Protein AF-0000000067207393 (afdb_homodimer)

Radius of gyration: 39.22 Å; Cα contacts (8 Å, |Δi|>4): 1570; chains: 2; bounding box: 158×116×123 Å

Organism: Canis lupus familiaris (NCBI:txid9615)

Structure (mmCIF, N/CA/C/O backbone):
data_AF-0000000067207393-model_v1
#
loop_
_entity.id
_entity.type
_entity.pdbx_description
1 polymer 'Creatine kinase M-type'
#
loop_
_atom_site.group_PDB
_atom_site.id
_atom_site.type_symbol
_atom_site.label_atom_id
_atom_site.label_alt_id
_atom_site.label_comp_id
_atom_site.label_asym_id
_atom_site.label_entity_id
_atom_site.label_seq_id
_atom_site.pdbx_PDB_ins_code
_atom_site.Cartn_x
_atom_site.Cartn_y
_atom_site.Cartn_z
_atom_site.occupancy
_atom_site.B_iso_or_equiv
_atom_site.auth_seq_id
_atom_site.auth_comp_id
_atom_site.auth_asym_id
_atom_site.auth_atom_id
_atom_site.pdbx_PDB_model_num
ATOM 1 N N . MET A 1 1 ? -0.072 2.391 -3.014 1 27.3 1 MET A N 1
ATOM 2 C CA . MET A 1 1 ? -1.283 1.741 -2.521 1 27.3 1 MET A CA 1
ATOM 3 C C . MET A 1 1 ? -1.1 1.263 -1.086 1 27.3 1 MET A C 1
ATOM 5 O O . MET A 1 1 ? -0.047 0.726 -0.736 1 27.3 1 MET A O 1
ATOM 9 N N . PRO A 1 2 ? -1.997 1.7 -0.125 1 32.44 2 PRO A N 1
ATOM 10 C CA . PRO A 1 2 ? -1.672 1.938 1.283 1 32.44 2 PRO A CA 1
ATOM 11 C C . PRO A 1 2 ? -1.539 0.644 2.084 1 32.44 2 PRO A C 1
ATOM 13 O O . PRO A 1 2 ? -2.102 -0.385 1.701 1 32.44 2 PRO A O 1
ATOM 16 N N . PHE A 1 3 ? -0.507 0.447 2.719 1 38.06 3 PHE A N 1
ATOM 17 C CA . PHE A 1 3 ? -0.126 -0.486 3.773 1 38.06 3 PHE A CA 1
ATOM 18 C C . PHE A 1 3 ? -1.182 -0.522 4.871 1 38.06 3 PHE A C 1
ATOM 20 O O . PHE A 1 3 ? -1.769 0.509 5.211 1 38.06 3 PHE A O 1
ATOM 27 N N . GLY A 1 4 ? -1.966 -1.394 4.945 1 42.59 4 GLY A N 1
ATOM 28 C CA . GLY A 1 4 ? -2.945 -1.582 6.004 1 42.59 4 GLY A CA 1
ATOM 29 C C . GLY A 1 4 ? -2.318 -1.707 7.379 1 42.59 4 GLY A C 1
ATOM 30 O O . GLY A 1 4 ? -1.425 -2.531 7.59 1 42.59 4 GLY A O 1
ATOM 31 N N . ASN A 1 5 ? -1.927 -0.64 8.039 1 49.16 5 ASN A N 1
ATOM 32 C CA . ASN A 1 5 ? -1.341 -0.701 9.375 1 49.16 5 ASN A CA 1
ATOM 33 C C . ASN A 1 5 ? -2.217 -1.501 10.336 1 49.16 5 ASN A C 1
ATOM 35 O O . ASN A 1 5 ? -3.188 -0.974 10.883 1 49.16 5 ASN A O 1
ATOM 39 N N . THR A 1 6 ? -2.686 -2.67 10.047 1 60.75 6 THR A N 1
ATOM 40 C CA . THR A 1 6 ? -3.453 -3.355 11.086 1 60.75 6 THR A CA 1
ATOM 41 C C . THR A 1 6 ? -2.535 -3.863 12.195 1 60.75 6 THR A C 1
ATOM 43 O O . THR A 1 6 ? -2.984 -4.547 13.109 1 60.75 6 THR A O 1
ATOM 46 N N . HIS A 1 7 ? -1.248 -3.354 12.172 1 86.62 7 HIS A N 1
ATOM 47 C CA . HIS A 1 7 ? -0.445 -3.926 13.25 1 86.62 7 HIS A CA 1
ATOM 48 C C . HIS A 1 7 ? -0.209 -2.91 14.359 1 86.62 7 HIS A C 1
ATOM 50 O O . HIS A 1 7 ? 0.745 -3.037 15.133 1 86.62 7 HIS A O 1
ATOM 56 N N . ASN A 1 8 ? -1.133 -1.932 14.344 1 90.81 8 ASN A N 1
ATOM 57 C CA . ASN A 1 8 ? -1.17 -0.989 15.453 1 90.81 8 ASN A CA 1
ATOM 58 C C . ASN A 1 8 ? -1.618 -1.665 16.75 1 90.81 8 ASN A C 1
ATOM 60 O O . ASN A 1 8 ? -2.758 -2.123 16.844 1 90.81 8 ASN A O 1
ATOM 64 N N . LYS A 1 9 ? -0.745 -1.726 17.719 1 92.25 9 LYS A N 1
ATOM 65 C CA . LYS A 1 9 ? -1.018 -2.422 18.969 1 92.25 9 LYS A CA 1
ATOM 66 C C . LYS A 1 9 ? -2.064 -1.677 19.797 1 92.25 9 LYS A C 1
ATOM 68 O O . LYS A 1 9 ? -2.637 -2.238 20.734 1 92.25 9 LYS A O 1
ATOM 73 N N . PHE A 1 10 ? -2.342 -0.447 19.453 1 94.56 10 PHE A N 1
ATOM 74 C CA . PHE A 1 10 ? -3.301 0.352 20.203 1 94.56 10 PHE A CA 1
ATOM 75 C C . PHE A 1 10 ? -4.707 0.19 19.641 1 94.56 10 PHE A C 1
ATOM 77 O O . PHE A 1 10 ? -5.676 0.691 20.219 1 94.56 10 PHE A O 1
ATOM 84 N N . LYS A 1 11 ? -4.828 -0.521 18.594 1 94.25 11 LYS A N 1
ATOM 85 C CA . LYS A 1 11 ? -6.121 -0.762 17.953 1 94.25 11 LYS A CA 1
ATOM 86 C C . LYS A 1 11 ? -7.113 -1.369 18.953 1 94.25 11 LYS A C 1
ATOM 88 O O . LYS A 1 11 ? -8.305 -1.039 18.922 1 94.25 11 LYS A O 1
ATOM 93 N N . LEU A 1 12 ? -6.609 -2.219 19.812 1 93.75 12 LEU A N 1
ATOM 94 C CA . LEU A 1 12 ? -7.477 -2.955 20.734 1 93.75 12 LEU A CA 1
ATOM 95 C C . LEU A 1 12 ? -7.93 -2.066 21.891 1 93.75 12 LEU A C 1
ATOM 97 O O . LEU A 1 12 ? -8.789 -2.461 22.672 1 93.75 12 LEU A O 1
ATOM 101 N N . ASN A 1 13 ? -7.367 -0.857 21.969 1 95.25 13 ASN A N 1
ATOM 102 C CA . ASN A 1 13 ? -7.871 0.128 22.906 1 95.25 13 ASN A CA 1
ATOM 103 C C . ASN A 1 13 ? -9.234 0.668 22.484 1 95.25 13 ASN A C 1
ATOM 105 O O . ASN A 1 13 ? -9.922 1.319 23.281 1 95.25 13 ASN A O 1
ATOM 109 N N . TYR A 1 14 ? -9.672 0.376 21.312 1 96.44 14 TYR A N 1
ATOM 110 C CA . TYR A 1 14 ? -10.945 0.835 20.766 1 96.44 14 TYR A CA 1
ATOM 111 C C . TYR A 1 14 ? -11.93 -0.321 20.641 1 96.44 14 TYR A C 1
ATOM 113 O O . TYR A 1 14 ? -11.531 -1.469 20.438 1 96.44 14 TYR A O 1
ATOM 121 N N . LYS A 1 15 ? -13.172 0.038 20.734 1 97.25 15 LYS A N 1
ATOM 122 C CA . LYS A 1 15 ? -14.219 -0.967 20.578 1 97.25 15 LYS A CA 1
ATOM 123 C C . LYS A 1 15 ? -14.273 -1.482 19.141 1 97.25 15 LYS A C 1
ATOM 125 O O . LYS A 1 15 ? -13.867 -0.787 18.203 1 97.25 15 LYS A O 1
ATOM 130 N N . PRO A 1 16 ? -14.734 -2.75 18.984 1 96.75 16 PRO A N 1
ATOM 131 C CA . PRO A 1 16 ? -14.82 -3.32 17.641 1 96.75 16 PRO A CA 1
ATOM 132 C C . PRO A 1 16 ? -15.602 -2.43 16.672 1 96.75 16 PRO A C 1
ATOM 134 O O . PRO A 1 16 ? -15.242 -2.334 15.5 1 96.75 16 PRO A O 1
ATOM 137 N N . GLU A 1 17 ? -16.625 -1.758 17.156 1 96.94 17 GLU A N 1
ATOM 138 C CA . GLU A 1 17 ? -17.453 -0.905 16.312 1 96.94 17 GLU A CA 1
ATOM 139 C C . GLU A 1 17 ? -16.656 0.304 15.805 1 96.94 17 GLU A C 1
ATOM 141 O O . GLU A 1 17 ? -16.922 0.806 14.711 1 96.94 17 GLU A O 1
ATOM 146 N N . GLU A 1 18 ? -15.719 0.744 16.578 1 96.88 18 GLU A N 1
ATOM 147 C CA . GLU A 1 18 ? -14.906 1.9 16.219 1 96.88 18 GLU A CA 1
ATOM 148 C C . GLU A 1 18 ? -13.836 1.528 15.195 1 96.88 18 GLU A C 1
ATOM 150 O O . GLU A 1 18 ? -13.336 2.391 14.469 1 96.88 18 GLU A O 1
ATOM 155 N N . GLU A 1 19 ? -13.555 0.253 15.211 1 96.69 19 GLU A N 1
ATOM 156 C CA . GLU A 1 19 ? -12.469 -0.232 14.359 1 96.69 19 GLU A CA 1
ATOM 157 C C . GLU A 1 19 ? -13.023 -0.877 13.086 1 96.69 19 GLU A C 1
ATOM 159 O O . GLU A 1 19 ? -12.273 -1.135 12.141 1 96.69 19 GLU A O 1
ATOM 164 N N . TYR A 1 20 ? -14.336 -1.111 13.055 1 97.56 20 TYR A N 1
ATOM 165 C CA . TYR A 1 20 ? -14.953 -1.795 11.922 1 97.56 20 TYR A CA 1
ATOM 166 C C . TYR A 1 20 ? -14.867 -0.947 10.656 1 97.56 20 TYR A C 1
ATOM 168 O O . TYR A 1 20 ? -15.164 0.25 10.688 1 97.56 20 TYR A O 1
ATOM 176 N N . PRO A 1 21 ? -14.383 -1.532 9.531 1 96.88 21 PRO A N 1
ATOM 177 C CA . PRO A 1 21 ? -14.266 -0.735 8.312 1 96.88 21 PRO A CA 1
ATOM 178 C C . PRO A 1 21 ? -15.625 -0.313 7.754 1 96.88 21 PRO A C 1
ATOM 180 O O . PRO A 1 21 ? -16.625 -1.017 7.941 1 96.88 21 PRO A O 1
ATOM 183 N N . ASP A 1 22 ? -15.641 0.842 7.121 1 95.56 22 ASP A N 1
ATOM 184 C CA . ASP A 1 22 ? -16.844 1.268 6.406 1 95.56 22 ASP A CA 1
ATOM 185 C C . ASP A 1 22 ? -16.969 0.55 5.062 1 95.56 22 ASP A C 1
ATOM 187 O O . ASP A 1 22 ? -16.188 0.813 4.141 1 95.56 22 ASP A O 1
ATOM 191 N N . LEU A 1 23 ? -17.969 -0.278 4.957 1 96.31 23 LEU A N 1
ATOM 192 C CA . LEU A 1 23 ? -18.125 -1.104 3.766 1 96.31 23 LEU A CA 1
ATOM 193 C C . LEU A 1 23 ? -19.438 -0.778 3.053 1 96.31 23 LEU A C 1
ATOM 195 O O . LEU A 1 23 ? -19.891 -1.551 2.209 1 96.31 23 LEU A O 1
ATOM 199 N N . THR A 1 24 ? -20.016 0.35 3.303 1 93.25 24 THR A N 1
ATOM 200 C CA . THR A 1 24 ? -21.359 0.693 2.84 1 93.25 24 THR A CA 1
ATOM 201 C C . THR A 1 24 ? -21.391 0.832 1.321 1 93.25 24 THR A C 1
ATOM 203 O O . THR A 1 24 ? -22.422 0.618 0.693 1 93.25 24 THR A O 1
ATOM 206 N N . LYS A 1 25 ? -20.297 1.109 0.674 1 91.19 25 LYS A N 1
ATOM 207 C CA . LYS A 1 25 ? -20.25 1.33 -0.769 1 91.19 25 LYS A CA 1
ATOM 208 C C . LYS A 1 25 ? -19.484 0.22 -1.477 1 91.19 25 LYS A C 1
ATOM 210 O O . LYS A 1 25 ? -19.109 0.363 -2.643 1 91.19 25 LYS A O 1
ATOM 215 N N . HIS A 1 26 ? -19.25 -0.794 -0.76 1 94.62 26 HIS A N 1
ATOM 216 C CA . HIS A 1 26 ? -18.391 -1.852 -1.297 1 94.62 26 HIS A CA 1
ATOM 217 C C . HIS A 1 26 ? -19.234 -2.967 -1.918 1 94.62 26 HIS A C 1
ATOM 219 O O . HIS A 1 26 ? -20.297 -3.307 -1.407 1 94.62 26 HIS A O 1
ATOM 225 N N . ASN A 1 27 ? -18.719 -3.438 -3.043 1 94.5 27 ASN A N 1
ATOM 226 C CA . ASN A 1 27 ? -19.281 -4.605 -3.707 1 94.5 27 ASN A CA 1
ATOM 227 C C . ASN A 1 27 ? -18.234 -5.672 -3.977 1 94.5 27 ASN A C 1
ATOM 229 O O . ASN A 1 27 ? -17.75 -5.801 -5.102 1 94.5 27 ASN A O 1
ATOM 233 N N . ASN A 1 28 ? -17.953 -6.512 -3.053 1 94.81 28 ASN A N 1
ATOM 234 C CA . ASN A 1 28 ? -17.062 -7.668 -3.135 1 94.81 28 ASN A CA 1
ATOM 235 C C . ASN A 1 28 ? -17.438 -8.734 -2.111 1 94.81 28 ASN A C 1
ATOM 237 O O . ASN A 1 28 ? -18.219 -8.477 -1.19 1 94.81 28 ASN A O 1
ATOM 241 N N . HIS A 1 29 ? -16.969 -9.906 -2.266 1 97.06 29 HIS A N 1
ATOM 242 C CA . HIS A 1 29 ? -17.375 -11.039 -1.433 1 97.06 29 HIS A CA 1
ATOM 243 C C . HIS A 1 29 ? -16.969 -10.812 0.023 1 97.06 29 HIS A C 1
ATOM 245 O O . HIS A 1 29 ? -17.688 -11.227 0.937 1 97.06 29 HIS A O 1
ATOM 251 N N . MET A 1 30 ? -15.859 -10.203 0.253 1 97.69 30 MET A N 1
ATOM 252 C CA . MET A 1 30 ? -15.406 -9.93 1.612 1 97.69 30 MET A CA 1
ATOM 253 C C . MET A 1 30 ? -16.375 -8.984 2.324 1 97.69 30 MET A C 1
ATOM 255 O O . MET A 1 30 ? -16.766 -9.234 3.463 1 97.69 30 MET A O 1
ATOM 259 N N . ALA A 1 31 ? -16.734 -7.922 1.641 1 97.5 31 ALA A N 1
ATOM 260 C CA . ALA A 1 31 ? -17.656 -6.945 2.227 1 97.5 31 ALA A CA 1
ATOM 261 C C . ALA A 1 31 ? -19.016 -7.578 2.533 1 97.5 31 ALA A C 1
ATOM 263 O O . ALA A 1 31 ? -19.656 -7.219 3.514 1 97.5 31 ALA A O 1
ATOM 264 N N . LYS A 1 32 ? -19.391 -8.492 1.745 1 97.19 32 LYS A N 1
ATOM 265 C CA . LYS A 1 32 ? -20.656 -9.203 1.955 1 97.19 32 LYS A CA 1
ATOM 266 C C . LYS A 1 32 ? -20.562 -10.141 3.154 1 97.19 32 LYS A C 1
ATOM 268 O O . LYS A 1 32 ? -21.531 -10.305 3.896 1 97.19 32 LYS A O 1
ATOM 273 N N . ALA A 1 33 ? -19.453 -10.711 3.32 1 98.5 33 ALA A N 1
ATOM 274 C CA . ALA A 1 33 ? -19.281 -11.75 4.332 1 98.5 33 ALA A CA 1
ATOM 275 C C . ALA A 1 33 ? -18.938 -11.148 5.691 1 98.5 33 ALA A C 1
ATOM 277 O O . ALA A 1 33 ? -19.328 -11.68 6.73 1 98.5 33 ALA A O 1
ATOM 278 N N . LEU A 1 34 ? -18.219 -10.055 5.742 1 98.69 34 LEU A N 1
ATOM 279 C CA . LEU A 1 34 ? -17.703 -9.492 6.988 1 98.69 34 LEU A CA 1
ATOM 280 C C . LEU A 1 34 ? -18.812 -8.758 7.742 1 98.69 34 LEU A C 1
ATOM 282 O O . LEU A 1 34 ? -19.328 -7.75 7.258 1 98.69 34 LEU A O 1
ATOM 286 N N . THR A 1 35 ? -19.172 -9.242 8.867 1 98.31 35 THR A N 1
ATOM 287 C CA . THR A 1 35 ? -20.109 -8.602 9.766 1 98.31 35 THR A CA 1
ATOM 288 C C . THR A 1 35 ? -19.406 -8.07 11.008 1 98.31 35 THR A C 1
ATOM 290 O O . THR A 1 35 ? -18.281 -8.5 11.32 1 98.31 35 THR A O 1
ATOM 293 N N . PRO A 1 36 ? -20.031 -7.145 11.703 1 98.06 36 PRO A N 1
ATOM 294 C CA . PRO A 1 36 ? -19.438 -6.668 12.953 1 98.06 36 PRO A CA 1
ATOM 295 C C . PRO A 1 36 ? -19.141 -7.801 13.93 1 98.06 36 PRO A C 1
ATOM 297 O O . PRO A 1 36 ? -18.141 -7.746 14.656 1 98.06 36 PRO A O 1
ATOM 300 N N . GLU A 1 37 ? -19.938 -8.805 13.914 1 98.5 37 GLU A N 1
ATOM 301 C CA . GLU A 1 37 ? -19.75 -9.945 14.812 1 98.5 37 GLU A CA 1
ATOM 302 C C . GLU A 1 37 ? -18.5 -10.742 14.43 1 98.5 37 GLU A C 1
ATOM 304 O O . GLU A 1 37 ? -17.719 -11.141 15.289 1 98.5 37 GLU A O 1
ATOM 309 N N . ILE A 1 38 ? -18.375 -10.977 13.102 1 98.69 38 ILE A N 1
ATOM 310 C CA . ILE A 1 38 ? -17.203 -11.695 12.625 1 98.69 38 ILE A CA 1
ATOM 311 C C . ILE A 1 38 ? -15.938 -10.875 12.898 1 98.69 38 ILE A C 1
ATOM 313 O O . ILE A 1 38 ? -14.922 -11.422 13.328 1 98.69 38 ILE A O 1
ATOM 317 N N . TYR A 1 39 ? -16.062 -9.555 12.688 1 98.31 39 TYR A N 1
ATOM 318 C CA . TYR A 1 39 ? -14.922 -8.68 12.938 1 98.31 39 TYR A CA 1
ATOM 319 C C . TYR A 1 39 ? -14.516 -8.727 14.406 1 98.31 39 TYR A C 1
ATOM 321 O O . TYR A 1 39 ? -13.328 -8.852 14.727 1 98.31 39 TYR A O 1
ATOM 329 N N . LYS A 1 40 ? -15.43 -8.617 15.266 1 97.94 40 LYS A N 1
ATOM 330 C CA . LYS A 1 40 ? -15.18 -8.656 16.703 1 97.94 40 LYS A CA 1
ATOM 331 C C . LYS A 1 40 ? -14.5 -9.961 17.109 1 97.94 40 LYS A C 1
ATOM 333 O O . LYS A 1 40 ? -13.57 -9.961 17.922 1 97.94 40 LYS A O 1
ATOM 338 N N . LYS A 1 41 ? -14.883 -11.016 16.516 1 98.38 41 LYS A N 1
ATOM 339 C CA . LYS A 1 41 ? -14.375 -12.344 16.828 1 98.38 41 LYS A CA 1
ATOM 340 C C . LYS A 1 41 ? -12.93 -12.508 16.359 1 98.38 41 LYS A C 1
ATOM 342 O O . LYS A 1 41 ? -12.133 -13.18 17.016 1 98.38 41 LYS A O 1
ATOM 347 N N . LEU A 1 42 ? -12.602 -11.883 15.227 1 98.25 42 LEU A N 1
ATOM 348 C CA . LEU A 1 42 ? -11.359 -12.242 14.555 1 98.25 42 LEU A CA 1
ATOM 349 C C . LEU A 1 42 ? -10.328 -11.125 14.68 1 98.25 42 LEU A C 1
ATOM 351 O O . LEU A 1 42 ? -9.141 -11.336 14.414 1 98.25 42 LEU A O 1
ATOM 355 N N . ARG A 1 43 ? -10.672 -9.906 15.094 1 95.88 43 ARG A N 1
ATOM 356 C CA . ARG A 1 43 ? -9.844 -8.711 14.984 1 95.88 43 ARG A CA 1
ATOM 357 C C . ARG A 1 43 ? -8.57 -8.852 15.812 1 95.88 43 ARG A C 1
ATOM 359 O O . ARG A 1 43 ? -7.566 -8.195 15.539 1 95.88 43 ARG A O 1
ATOM 366 N N . ASP A 1 44 ? -8.555 -9.672 16.844 1 94.94 44 ASP A N 1
ATOM 367 C CA . ASP A 1 44 ? -7.379 -9.781 17.703 1 94.94 44 ASP A CA 1
ATOM 368 C C . ASP A 1 44 ? -6.609 -11.07 17.422 1 94.94 44 ASP A C 1
ATOM 370 O O . ASP A 1 44 ? -5.695 -11.438 18.172 1 94.94 44 ASP A O 1
ATOM 374 N N . LYS A 1 45 ? -6.988 -11.82 16.406 1 96.31 45 LYS A N 1
ATOM 375 C CA . LYS A 1 45 ? -6.285 -13.039 16.016 1 96.31 45 LYS A CA 1
ATOM 376 C C . LYS A 1 45 ? -5.16 -12.734 15.031 1 96.31 45 LYS A C 1
ATOM 378 O O . LYS A 1 45 ? -5.207 -11.734 14.312 1 96.31 45 LYS A O 1
ATOM 383 N N . GLU A 1 46 ? -4.199 -13.531 15.023 1 94.75 46 GLU A N 1
ATOM 384 C CA . GLU A 1 46 ? -3.092 -13.477 14.078 1 94.75 46 GLU A CA 1
ATOM 385 C C . GLU A 1 46 ? -2.559 -14.875 13.773 1 94.75 46 GLU A C 1
ATOM 387 O O . GLU A 1 46 ? -2.67 -15.781 14.602 1 94.75 46 GLU A O 1
ATOM 392 N N . THR A 1 47 ? -2.088 -15.07 12.641 1 96.75 47 THR A N 1
ATOM 393 C CA . THR A 1 47 ? -1.428 -16.328 12.297 1 96.75 47 THR A CA 1
ATOM 394 C C . THR A 1 47 ? -0.061 -16.422 12.969 1 96.75 47 THR A C 1
ATOM 396 O O . THR A 1 47 ? 0.434 -15.438 13.523 1 96.75 47 THR A O 1
ATOM 399 N N . PRO A 1 48 ? 0.571 -17.625 12.953 1 95.62 48 PRO A N 1
ATOM 400 C CA . PRO A 1 48 ? 1.903 -17.75 13.539 1 95.62 48 PRO A CA 1
ATOM 401 C C . PRO A 1 48 ? 2.922 -16.797 12.922 1 95.62 48 PRO A C 1
ATOM 403 O O . PRO A 1 48 ? 3.828 -16.328 13.617 1 95.62 48 PRO A O 1
ATOM 406 N N . SER A 1 49 ? 2.773 -16.453 11.656 1 95.44 49 SER A N 1
ATOM 407 C CA . SER A 1 49 ? 3.699 -15.547 10.984 1 95.44 49 SER A CA 1
ATOM 408 C C . SER A 1 49 ? 3.346 -14.094 11.25 1 95.44 49 SER A C 1
ATOM 410 O O . SER A 1 49 ? 4.082 -13.188 10.852 1 95.44 49 SER A O 1
ATOM 412 N N . GLY A 1 50 ? 2.191 -13.844 11.859 1 93.94 50 GLY A N 1
ATOM 413 C CA . GLY A 1 50 ? 1.844 -12.492 12.266 1 93.94 50 GLY A CA 1
ATOM 414 C C . GLY A 1 50 ? 0.816 -11.836 11.367 1 93.94 50 GLY A C 1
ATOM 415 O O . GLY A 1 50 ? 0.579 -10.633 11.453 1 93.94 50 GLY A O 1
ATOM 416 N N . PHE A 1 51 ? 0.237 -12.562 10.492 1 95.31 51 PHE A N 1
ATOM 417 C CA . PHE A 1 51 ? -0.785 -12.031 9.594 1 95.31 51 PHE A CA 1
ATOM 418 C C . PHE A 1 51 ? -2.102 -11.828 10.336 1 95.31 51 PHE A C 1
ATOM 420 O O . PHE A 1 51 ? -2.539 -12.703 11.086 1 95.31 51 PHE A O 1
ATOM 427 N N . THR A 1 52 ? -2.695 -10.68 10.164 1 95.06 52 THR A N 1
ATOM 428 C CA . THR A 1 52 ? -3.873 -10.328 10.953 1 95.06 52 THR A CA 1
ATOM 429 C C . THR A 1 52 ? -5.117 -10.266 10.07 1 95.06 52 THR A C 1
ATOM 431 O O . THR A 1 52 ? -5.02 -10.375 8.844 1 95.06 52 THR A O 1
ATOM 434 N N . LEU A 1 53 ? -6.281 -10.133 10.742 1 96.31 53 LEU A N 1
ATOM 435 C CA . LEU A 1 53 ? -7.523 -9.977 9.992 1 96.31 53 LEU A CA 1
ATOM 436 C C . LEU A 1 53 ? -7.484 -8.711 9.133 1 96.31 53 LEU A C 1
ATOM 438 O O . LEU A 1 53 ? -7.941 -8.719 7.988 1 96.31 53 LEU A O 1
ATOM 442 N N . ASP A 1 54 ? -6.996 -7.645 9.68 1 94.5 54 ASP A N 1
ATOM 443 C CA . ASP A 1 54 ? -6.938 -6.391 8.938 1 94.5 54 ASP A CA 1
ATOM 444 C C . ASP A 1 54 ? -6.07 -6.531 7.691 1 94.5 54 ASP A C 1
ATOM 446 O O . ASP A 1 54 ? -6.34 -5.902 6.664 1 94.5 54 ASP A O 1
ATOM 450 N N . ASP A 1 55 ? -5.066 -7.34 7.785 1 93.5 55 ASP A N 1
ATOM 451 C CA . ASP A 1 55 ? -4.285 -7.637 6.59 1 93.5 55 ASP A CA 1
ATOM 452 C C . ASP A 1 55 ? -5.129 -8.375 5.555 1 93.5 55 ASP A C 1
ATOM 454 O O . ASP A 1 55 ? -5.051 -8.086 4.359 1 93.5 55 ASP A O 1
ATOM 458 N N . VAL A 1 56 ? -5.922 -9.305 5.98 1 95.5 56 VAL A N 1
ATOM 459 C CA . VAL A 1 56 ? -6.762 -10.125 5.113 1 95.5 56 VAL A CA 1
ATOM 460 C C . VAL A 1 56 ? -7.734 -9.234 4.344 1 95.5 56 VAL A C 1
ATOM 462 O O . VAL A 1 56 ? -7.926 -9.422 3.137 1 95.5 56 VAL A O 1
ATOM 465 N N . ILE A 1 57 ? -8.297 -8.258 4.988 1 95.69 57 ILE A N 1
ATOM 466 C CA . ILE A 1 57 ? -9.477 -7.602 4.438 1 95.69 57 ILE A CA 1
ATOM 467 C C . ILE A 1 57 ? -9.07 -6.285 3.775 1 95.69 57 ILE A C 1
ATOM 469 O O . ILE A 1 57 ? -9.867 -5.66 3.076 1 95.69 57 ILE A O 1
ATOM 473 N N . GLN A 1 58 ? -7.848 -5.809 3.953 1 92.75 58 GLN A N 1
ATOM 474 C CA . GLN A 1 58 ? -7.473 -4.445 3.596 1 92.75 58 GLN A CA 1
ATOM 475 C C . GLN A 1 58 ? -7.668 -4.195 2.102 1 92.75 58 GLN A C 1
ATOM 477 O O . GLN A 1 58 ? -8.094 -3.109 1.699 1 92.75 58 GLN A O 1
ATOM 482 N N . THR A 1 59 ? -7.281 -5.172 1.286 1 91.62 59 THR A N 1
ATOM 483 C CA . THR A 1 59 ? -7.438 -5 -0.154 1 91.62 59 THR A CA 1
ATOM 484 C C . THR A 1 59 ? -8.898 -4.746 -0.511 1 91.62 59 THR A C 1
ATOM 486 O O . THR A 1 59 ? -9.195 -3.936 -1.39 1 91.62 59 THR A O 1
ATOM 489 N N . GLY A 1 60 ? -9.797 -5.426 0.11 1 93.19 60 GLY A N 1
ATOM 490 C CA . GLY A 1 60 ? -11.219 -5.223 -0.141 1 93.19 60 GLY A CA 1
ATOM 491 C C . GLY A 1 60 ? -11.742 -3.912 0.412 1 93.19 60 GLY A C 1
ATOM 492 O O . GLY A 1 60 ? -12.672 -3.326 -0.142 1 93.19 60 GLY A O 1
ATOM 493 N N . VAL A 1 61 ? -11.156 -3.494 1.518 1 93.31 61 VAL A N 1
ATOM 494 C CA . VAL A 1 61 ? -11.547 -2.232 2.139 1 93.31 61 VAL A CA 1
ATOM 495 C C . VAL A 1 61 ? -11.117 -1.065 1.251 1 93.31 61 VAL A C 1
ATOM 497 O O . VAL A 1 61 ? -11.891 -0.13 1.027 1 93.31 61 VAL A O 1
ATOM 500 N N . ASP A 1 62 ? -9.953 -1.136 0.724 1 89.81 62 ASP A N 1
ATOM 501 C CA . ASP A 1 62 ? -9.398 -0.037 -0.059 1 89.81 62 ASP A CA 1
ATOM 502 C C . ASP A 1 62 ? -9.961 -0.033 -1.478 1 89.81 62 ASP A C 1
ATOM 504 O O . ASP A 1 62 ? -9.883 0.977 -2.18 1 89.81 62 ASP A O 1
ATOM 508 N N . ASN A 1 63 ? -10.477 -1.194 -1.913 1 88.12 63 ASN A N 1
ATOM 509 C CA . ASN A 1 63 ? -11.055 -1.308 -3.248 1 88.12 63 ASN A CA 1
ATOM 510 C C . ASN A 1 63 ? -12.539 -1.665 -3.186 1 88.12 63 ASN A C 1
ATOM 512 O O . ASN A 1 63 ? -12.891 -2.84 -3.074 1 88.12 63 ASN A O 1
ATOM 516 N N . PRO A 1 64 ? -13.367 -0.708 -3.309 1 88.31 64 PRO A N 1
ATOM 517 C CA . PRO A 1 64 ? -14.805 -0.954 -3.145 1 88.31 64 PRO A CA 1
ATOM 518 C C . PRO A 1 64 ? -15.375 -1.854 -4.238 1 88.31 64 PRO A C 1
ATOM 520 O O . PRO A 1 64 ? -16.484 -2.385 -4.09 1 88.31 64 PRO A O 1
ATOM 523 N N . GLY A 1 65 ? -14.648 -2.045 -5.203 1 84.81 65 GLY A N 1
ATOM 524 C CA . GLY A 1 65 ? -15.117 -2.922 -6.262 1 84.81 65 GLY A CA 1
ATOM 525 C C . GLY A 1 65 ? -15.953 -2.203 -7.305 1 84.81 65 GLY A C 1
ATOM 526 O O . GLY A 1 65 ? -15.945 -0.972 -7.371 1 84.81 65 GLY A O 1
ATOM 527 N N . HIS A 1 66 ? -16.438 -2.998 -8.234 1 80.94 66 HIS A N 1
ATOM 528 C CA . HIS A 1 66 ? -17.281 -2.508 -9.32 1 80.94 66 HIS A CA 1
ATOM 529 C C . HIS A 1 66 ? -18.75 -2.863 -9.078 1 80.94 66 HIS A C 1
ATOM 531 O O . HIS A 1 66 ? -19.047 -3.941 -8.555 1 80.94 66 HIS A O 1
ATOM 537 N N . PRO A 1 67 ? -19.609 -1.967 -9.43 1 79.81 67 PRO A N 1
ATOM 538 C CA . PRO A 1 67 ? -21.016 -2.221 -9.133 1 79.81 67 PRO A CA 1
ATOM 539 C C . PRO A 1 67 ? -21.531 -3.492 -9.805 1 79.81 67 PRO A C 1
ATOM 541 O O . PRO A 1 67 ? -22.438 -4.145 -9.273 1 79.81 67 PRO A O 1
ATOM 544 N N . PHE A 1 68 ? -20.844 -3.916 -10.844 1 78.88 68 PHE A N 1
ATOM 545 C CA . PHE A 1 68 ? -21.438 -5.008 -11.609 1 78.88 68 PHE A CA 1
ATOM 546 C C . PHE A 1 68 ? -20.562 -6.246 -11.547 1 78.88 68 PHE A C 1
ATOM 548 O O . PHE A 1 68 ? -20.938 -7.312 -12.039 1 78.88 68 PHE A O 1
ATOM 555 N N . ILE A 1 69 ? -19.438 -6.117 -11.039 1 79.12 69 ILE A N 1
ATOM 556 C CA . ILE A 1 69 ? -18.516 -7.238 -10.953 1 79.12 69 ILE A CA 1
ATOM 557 C C . ILE A 1 69 ? -18.109 -7.461 -9.5 1 79.12 69 ILE A C 1
ATOM 559 O O . ILE A 1 69 ? -17.578 -6.559 -8.852 1 79.12 69 ILE A O 1
ATOM 563 N N . MET A 1 70 ? -18.391 -8.617 -9.117 1 86.75 70 MET A N 1
ATOM 564 C CA . MET A 1 70 ? -18.062 -8.953 -7.73 1 86.75 70 MET A CA 1
ATOM 565 C C . MET A 1 70 ? -16.641 -9.492 -7.629 1 86.75 70 MET A C 1
ATOM 567 O O . MET A 1 70 ? -16.344 -10.578 -8.133 1 86.75 70 MET A O 1
ATOM 571 N N . THR A 1 71 ? -15.781 -8.781 -7.039 1 88.94 71 THR A N 1
ATOM 572 C CA . THR A 1 71 ? -14.422 -9.242 -6.766 1 88.94 71 THR A CA 1
ATOM 573 C C . THR A 1 71 ? -14.352 -9.93 -5.406 1 88.94 71 THR A C 1
ATOM 575 O O . THR A 1 71 ? -15.328 -9.953 -4.66 1 88.94 71 THR A O 1
ATOM 578 N N . VAL A 1 72 ? -13.266 -10.562 -5.098 1 94.25 72 VAL A N 1
ATOM 579 C CA . VAL A 1 72 ? -13.148 -11.32 -3.855 1 94.25 72 VAL A CA 1
ATOM 580 C C . VAL A 1 72 ? -13.008 -10.367 -2.674 1 94.25 72 VAL A C 1
ATOM 582 O O . VAL A 1 72 ? -13.75 -10.469 -1.692 1 94.25 72 VAL A O 1
ATOM 585 N N . GLY A 1 73 ? -11.984 -9.508 -2.705 1 94.38 73 GLY A N 1
ATOM 586 C CA . GLY A 1 73 ? -11.828 -8.461 -1.706 1 94.38 73 GLY A CA 1
ATOM 587 C C . GLY A 1 73 ? -11 -8.898 -0.511 1 94.38 73 GLY A C 1
ATOM 588 O O . GLY A 1 73 ? -11.008 -8.242 0.53 1 94.38 73 GLY A O 1
ATOM 589 N N . CYS A 1 74 ? -10.359 -9.992 -0.544 1 95.75 74 CYS A N 1
ATOM 590 C CA . CYS A 1 74 ? -9.477 -10.406 0.546 1 95.75 74 CYS A CA 1
ATOM 591 C C . CYS A 1 74 ? -8.352 -11.297 0.034 1 95.75 74 CYS A C 1
ATOM 593 O O . CYS A 1 74 ? -8.414 -11.797 -1.09 1 95.75 74 CYS A O 1
ATOM 595 N N . VAL A 1 75 ? -7.324 -11.406 0.861 1 96.06 75 VAL A N 1
ATOM 596 C CA . VAL A 1 75 ? -6.176 -12.234 0.507 1 96.06 75 VAL A CA 1
ATOM 597 C C . VAL A 1 75 ? -5.699 -13.008 1.734 1 96.06 75 VAL A C 1
ATOM 599 O O . VAL A 1 75 ? -5.953 -12.602 2.871 1 96.06 75 VAL A O 1
ATOM 602 N N . ALA A 1 76 ? -5.031 -14.109 1.479 1 97.12 76 ALA A N 1
ATOM 603 C CA . ALA A 1 76 ? -4.32 -14.852 2.52 1 97.12 76 ALA A CA 1
ATOM 604 C C . ALA A 1 76 ? -2.842 -14.469 2.549 1 97.12 76 ALA A C 1
ATOM 606 O O . ALA A 1 76 ? -2.246 -14.188 1.508 1 97.12 76 ALA A O 1
ATOM 607 N N . GLY A 1 77 ? -2.252 -14.477 3.777 1 96.12 77 GLY A N 1
ATOM 608 C CA . GLY A 1 77 ? -0.844 -14.141 3.916 1 96.12 77 GLY A CA 1
ATOM 609 C C . GLY A 1 77 ? 0.038 -15.352 4.148 1 96.12 77 GLY A C 1
ATOM 610 O O . GLY A 1 77 ? 1.263 -15.266 4.047 1 96.12 77 GLY A O 1
ATOM 611 N N . ASP A 1 78 ? -0.55 -16.438 4.484 1 96.81 78 ASP A N 1
ATOM 612 C CA . ASP A 1 78 ? 0.116 -17.719 4.715 1 96.81 78 ASP A CA 1
ATOM 613 C C . ASP A 1 78 ? -0.886 -18.875 4.699 1 96.81 78 ASP A C 1
ATOM 615 O O . ASP A 1 78 ? -2.086 -18.656 4.508 1 96.81 78 ASP A O 1
ATOM 619 N N . GLU A 1 79 ? -0.342 -20.047 4.773 1 96.56 79 GLU A N 1
ATOM 620 C CA . GLU A 1 79 ? -1.183 -21.234 4.711 1 96.56 79 GLU A CA 1
ATOM 621 C C . GLU A 1 79 ? -2.182 -21.266 5.863 1 96.56 79 GLU A C 1
ATOM 623 O O . GLU A 1 79 ? -3.324 -21.703 5.691 1 96.56 79 GLU A O 1
ATOM 628 N N . GLU A 1 80 ? -1.854 -20.812 6.988 1 98.12 80 GLU A N 1
ATOM 629 C CA . GLU A 1 80 ? -2.65 -20.875 8.211 1 98.12 80 GLU A CA 1
ATOM 630 C C . GLU A 1 80 ? -3.793 -19.859 8.172 1 98.12 80 GLU A C 1
ATOM 632 O O . GLU A 1 80 ? -4.719 -19.938 8.984 1 98.12 80 GLU A O 1
ATOM 637 N N . SER A 1 81 ? -3.719 -18.906 7.273 1 98.19 81 SER A N 1
ATOM 638 C CA . SER A 1 81 ? -4.75 -17.875 7.191 1 98.19 81 SER A CA 1
ATOM 639 C C . SER A 1 81 ? -6.137 -18.5 7.039 1 98.19 81 SER A C 1
ATOM 641 O O . SER A 1 81 ? -7.09 -18.062 7.688 1 98.19 81 SER A O 1
ATOM 643 N N . TYR A 1 82 ? -6.254 -19.516 6.215 1 98.56 82 TYR A N 1
ATOM 644 C CA . TYR A 1 82 ? -7.543 -20.125 5.887 1 98.56 82 TYR A CA 1
ATOM 645 C C . TYR A 1 82 ? -8.109 -20.875 7.074 1 98.56 82 TYR A C 1
ATOM 647 O O . TYR A 1 82 ? -9.297 -21.203 7.098 1 98.56 82 TYR A O 1
ATOM 655 N N . GLN A 1 83 ? -7.289 -21.156 8.023 1 98.25 83 GLN A N 1
ATOM 656 C CA . GLN A 1 83 ? -7.762 -21.797 9.242 1 98.25 83 GLN A CA 1
ATOM 657 C C . GLN A 1 83 ? -8.031 -20.766 10.336 1 98.25 83 GLN A C 1
ATOM 659 O O . GLN A 1 83 ? -9.086 -20.797 10.977 1 98.25 83 GLN A O 1
ATOM 664 N N . VAL A 1 84 ? -7.117 -19.891 10.578 1 98.56 84 VAL A N 1
ATOM 665 C CA . VAL A 1 84 ? -7.215 -18.906 11.656 1 98.56 84 VAL A CA 1
ATOM 666 C C . VAL A 1 84 ? -8.414 -17.984 11.406 1 98.56 84 VAL A C 1
ATOM 668 O O . VAL A 1 84 ? -9.133 -17.625 12.344 1 98.56 84 VAL A O 1
ATOM 671 N N . PHE A 1 85 ? -8.664 -17.672 10.133 1 98.69 85 PHE A N 1
ATOM 672 C CA . PHE A 1 85 ? -9.734 -16.734 9.797 1 98.69 85 PHE A CA 1
ATOM 673 C C . PHE A 1 85 ? -10.844 -17.438 9.031 1 98.69 85 PHE A C 1
ATOM 675 O O . PHE A 1 85 ? -11.492 -16.844 8.172 1 98.69 85 PHE A O 1
ATOM 682 N N . LYS A 1 86 ? -11.094 -18.672 9.281 1 98.69 86 LYS A N 1
ATOM 683 C CA . LYS A 1 86 ? -12.039 -19.5 8.531 1 98.69 86 LYS A CA 1
ATOM 684 C C . LYS A 1 86 ? -13.445 -18.938 8.602 1 98.69 86 LYS A C 1
ATOM 686 O O . LYS A 1 86 ? -14.227 -19.078 7.652 1 98.69 86 LYS A O 1
ATOM 691 N N . ASP A 1 87 ? -13.789 -18.25 9.734 1 98.81 87 ASP A N 1
ATOM 692 C CA . ASP A 1 87 ? -15.133 -17.688 9.891 1 98.81 87 ASP A CA 1
ATOM 693 C C . ASP A 1 87 ? -15.414 -16.641 8.828 1 98.81 87 ASP A C 1
ATOM 695 O O . ASP A 1 87 ? -16.578 -16.359 8.516 1 98.81 87 ASP A O 1
ATOM 699 N N . LEU A 1 88 ? -14.422 -16.016 8.289 1 98.81 88 LEU A N 1
ATOM 700 C CA . LEU A 1 88 ? -14.57 -15.062 7.191 1 98.81 88 LEU A CA 1
ATOM 701 C C . LEU A 1 88 ? -14.336 -15.75 5.852 1 98.81 88 LEU A C 1
ATOM 703 O O . LEU A 1 88 ? -15.125 -15.578 4.914 1 98.81 88 LEU A O 1
ATOM 707 N N . PHE A 1 89 ? -13.32 -16.578 5.762 1 98.81 89 PHE A N 1
ATOM 708 C CA . PHE A 1 89 ? -12.93 -17.188 4.492 1 98.81 89 PHE A CA 1
ATOM 709 C C . PHE A 1 89 ? -13.977 -18.188 4.023 1 98.81 89 PHE A C 1
ATOM 711 O O . PHE A 1 89 ? -14.266 -18.281 2.828 1 98.81 89 PHE A O 1
ATOM 718 N N . ASP A 1 90 ? -14.562 -18.922 4.906 1 98.44 90 ASP A N 1
ATOM 719 C CA . ASP A 1 90 ? -15.484 -19.984 4.52 1 98.44 90 ASP A CA 1
ATOM 720 C C . ASP A 1 90 ? -16.688 -19.422 3.76 1 98.44 90 ASP A C 1
ATOM 722 O O . ASP A 1 90 ? -17 -19.875 2.66 1 98.44 90 ASP A O 1
ATOM 726 N N . PRO A 1 91 ? -17.344 -18.406 4.324 1 98.44 91 PRO A N 1
ATOM 727 C CA . PRO A 1 91 ? -18.469 -17.859 3.561 1 98.44 91 PRO A CA 1
ATOM 728 C C . PRO A 1 91 ? -18.047 -17.25 2.229 1 98.44 91 PRO A C 1
ATOM 730 O O . PRO A 1 91 ? -18.797 -17.312 1.249 1 98.44 91 PRO A O 1
ATOM 733 N N . ILE A 1 92 ? -16.922 -16.656 2.137 1 98.31 92 ILE A N 1
ATOM 734 C CA . ILE A 1 92 ? -16.422 -16.062 0.901 1 98.31 92 ILE A CA 1
ATOM 735 C C . ILE A 1 92 ? -16.188 -17.156 -0.136 1 98.31 92 ILE A C 1
ATOM 737 O O . ILE A 1 92 ? -16.625 -17.047 -1.285 1 98.31 92 ILE A O 1
ATOM 741 N N . ILE A 1 93 ? -15.5 -18.203 0.319 1 97.94 93 ILE A N 1
ATOM 742 C CA . ILE A 1 93 ? -15.203 -19.328 -0.559 1 97.94 93 ILE A CA 1
ATOM 743 C C . ILE A 1 93 ? -16.5 -19.984 -1.025 1 97.94 93 ILE A C 1
ATOM 745 O O . ILE A 1 93 ? -16.656 -20.281 -2.209 1 97.94 93 ILE A O 1
ATOM 749 N N . GLN A 1 94 ? -17.422 -20.141 -0.091 1 97.56 94 GLN A N 1
ATOM 750 C CA . GLN A 1 94 ? -18.703 -20.734 -0.424 1 97.56 94 GLN A CA 1
ATOM 751 C C . GLN A 1 94 ? -19.438 -19.906 -1.474 1 97.56 94 GLN A C 1
ATOM 753 O O . GLN A 1 94 ? -19.953 -20.453 -2.451 1 97.56 94 GLN A O 1
ATOM 758 N N . ASP A 1 95 ? -19.453 -18.672 -1.278 1 95.44 95 ASP A N 1
ATOM 759 C CA . ASP A 1 95 ? -20.156 -17.781 -2.199 1 95.44 95 ASP A CA 1
ATOM 760 C C . ASP A 1 95 ? -19.438 -17.703 -3.543 1 95.44 95 ASP A C 1
ATOM 762 O O . ASP A 1 95 ? -20.062 -17.844 -4.598 1 95.44 95 ASP A O 1
ATOM 766 N N . ARG A 1 96 ? -18.188 -17.562 -3.555 1 94.12 96 ARG A N 1
ATOM 767 C CA . ARG A 1 96 ? -17.391 -17.359 -4.762 1 94.12 96 ARG A CA 1
ATOM 768 C C . ARG A 1 96 ? -17.359 -18.625 -5.617 1 94.12 96 ARG A C 1
ATOM 770 O O . ARG A 1 96 ? -17.328 -18.547 -6.848 1 94.12 96 ARG A O 1
ATOM 777 N N . HIS A 1 97 ? -17.391 -19.797 -4.992 1 92.75 97 HIS A N 1
ATOM 778 C CA . HIS A 1 97 ? -17.234 -21.062 -5.699 1 92.75 97 HIS A CA 1
ATOM 779 C C . HIS A 1 97 ? -18.562 -21.797 -5.793 1 92.75 97 HIS A C 1
ATOM 781 O O . HIS A 1 97 ? -18.594 -23.031 -5.766 1 92.75 97 HIS A O 1
ATOM 787 N N . GLY A 1 98 ? -19.609 -21.141 -5.777 1 90.06 98 GLY A N 1
ATOM 788 C CA . GLY A 1 98 ? -20.922 -21.672 -6.125 1 90.06 98 GLY A CA 1
ATOM 789 C C . GLY A 1 98 ? -21.469 -22.641 -5.09 1 90.06 98 GLY A C 1
ATOM 790 O O . GLY A 1 98 ? -22.016 -23.688 -5.434 1 90.06 98 GLY A O 1
ATOM 791 N N . GLY A 1 99 ? -21.188 -22.375 -3.801 1 93.38 99 GLY A N 1
ATOM 792 C CA . GLY A 1 99 ? -21.766 -23.172 -2.734 1 93.38 99 GLY A CA 1
ATOM 793 C C . GLY A 1 99 ? -20.812 -24.188 -2.15 1 93.38 99 GLY A C 1
ATOM 794 O O . GLY A 1 99 ? -21.25 -25.172 -1.534 1 93.38 99 GLY A O 1
ATOM 795 N N . TYR A 1 100 ? -19.562 -24.047 -2.375 1 95.12 100 TYR A N 1
ATOM 796 C CA . TYR A 1 100 ? -18.562 -24.938 -1.805 1 95.12 100 TYR A CA 1
ATOM 797 C C . TYR A 1 100 ? -18.562 -24.859 -0.282 1 95.12 100 TYR A C 1
ATOM 799 O O . TYR A 1 100 ? -18.109 -23.859 0.292 1 95.12 100 TYR A O 1
ATOM 807 N N . LYS A 1 101 ? -18.938 -25.875 0.462 1 96.62 101 LYS A N 1
ATOM 808 C CA . LYS A 1 101 ? -19.141 -25.859 1.907 1 96.62 101 LYS A CA 1
ATOM 809 C C . LYS A 1 101 ? -17.828 -26.109 2.652 1 96.62 101 LYS A C 1
ATOM 811 O O . LYS A 1 101 ? -16.906 -26.719 2.115 1 96.62 101 LYS A O 1
ATOM 816 N N . PRO A 1 102 ? -17.812 -25.641 3.891 1 95.94 102 PRO A N 1
ATOM 817 C CA . PRO A 1 102 ? -16.609 -25.844 4.703 1 95.94 102 PRO A CA 1
ATOM 818 C C . PRO A 1 102 ? -16.266 -27.312 4.902 1 95.94 102 PRO A C 1
ATOM 820 O O . PRO A 1 102 ? -15.125 -27.656 5.219 1 95.94 102 PRO A O 1
ATOM 823 N N . THR A 1 103 ? -17.172 -28.172 4.688 1 96.56 103 THR A N 1
ATOM 824 C CA . THR A 1 103 ? -16.969 -29.594 4.93 1 96.56 103 THR A CA 1
ATOM 825 C C . THR A 1 103 ? -16.625 -30.312 3.631 1 96.56 103 THR A C 1
ATOM 827 O O . THR A 1 103 ? -16.25 -31.5 3.65 1 96.56 103 THR A O 1
ATOM 830 N N . ASP A 1 104 ? -16.719 -29.625 2.496 1 96.06 104 ASP A N 1
ATOM 831 C CA . ASP A 1 104 ? -16.469 -30.266 1.207 1 96.06 104 ASP A CA 1
ATOM 832 C C . ASP A 1 104 ? -14.984 -30.578 1.035 1 96.06 104 ASP A C 1
ATOM 834 O O . ASP A 1 104 ? -14.141 -30 1.726 1 96.06 104 ASP A O 1
ATOM 838 N N . LYS A 1 105 ? -14.734 -31.547 0.173 1 95.88 105 LYS A N 1
ATOM 839 C CA . LYS A 1 105 ? -13.375 -31.922 -0.202 1 95.88 105 LYS A CA 1
ATOM 840 C C . LYS A 1 105 ? -13.117 -31.656 -1.68 1 95.88 105 LYS A C 1
ATOM 842 O O . LYS A 1 105 ? -14.023 -31.75 -2.506 1 95.88 105 LYS A O 1
ATOM 847 N N . HIS A 1 106 ? -11.906 -31.266 -1.955 1 93.38 106 HIS A N 1
ATOM 848 C CA . HIS A 1 106 ? -11.547 -30.953 -3.332 1 93.38 106 HIS A CA 1
ATOM 849 C C . HIS A 1 106 ? -10.805 -32.094 -3.99 1 93.38 106 HIS A C 1
ATOM 851 O O . HIS A 1 106 ? -9.859 -32.656 -3.42 1 93.38 106 HIS A O 1
ATOM 857 N N . LYS A 1 107 ? -11.203 -32.5 -5.152 1 90.88 107 LYS A N 1
ATOM 858 C CA . LYS A 1 107 ? -10.539 -33.531 -5.945 1 90.88 107 LYS A CA 1
ATOM 859 C C . LYS A 1 107 ? -9.773 -32.938 -7.113 1 90.88 107 LYS A C 1
ATOM 861 O O . LYS A 1 107 ? -10.344 -32.188 -7.93 1 90.88 107 LYS A O 1
ATOM 866 N N . THR A 1 108 ? -8.555 -33.188 -7.129 1 89.06 108 THR A N 1
ATOM 867 C CA . THR A 1 108 ? -7.688 -32.688 -8.188 1 89.06 108 THR A CA 1
ATOM 868 C C . THR A 1 108 ? -7.477 -33.75 -9.266 1 89.06 108 THR A C 1
ATOM 870 O O . THR A 1 108 ? -7.18 -34.906 -8.953 1 89.06 108 THR A O 1
ATOM 873 N N . ASP A 1 109 ? -7.719 -33.406 -10.539 1 87.56 109 ASP A N 1
ATOM 874 C CA . ASP A 1 109 ? -7.406 -34.281 -11.68 1 87.56 109 ASP A CA 1
ATOM 875 C C . ASP A 1 109 ? -6.43 -33.594 -12.633 1 87.56 109 ASP A C 1
ATOM 877 O O . ASP A 1 109 ? -6.828 -32.75 -13.43 1 87.56 109 ASP A O 1
ATOM 881 N N . LEU A 1 110 ? -5.242 -34 -12.578 1 90.12 110 LEU A N 1
ATOM 882 C CA . LEU A 1 110 ? -4.203 -33.469 -13.445 1 90.12 110 LEU A CA 1
ATOM 883 C C . LEU A 1 110 ? -3.645 -34.531 -14.375 1 90.12 110 LEU A C 1
ATOM 885 O O . LEU A 1 110 ? -2.502 -34.438 -14.828 1 90.12 110 LEU A O 1
ATOM 889 N N . ASN A 1 111 ? -4.398 -35.562 -14.547 1 92.25 111 ASN A N 1
ATOM 890 C CA . ASN A 1 111 ? -4.062 -36.562 -15.57 1 92.25 111 ASN A CA 1
ATOM 891 C C . ASN A 1 111 ? -4.527 -36.125 -16.953 1 92.25 111 ASN A C 1
ATOM 893 O O . ASN A 1 111 ? -5.715 -36.219 -17.266 1 92.25 111 ASN A O 1
ATOM 897 N N . HIS A 1 112 ? -3.539 -35.781 -17.75 1 92.62 112 HIS A N 1
ATOM 898 C CA . HIS A 1 112 ? -3.867 -35.219 -19.047 1 92.62 112 HIS A CA 1
ATOM 899 C C . HIS A 1 112 ? -4.586 -36.219 -19.938 1 92.62 112 HIS A C 1
ATOM 901 O O . HIS A 1 112 ? -5.281 -35.844 -20.891 1 92.62 112 HIS A O 1
ATOM 907 N N . GLU A 1 113 ? -4.516 -37.438 -19.672 1 92.75 113 GLU A N 1
ATOM 908 C CA . GLU A 1 113 ? -5.16 -38.469 -20.469 1 92.75 113 GLU A CA 1
ATOM 909 C C . GLU A 1 113 ? -6.676 -38.469 -20.281 1 92.75 113 GLU A C 1
ATOM 911 O O . GLU A 1 113 ? -7.414 -39.031 -21.094 1 92.75 113 GLU A O 1
ATOM 916 N N . ASN A 1 114 ? -7.09 -37.875 -19.266 1 90.06 114 ASN A N 1
ATOM 917 C CA . ASN A 1 114 ? -8.516 -37.812 -18.953 1 90.06 114 ASN A CA 1
ATOM 918 C C . ASN A 1 114 ? -9.203 -36.688 -19.734 1 90.06 114 ASN A C 1
ATOM 920 O O . ASN A 1 114 ? -10.43 -36.594 -19.734 1 90.06 114 ASN A O 1
ATOM 924 N N . LEU A 1 115 ? -8.359 -35.875 -20.375 1 86.38 115 LEU A N 1
ATOM 925 C CA . LEU A 1 115 ? -8.953 -34.781 -21.125 1 86.38 115 LEU A CA 1
ATOM 926 C C . LEU A 1 115 ? -9.75 -35.281 -22.312 1 86.38 115 LEU A C 1
ATOM 928 O O . LEU A 1 115 ? -9.25 -36.125 -23.094 1 86.38 115 LEU A O 1
ATOM 932 N N . LYS A 1 116 ? -10.945 -34.875 -22.344 1 82.31 116 LYS A N 1
ATOM 933 C CA . LYS A 1 116 ? -11.789 -35.219 -23.484 1 82.31 116 LYS A CA 1
ATOM 934 C C . LYS A 1 116 ? -11.891 -34.062 -24.469 1 82.31 116 LYS A C 1
ATOM 936 O O . LYS A 1 116 ? -12.242 -32.938 -24.078 1 82.31 116 LYS A O 1
ATOM 941 N N . GLY A 1 117 ? -11.578 -34.25 -25.625 1 78.19 117 GLY A N 1
ATOM 942 C CA . GLY A 1 117 ? -11.617 -33.219 -26.641 1 78.19 117 GLY A CA 1
ATOM 943 C C . GLY A 1 117 ? -10.414 -32.281 -26.594 1 78.19 117 GLY A C 1
ATOM 944 O O . GLY A 1 117 ? -9.375 -32.625 -26.031 1 78.19 117 GLY A O 1
ATOM 945 N N . GLY A 1 118 ? -10.469 -31.172 -27.375 1 73.94 118 GLY A N 1
ATOM 946 C CA . GLY A 1 118 ? -9.453 -30.125 -27.344 1 73.94 118 GLY A CA 1
ATOM 947 C C . GLY A 1 118 ? -8.422 -30.266 -28.438 1 73.94 118 GLY A C 1
ATOM 948 O O . GLY A 1 118 ? -7.457 -29.5 -28.484 1 73.94 118 GLY A O 1
ATOM 949 N N . ASP A 1 119 ? -8.539 -31.234 -29.172 1 71.88 119 ASP A N 1
ATOM 950 C CA . ASP A 1 119 ? -7.562 -31.469 -30.234 1 71.88 119 ASP A CA 1
ATOM 951 C C . ASP A 1 119 ? -8.023 -30.828 -31.547 1 71.88 119 ASP A C 1
ATOM 953 O O . ASP A 1 119 ? -7.273 -30.797 -32.531 1 71.88 119 ASP A O 1
ATOM 957 N N . ASP A 1 120 ? -9.102 -30.328 -31.547 1 71.81 120 ASP A N 1
ATOM 958 C CA . ASP A 1 120 ? -9.617 -29.984 -32.875 1 71.81 120 ASP A CA 1
ATOM 959 C C . ASP A 1 120 ? -10.344 -28.656 -32.844 1 71.81 120 ASP A C 1
ATOM 961 O O . ASP A 1 120 ? -11.469 -28.547 -33.344 1 71.81 120 ASP A O 1
ATOM 965 N N . LEU A 1 121 ? -9.703 -27.688 -32.188 1 79.06 121 LEU A N 1
ATOM 966 C CA . LEU A 1 121 ? -10.367 -26.391 -32.281 1 79.06 121 LEU A CA 1
ATOM 967 C C . LEU A 1 121 ? -10.102 -25.734 -33.656 1 79.06 121 LEU A C 1
ATOM 969 O O . LEU A 1 121 ? -9.031 -25.922 -34.219 1 79.06 121 LEU A O 1
ATOM 973 N N . ASP A 1 122 ? -11.023 -25.094 -34.188 1 80.06 122 ASP A N 1
ATOM 974 C CA . ASP A 1 122 ? -10.977 -24.562 -35.562 1 80.06 122 ASP A CA 1
ATOM 975 C C . ASP A 1 122 ? -9.844 -23.547 -35.688 1 80.06 122 ASP A C 1
ATOM 977 O O . ASP A 1 122 ? -9.891 -22.469 -35.125 1 80.06 122 ASP A O 1
ATOM 981 N N . PRO A 1 123 ? -8.883 -23.984 -36.469 1 82.12 123 PRO A N 1
ATOM 982 C CA . PRO A 1 123 ? -7.719 -23.109 -36.625 1 82.12 123 PRO A CA 1
ATOM 983 C C . PRO A 1 123 ? -8.055 -21.781 -37.312 1 82.12 123 PRO A C 1
ATOM 985 O O . PRO A 1 123 ? -7.25 -20.859 -37.281 1 82.12 123 PRO A O 1
ATOM 988 N N . ASN A 1 124 ? -9.219 -21.688 -37.875 1 79.88 124 ASN A N 1
ATOM 989 C CA . ASN A 1 124 ? -9.602 -20.438 -38.531 1 79.88 124 ASN A CA 1
ATOM 990 C C . ASN A 1 124 ? -9.953 -19.359 -37.531 1 79.88 124 ASN A C 1
ATOM 992 O O . ASN A 1 124 ? -9.914 -18.172 -37.844 1 79.88 124 ASN A O 1
ATOM 996 N N . TYR A 1 125 ? -10.273 -19.875 -36.375 1 81.06 125 TYR A N 1
ATOM 997 C CA . TYR A 1 125 ? -10.75 -18.891 -35.406 1 81.06 125 TYR A CA 1
ATOM 998 C C . TYR A 1 125 ? -9.836 -18.844 -34.188 1 81.06 125 TYR A C 1
ATOM 1000 O O . TYR A 1 125 ? -9.703 -17.797 -33.531 1 81.06 125 TYR A O 1
ATOM 1008 N N . VAL A 1 126 ? -9.281 -19.953 -33.906 1 85.38 126 VAL A N 1
ATOM 1009 C CA . VAL A 1 126 ? -8.492 -20.016 -32.688 1 85.38 126 VAL A CA 1
ATOM 1010 C C . VAL A 1 126 ? -7.043 -19.641 -32.969 1 85.38 126 VAL A C 1
ATOM 1012 O O . VAL A 1 126 ? -6.363 -20.312 -33.75 1 85.38 126 VAL A O 1
ATOM 1015 N N . LEU A 1 127 ? -6.602 -18.594 -32.281 1 84.69 127 LEU A N 1
ATOM 1016 C CA . LEU A 1 127 ? -5.262 -18.078 -32.531 1 84.69 127 LEU A CA 1
ATOM 1017 C C . LEU A 1 127 ? -4.25 -18.719 -31.594 1 84.69 127 LEU A C 1
ATOM 1019 O O . LEU A 1 127 ? -3.111 -18.984 -31.984 1 84.69 127 LEU A O 1
ATOM 1023 N N . SER A 1 128 ? -4.723 -18.938 -30.344 1 88.88 128 SER A N 1
ATOM 1024 C CA . SER A 1 128 ? -3.814 -19.5 -29.359 1 88.88 128 SER A CA 1
ATOM 1025 C C . SER A 1 128 ? -4.582 -20.172 -28.219 1 88.88 128 SER A C 1
ATOM 1027 O O . SER A 1 128 ? -5.762 -19.891 -28.016 1 88.88 128 SER A O 1
ATOM 1029 N N . SER A 1 129 ? -3.916 -21.141 -27.609 1 89.75 129 SER A N 1
ATOM 1030 C CA . SER A 1 129 ? -4.438 -21.844 -26.453 1 89.75 129 SER A CA 1
ATOM 1031 C C . SER A 1 129 ? -3.5 -21.719 -25.25 1 89.75 129 SER A C 1
ATOM 1033 O O . SER A 1 129 ? -2.277 -21.734 -25.422 1 89.75 129 SER A O 1
ATOM 1035 N N . ARG A 1 130 ? -4.137 -21.578 -24.062 1 91.69 130 ARG A N 1
ATOM 1036 C CA . ARG A 1 130 ? -3.34 -21.375 -22.844 1 91.69 130 ARG A CA 1
ATOM 1037 C C . ARG A 1 130 ? -3.99 -22.047 -21.641 1 91.69 130 ARG A C 1
ATOM 1039 O O . ARG A 1 130 ? -5.219 -22.047 -21.516 1 91.69 130 ARG A O 1
ATOM 1046 N N . VAL A 1 131 ? -3.178 -22.688 -20.859 1 94.06 131 VAL A N 1
ATOM 1047 C CA . VAL A 1 131 ? -3.576 -23.203 -19.562 1 94.06 131 VAL A CA 1
ATOM 1048 C C . VAL A 1 131 ? -2.631 -22.672 -18.484 1 94.06 131 VAL A C 1
ATOM 1050 O O . VAL A 1 131 ? -1.417 -22.609 -18.688 1 94.06 131 VAL A O 1
ATOM 1053 N N . ARG A 1 132 ? -3.186 -22.172 -17.391 1 93.94 132 ARG A N 1
ATOM 1054 C CA . ARG A 1 132 ? -2.336 -21.625 -16.344 1 93.94 132 ARG A CA 1
ATOM 1055 C C . ARG A 1 132 ? -2.869 -22 -14.961 1 93.94 132 ARG A C 1
ATOM 1057 O O . ARG A 1 132 ? -4.055 -22.297 -14.805 1 93.94 132 ARG A O 1
ATOM 1064 N N . THR A 1 133 ? -1.956 -21.984 -13.93 1 96.06 133 THR A N 1
ATOM 1065 C CA . THR A 1 133 ? -2.324 -22.188 -12.539 1 96.06 133 THR A CA 1
ATOM 1066 C C . THR A 1 133 ? -1.305 -21.531 -11.602 1 96.06 133 THR A C 1
ATOM 1068 O O . THR A 1 133 ? -0.162 -21.297 -12 1 96.06 133 THR A O 1
ATOM 1071 N N . GLY A 1 134 ? -1.762 -21.188 -10.422 1 97.12 134 GLY A N 1
ATOM 1072 C CA . GLY A 1 134 ? -0.869 -20.734 -9.367 1 97.12 134 GLY A CA 1
ATOM 1073 C C . GLY A 1 134 ? -0.473 -21.828 -8.406 1 97.12 134 GLY A C 1
ATOM 1074 O O . GLY A 1 134 ? -1.244 -22.766 -8.18 1 97.12 134 GLY A O 1
ATOM 1075 N N . ARG A 1 135 ? 0.734 -21.766 -7.883 1 98.56 135 ARG A N 1
ATOM 1076 C CA . ARG A 1 135 ? 1.189 -22.672 -6.82 1 98.56 135 ARG A CA 1
ATOM 1077 C C . ARG A 1 135 ? 1.96 -21.906 -5.754 1 98.56 135 ARG A C 1
ATOM 1079 O O . ARG A 1 135 ? 2.738 -21 -6.066 1 98.56 135 ARG A O 1
ATOM 1086 N N . SER A 1 136 ? 1.723 -22.266 -4.555 1 98.56 136 SER A N 1
ATOM 1087 C CA . SER A 1 136 ? 2.424 -21.719 -3.402 1 98.56 136 SER A CA 1
ATOM 1088 C C . SER A 1 136 ? 3.25 -22.781 -2.693 1 98.56 136 SER A C 1
ATOM 1090 O O . SER A 1 136 ? 2.82 -23.938 -2.574 1 98.56 136 SER A O 1
ATOM 1092 N N . ILE A 1 137 ? 4.34 -22.375 -2.219 1 98.38 137 ILE A N 1
ATOM 1093 C CA . ILE A 1 137 ? 5.316 -23.297 -1.658 1 98.38 137 ILE A CA 1
ATOM 1094 C C . ILE A 1 137 ? 5.168 -23.344 -0.14 1 98.38 137 ILE A C 1
ATOM 1096 O O . ILE A 1 137 ? 5.199 -22.312 0.53 1 98.38 137 ILE A O 1
ATOM 1100 N N . LYS A 1 138 ? 5.051 -24.547 0.377 1 97.75 138 LYS A N 1
ATOM 1101 C CA . LYS A 1 138 ? 4.918 -24.734 1.817 1 97.75 138 LYS A CA 1
ATOM 1102 C C . LYS A 1 138 ? 6.18 -24.297 2.551 1 97.75 138 LYS A C 1
ATOM 1104 O O . LYS A 1 138 ? 7.293 -24.547 2.086 1 97.75 138 LYS A O 1
ATOM 1109 N N . GLY A 1 139 ? 5.98 -23.672 3.68 1 95.75 139 GLY A N 1
ATOM 1110 C CA . GLY A 1 139 ? 7.113 -23.234 4.48 1 95.75 139 GLY A CA 1
ATOM 1111 C C . GLY A 1 139 ? 7.418 -21.75 4.336 1 95.75 139 GLY A C 1
ATOM 1112 O O . GLY A 1 139 ? 8.227 -21.203 5.09 1 95.75 139 GLY A O 1
ATOM 1113 N N . TYR A 1 140 ? 6.836 -21.141 3.402 1 97.25 140 TYR A N 1
ATOM 1114 C CA . TYR A 1 140 ? 6.984 -19.719 3.182 1 97.25 140 TYR A CA 1
ATOM 1115 C C . TYR A 1 140 ? 5.637 -19 3.256 1 97.25 140 TYR A C 1
ATOM 1117 O O . TYR A 1 140 ? 4.602 -19.594 2.92 1 97.25 140 TYR A O 1
ATOM 1125 N N . THR A 1 141 ? 5.656 -17.781 3.738 1 97.12 141 THR A N 1
ATOM 1126 C CA . THR A 1 141 ? 4.426 -17 3.686 1 97.12 141 THR A CA 1
ATOM 1127 C C . THR A 1 141 ? 4.152 -16.516 2.262 1 97.12 141 THR A C 1
ATOM 1129 O O . THR A 1 141 ? 5.039 -16.547 1.408 1 97.12 141 THR A O 1
ATOM 1132 N N . LEU A 1 142 ? 2.955 -16.156 1.998 1 97.19 142 LEU A N 1
ATOM 1133 C CA . LEU A 1 142 ? 2.512 -15.766 0.665 1 97.19 142 LEU A CA 1
ATOM 1134 C C . LEU A 1 142 ? 2.924 -14.328 0.358 1 97.19 142 LEU A C 1
ATOM 1136 O O . LEU A 1 142 ? 3.305 -13.586 1.262 1 97.19 142 LEU A O 1
ATOM 1140 N N . PRO A 1 143 ? 2.859 -13.898 -0.868 1 94.38 143 PRO A N 1
ATOM 1141 C CA . PRO A 1 143 ? 3.408 -12.625 -1.324 1 94.38 143 PRO A CA 1
ATOM 1142 C C . PRO A 1 143 ? 2.846 -11.43 -0.554 1 94.38 143 PRO A C 1
ATOM 1144 O O . PRO A 1 143 ? 3.574 -10.477 -0.267 1 94.38 143 PRO A O 1
ATOM 1147 N N . PRO A 1 144 ? 1.599 -11.398 -0.115 1 93.19 144 PRO A N 1
ATOM 1148 C CA . PRO A 1 144 ? 1.126 -10.234 0.644 1 93.19 144 PRO A CA 1
ATOM 1149 C C . PRO A 1 144 ? 1.854 -10.062 1.976 1 93.19 144 PRO A C 1
ATOM 1151 O O . PRO A 1 144 ? 1.854 -8.977 2.549 1 93.19 144 PRO A O 1
ATOM 1154 N N . HIS A 1 145 ? 2.443 -11.117 2.451 1 94.62 145 HIS A N 1
ATOM 1155 C CA . HIS A 1 145 ? 2.918 -11.094 3.83 1 94.62 145 HIS A CA 1
ATOM 1156 C C . HIS A 1 145 ? 4.398 -11.453 3.91 1 94.62 145 HIS A C 1
ATOM 1158 O O . HIS A 1 145 ? 5.031 -11.266 4.953 1 94.62 145 HIS A O 1
ATOM 1164 N N . CYS A 1 146 ? 5.016 -11.906 2.895 1 95.38 146 CYS A N 1
ATOM 1165 C CA . CYS A 1 146 ? 6.371 -12.445 2.957 1 95.38 146 CYS A CA 1
ATOM 1166 C C . CYS A 1 146 ? 7.383 -11.336 3.227 1 95.38 146 CYS A C 1
ATOM 1168 O O . CYS A 1 146 ? 7.172 -10.188 2.832 1 95.38 146 CYS A O 1
ATOM 1170 N N . SER A 1 147 ? 8.422 -11.641 3.934 1 95.06 147 SER A N 1
ATOM 1171 C CA . SER A 1 147 ? 9.547 -10.734 4.098 1 95.06 147 SER A CA 1
ATOM 1172 C C . SER A 1 147 ? 10.445 -10.734 2.867 1 95.06 147 SER A C 1
ATOM 1174 O O . SER A 1 147 ? 10.25 -11.531 1.951 1 95.06 147 SER A O 1
ATOM 1176 N N . ARG A 1 148 ? 11.406 -9.828 2.838 1 96.06 148 ARG A N 1
ATOM 1177 C CA . ARG A 1 148 ? 12.352 -9.797 1.727 1 96.06 148 ARG A CA 1
ATOM 1178 C C . ARG A 1 148 ? 13.141 -11.094 1.642 1 96.06 148 ARG A C 1
ATOM 1180 O O . ARG A 1 148 ? 13.32 -11.648 0.555 1 96.06 148 ARG A O 1
ATOM 1187 N N . GLY A 1 149 ? 13.594 -11.5 2.793 1 96.5 149 GLY A N 1
ATOM 1188 C CA . GLY A 1 149 ? 14.344 -12.742 2.838 1 96.5 149 GLY A CA 1
ATOM 1189 C C . GLY A 1 149 ? 13.539 -13.938 2.338 1 96.5 149 GLY A C 1
ATOM 1190 O O . GLY A 1 149 ? 14.07 -14.789 1.62 1 96.5 149 GLY A O 1
ATOM 1191 N N . GLU A 1 150 ? 12.297 -14.031 2.688 1 96.56 150 GLU A N 1
ATOM 1192 C CA . GLU A 1 150 ? 11.438 -15.117 2.23 1 96.56 150 GLU A CA 1
ATOM 1193 C C . GLU A 1 150 ? 11.234 -15.062 0.719 1 96.56 150 GLU A C 1
ATOM 1195 O O . GLU A 1 150 ? 11.289 -16.094 0.04 1 96.56 150 GLU A O 1
ATOM 1200 N N . ARG A 1 151 ? 10.945 -13.875 0.218 1 97.19 151 ARG A N 1
ATOM 1201 C CA . ARG A 1 151 ? 10.742 -13.711 -1.218 1 97.19 151 ARG A CA 1
ATOM 1202 C C . ARG A 1 151 ? 11.977 -14.156 -1.998 1 97.19 151 ARG A C 1
ATOM 1204 O O . ARG A 1 151 ? 11.859 -14.844 -3.016 1 97.19 151 ARG A O 1
ATOM 1211 N N . ARG A 1 152 ? 13.141 -13.805 -1.519 1 97.88 152 ARG A N 1
ATOM 1212 C CA . ARG A 1 152 ? 14.398 -14.172 -2.152 1 97.88 152 ARG A CA 1
ATOM 1213 C C . ARG A 1 152 ? 14.648 -15.672 -2.049 1 97.88 152 ARG A C 1
ATOM 1215 O O . ARG A 1 152 ? 15.188 -16.281 -2.973 1 97.88 152 ARG A O 1
ATOM 1222 N N . ALA A 1 153 ? 14.281 -16.219 -0.952 1 97.56 153 ALA A N 1
ATOM 1223 C CA . ALA A 1 153 ? 14.414 -17.656 -0.791 1 97.56 153 ALA A CA 1
ATOM 1224 C C . ALA A 1 153 ? 13.531 -18.406 -1.788 1 97.56 153 ALA A C 1
ATOM 1226 O O . ALA A 1 153 ? 13.953 -19.406 -2.377 1 97.56 153 ALA A O 1
ATOM 1227 N N . VAL A 1 154 ? 12.344 -17.953 -1.95 1 97.94 154 VAL A N 1
ATOM 1228 C CA . VAL A 1 154 ? 11.43 -18.547 -2.916 1 97.94 154 VAL A CA 1
ATOM 1229 C C . VAL A 1 154 ? 12.008 -18.438 -4.32 1 97.94 154 VAL A C 1
ATOM 1231 O O . VAL A 1 154 ? 11.984 -19.391 -5.09 1 97.94 154 VAL A O 1
ATOM 1234 N N . GLU A 1 155 ? 12.492 -17.266 -4.633 1 98.31 155 GLU A N 1
ATOM 1235 C CA . GLU A 1 155 ? 13.102 -17.094 -5.945 1 98.31 155 GLU A CA 1
ATOM 1236 C C . GLU A 1 155 ? 14.273 -18.047 -6.145 1 98.31 155 GLU A C 1
ATOM 1238 O O . GLU A 1 155 ? 14.375 -18.703 -7.184 1 98.31 155 GLU A O 1
ATOM 1243 N N . LYS A 1 156 ? 15.117 -18.109 -5.176 1 97.38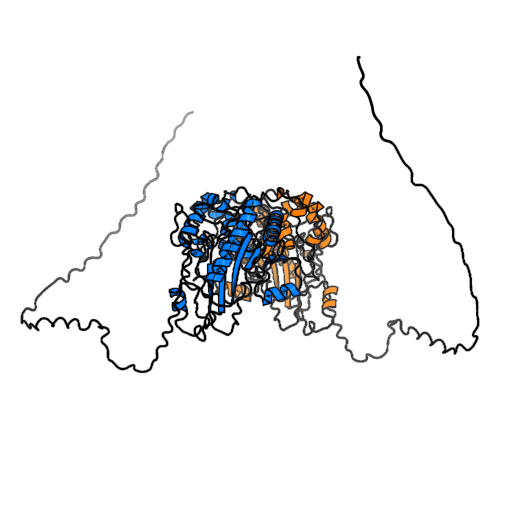 156 LYS A N 1
ATOM 1244 C CA . LYS A 1 156 ? 16.281 -18.984 -5.262 1 97.38 156 LYS A CA 1
ATOM 1245 C C . LYS A 1 156 ? 15.875 -20.438 -5.492 1 97.38 156 LYS A C 1
ATOM 1247 O O . LYS A 1 156 ? 16.406 -21.094 -6.383 1 97.38 156 LYS A O 1
ATOM 1252 N N . LEU A 1 157 ? 14.953 -20.875 -4.707 1 96.88 157 LEU A N 1
ATOM 1253 C CA . LEU A 1 157 ? 14.461 -22.25 -4.836 1 96.88 157 LEU A CA 1
ATOM 1254 C C . LEU A 1 157 ? 13.828 -22.469 -6.207 1 96.88 157 LEU A C 1
ATOM 1256 O O . LEU A 1 157 ? 14 -23.531 -6.805 1 96.88 157 LEU A O 1
ATOM 1260 N N . SER A 1 158 ? 13.078 -21.531 -6.664 1 98.06 158 SER A N 1
ATOM 1261 C CA . SER A 1 158 ? 12.422 -21.625 -7.965 1 98.06 158 SER A CA 1
ATOM 1262 C C . SER A 1 158 ? 13.445 -21.703 -9.094 1 98.06 158 SER A C 1
ATOM 1264 O O . SER A 1 158 ? 13.297 -22.516 -10.016 1 98.06 158 SER A O 1
ATOM 1266 N N . ILE A 1 159 ? 14.461 -20.875 -9 1 97.25 159 ILE A N 1
ATOM 1267 C CA . ILE A 1 159 ? 15.516 -20.875 -10.008 1 97.25 159 ILE A CA 1
ATOM 1268 C C . ILE A 1 159 ? 16.188 -22.25 -10.055 1 97.25 159 ILE A C 1
ATOM 1270 O O . ILE A 1 159 ? 16.359 -22.828 -11.133 1 97.25 159 ILE A O 1
ATOM 1274 N N . GLU A 1 160 ? 16.484 -22.734 -8.914 1 95.5 160 GLU A N 1
ATOM 1275 C CA . GLU A 1 160 ? 17.125 -24.047 -8.836 1 95.5 160 GLU A CA 1
ATOM 1276 C C . GLU A 1 160 ? 16.234 -25.141 -9.422 1 95.5 160 GLU A C 1
ATOM 1278 O O . GLU A 1 160 ? 16.703 -25.969 -10.203 1 95.5 160 GLU A O 1
ATOM 1283 N N . ALA A 1 161 ? 15.047 -25.125 -9.086 1 95.88 161 ALA A N 1
ATOM 1284 C CA . ALA A 1 161 ? 14.094 -26.125 -9.547 1 95.88 161 ALA A CA 1
ATOM 1285 C C . ALA A 1 161 ? 13.883 -26.031 -11.055 1 95.88 161 ALA A C 1
ATOM 1287 O O . ALA A 1 161 ? 14 -27.031 -11.773 1 95.88 161 ALA A O 1
ATOM 1288 N N . LEU A 1 162 ? 13.617 -24.875 -11.562 1 97.62 162 LEU A N 1
ATOM 1289 C CA . LEU A 1 162 ? 13.266 -24.672 -12.961 1 97.62 162 LEU A CA 1
ATOM 1290 C C . LEU A 1 162 ? 14.461 -24.922 -13.867 1 97.62 162 LEU A C 1
ATOM 1292 O O . LEU A 1 162 ? 14.32 -25.469 -14.953 1 97.62 162 LEU A O 1
ATOM 1296 N N . ASN A 1 163 ? 15.586 -24.562 -13.391 1 95.62 163 ASN A N 1
ATOM 1297 C CA . ASN A 1 163 ? 16.797 -24.75 -14.188 1 95.62 163 ASN A CA 1
ATOM 1298 C C . ASN A 1 163 ? 17.203 -26.219 -14.25 1 95.62 163 ASN A C 1
ATOM 1300 O O . ASN A 1 163 ? 18.047 -26.594 -15.078 1 95.62 163 ASN A O 1
ATOM 1304 N N . SER A 1 164 ? 16.656 -27 -13.453 1 95.69 164 SER A N 1
ATOM 1305 C CA . SER A 1 164 ? 16.969 -28.422 -13.461 1 95.69 164 SER A CA 1
ATOM 1306 C C . SER A 1 164 ? 16.109 -29.188 -14.469 1 95.69 164 SER A C 1
ATOM 1308 O O . SER A 1 164 ? 16.359 -30.359 -14.758 1 95.69 164 SER A O 1
ATOM 1310 N N . LEU A 1 165 ? 15.133 -28.531 -15.016 1 97.44 165 LEU A N 1
ATOM 1311 C CA . LEU A 1 165 ? 14.258 -29.156 -15.992 1 97.44 165 LEU A CA 1
ATOM 1312 C C . LEU A 1 165 ? 15.016 -29.438 -17.297 1 97.44 165 LEU A C 1
ATOM 1314 O O . LEU A 1 165 ? 15.914 -28.688 -17.672 1 97.44 165 LEU A O 1
ATOM 1318 N N . THR A 1 166 ? 14.68 -30.578 -17.969 1 97 166 THR A N 1
ATOM 1319 C CA . THR A 1 166 ? 15.359 -31 -19.188 1 97 166 THR A CA 1
ATOM 1320 C C . THR A 1 166 ? 14.352 -31.297 -20.297 1 97 166 THR A C 1
ATOM 1322 O O . THR A 1 166 ? 13.141 -31.219 -20.078 1 97 166 THR A O 1
ATOM 1325 N N . GLY A 1 167 ? 14.898 -31.609 -21.438 1 97.25 167 GLY A N 1
ATOM 1326 C CA . GLY A 1 167 ? 14.031 -31.953 -22.562 1 97.25 167 GLY A CA 1
ATOM 1327 C C . GLY A 1 167 ? 13.188 -30.781 -23.031 1 97.25 167 GLY A C 1
ATOM 1328 O O . GLY A 1 167 ? 13.703 -29.688 -23.281 1 97.25 167 GLY A O 1
ATOM 1329 N N . GLU A 1 168 ? 11.875 -31.016 -23.141 1 97.38 168 GLU A N 1
ATOM 1330 C CA . GLU A 1 168 ? 10.961 -29.984 -23.641 1 97.38 168 GLU A CA 1
ATOM 1331 C C . GLU A 1 168 ? 10.812 -28.844 -22.656 1 97.38 168 GLU A C 1
ATOM 1333 O O . GLU A 1 168 ? 10.359 -27.75 -23.016 1 97.38 168 GLU A O 1
ATOM 1338 N N . PHE A 1 169 ? 11.328 -29.078 -21.484 1 98.19 169 PHE A N 1
ATOM 1339 C CA . PHE A 1 169 ? 11.141 -28.078 -20.438 1 98.19 169 PHE A CA 1
ATOM 1340 C C . PHE A 1 169 ? 12.453 -27.375 -20.109 1 98.19 169 PHE A C 1
ATOM 1342 O O . PHE A 1 169 ? 12.531 -26.625 -19.141 1 98.19 169 PHE A O 1
ATOM 1349 N N . LYS A 1 170 ? 13.477 -27.625 -20.891 1 98.19 170 LYS A N 1
ATOM 1350 C CA . LYS A 1 170 ? 14.711 -26.875 -20.703 1 98.19 170 LYS A CA 1
ATOM 1351 C C . LYS A 1 170 ? 14.5 -25.391 -21 1 98.19 170 LYS A C 1
ATOM 1353 O O . LYS A 1 170 ? 13.852 -25.031 -21.984 1 98.19 170 LYS A O 1
ATOM 1358 N N . GLY A 1 171 ? 15.008 -24.547 -20.062 1 97.69 171 GLY A N 1
ATOM 1359 C CA . GLY A 1 171 ? 14.773 -23.125 -20.281 1 97.69 171 GLY A CA 1
ATOM 1360 C C . GLY A 1 171 ? 15.695 -22.234 -19.469 1 97.69 171 GLY A C 1
ATOM 1361 O O . GLY A 1 171 ? 16.797 -22.641 -19.094 1 97.69 171 GLY A O 1
ATOM 1362 N N . LYS A 1 172 ? 15.18 -20.969 -19.359 1 96.19 172 LYS A N 1
ATOM 1363 C CA . LYS A 1 172 ? 16.016 -19.938 -18.734 1 96.19 172 LYS A CA 1
ATOM 1364 C C . LYS A 1 172 ? 15.164 -19 -17.875 1 96.19 172 LYS A C 1
ATOM 1366 O O . LYS A 1 172 ? 14.031 -18.688 -18.25 1 96.19 172 LYS A O 1
ATOM 1371 N N . TYR A 1 173 ? 15.844 -18.609 -16.766 1 97.25 173 TYR A N 1
ATOM 1372 C CA . TYR A 1 173 ? 15.211 -17.656 -15.875 1 97.25 173 TYR A CA 1
ATOM 1373 C C . TYR A 1 173 ? 15.695 -16.234 -16.156 1 97.25 173 TYR A C 1
ATOM 1375 O O . TYR A 1 173 ? 16.875 -16.031 -16.406 1 97.25 173 TYR A O 1
ATOM 1383 N N . TYR A 1 174 ? 14.805 -15.297 -16.141 1 96.06 174 TYR A N 1
ATOM 1384 C CA . TYR A 1 174 ? 15.062 -13.875 -16.328 1 96.06 174 TYR A CA 1
ATOM 1385 C C . TYR A 1 174 ? 14.617 -13.07 -15.117 1 96.06 174 TYR A C 1
ATOM 1387 O O . TYR A 1 174 ? 13.438 -12.734 -14.984 1 96.06 174 TYR A O 1
ATOM 1395 N N . PRO A 1 175 ? 15.578 -12.719 -14.234 1 95.5 175 PRO A N 1
ATOM 1396 C CA . PRO A 1 175 ? 15.195 -11.875 -13.102 1 95.5 175 PRO A CA 1
ATOM 1397 C C . PRO A 1 175 ? 14.828 -10.453 -13.523 1 95.5 175 PRO A C 1
ATOM 1399 O O . PRO A 1 175 ? 15.492 -9.875 -14.391 1 95.5 175 PRO A O 1
ATOM 1402 N N . LEU A 1 176 ? 13.789 -9.883 -12.906 1 93.25 176 LEU A N 1
ATOM 1403 C CA . LEU A 1 176 ? 13.344 -8.539 -13.266 1 93.25 176 LEU A CA 1
ATOM 1404 C C . LEU A 1 176 ? 14.391 -7.496 -12.883 1 93.25 176 LEU A C 1
ATOM 1406 O O . LEU A 1 176 ? 14.578 -6.512 -13.594 1 93.25 176 LEU A O 1
ATOM 1410 N N . LYS A 1 177 ? 15.008 -7.656 -11.758 1 89.69 177 LYS A N 1
ATOM 1411 C CA . LYS A 1 177 ? 15.914 -6.664 -11.195 1 89.69 177 LYS A CA 1
ATOM 1412 C C . LYS A 1 177 ? 17.094 -6.414 -12.125 1 89.69 177 LYS A C 1
ATOM 1414 O O . LYS A 1 177 ? 17.625 -5.301 -12.172 1 89.69 177 LYS A O 1
ATOM 1419 N N . SER A 1 178 ? 17.531 -7.359 -12.891 1 88.81 178 SER A N 1
ATOM 1420 C CA . SER A 1 178 ? 18.766 -7.238 -13.68 1 88.81 178 SER A CA 1
ATOM 1421 C C . SER A 1 178 ? 18.484 -7.469 -15.164 1 88.81 178 SER A C 1
ATOM 1423 O O . SER A 1 178 ? 19.406 -7.746 -15.938 1 88.81 178 SER A O 1
ATOM 1425 N N . MET A 1 179 ? 17.359 -7.344 -15.484 1 89.06 179 MET A N 1
ATOM 1426 C CA . MET A 1 179 ? 16.984 -7.562 -16.891 1 89.06 179 MET A CA 1
ATOM 1427 C C . MET A 1 179 ? 17.484 -6.426 -17.766 1 89.06 179 MET A C 1
ATOM 1429 O O . MET A 1 179 ? 17.359 -5.254 -17.406 1 89.06 179 MET A O 1
ATOM 1433 N N . THR A 1 180 ? 18.109 -6.781 -18.828 1 91.12 180 THR A N 1
ATOM 1434 C CA . THR A 1 180 ? 18.547 -5.77 -19.781 1 91.12 180 THR A CA 1
ATOM 1435 C C . THR A 1 180 ? 17.359 -5.211 -20.562 1 91.12 180 THR A C 1
ATOM 1437 O O . THR A 1 180 ? 16.281 -5.812 -20.578 1 91.12 180 THR A O 1
ATOM 1440 N N . GLU A 1 181 ? 17.594 -4.141 -21.203 1 89.5 181 GLU A N 1
ATOM 1441 C CA . GLU A 1 181 ? 16.547 -3.537 -22.016 1 89.5 181 GLU A CA 1
ATOM 1442 C C . GLU A 1 181 ? 16.141 -4.453 -23.172 1 89.5 181 GLU A C 1
ATOM 1444 O O . GLU A 1 181 ? 14.969 -4.543 -23.531 1 89.5 181 GLU A O 1
ATOM 1449 N N . GLN A 1 182 ? 17.141 -5.059 -23.688 1 92.75 182 GLN A N 1
ATOM 1450 C CA . GLN A 1 182 ? 16.875 -5.965 -24.797 1 92.75 182 GLN A CA 1
ATOM 1451 C C . GLN A 1 182 ? 16.047 -7.164 -24.359 1 92.75 182 GLN A C 1
ATOM 1453 O O . GLN A 1 182 ? 15.102 -7.559 -25.047 1 92.75 182 GLN A O 1
ATOM 1458 N N . GLU A 1 183 ? 16.422 -7.648 -23.25 1 91 183 GLU A N 1
ATOM 1459 C CA . GLU A 1 183 ? 15.664 -8.773 -22.703 1 91 183 GLU A CA 1
ATOM 1460 C C . GLU A 1 183 ? 14.234 -8.359 -22.375 1 91 183 GLU A C 1
ATOM 1462 O O . GLU A 1 183 ? 13.289 -9.094 -22.656 1 91 183 GLU A O 1
ATOM 1467 N N . GLN A 1 184 ? 14.109 -7.262 -21.766 1 89 184 GLN A N 1
ATOM 1468 C CA . GLN A 1 184 ? 12.797 -6.746 -21.406 1 89 184 GLN A CA 1
ATOM 1469 C C . GLN A 1 184 ? 11.914 -6.562 -22.641 1 89 184 GLN A C 1
ATOM 1471 O O . GLN A 1 184 ? 10.742 -6.945 -22.625 1 89 184 GLN A O 1
ATOM 1476 N N . GLN A 1 185 ? 12.484 -5.992 -23.625 1 89.62 185 GLN A N 1
ATOM 1477 C CA . GLN A 1 185 ? 11.734 -5.773 -24.859 1 89.62 185 GLN A CA 1
ATOM 1478 C C . GLN A 1 185 ? 11.312 -7.094 -25.484 1 89.62 185 GLN A C 1
ATOM 1480 O O . GLN A 1 185 ? 10.188 -7.223 -25.969 1 89.62 185 GLN A O 1
ATOM 1485 N N . GLN A 1 186 ? 12.133 -7.98 -25.453 1 90.19 186 GLN A N 1
ATOM 1486 C CA . GLN A 1 186 ? 11.797 -9.289 -26 1 90.19 186 GLN A CA 1
ATOM 1487 C C . GLN A 1 186 ? 10.633 -9.922 -25.25 1 90.19 186 GLN A C 1
ATOM 1489 O O . GLN A 1 186 ? 9.734 -10.508 -25.859 1 90.19 186 GLN A O 1
ATOM 1494 N N . LEU A 1 187 ? 10.742 -9.867 -23.984 1 89.19 187 LEU A N 1
ATOM 1495 C CA . LEU A 1 187 ? 9.68 -10.445 -23.156 1 89.19 187 LEU A CA 1
ATOM 1496 C C . LEU A 1 187 ? 8.359 -9.711 -23.375 1 89.19 187 LEU A C 1
ATOM 1498 O O . LEU A 1 187 ? 7.289 -10.32 -23.312 1 89.19 187 LEU A O 1
ATOM 1502 N N . ILE A 1 188 ? 8.43 -8.445 -23.531 1 84.69 188 ILE A N 1
ATOM 1503 C CA . ILE A 1 188 ? 7.242 -7.656 -23.844 1 84.69 188 ILE A CA 1
ATOM 1504 C C . ILE A 1 188 ? 6.664 -8.102 -25.188 1 84.69 188 ILE A C 1
ATOM 1506 O O . ILE A 1 188 ? 5.461 -8.367 -25.297 1 84.69 188 ILE A O 1
ATOM 1510 N N . ASP A 1 189 ? 7.566 -8.242 -26.156 1 85.19 189 ASP A N 1
ATOM 1511 C CA . ASP A 1 189 ? 7.141 -8.656 -27.5 1 85.19 189 ASP A CA 1
ATOM 1512 C C . ASP A 1 189 ? 6.523 -10.055 -27.469 1 85.19 189 ASP A C 1
ATOM 1514 O O . ASP A 1 189 ? 5.594 -10.336 -28.219 1 85.19 189 ASP A O 1
ATOM 1518 N N . ASP A 1 190 ? 7.051 -10.805 -26.609 1 85.69 190 ASP A N 1
ATOM 1519 C CA . ASP A 1 190 ? 6.566 -12.18 -26.5 1 85.69 190 ASP A CA 1
ATOM 1520 C C . ASP A 1 190 ? 5.332 -12.258 -25.609 1 85.69 190 ASP A C 1
ATOM 1522 O O . ASP A 1 190 ? 4.723 -13.32 -25.469 1 85.69 190 ASP A O 1
ATOM 1526 N N . HIS A 1 191 ? 4.996 -11.219 -24.891 1 80.81 191 HIS A N 1
ATOM 1527 C CA . HIS A 1 191 ? 3.863 -11.133 -23.984 1 80.81 191 HIS A CA 1
ATOM 1528 C C . HIS A 1 191 ? 4.062 -12.039 -22.766 1 80.81 191 HIS A C 1
ATOM 1530 O O . HIS A 1 191 ? 3.145 -12.766 -22.375 1 80.81 191 HIS A O 1
ATOM 1536 N N . PHE A 1 192 ? 5.328 -11.984 -22.359 1 85.56 192 PHE A N 1
ATOM 1537 C CA . PHE A 1 192 ? 5.676 -12.844 -21.234 1 85.56 192 PHE A CA 1
ATOM 1538 C C . PHE A 1 192 ? 5.805 -12.031 -19.953 1 85.56 192 PHE A C 1
ATOM 1540 O O . PHE A 1 192 ? 5.758 -12.586 -18.859 1 85.56 192 PHE A O 1
ATOM 1547 N N . LEU A 1 193 ? 5.965 -10.719 -20.125 1 78.94 193 LEU A N 1
ATOM 1548 C CA . LEU A 1 193 ? 6.285 -9.891 -18.969 1 78.94 193 LEU A CA 1
ATOM 1549 C C . LEU A 1 193 ? 5.023 -9.555 -18.172 1 78.94 193 LEU A C 1
ATOM 1551 O O . LEU A 1 193 ? 4.004 -9.188 -18.766 1 78.94 193 LEU A O 1
ATOM 1555 N N . PHE A 1 194 ? 5.164 -9.852 -16.859 1 74.75 194 PHE A N 1
ATOM 1556 C CA . PHE A 1 194 ? 4.035 -9.344 -16.094 1 74.75 194 PHE A CA 1
ATOM 1557 C C . PHE A 1 194 ? 4.27 -7.891 -15.688 1 74.75 194 PHE A C 1
ATOM 1559 O O . PHE A 1 194 ? 5.414 -7.461 -15.523 1 74.75 194 PHE A O 1
ATOM 1566 N N . ASP A 1 195 ? 3.26 -7.18 -15.781 1 65.88 195 ASP A N 1
ATOM 1567 C CA . ASP A 1 195 ? 3.242 -5.727 -15.625 1 65.88 195 ASP A CA 1
ATOM 1568 C C . ASP A 1 195 ? 3.594 -5.324 -14.195 1 65.88 195 ASP A C 1
ATOM 1570 O O . ASP A 1 195 ? 3.438 -6.113 -13.266 1 65.88 195 ASP A O 1
ATOM 1574 N N . LYS A 1 196 ? 4.234 -4.188 -14.273 1 73.88 196 LYS A N 1
ATOM 1575 C CA . LYS A 1 196 ? 4.352 -3.555 -12.961 1 73.88 196 LYS A CA 1
ATOM 1576 C C . LYS A 1 196 ? 3.008 -3.525 -12.242 1 73.88 196 LYS A C 1
ATOM 1578 O O . LYS A 1 196 ? 1.971 -3.283 -12.859 1 73.88 196 LYS A O 1
ATOM 1583 N N . PRO A 1 197 ? 3.268 -3.939 -11.062 1 70.06 197 PRO A N 1
ATOM 1584 C CA . PRO A 1 197 ? 1.997 -3.992 -10.336 1 70.06 197 PRO A CA 1
ATOM 1585 C C . PRO A 1 197 ? 1.345 -2.619 -10.188 1 70.06 197 PRO A C 1
ATOM 1587 O O . PRO A 1 197 ? 1.859 -1.764 -9.469 1 70.06 197 PRO A O 1
ATOM 1590 N N . VAL A 1 198 ? 0.29 -2.354 -10.969 1 68.12 198 VAL A N 1
ATOM 1591 C CA . VAL A 1 198 ? -0.412 -1.077 -10.883 1 68.12 198 VAL A CA 1
ATOM 1592 C C . VAL A 1 198 ? -1.837 -1.306 -10.383 1 68.12 198 VAL A C 1
ATOM 1594 O O . VAL A 1 198 ? -2.545 -0.352 -10.047 1 68.12 198 VAL A O 1
ATOM 1597 N N . SER A 1 199 ? -2.082 -2.576 -10.227 1 70.12 199 SER A N 1
ATOM 1598 C CA . SER A 1 199 ? -3.443 -2.873 -9.797 1 70.12 199 SER A CA 1
ATOM 1599 C C . SER A 1 199 ? -3.635 -2.557 -8.312 1 70.12 199 SER A C 1
ATOM 1601 O O . SER A 1 199 ? -2.732 -2.781 -7.504 1 70.12 199 SER A O 1
ATOM 1603 N N . PRO A 1 200 ? -4.809 -2.031 -8.086 1 68.62 200 PRO A N 1
ATOM 1604 C CA . PRO A 1 200 ? -5.109 -1.733 -6.68 1 68.62 200 PRO A CA 1
ATOM 1605 C C . PRO A 1 200 ? -4.988 -2.959 -5.777 1 68.62 200 PRO A C 1
ATOM 1607 O O . PRO A 1 200 ? -4.547 -2.848 -4.633 1 68.62 200 PRO A O 1
ATOM 1610 N N . LEU A 1 201 ? -5.312 -4.117 -6.344 1 73.31 201 LEU A N 1
ATOM 1611 C CA . LEU A 1 201 ? -5.203 -5.348 -5.566 1 73.31 201 LEU A CA 1
ATOM 1612 C C . LEU A 1 201 ? -3.76 -5.602 -5.148 1 73.31 201 LEU A C 1
ATOM 1614 O O . LEU A 1 201 ? -3.477 -5.816 -3.969 1 73.31 201 LEU A O 1
ATOM 1618 N N . LEU A 1 202 ? -2.857 -5.543 -6.148 1 77 202 LEU A N 1
ATOM 1619 C CA . LEU A 1 202 ? -1.456 -5.852 -5.887 1 77 202 LEU A CA 1
ATOM 1620 C C . LEU A 1 202 ? -0.837 -4.82 -4.953 1 77 202 LEU A C 1
ATOM 1622 O O . LEU A 1 202 ? -0.056 -5.172 -4.066 1 77 202 LEU A O 1
ATOM 1626 N N . LEU A 1 203 ? -1.332 -3.65 -5.094 1 77.75 203 LEU A N 1
ATOM 1627 C CA . LEU A 1 203 ? -0.767 -2.568 -4.293 1 77.75 203 LEU A CA 1
ATOM 1628 C C . LEU A 1 203 ? -1.32 -2.596 -2.873 1 77.75 203 LEU A C 1
ATOM 1630 O O . LEU A 1 203 ? -0.558 -2.566 -1.905 1 77.75 203 LEU A O 1
ATOM 1634 N N . ALA A 1 204 ? -2.619 -2.791 -2.721 1 79.69 204 ALA A N 1
ATOM 1635 C CA . ALA A 1 204 ? -3.275 -2.707 -1.419 1 79.69 204 ALA A CA 1
ATOM 1636 C C . ALA A 1 204 ? -2.98 -3.943 -0.575 1 79.69 204 ALA A C 1
ATOM 1638 O O . ALA A 1 204 ? -3.074 -3.902 0.654 1 79.69 204 ALA A O 1
ATOM 1639 N N . SER A 1 205 ? -2.6 -5.012 -1.229 1 85.56 205 SER A N 1
ATOM 1640 C CA . SER A 1 205 ? -2.32 -6.238 -0.488 1 85.56 205 SER A CA 1
ATOM 1641 C C . SER A 1 205 ? -0.844 -6.336 -0.117 1 85.56 205 SER A C 1
ATOM 1643 O O . SER A 1 205 ? -0.44 -7.242 0.612 1 85.56 205 SER A O 1
ATOM 1645 N N . GLY A 1 206 ? -0.07 -5.434 -0.674 1 85.19 206 GLY A N 1
ATOM 1646 C CA . GLY A 1 206 ? 1.346 -5.43 -0.344 1 85.19 206 GLY A CA 1
ATOM 1647 C C . GLY A 1 206 ? 2.166 -6.352 -1.229 1 85.19 206 GLY A C 1
ATOM 1648 O O . GLY A 1 206 ? 3.369 -6.516 -1.014 1 85.19 206 GLY A O 1
ATOM 1649 N N . MET A 1 207 ? 1.579 -6.879 -2.25 1 88.69 207 MET A N 1
ATOM 1650 C CA . MET A 1 207 ? 2.27 -7.832 -3.113 1 88.69 207 MET A CA 1
ATOM 1651 C C . MET A 1 207 ? 3.338 -7.133 -3.949 1 88.69 207 MET A C 1
ATOM 1653 O O . MET A 1 207 ? 4.316 -7.758 -4.359 1 88.69 207 MET A O 1
ATOM 1657 N N . ALA A 1 208 ? 3.195 -5.844 -4.113 1 87.62 208 ALA A N 1
ATOM 1658 C CA . ALA A 1 208 ? 4.102 -5.094 -4.984 1 87.62 208 ALA A CA 1
ATOM 1659 C C . ALA A 1 208 ? 5.277 -4.527 -4.195 1 87.62 208 ALA A C 1
ATOM 1661 O O . ALA A 1 208 ? 6.188 -3.926 -4.773 1 87.62 208 ALA A O 1
ATOM 1662 N N . ARG A 1 209 ? 5.344 -4.691 -2.936 1 89.31 209 ARG A N 1
ATOM 1663 C CA . ARG A 1 209 ? 6.41 -4.129 -2.111 1 89.31 209 ARG A CA 1
ATOM 1664 C C . ARG A 1 209 ? 7.781 -4.57 -2.615 1 89.31 209 ARG A C 1
ATOM 1666 O O . ARG A 1 209 ? 7.957 -5.715 -3.031 1 89.31 209 ARG A O 1
ATOM 1673 N N . ASP A 1 210 ? 8.789 -3.664 -2.572 1 91.06 210 ASP A N 1
ATOM 1674 C CA . ASP A 1 210 ? 10.188 -3.932 -2.895 1 91.06 210 ASP A CA 1
ATOM 1675 C C . ASP A 1 210 ? 10.359 -4.27 -4.375 1 91.06 210 ASP A C 1
ATOM 1677 O O . ASP A 1 210 ? 11.328 -4.93 -4.758 1 91.06 210 ASP A O 1
ATOM 1681 N N . TRP A 1 211 ? 9.398 -3.906 -5.133 1 88.94 211 TRP A N 1
ATOM 1682 C CA . TRP A 1 211 ? 9.477 -4.188 -6.562 1 88.94 211 TRP A CA 1
ATOM 1683 C C . TRP A 1 211 ? 10.742 -3.596 -7.168 1 88.94 211 TRP A C 1
ATOM 1685 O O . TRP A 1 211 ? 11.07 -2.434 -6.914 1 88.94 211 TRP A O 1
ATOM 1695 N N . PRO A 1 212 ? 11.406 -4.352 -8.008 1 91.56 212 PRO A N 1
ATOM 1696 C CA . PRO A 1 212 ? 11.148 -5.668 -8.602 1 91.56 212 PRO A CA 1
ATOM 1697 C C . PRO A 1 212 ? 11.961 -6.781 -7.941 1 91.56 212 PRO A C 1
ATOM 1699 O O . PRO A 1 212 ? 12.148 -7.848 -8.531 1 91.56 212 PRO A O 1
ATOM 1702 N N . ASP A 1 213 ? 12.312 -6.566 -6.789 1 93.81 213 ASP A N 1
ATOM 1703 C CA . ASP A 1 213 ? 13.211 -7.461 -6.07 1 93.81 213 ASP A CA 1
ATOM 1704 C C . ASP A 1 213 ? 12.648 -8.875 -6.012 1 93.81 213 ASP A C 1
ATOM 1706 O O . ASP A 1 213 ? 11.469 -9.07 -5.691 1 93.81 213 ASP A O 1
ATOM 1710 N N . ALA A 1 214 ? 13.484 -9.852 -6.387 1 96.75 214 ALA A N 1
ATOM 1711 C CA . ALA A 1 214 ? 13.242 -11.281 -6.242 1 96.75 214 ALA A CA 1
ATOM 1712 C C . ALA A 1 214 ? 11.992 -11.703 -7 1 96.75 214 ALA A C 1
ATOM 1714 O O . ALA A 1 214 ? 11.156 -12.453 -6.473 1 96.75 214 ALA A O 1
ATOM 1715 N N . ARG A 1 215 ? 11.812 -11.258 -8.133 1 96.12 215 ARG A N 1
ATOM 1716 C CA . ARG A 1 215 ? 10.766 -11.594 -9.086 1 96.12 215 ARG A CA 1
ATOM 1717 C C . ARG A 1 215 ? 11.352 -11.852 -10.469 1 96.12 215 ARG A C 1
ATOM 1719 O O . ARG A 1 215 ? 12.414 -11.328 -10.812 1 96.12 215 ARG A O 1
ATOM 1726 N N . GLY A 1 216 ? 10.672 -12.68 -11.234 1 96.12 216 GLY A N 1
ATOM 1727 C CA . GLY A 1 216 ? 11.172 -12.914 -12.578 1 96.12 216 GLY A CA 1
ATOM 1728 C C . GLY A 1 216 ? 10.312 -13.891 -13.367 1 96.12 216 GLY A C 1
ATOM 1729 O O . GLY A 1 216 ? 9.227 -14.258 -12.93 1 96.12 216 GLY A O 1
ATOM 1730 N N . ILE A 1 217 ? 10.836 -14.203 -14.523 1 96.19 217 ILE A N 1
ATOM 1731 C CA . ILE A 1 217 ? 10.141 -15.055 -15.477 1 96.19 217 ILE A CA 1
ATOM 1732 C C . ILE A 1 217 ? 11.078 -16.156 -15.969 1 96.19 217 ILE A C 1
ATOM 1734 O O . ILE A 1 217 ? 12.242 -15.891 -16.266 1 96.19 217 ILE A O 1
ATOM 1738 N N . TRP A 1 218 ? 10.516 -17.297 -15.969 1 97.38 218 TRP A N 1
ATOM 1739 C CA . TRP A 1 218 ? 11.195 -18.422 -16.609 1 97.38 218 TRP A CA 1
ATOM 1740 C C . TRP A 1 218 ? 10.398 -18.938 -17.797 1 97.38 218 TRP A C 1
ATOM 1742 O O . TRP A 1 218 ? 9.172 -19 -17.75 1 97.38 218 TRP A O 1
ATOM 1752 N N . HIS A 1 219 ? 11.078 -19.266 -18.859 1 97.06 219 HIS A N 1
ATOM 1753 C CA . HIS A 1 219 ? 10.391 -19.953 -19.953 1 97.06 219 HIS A CA 1
ATOM 1754 C C . HIS A 1 219 ? 11.312 -20.969 -20.609 1 97.06 219 HIS A C 1
ATOM 1756 O O . HIS A 1 219 ? 12.539 -20.844 -20.562 1 97.06 219 HIS A O 1
ATOM 1762 N N . ASN A 1 220 ? 10.703 -21.984 -21.172 1 98 220 ASN A N 1
ATOM 1763 C CA . ASN A 1 220 ? 11.477 -22.984 -21.906 1 98 220 ASN A CA 1
ATOM 1764 C C . ASN A 1 220 ? 11.961 -22.438 -23.25 1 98 220 ASN A C 1
ATOM 1766 O O . ASN A 1 220 ? 11.516 -21.375 -23.688 1 98 220 ASN A O 1
ATOM 1770 N N . ASP A 1 221 ? 12.828 -23.156 -23.906 1 97.06 221 ASP A N 1
ATOM 1771 C CA . ASP A 1 221 ? 13.453 -22.719 -25.156 1 97.06 221 ASP A CA 1
ATOM 1772 C C . ASP A 1 221 ? 12.406 -22.484 -26.25 1 97.06 221 ASP A C 1
ATOM 1774 O O . ASP A 1 221 ? 12.516 -21.531 -27.031 1 97.06 221 ASP A O 1
ATOM 1778 N N . ASN A 1 222 ? 11.383 -23.281 -26.219 1 96.62 222 ASN A N 1
ATOM 1779 C CA . ASN A 1 222 ? 10.367 -23.203 -27.25 1 96.62 222 ASN A CA 1
ATOM 1780 C C . ASN A 1 222 ? 9.328 -22.125 -26.953 1 96.62 222 ASN A C 1
ATOM 1782 O O . ASN A 1 222 ? 8.422 -21.891 -27.75 1 96.62 222 ASN A O 1
ATOM 1786 N N . LYS A 1 223 ? 9.375 -21.562 -25.766 1 95.81 223 LYS A N 1
ATOM 1787 C CA . LYS A 1 223 ? 8.492 -20.484 -25.344 1 95.81 223 LYS A CA 1
ATOM 1788 C C . LYS A 1 223 ? 7.035 -20.953 -25.312 1 95.81 223 LYS A C 1
ATOM 1790 O O . LYS A 1 223 ? 6.125 -20.203 -25.672 1 95.81 223 LYS A O 1
ATOM 1795 N N . THR A 1 224 ? 6.855 -22.188 -24.922 1 97.19 224 THR A N 1
ATOM 1796 C CA . THR A 1 224 ? 5.516 -22.75 -24.812 1 97.19 224 THR A CA 1
ATOM 1797 C C . THR A 1 224 ? 5.172 -23.078 -23.359 1 97.19 224 THR A C 1
ATOM 1799 O O . THR A 1 224 ? 4.051 -23.484 -23.062 1 97.19 224 THR A O 1
ATOM 1802 N N . PHE A 1 225 ? 6.141 -22.953 -22.547 1 98 225 PHE A N 1
ATOM 1803 C CA . PHE A 1 225 ? 5.996 -23.203 -21.109 1 98 225 PHE A CA 1
ATOM 1804 C C . PHE A 1 225 ? 6.688 -22.109 -20.312 1 98 225 PHE A C 1
ATOM 1806 O O . PHE A 1 225 ? 7.891 -21.891 -20.453 1 98 225 PHE A O 1
ATOM 1813 N N . LEU A 1 226 ? 5.91 -21.438 -19.484 1 96.94 226 LEU A N 1
ATOM 1814 C CA . LEU A 1 226 ? 6.379 -20.281 -18.75 1 96.94 226 LEU A CA 1
ATOM 1815 C C . LEU A 1 226 ? 6.035 -20.391 -17.266 1 96.94 226 LEU A C 1
ATOM 1817 O O . LEU A 1 226 ? 4.996 -20.953 -16.906 1 96.94 226 LEU A O 1
ATOM 1821 N N . VAL A 1 227 ? 6.934 -19.844 -16.422 1 97.81 227 VAL A N 1
ATOM 1822 C CA . VAL A 1 227 ? 6.664 -19.766 -14.992 1 97.81 227 VAL A CA 1
ATOM 1823 C C . VAL A 1 227 ? 6.977 -18.375 -14.477 1 97.81 227 VAL A C 1
ATOM 1825 O O . VAL A 1 227 ? 8.102 -17.891 -14.609 1 97.81 227 VAL A O 1
ATOM 1828 N N . TRP A 1 228 ? 5.973 -17.688 -13.977 1 96.62 228 TRP A N 1
ATOM 1829 C CA . TRP A 1 228 ? 6.191 -16.453 -13.234 1 96.62 228 TRP A CA 1
ATOM 1830 C C . TRP A 1 228 ? 6.535 -16.75 -11.773 1 96.62 228 TRP A C 1
ATOM 1832 O O . TRP A 1 228 ? 5.945 -17.625 -11.156 1 96.62 228 TRP A O 1
ATOM 1842 N N . VAL A 1 229 ? 7.484 -15.992 -11.258 1 97.69 229 VAL A N 1
ATOM 1843 C CA . VAL A 1 229 ? 7.926 -16.203 -9.883 1 97.69 229 VAL A CA 1
ATOM 1844 C C . VAL A 1 229 ? 7.617 -14.961 -9.047 1 97.69 229 VAL A C 1
ATOM 1846 O O . VAL A 1 229 ? 8.031 -13.852 -9.391 1 97.69 229 VAL A O 1
ATOM 1849 N N . ASN A 1 230 ? 6.883 -15.078 -7.914 1 96.12 230 ASN A N 1
ATOM 1850 C CA . ASN A 1 230 ? 6.602 -14.07 -6.902 1 96.12 230 ASN A CA 1
ATOM 1851 C C . ASN A 1 230 ? 5.766 -12.922 -7.469 1 96.12 230 ASN A C 1
ATOM 1853 O O . ASN A 1 230 ? 6.086 -11.75 -7.258 1 96.12 230 ASN A O 1
ATOM 1857 N N . GLU A 1 231 ? 4.75 -13.258 -8.188 1 91.25 231 GLU A N 1
ATOM 1858 C CA . GLU A 1 231 ? 3.752 -12.281 -8.617 1 91.25 231 GLU A CA 1
ATOM 1859 C C . GLU A 1 231 ? 2.555 -12.258 -7.672 1 91.25 231 GLU A C 1
ATOM 1861 O O . GLU A 1 231 ? 2.648 -11.758 -6.551 1 91.25 231 GLU A O 1
ATOM 1866 N N . GLU A 1 232 ? 1.462 -12.938 -7.957 1 90.88 232 GLU A N 1
ATOM 1867 C CA . GLU A 1 232 ? 0.32 -13.047 -7.055 1 90.88 232 GLU A CA 1
ATOM 1868 C C . GLU A 1 232 ? 0.522 -14.172 -6.047 1 90.88 232 GLU A C 1
ATOM 1870 O O . GLU A 1 232 ? 0.174 -14.031 -4.871 1 90.88 232 GLU A O 1
ATOM 1875 N N . ASP A 1 233 ? 1.084 -15.227 -6.559 1 95.81 233 ASP A N 1
ATOM 1876 C CA . ASP A 1 233 ? 1.504 -16.375 -5.766 1 95.81 233 ASP A CA 1
ATOM 1877 C C . ASP A 1 233 ? 2.994 -16.656 -5.945 1 95.81 233 ASP A C 1
ATOM 1879 O O . ASP A 1 233 ? 3.703 -15.875 -6.582 1 95.81 233 ASP A O 1
ATOM 1883 N N . HIS A 1 234 ? 3.518 -17.703 -5.352 1 98.31 234 HIS A N 1
ATOM 1884 C CA . HIS A 1 234 ? 4.934 -18.016 -5.508 1 98.31 234 HIS A CA 1
ATOM 1885 C C . HIS A 1 234 ? 5.262 -18.375 -6.953 1 98.31 234 HIS A C 1
ATOM 1887 O O . HIS A 1 234 ? 6.266 -17.906 -7.5 1 98.31 234 HIS A O 1
ATOM 1893 N N . LEU A 1 235 ? 4.395 -19.188 -7.527 1 98.25 235 LEU A N 1
ATOM 1894 C CA . LEU A 1 235 ? 4.582 -19.578 -8.922 1 98.25 235 LEU A CA 1
ATOM 1895 C C . LEU A 1 235 ? 3.281 -19.438 -9.703 1 98.25 235 LEU A C 1
ATOM 1897 O O . LEU A 1 235 ? 2.205 -19.75 -9.188 1 98.25 235 LEU A O 1
ATOM 1901 N N . ARG A 1 236 ? 3.385 -19.016 -10.875 1 96.94 236 ARG A N 1
ATOM 1902 C CA . ARG A 1 236 ? 2.344 -19.141 -11.891 1 96.94 236 ARG A CA 1
ATOM 1903 C C . ARG A 1 236 ? 2.854 -19.906 -13.109 1 96.94 236 ARG A C 1
ATOM 1905 O O . ARG A 1 236 ? 3.713 -19.422 -13.844 1 96.94 236 ARG A O 1
ATOM 1912 N N . VAL A 1 237 ? 2.307 -21.047 -13.266 1 97.69 237 VAL A N 1
ATOM 1913 C CA . VAL A 1 237 ? 2.738 -21.938 -14.336 1 97.69 237 VAL A CA 1
ATOM 1914 C C . VAL A 1 237 ? 1.801 -21.781 -15.531 1 97.69 237 VAL A C 1
ATOM 1916 O O . VAL A 1 237 ? 0.579 -21.859 -15.391 1 97.69 237 VAL A O 1
ATOM 1919 N N . ILE A 1 238 ? 2.332 -21.609 -16.688 1 96.31 238 ILE A N 1
ATOM 1920 C CA . ILE A 1 238 ? 1.545 -21.328 -17.891 1 96.31 238 ILE A CA 1
ATOM 1921 C C . ILE A 1 238 ? 2.049 -22.188 -19.047 1 96.31 238 ILE A C 1
ATOM 1923 O O . ILE A 1 238 ? 3.246 -22.203 -19.344 1 96.31 238 ILE A O 1
ATOM 1927 N N . SER A 1 239 ? 1.25 -22.938 -19.641 1 97.75 239 SER A N 1
ATOM 1928 C CA . SER A 1 239 ? 1.479 -23.609 -20.922 1 97.75 239 SER A CA 1
ATOM 1929 C C . SER A 1 239 ? 0.669 -22.969 -22.047 1 97.75 239 SER A C 1
ATOM 1931 O O . SER A 1 239 ? -0.529 -22.719 -21.891 1 97.75 239 SER A O 1
ATOM 1933 N N . MET A 1 240 ? 1.383 -22.656 -23.078 1 95 240 MET A N 1
ATOM 1934 C CA . MET A 1 240 ? 0.686 -21.953 -24.156 1 95 240 MET A CA 1
ATOM 1935 C C . MET A 1 240 ? 1.307 -22.297 -25.516 1 95 240 MET A C 1
ATOM 1937 O O . MET A 1 240 ? 2.457 -22.719 -25.578 1 95 240 MET A O 1
ATOM 1941 N N . GLN A 1 241 ? 0.582 -22.172 -26.547 1 92.69 241 GLN A N 1
ATOM 1942 C CA . GLN A 1 241 ? 1.087 -22.281 -27.906 1 92.69 241 GLN A CA 1
ATOM 1943 C C . GLN A 1 241 ? 0.107 -21.672 -28.906 1 92.69 241 GLN A C 1
ATOM 1945 O O . GLN A 1 241 ? -1.053 -21.422 -28.578 1 92.69 241 GLN A O 1
ATOM 1950 N N . LYS A 1 242 ? 0.656 -21.391 -30.047 1 90.88 242 LYS A N 1
ATOM 1951 C CA . LYS A 1 242 ? -0.208 -20.953 -31.141 1 90.88 242 LYS A CA 1
ATOM 1952 C C . LYS A 1 242 ? -1.121 -22.078 -31.609 1 90.88 242 LYS A C 1
ATOM 1954 O O . LYS A 1 242 ? -0.74 -23.25 -31.578 1 90.88 242 LYS A O 1
ATOM 1959 N N . GLY A 1 243 ? -2.307 -21.656 -31.984 1 88.38 243 GLY A N 1
ATOM 1960 C CA . GLY A 1 243 ? -3.258 -22.641 -32.469 1 88.38 243 GLY A CA 1
ATOM 1961 C C . GLY A 1 243 ? -4.168 -23.188 -31.406 1 88.38 243 GLY A C 1
ATOM 1962 O O . GLY A 1 243 ? -4.125 -22.75 -30.25 1 88.38 243 GLY A O 1
ATOM 1963 N N . GLY A 1 244 ? -4.996 -24.188 -31.844 1 86.88 244 GLY A N 1
ATOM 1964 C CA . GLY A 1 244 ? -6.062 -24.641 -30.953 1 86.88 244 GLY A CA 1
ATOM 1965 C C . GLY A 1 244 ? -5.844 -26.047 -30.422 1 86.88 244 GLY A C 1
ATOM 1966 O O . GLY A 1 244 ? -6.805 -26.75 -30.094 1 86.88 244 GLY A O 1
ATOM 1967 N N . ASN A 1 245 ? -4.617 -26.484 -30.406 1 90.38 245 ASN A N 1
ATOM 1968 C CA . ASN A 1 245 ? -4.359 -27.812 -29.891 1 90.38 245 ASN A CA 1
ATOM 1969 C C . ASN A 1 245 ? -4.293 -27.812 -28.359 1 90.38 245 ASN A C 1
ATOM 1971 O O . ASN A 1 245 ? -3.217 -28 -27.781 1 90.38 245 ASN A O 1
ATOM 1975 N N . MET A 1 246 ? -5.395 -27.828 -27.75 1 91.62 246 MET A N 1
ATOM 1976 C CA . MET A 1 246 ? -5.504 -27.75 -26.297 1 91.62 246 MET A CA 1
ATOM 1977 C C . MET A 1 246 ? -5 -29.031 -25.641 1 91.62 246 MET A C 1
ATOM 1979 O O . MET A 1 246 ? -4.449 -29 -24.531 1 91.62 246 MET A O 1
ATOM 1983 N N . LYS A 1 247 ? -5.133 -30.078 -26.312 1 92.44 247 LYS A N 1
ATOM 1984 C CA . LYS A 1 247 ? -4.668 -31.359 -25.781 1 92.44 247 LYS A CA 1
ATOM 1985 C C . LYS A 1 247 ? -3.162 -31.328 -25.531 1 92.44 247 LYS A C 1
ATOM 1987 O O . LYS A 1 247 ? -2.691 -31.781 -24.484 1 92.44 247 LYS A O 1
ATOM 1992 N N . GLU A 1 248 ? -2.461 -30.828 -26.5 1 94.25 248 GLU A N 1
ATOM 1993 C CA . GLU A 1 248 ? -1.01 -30.719 -26.375 1 94.25 248 GLU A CA 1
ATOM 1994 C C . GLU A 1 248 ? -0.619 -29.719 -25.297 1 94.25 248 GLU A C 1
ATOM 1996 O O . GLU A 1 248 ? 0.305 -29.969 -24.516 1 94.25 248 GLU A O 1
ATOM 2001 N N . VAL A 1 249 ? -1.298 -28.625 -25.266 1 95 249 VAL A N 1
ATOM 2002 C CA . VAL A 1 249 ? -1.036 -27.578 -24.281 1 95 249 VAL A CA 1
ATOM 2003 C C . VAL A 1 249 ? -1.294 -28.125 -22.875 1 95 249 VAL A C 1
ATOM 2005 O O . VAL A 1 249 ? -0.488 -27.906 -21.969 1 95 249 VAL A O 1
ATOM 2008 N N . PHE A 1 250 ? -2.34 -28.875 -22.75 1 95.31 250 PHE A N 1
ATOM 2009 C CA . PHE A 1 250 ? -2.723 -29.406 -21.453 1 95.31 250 PHE A CA 1
ATOM 2010 C C . PHE A 1 250 ? -1.77 -30.516 -21.016 1 95.31 250 PHE A C 1
ATOM 2012 O O . PHE A 1 250 ? -1.412 -30.609 -19.844 1 95.31 250 PHE A O 1
ATOM 2019 N N . ARG A 1 251 ? -1.424 -31.312 -21.938 1 96.62 251 ARG A N 1
ATOM 2020 C CA . ARG A 1 251 ? -0.44 -32.344 -21.625 1 96.62 251 ARG A CA 1
ATOM 2021 C C . ARG A 1 251 ? 0.855 -31.719 -21.109 1 96.62 251 ARG A C 1
ATOM 2023 O O . ARG A 1 251 ? 1.384 -32.125 -20.078 1 96.62 251 ARG A O 1
ATOM 2030 N N . ARG A 1 252 ? 1.398 -30.781 -21.812 1 97.62 252 ARG A N 1
ATOM 2031 C CA . ARG A 1 252 ? 2.627 -30.094 -21.422 1 97.62 252 ARG A CA 1
ATOM 2032 C C . ARG A 1 252 ? 2.477 -29.453 -20.047 1 97.62 252 ARG A C 1
ATOM 2034 O O . ARG A 1 252 ? 3.391 -29.516 -19.219 1 97.62 252 ARG A O 1
ATOM 2041 N N . PHE A 1 253 ? 1.36 -28.891 -19.844 1 97 253 PHE A N 1
ATOM 2042 C CA . PHE A 1 253 ? 1.038 -28.266 -18.562 1 97 253 PHE A CA 1
ATOM 2043 C C . PHE A 1 253 ? 1.122 -29.266 -17.438 1 97 253 PHE A C 1
ATOM 2045 O O . PHE A 1 253 ? 1.811 -29.047 -16.438 1 97 253 PHE A O 1
ATOM 2052 N N . CYS A 1 254 ? 0.431 -30.344 -17.594 1 96.75 254 CYS A N 1
ATOM 2053 C CA . CYS A 1 254 ? 0.353 -31.359 -16.547 1 96.75 254 CYS A CA 1
ATOM 2054 C C . CYS A 1 254 ? 1.719 -31.984 -16.297 1 96.75 254 CYS A C 1
ATOM 2056 O O . CYS A 1 254 ? 2.133 -32.125 -15.141 1 96.75 254 CYS A O 1
ATOM 2058 N N . VAL A 1 255 ? 2.396 -32.312 -17.375 1 97.62 255 VAL A N 1
ATOM 2059 C CA . VAL A 1 255 ? 3.701 -32.969 -17.234 1 97.62 255 VAL A CA 1
ATOM 2060 C C . VAL A 1 255 ? 4.691 -31.984 -16.594 1 97.62 255 VAL A C 1
ATOM 2062 O O . VAL A 1 255 ? 5.414 -32.344 -15.664 1 97.62 255 VAL A O 1
ATOM 2065 N N . GLY A 1 256 ? 4.699 -30.766 -17.094 1 97.38 256 GLY A N 1
ATOM 2066 C CA . GLY A 1 256 ? 5.586 -29.766 -16.531 1 97.38 256 GLY A CA 1
ATOM 2067 C C . GLY A 1 256 ? 5.312 -29.469 -15.07 1 97.38 256 GLY A C 1
ATOM 2068 O O . GLY A 1 256 ? 6.242 -29.375 -14.266 1 97.38 256 GLY A O 1
ATOM 2069 N N . LEU A 1 257 ? 4.094 -29.359 -14.734 1 97 257 LEU A N 1
ATOM 2070 C CA . LEU A 1 257 ? 3.689 -29.062 -13.367 1 97 257 LEU A CA 1
ATOM 2071 C C . LEU A 1 257 ? 4.098 -30.203 -12.43 1 97 257 LEU A C 1
ATOM 2073 O O . LEU A 1 257 ? 4.559 -29.953 -11.312 1 97 257 LEU A O 1
ATOM 2077 N N . GLN A 1 258 ? 3.908 -31.375 -12.875 1 96.06 258 GLN A N 1
ATOM 2078 C CA . GLN A 1 258 ? 4.289 -32.531 -12.086 1 96.06 258 GLN A CA 1
ATOM 2079 C C . GLN A 1 258 ? 5.797 -32.562 -11.844 1 96.06 258 GLN A C 1
ATOM 2081 O O . GLN A 1 258 ? 6.246 -32.875 -10.742 1 96.06 258 GLN A O 1
ATOM 2086 N N . LYS A 1 259 ? 6.551 -32.281 -12.859 1 96.62 259 LYS A N 1
ATOM 2087 C CA . LYS A 1 259 ? 8 -32.25 -12.727 1 96.62 259 LYS A CA 1
ATOM 2088 C C . LYS A 1 259 ? 8.438 -31.203 -11.703 1 96.62 259 LYS A C 1
ATOM 2090 O O . LYS A 1 259 ? 9.289 -31.484 -10.852 1 96.62 259 LYS A O 1
ATOM 2095 N N . ILE A 1 260 ? 7.852 -30.078 -11.773 1 96.81 260 ILE A N 1
ATOM 2096 C CA . ILE A 1 260 ? 8.172 -29 -10.852 1 96.81 260 ILE A CA 1
ATOM 2097 C C . ILE A 1 260 ? 7.805 -29.406 -9.43 1 96.81 260 ILE A C 1
ATOM 2099 O O . ILE A 1 260 ? 8.594 -29.203 -8.5 1 96.81 260 ILE A O 1
ATOM 2103 N N . GLU A 1 261 ? 6.66 -29.938 -9.266 1 96.06 261 GLU A N 1
ATOM 2104 C CA . GLU A 1 261 ? 6.184 -30.359 -7.953 1 96.06 261 GLU A CA 1
ATOM 2105 C C . GLU A 1 261 ? 7.133 -31.375 -7.324 1 96.06 261 GLU A C 1
ATOM 2107 O O . GLU A 1 261 ? 7.426 -31.297 -6.129 1 96.06 261 GLU A O 1
ATOM 2112 N N . GLU A 1 262 ? 7.578 -32.281 -8.086 1 96.06 262 GLU A N 1
ATOM 2113 C CA . GLU A 1 262 ? 8.484 -33.312 -7.598 1 96.06 262 GLU A CA 1
ATOM 2114 C C . GLU A 1 262 ? 9.805 -32.719 -7.125 1 96.06 262 GLU A C 1
ATOM 2116 O O . GLU A 1 262 ? 10.359 -33.156 -6.109 1 96.06 262 GLU A O 1
ATOM 2121 N N . ILE A 1 263 ? 10.258 -31.797 -7.844 1 95.19 263 ILE A N 1
ATOM 2122 C CA . ILE A 1 263 ? 11.523 -31.141 -7.492 1 95.19 263 ILE A CA 1
ATOM 2123 C C . ILE A 1 263 ? 11.367 -30.406 -6.164 1 95.19 263 ILE A C 1
ATOM 2125 O O . ILE A 1 263 ? 12.227 -30.5 -5.289 1 95.19 263 ILE A O 1
ATOM 2129 N N . PHE A 1 264 ? 10.312 -29.688 -5.984 1 96.44 264 PHE A N 1
ATOM 2130 C CA . PHE A 1 264 ? 10.078 -28.953 -4.746 1 96.44 264 PHE A CA 1
ATOM 2131 C C . PHE A 1 264 ? 9.891 -29.922 -3.578 1 96.44 264 PHE A C 1
ATOM 2133 O O . PHE A 1 264 ? 10.375 -29.656 -2.473 1 96.44 264 PHE A O 1
ATOM 2140 N N . LYS A 1 265 ? 9.156 -31.016 -3.814 1 95.94 265 LYS A N 1
ATOM 2141 C CA . LYS A 1 265 ? 8.977 -32.031 -2.783 1 95.94 265 LYS A CA 1
ATOM 2142 C C . LYS A 1 265 ? 10.312 -32.594 -2.326 1 95.94 265 LYS A C 1
ATOM 2144 O O . LYS A 1 265 ? 10.547 -32.75 -1.126 1 95.94 265 LYS A O 1
ATOM 2149 N N . LYS A 1 266 ? 11.164 -32.844 -3.236 1 95.38 266 LYS A N 1
ATOM 2150 C CA . LYS A 1 266 ? 12.484 -33.406 -2.943 1 95.38 266 LYS A CA 1
ATOM 2151 C C . LYS A 1 266 ? 13.328 -32.406 -2.15 1 95.38 266 LYS A C 1
ATOM 2153 O O . LYS A 1 266 ? 14.156 -32.812 -1.33 1 95.38 266 LYS A O 1
ATOM 2158 N N . ALA A 1 267 ? 13.055 -31.172 -2.412 1 93.19 267 ALA A N 1
ATOM 2159 C CA . ALA A 1 267 ? 13.773 -30.125 -1.706 1 93.19 267 ALA A CA 1
ATOM 2160 C C . ALA A 1 267 ? 13.164 -29.859 -0.331 1 93.19 267 ALA A C 1
ATOM 2162 O O . ALA A 1 267 ? 13.602 -28.969 0.392 1 93.19 267 ALA A O 1
ATOM 2163 N N . GLY A 1 268 ? 12.078 -30.594 0.022 1 94.81 268 GLY A N 1
ATOM 2164 C CA . GLY A 1 268 ? 11.461 -30.484 1.332 1 94.81 268 GLY A CA 1
ATOM 2165 C C . GLY A 1 268 ? 10.422 -29.375 1.403 1 94.81 268 GLY A C 1
ATOM 2166 O O . GLY A 1 268 ? 10.008 -28.969 2.494 1 94.81 268 GLY A O 1
ATOM 2167 N N . HIS A 1 269 ? 10.055 -28.844 0.261 1 96.12 269 HIS A N 1
ATOM 2168 C CA . HIS A 1 269 ? 9.078 -27.766 0.194 1 96.12 269 HIS A CA 1
ATOM 2169 C C . HIS A 1 269 ? 7.977 -28.078 -0.812 1 96.12 269 HIS A C 1
ATOM 2171 O O . HIS A 1 269 ? 7.859 -27.406 -1.841 1 96.12 269 HIS A O 1
ATOM 2177 N N . PRO A 1 270 ? 7.117 -29.016 -0.451 1 97.69 270 PRO A N 1
ATOM 2178 C CA . PRO A 1 270 ? 6.004 -29.266 -1.366 1 97.69 270 PRO A CA 1
ATOM 2179 C C . PRO A 1 270 ? 5.078 -28.062 -1.518 1 97.69 270 PRO A C 1
ATOM 2181 O O . PRO A 1 270 ? 5.188 -27.094 -0.763 1 97.69 270 PRO A O 1
ATOM 2184 N N . PHE A 1 271 ? 4.242 -28.125 -2.525 1 98 271 PHE A N 1
ATOM 2185 C CA . PHE A 1 271 ? 3.23 -27.094 -2.672 1 98 271 PHE A CA 1
ATOM 2186 C C . PHE A 1 271 ? 2.25 -27.109 -1.507 1 98 271 PHE A C 1
ATOM 2188 O O . PHE A 1 271 ? 1.971 -28.188 -0.95 1 98 271 PHE A O 1
ATOM 2195 N N . MET A 1 272 ? 1.73 -25.953 -1.126 1 98.12 272 MET A N 1
ATOM 2196 C CA . MET A 1 272 ? 0.652 -25.875 -0.146 1 98.12 272 MET A CA 1
ATOM 2197 C C . MET A 1 272 ? -0.595 -26.594 -0.65 1 98.12 272 MET A C 1
ATOM 2199 O O . MET A 1 272 ? -1.09 -26.297 -1.739 1 98.12 272 MET A O 1
ATOM 2203 N N . TRP A 1 273 ? -1.071 -27.578 0.173 1 96.81 273 TRP A N 1
ATOM 2204 C CA . TRP A 1 273 ? -2.236 -28.359 -0.232 1 96.81 273 TRP A CA 1
ATOM 2205 C C . TRP A 1 273 ? -2.936 -28.969 0.982 1 96.81 273 TRP A C 1
ATOM 2207 O O . TRP A 1 273 ? -2.279 -29.359 1.949 1 96.81 273 TRP A O 1
ATOM 2217 N N . ASN A 1 274 ? -4.25 -28.953 0.978 1 95.88 274 ASN A N 1
ATOM 2218 C CA . ASN A 1 274 ? -5.016 -29.75 1.928 1 95.88 274 ASN A CA 1
ATOM 2219 C C . ASN A 1 274 ? -6.273 -30.328 1.288 1 95.88 274 ASN A C 1
ATOM 2221 O O . ASN A 1 274 ? -6.676 -29.906 0.205 1 95.88 274 ASN A O 1
ATOM 2225 N N . GLU A 1 275 ? -6.891 -31.234 1.898 1 96 275 GLU A N 1
ATOM 2226 C CA . GLU A 1 275 ? -7.984 -32.031 1.335 1 96 275 GLU A CA 1
ATOM 2227 C C . GLU A 1 275 ? -9.211 -31.156 1.08 1 96 275 GLU A C 1
ATOM 2229 O O . GLU A 1 275 ? -9.969 -31.391 0.135 1 96 275 GLU A O 1
ATOM 2234 N N . HIS A 1 276 ? -9.43 -30.219 1.837 1 97 276 HIS A N 1
ATOM 2235 C CA . HIS A 1 276 ? -10.609 -29.359 1.729 1 97 276 HIS A CA 1
ATOM 2236 C C . HIS A 1 276 ? -10.438 -28.312 0.644 1 97 276 HIS A C 1
ATOM 2238 O O . HIS A 1 276 ? -11.281 -28.172 -0.239 1 97 276 HIS A O 1
ATOM 2244 N N . LEU A 1 277 ? -9.305 -27.609 0.58 1 97.5 277 LEU A N 1
ATOM 2245 C CA . LEU A 1 277 ? -9.148 -26.438 -0.267 1 97.5 277 LEU A CA 1
ATOM 2246 C C . LEU A 1 277 ? -8.414 -26.797 -1.558 1 97.5 277 LEU A C 1
ATOM 2248 O O . LEU A 1 277 ? -8.414 -26.016 -2.512 1 97.5 277 LEU A O 1
ATOM 2252 N N . GLY A 1 278 ? -7.77 -28.031 -1.634 1 97.25 278 GLY A N 1
ATOM 2253 C CA . GLY A 1 278 ? -6.824 -28.266 -2.715 1 97.25 278 GLY A CA 1
ATOM 2254 C C . GLY A 1 278 ? -5.547 -27.453 -2.574 1 97.25 278 GLY A C 1
ATOM 2255 O O . GLY A 1 278 ? -4.957 -27.391 -1.493 1 97.25 278 GLY A O 1
ATOM 2256 N N . TYR A 1 279 ? -5.117 -26.984 -3.639 1 97.56 279 TYR A N 1
ATOM 2257 C CA . TYR A 1 279 ? -3.924 -26.141 -3.584 1 97.56 279 TYR A CA 1
ATOM 2258 C C . TYR A 1 279 ? -4.254 -24.766 -3.037 1 97.56 279 TYR A C 1
ATOM 2260 O O . TYR A 1 279 ? -5.227 -24.141 -3.465 1 97.56 279 TYR A O 1
ATOM 2268 N N . VAL A 1 280 ? -3.447 -24.359 -2.074 1 97.94 280 VAL A N 1
ATOM 2269 C CA . VAL A 1 280 ? -3.682 -23.109 -1.348 1 97.94 280 VAL A CA 1
ATOM 2270 C C . VAL A 1 280 ? -2.932 -21.969 -2.025 1 97.94 280 VAL A C 1
ATOM 2272 O O . VAL A 1 280 ? -1.74 -22.078 -2.322 1 97.94 280 VAL A O 1
ATOM 2275 N N . LEU A 1 281 ? -3.648 -20.906 -2.312 1 97.75 281 LEU A N 1
ATOM 2276 C CA . LEU A 1 281 ? -3.1 -19.719 -2.973 1 97.75 281 LEU A CA 1
ATOM 2277 C C . LEU A 1 281 ? -3.469 -18.453 -2.211 1 97.75 281 LEU A C 1
ATOM 2279 O O . LEU A 1 281 ? -4.148 -18.516 -1.184 1 97.75 281 LEU A O 1
ATOM 2283 N N . THR A 1 282 ? -2.99 -17.312 -2.635 1 96.69 282 THR A N 1
ATOM 2284 C CA . THR A 1 282 ? -3.186 -16.016 -1.998 1 96.69 282 THR A CA 1
ATOM 2285 C C . THR A 1 282 ? -4.648 -15.594 -2.072 1 96.69 282 THR A C 1
ATOM 2287 O O . THR A 1 282 ? -5.23 -15.172 -1.071 1 96.69 282 THR A O 1
ATOM 2290 N N . CYS A 1 283 ? -5.223 -15.711 -3.262 1 95.38 283 CYS A N 1
ATOM 2291 C CA . CYS A 1 283 ? -6.609 -15.312 -3.469 1 95.38 283 CYS A CA 1
ATOM 2292 C C . CYS A 1 283 ? -7.547 -16.516 -3.352 1 95.38 283 CYS A C 1
ATOM 2294 O O . CYS A 1 283 ? -7.344 -17.531 -4.02 1 95.38 283 CYS A O 1
ATOM 2296 N N . PRO A 1 284 ? -8.633 -16.359 -2.615 1 96.69 284 PRO A N 1
ATOM 2297 C CA . PRO A 1 284 ? -9.578 -17.453 -2.447 1 96.69 284 PRO A CA 1
ATOM 2298 C C . PRO A 1 284 ? -10.172 -17.922 -3.771 1 96.69 284 PRO A C 1
ATOM 2300 O O . PRO A 1 284 ? -10.594 -19.078 -3.887 1 96.69 284 PRO A O 1
ATOM 2303 N N . SER A 1 285 ? -10.227 -17.062 -4.754 1 94.12 285 SER A N 1
ATOM 2304 C CA . SER A 1 285 ? -10.812 -17.453 -6.035 1 94.12 285 SER A CA 1
ATOM 2305 C C . SER A 1 285 ? -9.945 -18.469 -6.762 1 94.12 285 SER A C 1
ATOM 2307 O O . SER A 1 285 ? -10.406 -19.141 -7.688 1 94.12 285 SER A O 1
ATOM 2309 N N . ASN A 1 286 ? -8.68 -18.578 -6.367 1 94.75 286 ASN A N 1
ATOM 2310 C CA . ASN A 1 286 ? -7.738 -19.438 -7.074 1 94.75 286 ASN A CA 1
ATOM 2311 C C . ASN A 1 286 ? -7.578 -20.781 -6.387 1 94.75 286 ASN A C 1
ATOM 2313 O O . ASN A 1 286 ? -6.809 -21.625 -6.84 1 94.75 286 ASN A O 1
ATOM 2317 N N . LEU A 1 287 ? -8.273 -21 -5.297 1 96.62 287 LEU A N 1
ATOM 2318 C CA . LEU A 1 287 ? -8.164 -22.25 -4.559 1 96.62 287 LEU A CA 1
ATOM 2319 C C . LEU A 1 287 ? -8.617 -23.422 -5.41 1 96.62 287 LEU A C 1
ATOM 2321 O O . LEU A 1 287 ? -9.234 -23.234 -6.465 1 96.62 287 LEU A O 1
ATOM 2325 N N . GLY A 1 288 ? -8.328 -24.656 -4.965 1 95.44 288 GLY A N 1
ATOM 2326 C CA . GLY A 1 288 ? -8.617 -25.859 -5.73 1 95.44 288 GLY A CA 1
ATOM 2327 C C . GLY A 1 288 ? -7.465 -26.297 -6.609 1 95.44 288 GLY A C 1
ATOM 2328 O O . GLY A 1 288 ? -6.32 -26.359 -6.152 1 95.44 288 GLY A O 1
ATOM 2329 N N . THR A 1 289 ? -7.758 -26.594 -7.777 1 91.5 289 THR A N 1
ATOM 2330 C CA . THR A 1 289 ? -6.691 -26.875 -8.727 1 91.5 289 THR A CA 1
ATOM 2331 C C . THR A 1 289 ? -6.117 -25.578 -9.297 1 91.5 289 THR A C 1
ATOM 2333 O O . THR A 1 289 ? -4.977 -25.547 -9.766 1 91.5 289 THR A O 1
ATOM 2336 N N . GLY A 1 290 ? -6.914 -24.531 -9.242 1 89.19 290 GLY A N 1
ATOM 2337 C CA . GLY A 1 290 ? -6.484 -23.219 -9.695 1 89.19 290 GLY A CA 1
ATOM 2338 C C . GLY A 1 290 ? -6.215 -23.156 -11.188 1 89.19 290 GLY A C 1
ATOM 2339 O O . GLY A 1 290 ? -5.48 -22.281 -11.656 1 89.19 290 GLY A O 1
ATOM 2340 N N . LEU A 1 291 ? -6.742 -24.109 -11.891 1 90.38 291 LEU A N 1
ATOM 2341 C CA . LEU A 1 291 ? -6.496 -24.234 -13.32 1 90.38 291 LEU A CA 1
ATOM 2342 C C . LEU A 1 291 ? -7.441 -23.328 -14.109 1 90.38 291 LEU A C 1
ATOM 2344 O O . LEU A 1 291 ? -8.641 -23.281 -13.828 1 90.38 291 LEU A O 1
ATOM 2348 N N . ARG A 1 292 ? -6.883 -22.531 -14.969 1 86.88 292 ARG A N 1
ATOM 2349 C CA . ARG A 1 292 ? -7.645 -21.75 -15.93 1 86.88 292 ARG A CA 1
ATOM 2350 C C . ARG A 1 292 ? -7.191 -22.047 -17.359 1 86.88 292 ARG A C 1
ATOM 2352 O O . ARG A 1 292 ? -6.004 -21.953 -17.672 1 86.88 292 ARG A O 1
ATOM 2359 N N . GLY A 1 293 ? -8.133 -22.562 -18.141 1 87.31 293 GLY A N 1
ATOM 2360 C CA . GLY A 1 293 ? -7.887 -22.781 -19.562 1 87.31 293 GLY A CA 1
ATOM 2361 C C . GLY A 1 293 ? -8.648 -21.828 -20.453 1 87.31 293 GLY A C 1
ATOM 2362 O O . GLY A 1 293 ? -9.797 -21.484 -20.188 1 87.31 293 GLY A O 1
ATOM 2363 N N . GLY A 1 294 ? -7.859 -21.344 -21.469 1 82.69 294 GLY A N 1
ATOM 2364 C CA . GLY A 1 294 ? -8.523 -20.422 -22.375 1 82.69 294 GLY A CA 1
ATOM 2365 C C . GLY A 1 294 ? -7.922 -20.406 -23.766 1 82.69 294 GLY A C 1
ATOM 2366 O O . GLY A 1 294 ? -6.801 -20.875 -23.969 1 82.69 294 GLY A O 1
ATOM 2367 N N . VAL A 1 295 ? -8.773 -20.031 -24.719 1 83.94 295 VAL A N 1
ATOM 2368 C CA . VAL A 1 295 ? -8.336 -19.875 -26.109 1 83.94 295 VAL A CA 1
ATOM 2369 C C . VAL A 1 295 ? -8.562 -18.438 -26.562 1 83.94 295 VAL A C 1
ATOM 2371 O O . VAL A 1 295 ? -9.508 -17.781 -26.109 1 83.94 295 VAL A O 1
ATOM 2374 N N . HIS A 1 296 ? -7.699 -17.953 -27.281 1 81.12 296 HIS A N 1
ATOM 2375 C CA . HIS A 1 296 ? -7.867 -16.672 -27.953 1 81.12 296 HIS A CA 1
ATOM 2376 C C . HIS A 1 296 ? -8.469 -16.859 -29.344 1 81.12 296 HIS A C 1
ATOM 2378 O O . HIS A 1 296 ? -7.926 -17.594 -30.172 1 81.12 296 HIS A O 1
ATOM 2384 N N . VAL A 1 297 ? -9.648 -16.156 -29.562 1 80 297 VAL A N 1
ATOM 2385 C CA . VAL A 1 297 ? -10.383 -16.359 -30.812 1 80 297 VAL A CA 1
ATOM 2386 C C . VAL A 1 297 ? -10.469 -15.039 -31.578 1 80 297 VAL A C 1
ATOM 2388 O O . VAL A 1 297 ? -10.586 -13.969 -30.984 1 80 297 VAL A O 1
ATOM 2391 N N . LYS A 1 298 ? -10.266 -15.086 -32.781 1 75.56 298 LYS A N 1
ATOM 2392 C CA . LYS A 1 298 ? -10.5 -13.961 -33.656 1 75.56 298 LYS A CA 1
ATOM 2393 C C . LYS A 1 298 ? -11.898 -14.031 -34.281 1 75.56 298 LYS A C 1
ATOM 2395 O O . LYS A 1 298 ? -12.195 -14.945 -35.062 1 75.56 298 LYS A O 1
ATOM 2400 N N . LEU A 1 299 ? -12.734 -13.25 -33.719 1 71.75 299 LEU A N 1
ATOM 2401 C CA . LEU A 1 299 ? -14.086 -13.164 -34.25 1 71.75 299 LEU A CA 1
ATOM 2402 C C . LEU A 1 299 ? -14.32 -11.82 -34.906 1 71.75 299 LEU A C 1
ATOM 2404 O O . LEU A 1 299 ? -14.57 -10.82 -34.25 1 71.75 299 LEU A O 1
ATOM 2408 N N . ALA A 1 300 ? -14.141 -11.844 -36.156 1 62.84 300 ALA A N 1
ATOM 2409 C CA . ALA A 1 300 ? -14.328 -10.602 -36.875 1 62.84 300 ALA A CA 1
ATOM 2410 C C . ALA A 1 300 ? -15.727 -10.031 -36.656 1 62.84 300 ALA A C 1
ATOM 2412 O O . ALA A 1 300 ? -16.719 -10.758 -36.75 1 62.84 300 ALA A O 1
ATOM 2413 N N . HIS A 1 301 ? -15.938 -8.867 -36.219 1 62.41 301 HIS A N 1
ATOM 2414 C CA . HIS A 1 301 ? -17.141 -8.039 -36.188 1 62.41 301 HIS A CA 1
ATOM 2415 C C . HIS A 1 301 ? -18.062 -8.469 -35.031 1 62.41 301 HIS A C 1
ATOM 2417 O O . HIS A 1 301 ? -19.203 -8.008 -34.969 1 62.41 301 HIS A O 1
ATOM 2423 N N . LEU A 1 302 ? -17.609 -9.516 -34.281 1 63.94 302 LEU A N 1
ATOM 2424 C CA . LEU A 1 302 ? -18.516 -9.992 -33.25 1 63.94 302 LEU A CA 1
ATOM 2425 C C . LEU A 1 302 ? -18.672 -8.953 -32.125 1 63.94 302 LEU A C 1
ATOM 2427 O O . LEU A 1 302 ? -19.766 -8.797 -31.578 1 63.94 302 LEU A O 1
ATOM 2431 N N . SER A 1 303 ? -17.547 -8.289 -31.875 1 60.38 303 SER A N 1
ATOM 2432 C CA . SER A 1 303 ? -17.594 -7.316 -30.781 1 60.38 303 SER A CA 1
ATOM 2433 C C . SER A 1 303 ? -18.594 -6.199 -31.078 1 60.38 303 SER A C 1
ATOM 2435 O O . SER A 1 303 ? -19.094 -5.543 -30.172 1 60.38 303 SER A O 1
ATOM 2437 N N . LYS A 1 304 ? -18.906 -6.234 -32.344 1 60.16 304 LYS A N 1
ATOM 2438 C CA . LYS A 1 304 ? -19.859 -5.211 -32.75 1 60.16 304 LYS A CA 1
ATOM 2439 C C . LYS A 1 304 ? -21.297 -5.754 -32.75 1 60.16 304 LYS A C 1
ATOM 2441 O O . LYS A 1 304 ? -22.25 -5 -32.906 1 60.16 304 LYS A O 1
ATOM 2446 N N . HIS A 1 305 ? -21.281 -7.043 -32.438 1 65.94 305 HIS A N 1
ATOM 2447 C CA . HIS A 1 305 ? -22.609 -7.641 -32.438 1 65.94 305 HIS A CA 1
ATOM 2448 C C . HIS A 1 305 ? -23.359 -7.312 -31.141 1 65.94 305 HIS A C 1
ATOM 2450 O O . HIS A 1 305 ? -22.781 -7.367 -30.062 1 65.94 305 HIS A O 1
ATOM 2456 N N . PRO A 1 306 ? -24.516 -6.949 -31.297 1 66.75 306 PRO A N 1
ATOM 2457 C CA . PRO A 1 306 ? -25.297 -6.512 -30.141 1 66.75 306 PRO A CA 1
ATOM 2458 C C . PRO A 1 306 ? -25.438 -7.598 -29.078 1 66.75 306 PRO A C 1
ATOM 2460 O O . PRO A 1 306 ? -25.594 -7.285 -27.891 1 66.75 306 PRO A O 1
ATOM 2463 N N . LYS A 1 307 ? -25.422 -8.828 -29.516 1 62.66 307 LYS A N 1
ATOM 2464 C CA . LYS A 1 307 ? -25.625 -9.906 -28.547 1 62.66 307 LYS A CA 1
ATOM 2465 C C . LYS A 1 307 ? -24.297 -10.398 -27.984 1 62.66 307 LYS A C 1
ATOM 2467 O O . LYS A 1 307 ? -24.234 -11.477 -27.391 1 62.66 307 LYS A O 1
ATOM 2472 N N . PHE A 1 308 ? -23.359 -9.672 -28.203 1 69.94 308 PHE A N 1
ATOM 2473 C CA . PHE A 1 308 ? -22.016 -10.078 -27.812 1 69.94 308 PHE A CA 1
ATOM 2474 C C . PHE A 1 308 ? -21.953 -10.438 -26.328 1 69.94 308 PHE A C 1
ATOM 2476 O O . PHE A 1 308 ? -21.453 -11.5 -25.969 1 69.94 308 PHE A O 1
ATOM 2483 N N . GLU A 1 309 ? -22.562 -9.719 -25.547 1 65.88 309 GLU A N 1
ATOM 2484 C CA . GLU A 1 309 ? -22.484 -9.938 -24.109 1 65.88 309 GLU A CA 1
ATOM 2485 C C . GLU A 1 309 ? -23.266 -11.188 -23.703 1 65.88 309 GLU A C 1
ATOM 2487 O O . GLU A 1 309 ? -22.828 -11.938 -22.828 1 65.88 309 GLU A O 1
ATOM 2492 N N . GLU A 1 310 ? -24.359 -11.367 -24.328 1 65.62 310 GLU A N 1
ATOM 2493 C CA . GLU A 1 310 ? -25.172 -12.547 -24.047 1 65.62 310 GLU A CA 1
ATOM 2494 C C . GLU A 1 310 ? -24.422 -13.828 -24.438 1 65.62 310 GLU A C 1
ATOM 2496 O O . GLU A 1 310 ? -24.516 -14.836 -23.719 1 65.62 310 GLU A O 1
ATOM 2501 N N . ILE A 1 311 ? -23.766 -13.711 -25.406 1 63.5 311 ILE A N 1
ATOM 2502 C CA . ILE A 1 311 ? -23 -14.852 -25.906 1 63.5 311 ILE A CA 1
ATOM 2503 C C . ILE A 1 311 ? -21.891 -15.195 -24.906 1 63.5 311 ILE A C 1
ATOM 2505 O O . ILE A 1 311 ? -21.688 -16.359 -24.578 1 63.5 311 ILE A O 1
ATOM 2509 N N . LEU A 1 312 ? -21.328 -14.148 -24.375 1 62.22 312 LEU A N 1
ATOM 2510 C CA . LEU A 1 312 ? -20.25 -14.367 -23.406 1 62.22 312 LEU A CA 1
ATOM 2511 C C . LEU A 1 312 ? -20.781 -15.062 -22.156 1 62.22 312 LEU A C 1
ATOM 2513 O O . LEU A 1 312 ? -20.156 -16 -21.672 1 62.22 312 LEU A O 1
ATOM 2517 N N . THR A 1 313 ? -21.859 -14.641 -21.766 1 61.59 313 THR A N 1
ATOM 2518 C CA . THR A 1 313 ? -22.453 -15.188 -20.547 1 61.59 313 THR A CA 1
ATOM 2519 C C . THR A 1 313 ? -22.875 -16.641 -20.75 1 61.59 313 THR A C 1
ATOM 2521 O O . THR A 1 313 ? -22.625 -17.5 -19.891 1 61.59 313 THR A O 1
ATOM 2524 N N . ARG A 1 314 ? -23.422 -16.844 -21.844 1 57.59 314 ARG A N 1
ATOM 2525 C CA . ARG A 1 314 ? -23.922 -18.172 -22.141 1 57.59 314 ARG A CA 1
ATOM 2526 C C . ARG A 1 314 ? -22.766 -19.188 -22.203 1 57.59 314 ARG A C 1
ATOM 2528 O O . ARG A 1 314 ? -22.922 -20.328 -21.781 1 57.59 314 ARG A O 1
ATOM 2535 N N . LEU A 1 315 ? -21.766 -18.578 -22.594 1 56.91 315 LEU A N 1
ATOM 2536 C CA . LEU A 1 315 ? -20.625 -19.453 -22.812 1 56.91 315 LEU A CA 1
ATOM 2537 C C . LEU A 1 315 ? -19.656 -19.391 -21.625 1 56.91 315 LEU A C 1
ATOM 2539 O O . LEU A 1 315 ? -18.594 -20.016 -21.656 1 56.91 315 LEU A O 1
ATOM 2543 N N . ARG A 1 316 ? -20.109 -18.703 -20.578 1 50.72 316 ARG A N 1
ATOM 2544 C CA . ARG A 1 316 ? -19.312 -18.516 -19.375 1 50.72 316 ARG A CA 1
ATOM 2545 C C . ARG A 1 316 ? -17.906 -18.016 -19.719 1 50.72 316 ARG A C 1
ATOM 2547 O O . ARG A 1 316 ? -16.922 -18.547 -19.219 1 50.72 316 ARG A O 1
ATOM 2554 N N . LEU A 1 317 ? -18.031 -17.016 -20.703 1 56.03 317 LEU A N 1
ATOM 2555 C CA . LEU A 1 317 ? -16.797 -16.391 -21.156 1 56.03 317 LEU A CA 1
ATOM 2556 C C . LEU A 1 317 ? -16.672 -14.969 -20.594 1 56.03 317 LEU A C 1
ATOM 2558 O O . LEU A 1 317 ? -17.688 -14.305 -20.359 1 56.03 317 LEU A O 1
ATOM 2562 N N . GLN A 1 318 ? -15.57 -14.641 -20 1 52.97 318 GLN A N 1
ATOM 2563 C CA . GLN A 1 318 ? -15.297 -13.273 -19.578 1 52.97 318 GLN A CA 1
ATOM 2564 C C . GLN A 1 318 ? -14.5 -12.516 -20.625 1 52.97 318 GLN A C 1
ATOM 2566 O O . GLN A 1 318 ? -13.57 -13.062 -21.219 1 52.97 318 GLN A O 1
ATOM 2571 N N . LYS A 1 319 ? -15.078 -11.25 -20.953 1 52.03 319 LYS A N 1
ATOM 2572 C CA . LYS A 1 319 ? -14.344 -10.344 -21.828 1 52.03 319 LYS A CA 1
ATOM 2573 C C . LYS A 1 319 ? -13.07 -9.836 -21.156 1 52.03 319 LYS A C 1
ATOM 2575 O O . LYS A 1 319 ? -13.102 -9.414 -20 1 52.03 319 LYS A O 1
ATOM 2580 N N . ARG A 1 320 ? -12.023 -10.297 -21.453 1 49.22 320 ARG A N 1
ATOM 2581 C CA . ARG A 1 320 ? -10.82 -9.727 -20.859 1 49.22 320 ARG A CA 1
ATOM 2582 C C . ARG A 1 320 ? -10.102 -8.812 -21.844 1 49.22 320 ARG A C 1
ATOM 2584 O O . ARG A 1 320 ? -10.125 -9.07 -23.062 1 49.22 320 ARG A O 1
ATOM 2591 N N . GLY A 1 321 ? -9.906 -7.492 -21.516 1 42.84 321 GLY A N 1
ATOM 2592 C CA . GLY A 1 321 ? -9.18 -6.555 -22.344 1 42.84 321 GLY A CA 1
ATOM 2593 C C . GLY A 1 321 ? -7.754 -6.996 -22.641 1 42.84 321 GLY A C 1
ATOM 2594 O O . GLY A 1 321 ? -7.227 -7.883 -21.969 1 42.84 321 GLY A O 1
ATOM 2595 N N . THR A 1 322 ? -7.398 -6.855 -23.891 1 38.91 322 THR A N 1
ATOM 2596 C CA . THR A 1 322 ? -5.988 -7 -24.219 1 38.91 322 THR A CA 1
ATOM 2597 C C . THR A 1 322 ? -5.137 -6.027 -23.406 1 38.91 322 THR A C 1
ATOM 2599 O O . THR A 1 322 ? -4.555 -5.094 -23.953 1 38.91 322 THR A O 1
ATOM 2602 N N . GLY A 1 323 ? -5.516 -5.852 -22.281 1 34.66 323 GLY A N 1
ATOM 2603 C CA . GLY A 1 323 ? -4.777 -4.812 -21.578 1 34.66 323 GLY A CA 1
ATOM 2604 C C . GLY A 1 323 ? -3.316 -5.16 -21.359 1 34.66 323 GLY A C 1
ATOM 2605 O O . GLY A 1 323 ? -2.914 -6.312 -21.547 1 34.66 323 GLY A O 1
ATOM 2606 N N . PRO A 1 324 ? -2.5 -4.199 -20.922 1 33.41 324 PRO A N 1
ATOM 2607 C CA . PRO A 1 324 ? -1.079 -4.293 -20.578 1 33.41 324 PRO A CA 1
ATOM 2608 C C . PRO A 1 324 ? -0.826 -5.148 -19.328 1 33.41 324 PRO A C 1
ATOM 2610 O O . PRO A 1 324 ? -1.527 -5.004 -18.328 1 33.41 324 PRO A O 1
ATOM 2613 N N . GLY A 1 325 ? -0.13 -6.438 -19.609 1 34.56 325 GLY A N 1
ATOM 2614 C CA . GLY A 1 325 ? 0.504 -7.289 -18.609 1 34.56 325 GLY A CA 1
ATOM 2615 C C . GLY A 1 325 ? 0.152 -8.758 -18.766 1 34.56 325 GLY A C 1
ATOM 2616 O O . GLY A 1 325 ? 0.686 -9.609 -18.062 1 34.56 325 GLY A O 1
ATOM 2617 N N . GLU A 1 326 ? -1.145 -9.125 -18.875 1 36.44 326 GLU A N 1
ATOM 2618 C CA . GLU A 1 326 ? -1.258 -10.555 -19.125 1 36.44 326 GLU A CA 1
ATOM 2619 C C . GLU A 1 326 ? -0.545 -10.953 -20.406 1 36.44 326 GLU A C 1
ATOM 2621 O O . GLU A 1 326 ? -0.423 -10.148 -21.328 1 36.44 326 GLU A O 1
ATOM 2626 N N . PRO A 1 327 ? 0.309 -12.008 -20.391 1 31.66 327 PRO A N 1
ATOM 2627 C CA . PRO A 1 327 ? 0.827 -12.359 -21.719 1 31.66 327 PRO A CA 1
ATOM 2628 C C . PRO A 1 327 ? -0.2 -12.141 -22.828 1 31.66 327 PRO A C 1
ATOM 2630 O O . PRO A 1 327 ? -1.295 -12.711 -22.766 1 31.66 327 PRO A O 1
ATOM 2633 N N . LYS A 1 328 ? -0.032 -10.938 -23.422 1 31.41 328 LYS A N 1
ATOM 2634 C CA . LYS A 1 328 ? -0.846 -10.562 -24.578 1 31.41 328 LYS A CA 1
ATOM 2635 C C . LYS A 1 328 ? -0.784 -11.641 -25.672 1 31.41 328 LYS A C 1
ATOM 2637 O O . LYS A 1 328 ? 0.292 -11.938 -26.188 1 31.41 328 LYS A O 1
ATOM 2642 N N . MET A 1 329 ? -1.414 -12.602 -25.531 1 28.09 329 MET A N 1
ATOM 2643 C CA . MET A 1 329 ? -1.65 -13.016 -26.906 1 28.09 329 MET A CA 1
ATOM 2644 C C . MET A 1 329 ? -2.166 -11.844 -27.75 1 28.09 329 MET A C 1
ATOM 2646 O O . MET A 1 329 ? -2.859 -10.969 -27.234 1 28.09 329 MET A O 1
ATOM 2650 N N . GLY A 1 330 ? -1.518 -11.5 -28.844 1 26.66 330 GLY A N 1
ATOM 2651 C CA . GLY A 1 330 ? -1.599 -10.32 -29.688 1 26.66 330 GLY A CA 1
ATOM 2652 C C . GLY A 1 330 ? -3.023 -9.867 -29.953 1 26.66 330 GLY A C 1
ATOM 2653 O O . GLY A 1 330 ? -3.76 -10.516 -30.688 1 26.66 330 GLY A O 1
ATOM 2654 N N . MET A 1 331 ? -3.777 -9.602 -28.984 1 27.98 331 MET A N 1
ATOM 2655 C CA . MET A 1 331 ? -4.98 -8.953 -29.5 1 27.98 331 MET A CA 1
ATOM 2656 C C . MET A 1 331 ? -4.703 -7.5 -29.875 1 27.98 331 MET A C 1
ATOM 2658 O O . MET A 1 331 ? -4.125 -6.75 -29.078 1 27.98 331 MET A O 1
ATOM 2662 N N . SER A 1 332 ? -4.395 -7.227 -31.031 1 28.03 332 SER A N 1
ATOM 2663 C CA . SER A 1 332 ? -4.477 -5.867 -31.547 1 28.03 332 SER A CA 1
ATOM 2664 C C . SER A 1 332 ? -5.801 -5.211 -31.172 1 28.03 332 SER A C 1
ATOM 2666 O O . SER A 1 332 ? -6.848 -5.859 -31.188 1 28.03 332 SER A O 1
ATOM 2668 N N . ALA A 1 333 ? -5.82 -4.176 -30.406 1 32.72 333 ALA A N 1
ATOM 2669 C CA . ALA A 1 333 ? -6.961 -3.312 -30.094 1 32.72 333 ALA A CA 1
ATOM 2670 C C . ALA A 1 333 ? -7.969 -3.318 -31.25 1 32.72 333 ALA A C 1
ATOM 2672 O O . ALA A 1 333 ? -9.109 -2.883 -31.078 1 32.72 333 ALA A O 1
ATOM 2673 N N . GLY A 1 334 ? -7.508 -3.344 -32.406 1 29.81 334 GLY A N 1
ATOM 2674 C CA . GLY A 1 334 ? -8.516 -3.207 -33.438 1 29.81 334 GLY A CA 1
ATOM 2675 C C . GLY A 1 334 ? -9.5 -4.359 -33.469 1 29.81 334 GLY A C 1
ATOM 2676 O O . GLY A 1 334 ? -10.68 -4.176 -33.812 1 29.81 334 GLY A O 1
ATOM 2677 N N . GLU A 1 335 ? -9.008 -5.629 -33.625 1 32.22 335 GLU A N 1
ATOM 2678 C CA . GLU A 1 335 ? -9.906 -6.707 -34.031 1 32.22 335 GLU A CA 1
ATOM 2679 C C . GLU A 1 335 ? -10.555 -7.359 -32.812 1 32.22 335 GLU A C 1
ATOM 2681 O O . GLU A 1 335 ? -9.984 -7.371 -31.719 1 32.22 335 GLU A O 1
ATOM 2686 N N . GLY A 1 336 ? -11.867 -7.457 -32.656 1 32.94 336 GLY A N 1
ATOM 2687 C CA . GLY A 1 336 ? -12.844 -8.086 -31.781 1 32.94 336 GLY A CA 1
ATOM 2688 C C . GLY A 1 336 ? -12.344 -9.375 -31.156 1 32.94 336 GLY A C 1
ATOM 2689 O O . GLY A 1 336 ? -12.859 -10.461 -31.453 1 32.94 336 GLY A O 1
ATOM 2690 N N . THR A 1 337 ? -11.117 -9.398 -30.719 1 35.88 337 THR A N 1
ATOM 2691 C CA . THR A 1 337 ? -10.672 -10.664 -30.156 1 35.88 337 THR A CA 1
ATOM 2692 C C . THR A 1 337 ? -11.031 -10.758 -28.672 1 35.88 337 THR A C 1
ATOM 2694 O O . THR A 1 337 ? -10.891 -9.781 -27.938 1 35.88 337 THR A O 1
ATOM 2697 N N . THR A 1 338 ? -11.992 -11.656 -28.375 1 35 338 THR A N 1
ATOM 2698 C CA . THR A 1 338 ? -12.422 -11.891 -27.016 1 35 338 THR A CA 1
ATOM 2699 C C . THR A 1 338 ? -11.742 -13.133 -26.438 1 35 338 THR A C 1
ATOM 2701 O O . THR A 1 338 ? -11.5 -14.102 -27.156 1 35 338 THR A O 1
ATOM 2704 N N . ARG A 1 339 ? -11.102 -13.148 -25.344 1 36.41 339 ARG A N 1
ATOM 2705 C CA . ARG A 1 339 ? -10.578 -14.312 -24.641 1 36.41 339 ARG A CA 1
ATOM 2706 C C . ARG A 1 339 ? -11.555 -14.812 -23.594 1 36.41 339 ARG A C 1
ATOM 2708 O O . ARG A 1 339 ? -11.734 -14.172 -22.547 1 36.41 339 ARG A O 1
ATOM 2715 N N . PRO A 1 340 ? -12.289 -15.953 -23.797 1 33.56 340 PRO A N 1
ATOM 2716 C CA . PRO A 1 340 ? -13.172 -16.5 -22.766 1 33.56 340 PRO A CA 1
ATOM 2717 C C . PRO A 1 340 ? -12.422 -17.344 -21.734 1 33.56 340 PRO A C 1
ATOM 2719 O O . PRO A 1 340 ? -11.602 -18.188 -22.109 1 33.56 340 PRO A O 1
ATOM 2722 N N . ILE A 1 341 ? -12.18 -16.984 -20.438 1 37.66 341 ILE A N 1
ATOM 2723 C CA . ILE A 1 341 ? -11.562 -17.812 -19.406 1 37.66 341 ILE A CA 1
ATOM 2724 C C . ILE A 1 341 ? -12.625 -18.234 -18.391 1 37.66 341 ILE A C 1
ATOM 2726 O O . ILE A 1 341 ? -13.32 -17.391 -17.812 1 37.66 341 ILE A O 1
ATOM 2730 N N . PRO A 1 342 ? -12.867 -19.609 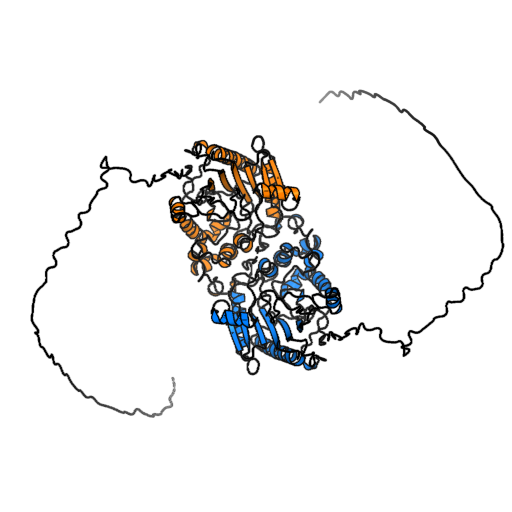-18.234 1 36.62 342 PRO A N 1
ATOM 2731 C CA . PRO A 1 342 ? -13.75 -20.016 -17.141 1 36.62 342 PRO A CA 1
ATOM 2732 C C . PRO A 1 342 ? -13.18 -19.688 -15.766 1 36.62 342 PRO A C 1
ATOM 2734 O O . PRO A 1 342 ? -11.961 -19.734 -15.57 1 36.62 342 PRO A O 1
ATOM 2737 N N . PRO A 1 343 ? -13.977 -19.203 -14.898 1 37.28 343 PRO A N 1
ATOM 2738 C CA . PRO A 1 343 ? -13.469 -19 -13.547 1 37.28 343 PRO A CA 1
ATOM 2739 C C . PRO A 1 343 ? -13.086 -20.297 -12.844 1 37.28 343 PRO A C 1
ATOM 2741 O O . PRO A 1 343 ? -13.672 -21.344 -13.117 1 37.28 343 PRO A O 1
ATOM 2744 N N . PRO A 1 344 ? -11.961 -20.297 -12.078 1 40.75 344 PRO A N 1
ATOM 2745 C CA . PRO A 1 344 ? -11.625 -21.484 -11.289 1 40.75 344 PRO A CA 1
ATOM 2746 C C . PRO A 1 344 ? -12.703 -21.844 -10.273 1 40.75 344 PRO A C 1
ATOM 2748 O O . PRO A 1 344 ? -13.352 -20.969 -9.711 1 40.75 344 PRO A O 1
ATOM 2751 N N . SER A 1 345 ? -13.336 -23.109 -10.312 1 37.97 345 SER A N 1
ATOM 2752 C CA . SER A 1 345 ? -14.344 -23.562 -9.367 1 37.97 345 SER A CA 1
ATOM 2753 C C . SER A 1 345 ? -13.805 -24.672 -8.469 1 37.97 345 SER A C 1
ATOM 2755 O O . SER A 1 345 ? -13.016 -25.5 -8.914 1 37.97 345 SER A O 1
ATOM 2757 N N . MET A 1 346 ? -13.922 -24.438 -7.199 1 48.06 346 MET A N 1
ATOM 2758 C CA . MET A 1 346 ? -13.602 -25.516 -6.254 1 48.06 346 MET A CA 1
ATOM 2759 C C . MET A 1 346 ? -14.625 -26.641 -6.344 1 48.06 346 MET A C 1
ATOM 2761 O O . MET A 1 346 ? -15.773 -26.406 -6.723 1 48.06 346 MET A O 1
ATOM 2765 N N . GLY A 1 347 ? -14.406 -27.875 -5.996 1 36.28 347 GLY A N 1
ATOM 2766 C CA . GLY A 1 347 ? -15.164 -29.125 -6.027 1 36.28 347 GLY A CA 1
ATOM 2767 C C . GLY A 1 347 ? -14.586 -30.141 -6.984 1 36.28 347 GLY A C 1
ATOM 2768 O O . GLY A 1 347 ? -14.086 -31.188 -6.555 1 36.28 347 GLY A O 1
ATOM 2769 N N . ARG A 1 348 ? -14.938 -30.141 -8.242 1 43.47 348 ARG A N 1
ATOM 2770 C CA . ARG A 1 348 ? -14.375 -31.047 -9.227 1 43.47 348 ARG A CA 1
ATOM 2771 C C . ARG A 1 348 ? -13.672 -30.281 -10.344 1 43.47 348 ARG A C 1
ATOM 2773 O O . ARG A 1 348 ? -14.164 -29.25 -10.797 1 43.47 348 ARG A O 1
ATOM 2780 N N . THR A 1 349 ? -12.453 -30.562 -10.461 1 42.84 349 THR A N 1
ATOM 2781 C CA . THR A 1 349 ? -11.805 -30.016 -11.656 1 42.84 349 THR A CA 1
ATOM 2782 C C . THR A 1 349 ? -12.391 -30.641 -12.914 1 42.84 349 THR A C 1
ATOM 2784 O O . THR A 1 349 ? -12.328 -31.859 -13.102 1 42.84 349 THR A O 1
ATOM 2787 N N . PRO A 1 350 ? -13.398 -30.172 -13.578 1 40.22 350 PRO A N 1
ATOM 2788 C CA . PRO A 1 350 ? -13.766 -30.844 -14.828 1 40.22 350 PRO A CA 1
ATOM 2789 C C . PRO A 1 350 ? -12.648 -30.812 -15.859 1 40.22 350 PRO A C 1
ATOM 2791 O O . PRO A 1 350 ? -11.984 -29.797 -16.047 1 40.22 350 PRO A O 1
ATOM 2794 N N . PRO A 1 351 ? -12.109 -32.031 -16.172 1 35.28 351 PRO A N 1
ATOM 2795 C CA . PRO A 1 351 ? -11.172 -32.062 -17.297 1 35.28 351 PRO A CA 1
ATOM 2796 C C . PRO A 1 351 ? -11.805 -31.516 -18.578 1 35.28 351 PRO A C 1
ATOM 2798 O O . PRO A 1 351 ? -11.266 -31.734 -19.672 1 35.28 351 PRO A O 1
ATOM 2801 N N . THR A 1 352 ? -13.078 -31.375 -18.641 1 29.3 352 THR A N 1
ATOM 2802 C CA . THR A 1 352 ? -13.625 -31.078 -19.953 1 29.3 352 THR A CA 1
ATOM 2803 C C . THR A 1 352 ? -13.289 -29.641 -20.375 1 29.3 352 THR A C 1
ATOM 2805 O O . THR A 1 352 ? -13.562 -28.703 -19.641 1 29.3 352 THR A O 1
ATOM 2808 N N . PRO A 1 353 ? -12.43 -29.625 -21.266 1 31.33 353 PRO A N 1
ATOM 2809 C CA . PRO A 1 353 ? -12.391 -28.312 -21.891 1 31.33 353 PRO A CA 1
ATOM 2810 C C . PRO A 1 353 ? -13.773 -27.844 -22.359 1 31.33 353 PRO A C 1
ATOM 2812 O O . PRO A 1 353 ? -14.523 -28.625 -22.953 1 31.33 353 PRO A O 1
ATOM 2815 N N . ASN A 1 354 ? -14.508 -27.266 -21.672 1 26.84 354 ASN A N 1
ATOM 2816 C CA . ASN A 1 354 ? -15.781 -26.781 -22.203 1 26.84 354 ASN A CA 1
ATOM 2817 C C . ASN A 1 354 ? -15.641 -26.297 -23.641 1 26.84 354 ASN A C 1
ATOM 2819 O O . ASN A 1 354 ? -14.859 -25.391 -23.938 1 26.84 354 ASN A O 1
ATOM 2823 N N . HIS A 1 355 ? -15.812 -27.25 -24.594 1 26.53 355 HIS A N 1
ATOM 2824 C CA . HIS A 1 355 ? -16 -27 -26.031 1 26.53 355 HIS A CA 1
ATOM 2825 C C . HIS A 1 355 ? -17.062 -25.922 -26.266 1 26.53 355 HIS A C 1
ATOM 2827 O O . HIS A 1 355 ? -18.234 -26.141 -25.984 1 26.53 355 HIS A O 1
ATOM 2833 N N . GLN A 1 356 ? -16.844 -24.828 -25.938 1 25.47 356 GLN A N 1
ATOM 2834 C CA . GLN A 1 356 ? -17.844 -23.906 -26.453 1 25.47 356 GLN A CA 1
ATOM 2835 C C . GLN A 1 356 ? -17.859 -23.906 -27.984 1 25.47 356 GLN A C 1
ATOM 2837 O O . GLN A 1 356 ? -16.844 -23.609 -28.625 1 25.47 356 GLN A O 1
ATOM 2842 N N . ALA A 1 357 ? -18.672 -24.891 -28.641 1 23.47 357 ALA A N 1
ATOM 2843 C CA . ALA A 1 357 ? -19.109 -24.984 -30.031 1 23.47 357 ALA A CA 1
ATOM 2844 C C . ALA A 1 357 ? -19.531 -23.609 -30.562 1 23.47 357 ALA A C 1
ATOM 2846 O O . ALA A 1 357 ? -20.484 -23.016 -30.047 1 23.47 357 ALA A O 1
ATOM 2847 N N . CYS A 1 358 ? -18.609 -22.891 -31.016 1 23.77 358 CYS A N 1
ATOM 2848 C CA . CYS A 1 358 ? -19 -21.797 -31.891 1 23.77 358 CYS A CA 1
ATOM 2849 C C . CYS A 1 358 ? -19.812 -22.297 -33.094 1 23.77 358 CYS A C 1
ATOM 2851 O O . CYS A 1 358 ? -19.281 -22.969 -33.969 1 23.77 358 CYS A O 1
ATOM 2853 N N . GLU A 1 359 ? -21.047 -22.938 -32.969 1 22.33 359 GLU A N 1
ATOM 2854 C CA . GLU A 1 359 ? -21.891 -23.172 -34.156 1 22.33 359 GLU A CA 1
ATOM 2855 C C . GLU A 1 359 ? -21.953 -21.938 -35.031 1 22.33 359 GLU A C 1
ATOM 2857 O O . GLU A 1 359 ? -22.047 -20.812 -34.562 1 22.33 359 GLU A O 1
ATOM 2862 N N . ASP A 1 360 ? -21.516 -22.141 -36.344 1 22.14 360 ASP A N 1
ATOM 2863 C CA . ASP A 1 360 ? -21.531 -21.359 -37.562 1 22.14 360 ASP A CA 1
ATOM 2864 C C . ASP A 1 360 ? -22.953 -20.906 -37.906 1 22.14 360 ASP A C 1
ATOM 2866 O O . ASP A 1 360 ? -23.594 -21.469 -38.812 1 22.14 360 ASP A O 1
ATOM 2870 N N . ASN A 1 361 ? -24 -20.828 -37.188 1 23.72 361 ASN A N 1
ATOM 2871 C CA . ASN A 1 361 ? -25.281 -20.469 -37.781 1 23.72 361 ASN A CA 1
ATOM 2872 C C . ASN A 1 361 ? -25.219 -19.109 -38.5 1 23.72 361 ASN A C 1
ATOM 2874 O O . ASN A 1 361 ? -25.25 -18.062 -37.844 1 23.72 361 ASN A O 1
ATOM 2878 N N . THR A 1 362 ? -24.453 -19.188 -39.688 1 22.03 362 THR A N 1
ATOM 2879 C CA . THR A 1 362 ? -24.719 -18.109 -40.625 1 22.03 362 THR A CA 1
ATOM 2880 C C . THR A 1 362 ? -26.203 -18.062 -41 1 22.03 362 THR A C 1
ATOM 2882 O O . THR A 1 362 ? -26.766 -19.031 -41.5 1 22.03 362 THR A O 1
ATOM 2885 N N . PRO A 1 363 ? -27.078 -17.469 -40.344 1 23.89 363 PRO A N 1
ATOM 2886 C CA . PRO A 1 363 ? -28.406 -17.328 -40.938 1 23.89 363 PRO A CA 1
ATOM 2887 C C . PRO A 1 363 ? -28.344 -16.828 -42.375 1 23.89 363 PRO A C 1
ATOM 2889 O O . PRO A 1 363 ? -27.609 -15.875 -42.688 1 23.89 363 PRO A O 1
ATOM 2892 N N . ASP A 1 364 ? -28.156 -17.781 -43.469 1 23.5 364 ASP A N 1
ATOM 2893 C CA . ASP A 1 364 ? -28.734 -17.391 -44.75 1 23.5 364 ASP A CA 1
ATOM 2894 C C . ASP A 1 364 ? -30.078 -16.672 -44.562 1 23.5 364 ASP A C 1
ATOM 2896 O O . ASP A 1 364 ? -31.031 -17.281 -44.062 1 23.5 364 ASP A O 1
ATOM 2900 N N . LEU A 1 365 ? -30.109 -15.414 -44.312 1 23.44 365 LEU A N 1
ATOM 2901 C CA . LEU A 1 365 ? -31.312 -14.586 -44.25 1 23.44 365 LEU A CA 1
ATOM 2902 C C . LEU A 1 365 ? -32.062 -14.656 -45.594 1 23.44 365 LEU A C 1
ATOM 2904 O O . LEU A 1 365 ? -32.875 -13.781 -45.875 1 23.44 365 LEU A O 1
ATOM 2908 N N . ARG A 1 366 ? -31.594 -15.477 -46.688 1 22.12 366 ARG A N 1
ATOM 2909 C CA . ARG A 1 366 ? -32.688 -15.453 -47.656 1 22.12 366 ARG A CA 1
ATOM 2910 C C . ARG A 1 366 ? -33.906 -16.188 -47.125 1 22.12 366 ARG A C 1
ATOM 2912 O O . ARG A 1 366 ? -33.812 -17.031 -46.25 1 22.12 366 ARG A O 1
ATOM 2919 N N . PRO A 1 367 ? -35.344 -16.141 -47.844 1 20.28 367 PRO A N 1
ATOM 2920 C CA . PRO A 1 367 ? -36.625 -16.75 -47.469 1 20.28 367 PRO A CA 1
ATOM 2921 C C . PRO A 1 367 ? -36.625 -18.266 -47.562 1 20.28 367 PRO A C 1
ATOM 2923 O O . PRO A 1 367 ? -36.438 -18.828 -48.656 1 20.28 367 PRO A O 1
ATOM 2926 N N . ALA A 1 368 ? -35.625 -19.031 -47 1 19.41 368 ALA A N 1
ATOM 2927 C CA . ALA A 1 368 ? -35.781 -20.453 -47.281 1 19.41 368 ALA A CA 1
ATOM 2928 C C . ALA A 1 368 ? -37.25 -20.844 -47.312 1 19.41 368 ALA A C 1
ATOM 2930 O O . ALA A 1 368 ? -38.031 -20.375 -46.469 1 19.41 368 ALA A O 1
ATOM 2931 N N . GLN A 1 369 ? -37.781 -21.469 -48.5 1 16.66 369 GLN A N 1
ATOM 2932 C CA . GLN A 1 369 ? -39 -22.234 -48.781 1 16.66 369 GLN A CA 1
ATOM 2933 C C . GLN A 1 369 ? -39.25 -23.297 -47.719 1 16.66 369 GLN A C 1
ATOM 2935 O O . GLN A 1 369 ? -38.312 -23.719 -47 1 16.66 369 GLN A O 1
ATOM 2940 N N . GLY A 1 370 ? -40.5 -23.922 -47.625 1 18.3 370 GLY A N 1
ATOM 2941 C CA . GLY A 1 370 ? -41.438 -24.484 -46.656 1 18.3 370 GLY A CA 1
ATOM 2942 C C . GLY A 1 370 ? -41.094 -25.891 -46.219 1 18.3 370 GLY A C 1
ATOM 2943 O O . GLY A 1 370 ? -41.719 -26.453 -45.312 1 18.3 370 GLY A O 1
ATOM 2944 N N . ARG A 1 371 ? -40.375 -26.828 -47.031 1 18.09 371 ARG A N 1
ATOM 2945 C CA . ARG A 1 371 ? -41.094 -28.078 -46.938 1 18.09 371 ARG A CA 1
ATOM 2946 C C . ARG A 1 371 ? -41 -28.656 -45.531 1 18.09 371 ARG A C 1
ATOM 2948 O O . ARG A 1 371 ? -42 -29.031 -44.938 1 18.09 371 ARG A O 1
ATOM 2955 N N . GLY A 1 372 ? -40 -29.578 -45.406 1 17.17 372 GLY A N 1
ATOM 2956 C CA . GLY A 1 372 ? -40.25 -30.766 -44.594 1 17.17 372 GLY A CA 1
ATOM 2957 C C . GLY A 1 372 ? -40.438 -30.453 -43.125 1 17.17 372 GLY A C 1
ATOM 2958 O O . GLY A 1 372 ? -40.031 -29.391 -42.656 1 17.17 372 GLY A O 1
ATOM 2959 N N . GLY A 1 373 ? -41.375 -31.375 -42.469 1 17.73 373 GLY A N 1
ATOM 2960 C CA . GLY A 1 373 ? -42.25 -31.266 -41.312 1 17.73 373 GLY A CA 1
ATOM 2961 C C . GLY A 1 373 ? -41.5 -31.203 -40 1 17.73 373 GLY A C 1
ATOM 2962 O O . GLY A 1 373 ? -40.938 -32.188 -39.562 1 17.73 373 GLY A O 1
ATOM 2963 N N . ILE A 1 374 ? -40.219 -30.984 -40.031 1 17.72 374 ILE A N 1
ATOM 2964 C CA . ILE A 1 374 ? -39.844 -31.094 -38.625 1 17.72 374 ILE A CA 1
ATOM 2965 C C . ILE A 1 374 ? -41.031 -30.625 -37.75 1 17.72 374 ILE A C 1
ATOM 2967 O O . ILE A 1 374 ? -41.531 -29.516 -37.906 1 17.72 374 ILE A O 1
ATOM 2971 N N . SER A 1 375 ? -41.781 -31.859 -37.438 1 16.06 375 SER A N 1
ATOM 2972 C CA . SER A 1 375 ? -43.094 -31.766 -36.844 1 16.06 375 SER A CA 1
ATOM 2973 C C . SER A 1 375 ? -43.188 -30.641 -35.812 1 16.06 375 SER A C 1
ATOM 2975 O O . SER A 1 375 ? -42.438 -30.625 -34.844 1 16.06 375 SER A O 1
ATOM 2977 N N . VAL A 1 376 ? -43.219 -29.656 -36.375 1 16.72 376 VAL A N 1
ATOM 2978 C CA . VAL A 1 376 ? -43.656 -28.469 -35.688 1 16.72 376 VAL A CA 1
ATOM 2979 C C . VAL A 1 376 ? -44.906 -28.797 -34.875 1 16.72 376 VAL A C 1
ATOM 2981 O O . VAL A 1 376 ? -46 -29.047 -35.438 1 16.72 376 VAL A O 1
ATOM 2984 N N . VAL A 1 377 ? -44.625 -30.172 -33.938 1 16.11 377 VAL A N 1
ATOM 2985 C CA . VAL A 1 377 ? -45.875 -30.719 -33.469 1 16.11 377 VAL A CA 1
ATOM 2986 C C . VAL A 1 377 ? -46.969 -29.625 -33.438 1 16.11 377 VAL A C 1
ATOM 2988 O O . VAL A 1 377 ? -46.75 -28.547 -32.875 1 16.11 377 VAL A O 1
ATOM 2991 N N . GLY A 1 378 ? -47.656 -29.844 -34.469 1 15.92 378 GLY A N 1
ATOM 2992 C CA . GLY A 1 378 ? -48.656 -29.031 -35.156 1 15.92 378 GLY A CA 1
ATOM 2993 C C . GLY A 1 378 ? -49.594 -28.297 -34.188 1 15.92 378 GLY A C 1
ATOM 2994 O O . GLY A 1 378 ? -49.469 -28.406 -32.969 1 15.92 378 GLY A O 1
ATOM 2995 N N . GLU A 1 379 ? -50.812 -28.625 -34.5 1 15.45 379 GLU A N 1
ATOM 2996 C CA . GLU A 1 379 ? -52.125 -27.969 -34.469 1 15.45 379 GLU A CA 1
ATOM 2997 C C . GLU A 1 379 ? -52.719 -27.984 -33.062 1 15.45 379 GLU A C 1
ATOM 2999 O O . GLU A 1 379 ? -53.875 -27.594 -32.875 1 15.45 379 GLU A O 1
ATOM 3004 N N . HIS A 1 380 ? -52.125 -28.375 -31.969 1 15.19 380 HIS A N 1
ATOM 3005 C CA . HIS A 1 380 ? -53.219 -28.875 -31.141 1 15.19 380 HIS A CA 1
ATOM 3006 C C . HIS A 1 380 ? -54.469 -28.031 -31.312 1 15.19 380 HIS A C 1
ATOM 3008 O O . HIS A 1 380 ? -54.375 -26.797 -31.422 1 15.19 380 HIS A O 1
ATOM 3014 N N . ALA A 1 381 ? -55.531 -28.609 -31.875 1 15.45 381 ALA A N 1
ATOM 3015 C CA . ALA A 1 381 ? -56.875 -28.234 -32.312 1 15.45 381 ALA A CA 1
ATOM 3016 C C . ALA A 1 381 ? -57.438 -27.141 -31.422 1 15.45 381 ALA A C 1
ATOM 3018 O O . ALA A 1 381 ? -57.156 -27.078 -30.219 1 15.45 381 ALA A O 1
ATOM 3019 N N . PRO A 1 382 ? -58.031 -26.109 -32.062 1 16.84 382 PRO A N 1
ATOM 3020 C CA . PRO A 1 382 ? -58.5 -25.016 -31.219 1 16.84 382 PRO A CA 1
ATOM 3021 C C . PRO A 1 382 ? -59.344 -25.484 -30.047 1 16.84 382 PRO A C 1
ATOM 3023 O O . PRO A 1 382 ? -60.281 -26.266 -30.25 1 16.84 382 PRO A O 1
ATOM 3026 N N . PRO A 1 383 ? -59.062 -26.156 -28.859 1 16.12 383 PRO A N 1
ATOM 3027 C CA . PRO A 1 383 ? -60.281 -26.875 -28.469 1 16.12 383 PRO A CA 1
ATOM 3028 C C . PRO A 1 383 ? -61.562 -26.172 -28.891 1 16.12 383 PRO A C 1
ATOM 3030 O O . PRO A 1 383 ? -61.562 -24.938 -29.047 1 16.12 383 PRO A O 1
ATOM 3033 N N . THR A 1 384 ? -62.469 -26.75 -29.703 1 15.2 384 THR A N 1
ATOM 3034 C CA . THR A 1 384 ? -63.781 -26.281 -30.156 1 15.2 384 THR A CA 1
ATOM 3035 C C . THR A 1 384 ? -64.438 -25.391 -29.109 1 15.2 384 THR A C 1
ATOM 3037 O O . THR A 1 384 ? -64.438 -25.719 -27.922 1 15.2 384 THR A O 1
ATOM 3040 N N . PRO A 1 385 ? -64.812 -24.188 -29.484 1 17.34 385 PRO A N 1
ATOM 3041 C CA . PRO A 1 385 ? -65.375 -23.344 -28.422 1 17.34 385 PRO A CA 1
ATOM 3042 C C . PRO A 1 385 ? -66.375 -24.047 -27.562 1 17.34 385 PRO A C 1
ATOM 3044 O O . PRO A 1 385 ? -67.312 -24.719 -28.078 1 17.34 385 PRO A O 1
ATOM 3047 N N . PRO A 1 386 ? -66.375 -25.016 -26.625 1 15.89 386 PRO A N 1
ATOM 3048 C CA . PRO A 1 386 ? -67.625 -25.672 -26.75 1 15.89 386 PRO A CA 1
ATOM 3049 C C . PRO A 1 386 ? -68.75 -24.719 -27.25 1 15.89 386 PRO A C 1
ATOM 3051 O O . PRO A 1 386 ? -68.562 -23.5 -27.188 1 15.89 386 PRO A O 1
ATOM 3054 N N . PRO A 1 387 ? -69.875 -25.266 -27.781 1 14.84 387 PRO A N 1
ATOM 3055 C CA . PRO A 1 387 ? -71.062 -24.625 -28.344 1 14.84 387 PRO A CA 1
ATOM 3056 C C . PRO A 1 387 ? -71.438 -23.312 -27.656 1 14.84 387 PRO A C 1
ATOM 3058 O O . PRO A 1 387 ? -71 -23.062 -26.531 1 14.84 387 PRO A O 1
ATOM 3061 N N . LEU A 1 388 ? -72 -22.484 -28.438 1 14.82 388 LEU A N 1
ATOM 3062 C CA . LEU A 1 388 ? -72.438 -21.109 -28.266 1 14.82 388 LEU A CA 1
ATOM 3063 C C . LEU A 1 388 ? -73.062 -20.906 -26.906 1 14.82 388 LEU A C 1
ATOM 3065 O O . LEU A 1 388 ? -73.375 -19.766 -26.516 1 14.82 388 LEU A O 1
ATOM 3069 N N . SER A 1 389 ? -73.562 -21.828 -26.031 1 14.31 389 SER A N 1
ATOM 3070 C CA . SER A 1 389 ? -75 -21.75 -25.875 1 14.31 389 SER A CA 1
ATOM 3071 C C . SER A 1 389 ? -75.438 -20.453 -25.203 1 14.31 389 SER A C 1
ATOM 3073 O O . SER A 1 389 ? -74.812 -20.031 -24.219 1 14.31 389 SER A O 1
ATOM 3075 N N . VAL A 1 390 ? -76.312 -19.656 -25.906 1 14.11 390 VAL A N 1
ATOM 3076 C CA . VAL A 1 390 ? -77.188 -18.5 -25.719 1 14.11 390 VAL A CA 1
ATOM 3077 C C . VAL A 1 390 ? -77.875 -18.594 -24.391 1 14.11 390 VAL A C 1
ATOM 3079 O O . VAL A 1 390 ? -78.75 -17.766 -24.078 1 14.11 390 VAL A O 1
ATOM 3082 N N . HIS A 1 391 ? -77.75 -19.656 -23.531 1 14.28 391 HIS A N 1
ATOM 3083 C CA . HIS A 1 391 ? -79.125 -19.516 -23.062 1 14.28 391 HIS A CA 1
ATOM 3084 C C . HIS A 1 391 ? -79.438 -18.094 -22.594 1 14.28 391 HIS A C 1
ATOM 3086 O O . HIS A 1 391 ? -78.5 -17.375 -22.188 1 14.28 391 HIS A O 1
ATOM 3092 N N . GLU A 1 392 ? -80.688 -17.766 -22.438 1 13.69 392 GLU A N 1
ATOM 3093 C CA . GLU A 1 392 ? -81.688 -16.734 -22.078 1 13.69 392 GLU A CA 1
ATOM 3094 C C . GLU A 1 392 ? -81.25 -16.031 -20.781 1 13.69 392 GLU A C 1
ATOM 3096 O O . GLU A 1 392 ? -81.438 -14.82 -20.641 1 13.69 392 GLU A O 1
ATOM 3101 N N . GLY A 1 393 ? -81.062 -16.703 -19.625 1 13.39 393 GLY A N 1
ATOM 3102 C CA . GLY A 1 393 ? -82.125 -16.172 -18.766 1 13.39 393 GLY A CA 1
ATOM 3103 C C . GLY A 1 393 ? -81.875 -14.758 -18.312 1 13.39 393 GLY A C 1
ATOM 3104 O O . GLY A 1 393 ? -80.812 -14.211 -18.531 1 13.39 393 GLY A O 1
ATOM 3105 N N . GLY A 1 394 ? -82.188 -14.516 -16.891 1 13.91 394 GLY A N 1
ATOM 3106 C CA . GLY A 1 394 ? -83.125 -13.656 -16.188 1 13.91 394 GLY A CA 1
ATOM 3107 C C . GLY A 1 394 ? -82.562 -12.344 -15.734 1 13.91 394 GLY A C 1
ATOM 3108 O O . GLY A 1 394 ? -81.312 -12.133 -15.867 1 13.91 394 GLY A O 1
ATOM 3109 N N . THR A 1 395 ? -82.938 -12.031 -14.391 1 14.35 395 THR A N 1
ATOM 3110 C CA . THR A 1 395 ? -83.5 -10.891 -13.68 1 14.35 395 THR A CA 1
ATOM 3111 C C . THR A 1 395 ? -82.438 -9.969 -13.164 1 14.35 395 THR A C 1
ATOM 3113 O O . THR A 1 395 ? -81.25 -10.391 -12.984 1 14.35 395 THR A O 1
ATOM 3116 N N . ALA A 1 396 ? -82.75 -8.672 -12.977 1 13.55 396 ALA A N 1
ATOM 3117 C CA . ALA A 1 396 ? -82.562 -7.258 -12.656 1 13.55 396 ALA A CA 1
ATOM 3118 C C . ALA A 1 396 ? -81.875 -7.094 -11.305 1 13.55 396 ALA A C 1
ATOM 3120 O O . ALA A 1 396 ? -81.375 -6.016 -10.992 1 13.55 396 ALA A O 1
ATOM 3121 N N . SER A 1 397 ? -82 -7.98 -10.242 1 12.87 397 SER A N 1
ATOM 3122 C CA . SER A 1 397 ? -82.5 -7.184 -9.133 1 12.87 397 SER A CA 1
ATOM 3123 C C . SER A 1 397 ? -81.375 -6.316 -8.523 1 12.87 397 SER A C 1
ATOM 3125 O O . SER A 1 397 ? -81.562 -5.113 -8.328 1 12.87 397 SER A O 1
ATOM 3127 N N . ARG A 1 398 ? -80.562 -6.82 -7.43 1 13.73 398 ARG A N 1
ATOM 3128 C CA . ARG A 1 398 ? -80.938 -6.344 -6.09 1 13.73 398 ARG A CA 1
ATOM 3129 C C . ARG A 1 398 ? -80.062 -5.129 -5.723 1 13.73 398 ARG A C 1
ATOM 3131 O O . ARG A 1 398 ? -79.125 -4.789 -6.43 1 13.73 398 ARG A O 1
ATOM 3138 N N . GLY A 1 399 ? -79.25 -5.277 -4.441 1 13.12 399 GLY A N 1
ATOM 3139 C CA . GLY A 1 399 ? -79.5 -4.562 -3.207 1 13.12 399 GLY A CA 1
ATOM 3140 C C . GLY A 1 399 ? -78.625 -3.342 -3.016 1 13.12 399 GLY A C 1
ATOM 3141 O O . GLY A 1 399 ? -77.688 -3.145 -3.758 1 13.12 399 GLY A O 1
ATOM 3142 N N . LEU A 1 400 ? -78.062 -3.162 -1.625 1 13.76 400 LEU A N 1
ATOM 3143 C CA . LEU A 1 400 ? -78.562 -2.283 -0.554 1 13.76 400 LEU A CA 1
ATOM 3144 C C . LEU A 1 400 ? -77.562 -1.113 -0.365 1 13.76 400 LEU A C 1
ATOM 3146 O O . LEU A 1 400 ? -77.938 0.045 -0.55 1 13.76 400 LEU A O 1
ATOM 3150 N N . VAL A 1 401 ? -76.812 -1.102 1.062 1 13.23 401 VAL A N 1
ATOM 3151 C CA . VAL A 1 401 ? -77.125 -0.174 2.139 1 13.23 401 VAL A CA 1
ATOM 3152 C C . VAL A 1 401 ? -76.062 0.939 2.197 1 13.23 401 VAL A C 1
ATOM 3154 O O . VAL A 1 401 ? -74.875 0.688 2.025 1 13.23 401 VAL A O 1
ATOM 3157 N N . ALA A 1 402 ? -76.375 2.246 2.285 1 12.79 402 ALA A N 1
ATOM 3158 C CA . ALA A 1 402 ? -76.125 3.682 2.389 1 12.79 402 ALA A CA 1
ATOM 3159 C C . ALA A 1 402 ? -75.312 4.008 3.627 1 12.79 402 ALA A C 1
ATOM 3161 O O . ALA A 1 402 ? -74.75 5.098 3.734 1 12.79 402 ALA A O 1
ATOM 3162 N N . THR A 1 403 ? -75.188 3.188 4.805 1 13.7 403 THR A N 1
ATOM 3163 C CA . THR A 1 403 ? -75.625 4.012 5.918 1 13.7 403 THR A CA 1
ATOM 3164 C C . THR A 1 403 ? -74.688 5.148 6.188 1 13.7 403 THR A C 1
ATOM 3166 O O . THR A 1 403 ? -73.5 5.117 5.711 1 13.7 403 THR A O 1
ATOM 3169 N N . GLY A 1 404 ? -74.5 5.445 7.582 1 13.05 404 GLY A N 1
ATOM 3170 C CA . GLY A 1 404 ? -74.812 6.547 8.477 1 13.05 404 GLY A CA 1
ATOM 3171 C C . GLY A 1 404 ? -73.625 7.422 8.781 1 13.05 404 GLY A C 1
ATOM 3172 O O . GLY A 1 404 ? -72.438 6.996 8.609 1 13.05 404 GLY A O 1
ATOM 3173 N N . ALA A 1 405 ? -73.75 8.711 9.445 1 13.88 405 ALA A N 1
ATOM 3174 C CA . ALA A 1 405 ? -73.5 10.133 9.68 1 13.88 405 ALA A CA 1
ATOM 3175 C C . ALA A 1 405 ? -72.562 10.352 10.836 1 13.88 405 ALA A C 1
ATOM 3177 O O . ALA A 1 405 ? -71.75 11.281 10.812 1 13.88 405 ALA A O 1
ATOM 3178 N N . PRO A 1 406 ? -72.312 9.414 11.961 1 14.04 406 PRO A N 1
ATOM 3179 C CA . PRO A 1 406 ? -72.688 10.234 13.117 1 14.04 406 PRO A CA 1
ATOM 3180 C C . PRO A 1 406 ? -71.688 11.297 13.445 1 14.04 406 PRO A C 1
ATOM 3182 O O . PRO A 1 406 ? -70.562 11.234 12.953 1 14.04 406 PRO A O 1
ATOM 3185 N N . ALA A 1 407 ? -71.688 11.836 14.867 1 13.72 407 ALA A N 1
ATOM 3186 C CA . ALA A 1 407 ? -71.812 12.984 15.766 1 13.72 407 ALA A CA 1
ATOM 3187 C C . ALA A 1 407 ? -70.438 13.367 16.328 1 13.72 407 ALA A C 1
ATOM 3189 O O . ALA A 1 407 ? -69.5 12.539 16.375 1 13.72 407 ALA A O 1
ATOM 3190 N N . VAL A 1 408 ? -70.188 14.602 16.906 1 15.18 408 VAL A N 1
ATOM 3191 C CA . VAL A 1 408 ? -69.5 15.844 17.234 1 15.18 408 VAL A CA 1
ATOM 3192 C C . VAL A 1 408 ? -68.875 15.742 18.609 1 15.18 408 VAL A C 1
ATOM 3194 O O . VAL A 1 408 ? -67.938 16.5 18.938 1 15.18 408 VAL A O 1
ATOM 3197 N N . GLY A 1 409 ? -69.188 14.773 19.484 1 13.41 409 GLY A N 1
ATOM 3198 C CA . GLY A 1 409 ? -69.5 15.469 20.703 1 13.41 409 GLY A CA 1
ATOM 3199 C C . GLY A 1 409 ? -68.312 16.047 21.438 1 13.41 409 GLY A C 1
ATOM 3200 O O . GLY A 1 409 ? -67.188 16 20.922 1 13.41 409 GLY A O 1
ATOM 3201 N N . PRO A 1 410 ? -67.875 15.656 22.797 1 15.03 410 PRO A N 1
ATOM 3202 C CA . PRO A 1 410 ? -68.188 16.406 24.016 1 15.03 410 PRO A CA 1
ATOM 3203 C C . PRO A 1 410 ? -67 17.188 24.578 1 15.03 410 PRO A C 1
ATOM 3205 O O . PRO A 1 410 ? -65.938 17.078 24.062 1 15.03 410 PRO A O 1
ATOM 3208 N N . GLY A 1 411 ? -66.5 16.844 25.969 1 14.02 411 GLY A N 1
ATOM 3209 C CA . GLY A 1 411 ? -66.562 17.484 27.266 1 14.02 411 GLY A CA 1
ATOM 3210 C C . GLY A 1 411 ? -65.25 18.109 27.672 1 14.02 411 GLY A C 1
ATOM 3211 O O . GLY A 1 411 ? -64.188 17.75 27.141 1 14.02 411 GLY A O 1
ATOM 3212 N N . MET A 1 412 ? -65.062 19.141 28.844 1 15.06 412 MET A N 1
ATOM 3213 C CA . MET A 1 412 ? -64.625 20.344 29.562 1 15.06 412 MET A CA 1
ATOM 3214 C C . MET A 1 412 ? -63.562 20.031 30.578 1 15.06 412 MET A C 1
ATOM 3216 O O . MET A 1 412 ? -62.906 20.938 31.109 1 15.06 412 MET A O 1
ATOM 3220 N N . GLY A 1 413 ? -63.094 18.828 31.062 1 14.81 413 GLY A N 1
ATOM 3221 C CA . GLY A 1 413 ? -63.125 18.922 32.5 1 14.81 413 GLY A CA 1
ATOM 3222 C C . GLY A 1 413 ? -62 19.797 33.062 1 14.81 413 GLY A C 1
ATOM 3223 O O . GLY A 1 413 ? -61.031 20.078 32.375 1 14.81 413 GLY A O 1
ATOM 3224 N N . THR A 1 414 ? -61.844 19.922 34.469 1 14.99 414 THR A N 1
ATOM 3225 C CA . THR A 1 414 ? -61.75 20.766 35.656 1 14.99 414 THR A CA 1
ATOM 3226 C C . THR A 1 414 ? -60.281 21.016 36.031 1 14.99 414 THR A C 1
ATOM 3228 O O . THR A 1 414 ? -59.406 20.234 35.656 1 14.99 414 THR A O 1
ATOM 3231 N N . VAL A 1 415 ? -59.844 22.219 36.938 1 16.34 415 VAL A N 1
ATOM 3232 C CA . VAL A 1 415 ? -59.125 23.375 37.469 1 16.34 415 VAL A CA 1
ATOM 3233 C C . VAL A 1 415 ? -58.219 22.938 38.656 1 16.34 415 VAL A C 1
ATOM 3235 O O . VAL A 1 415 ? -57.156 23.484 38.844 1 16.34 415 VAL A O 1
ATOM 3238 N N . THR A 1 416 ? -58.469 21.891 39.531 1 14.88 416 THR A N 1
ATOM 3239 C CA . THR A 1 416 ? -58.438 22.328 40.906 1 14.88 416 THR A CA 1
ATOM 3240 C C . THR A 1 416 ? -56.969 22.5 41.406 1 14.88 416 THR A C 1
ATOM 3242 O O . THR A 1 416 ? -56.062 21.906 40.844 1 14.88 416 THR A O 1
ATOM 3245 N N . SER A 1 417 ? -56.656 23.328 42.719 1 14.58 417 SER A N 1
ATOM 3246 C CA . SER A 1 417 ? -56.094 24.297 43.656 1 14.58 417 SER A CA 1
ATOM 3247 C C . SER A 1 417 ? -55.125 23.625 44.625 1 14.58 417 SER A C 1
ATOM 3249 O O . SER A 1 417 ? -54.25 24.297 45.219 1 14.58 417 SER A O 1
ATOM 3251 N N . HIS A 1 418 ? -55.094 22.297 45.031 1 15.34 418 HIS A N 1
ATOM 3252 C CA . HIS A 1 418 ? -55.156 22.266 46.5 1 15.34 418 HIS A CA 1
ATOM 3253 C C . HIS A 1 418 ? -53.781 22.594 47.094 1 15.34 418 HIS A C 1
ATOM 3255 O O . HIS A 1 418 ? -52.75 22.469 46.406 1 15.34 418 HIS A O 1
ATOM 3261 N N . GLY A 1 419 ? -53.594 22.516 48.594 1 14.84 419 GLY A N 1
ATOM 3262 C CA . GLY A 1 419 ? -53.344 23.031 49.906 1 14.84 419 GLY A CA 1
ATOM 3263 C C . GLY A 1 419 ? -51.938 22.766 50.406 1 14.84 419 GLY A C 1
ATOM 3264 O O . GLY A 1 419 ? -51.219 21.922 49.844 1 14.84 419 GLY A O 1
ATOM 3265 N N . ALA A 1 420 ? -51.312 23.5 51.656 1 16.27 420 ALA A N 1
ATOM 3266 C CA . ALA A 1 420 ? -50.438 24.203 52.594 1 16.27 420 ALA A CA 1
ATOM 3267 C C . ALA A 1 420 ? -49.656 23.219 53.469 1 16.27 420 ALA A C 1
ATOM 3269 O O . ALA A 1 420 ? -48.562 23.531 53.969 1 16.27 420 ALA A O 1
ATOM 3270 N N . GLN A 1 421 ? -50.062 21.969 53.906 1 15.11 421 GLN A N 1
ATOM 3271 C CA . GLN A 1 421 ? -50.062 21.922 55.344 1 15.11 421 GLN A CA 1
ATOM 3272 C C . GLN A 1 421 ? -48.625 21.781 55.875 1 15.11 421 GLN A C 1
ATOM 3274 O O . GLN A 1 421 ? -47.75 21.297 55.188 1 15.11 421 GLN A O 1
ATOM 3279 N N . PRO A 1 422 ? -48.375 21.781 57.406 1 15.95 422 PRO A N 1
ATOM 3280 C CA . PRO A 1 422 ? -47.844 22.219 58.719 1 15.95 422 PRO A CA 1
ATOM 3281 C C . PRO A 1 422 ? -46.781 21.281 59.25 1 15.95 422 PRO A C 1
ATOM 3283 O O . PRO A 1 422 ? -46.125 21.609 60.25 1 15.95 422 PRO A O 1
ATOM 3286 N N . SER A 1 423 ? -46.281 20.109 58.875 1 16.73 423 SER A N 1
ATOM 3287 C CA . SER A 1 423 ? -46.188 19.422 60.156 1 16.73 423 SER A CA 1
ATOM 3288 C C . SER A 1 423 ? -45.062 20 61.031 1 16.73 423 SER A C 1
ATOM 3290 O O . SER A 1 423 ? -44.125 20.578 60.5 1 16.73 423 SER A O 1
ATOM 3292 N N . PRO A 1 424 ? -44.906 19.609 62.406 1 16.98 424 PRO A N 1
ATOM 3293 C CA . PRO A 1 424 ? -44.75 19.922 63.844 1 16.98 424 PRO A CA 1
ATOM 3294 C C . PRO A 1 424 ? -43.312 20.125 64.25 1 16.98 424 PRO A C 1
ATOM 3296 O O . PRO A 1 424 ? -42.406 19.734 63.531 1 16.98 424 PRO A O 1
ATOM 3299 N N . CYS A 1 425 ? -43.062 20.484 65.688 1 17.67 425 CYS A N 1
ATOM 3300 C CA . CYS A 1 425 ? -42.5 21.156 66.812 1 17.67 425 CYS A CA 1
ATOM 3301 C C . CYS A 1 425 ? -41.281 20.422 67.375 1 17.67 425 CYS A C 1
ATOM 3303 O O . CYS A 1 425 ? -40.469 21 68.062 1 17.67 425 CYS A O 1
ATOM 3305 N N . PRO A 1 426 ? -41 19.062 67.5 1 20.05 426 PRO A N 1
ATOM 3306 C CA . PRO A 1 426 ? -40.812 19.016 69 1 20.05 426 PRO A CA 1
ATOM 3307 C C . PRO A 1 426 ? -39.5 19.672 69.438 1 20.05 426 PRO A C 1
ATOM 3309 O O . PRO A 1 426 ? -38.594 19.875 68.625 1 20.05 426 PRO A O 1
ATOM 3312 N N . PRO A 1 427 ? -39.281 19.969 70.812 1 19.75 427 PRO A N 1
ATOM 3313 C CA . PRO A 1 427 ? -38.656 20.5 72 1 19.75 427 PRO A CA 1
ATOM 3314 C C . PRO A 1 427 ? -37.219 20.062 72.188 1 19.75 427 PRO A C 1
ATOM 3316 O O . PRO A 1 427 ? -36.312 20.891 72.312 1 19.75 427 PRO A O 1
ATOM 3319 N N . PRO A 1 428 ? -37.062 18.969 73.062 1 21.11 428 PRO A N 1
ATOM 3320 C CA . PRO A 1 428 ? -36.156 18.938 74.25 1 21.11 428 PRO A CA 1
ATOM 3321 C C . PRO A 1 428 ? -34.781 18.438 73.875 1 21.11 428 PRO A C 1
ATOM 3323 O O . PRO A 1 428 ? -33.781 18.953 74.375 1 21.11 428 PRO A O 1
ATOM 3326 N N . SER A 1 429 ? -34.125 17.266 73.25 1 22.11 429 SER A N 1
ATOM 3327 C CA . SER A 1 429 ? -32.781 17.281 73.875 1 22.11 429 SER A CA 1
ATOM 3328 C C . SER A 1 429 ? -31.812 18.141 73.125 1 22.11 429 SER A C 1
ATOM 3330 O O . SER A 1 429 ? -31.875 18.188 71.875 1 22.11 429 SER A O 1
ATOM 3332 N N . MET B 1 1 ? -1.559 -0.282 -3.506 1 27.97 1 MET B N 1
ATOM 3333 C CA . MET B 1 1 ? -0.565 0.433 -2.711 1 27.97 1 MET B CA 1
ATOM 3334 C C . MET B 1 1 ? 0.037 -0.478 -1.646 1 27.97 1 MET B C 1
ATOM 3336 O O . MET B 1 1 ? -0.686 -1.217 -0.974 1 27.97 1 MET B O 1
ATOM 3340 N N . PRO B 1 2 ? 1.379 -0.736 -1.687 1 32.44 2 PRO B N 1
ATOM 3341 C CA . PRO B 1 2 ? 2.006 -1.945 -1.147 1 32.44 2 PRO B CA 1
ATOM 3342 C C . PRO B 1 2 ? 2.049 -1.957 0.379 1 32.44 2 PRO B C 1
ATOM 3344 O O . PRO B 1 2 ? 2.123 -0.897 1.006 1 32.44 2 PRO B O 1
ATOM 3347 N N . PHE B 1 3 ? 1.358 -2.734 1.047 1 39.66 3 PHE B N 1
ATOM 3348 C CA . PHE B 1 3 ? 1.376 -3.135 2.449 1 39.66 3 PHE B CA 1
ATOM 3349 C C . PHE B 1 3 ? 2.779 -3.549 2.877 1 39.66 3 PHE B C 1
ATOM 3351 O O . PHE B 1 3 ? 3.529 -4.125 2.086 1 39.66 3 PHE B O 1
ATOM 3358 N N . GLY B 1 4 ? 3.365 -2.865 3.604 1 41.56 4 GLY B N 1
ATOM 3359 C CA . GLY B 1 4 ? 4.66 -3.176 4.191 1 41.56 4 GLY B CA 1
ATOM 3360 C C . GLY B 1 4 ? 4.668 -4.492 4.945 1 41.56 4 GLY B C 1
ATOM 3361 O O . GLY B 1 4 ? 3.629 -4.949 5.422 1 41.56 4 GLY B O 1
ATOM 3362 N N . ASN B 1 5 ? 5.414 -5.496 4.453 1 49.5 5 ASN B N 1
ATOM 3363 C CA . ASN B 1 5 ? 5.816 -6.781 5.023 1 49.5 5 ASN B CA 1
ATOM 3364 C C . ASN B 1 5 ? 6.117 -6.66 6.516 1 49.5 5 ASN B C 1
ATOM 3366 O O . ASN B 1 5 ? 6.762 -7.539 7.094 1 49.5 5 ASN B O 1
ATOM 3370 N N . THR B 1 6 ? 6.234 -5.484 7.055 1 61.34 6 THR B N 1
ATOM 3371 C CA . THR B 1 6 ? 7.219 -5.332 8.125 1 61.34 6 THR B CA 1
ATOM 3372 C C . THR B 1 6 ? 6.789 -6.105 9.367 1 61.34 6 THR B C 1
ATOM 3374 O O . THR B 1 6 ? 7.594 -6.332 10.273 1 61.34 6 THR B O 1
ATOM 3377 N N . HIS B 1 7 ? 5.668 -6.855 9.195 1 86.69 7 HIS B N 1
ATOM 3378 C CA . HIS B 1 7 ? 5.312 -7.441 10.477 1 86.69 7 HIS B CA 1
ATOM 3379 C C . HIS B 1 7 ? 5.301 -8.969 10.406 1 86.69 7 HIS B C 1
ATOM 3381 O O . HIS B 1 7 ? 4.68 -9.625 11.242 1 86.69 7 HIS B O 1
ATOM 3387 N N . ASN B 1 8 ? 6.031 -9.445 9.359 1 91.12 8 ASN B N 1
ATOM 3388 C CA . ASN B 1 8 ? 6.277 -10.883 9.273 1 91.12 8 ASN B CA 1
ATOM 3389 C C . ASN B 1 8 ? 7.199 -11.359 10.391 1 91.12 8 ASN B C 1
ATOM 3391 O O . ASN B 1 8 ? 8.367 -10.977 10.445 1 91.12 8 ASN B O 1
ATOM 3395 N N . LYS B 1 9 ? 6.719 -12.195 11.25 1 92.38 9 LYS B N 1
ATOM 3396 C CA . LYS B 1 9 ? 7.461 -12.656 12.422 1 92.38 9 LYS B CA 1
ATOM 3397 C C . LYS B 1 9 ? 8.594 -13.602 12.016 1 92.38 9 LYS B C 1
ATOM 3399 O O . LYS B 1 9 ? 9.492 -13.867 12.812 1 92.38 9 LYS B O 1
ATOM 3404 N N . PHE B 1 10 ? 8.57 -14.078 10.805 1 94.56 10 PHE B N 1
ATOM 3405 C CA . PHE B 1 10 ? 9.594 -15.016 10.344 1 94.56 10 PHE B CA 1
ATOM 3406 C C . PHE B 1 10 ? 10.758 -14.273 9.703 1 94.56 10 PHE B C 1
ATOM 3408 O O . PHE B 1 10 ? 11.773 -14.883 9.359 1 94.56 10 PHE B O 1
ATOM 3415 N N . LYS B 1 11 ? 10.656 -13.008 9.602 1 94.25 11 LYS B N 1
ATOM 3416 C CA . LYS B 1 11 ? 11.711 -12.188 9.016 1 94.25 11 LYS B CA 1
ATOM 3417 C C . LYS B 1 11 ? 13.039 -12.406 9.734 1 94.25 11 LYS B C 1
ATOM 3419 O O . LYS B 1 11 ? 14.102 -12.422 9.102 1 94.25 11 LYS B O 1
ATOM 3424 N N . LEU B 1 12 ? 12.969 -12.594 11.039 1 93.75 12 LEU B N 1
ATOM 3425 C CA . LEU B 1 12 ? 14.172 -12.688 11.852 1 93.75 12 LEU B CA 1
ATOM 3426 C C . LEU B 1 12 ? 14.82 -14.055 11.703 1 93.75 12 LEU B C 1
ATOM 3428 O O . LEU B 1 12 ? 15.938 -14.273 12.188 1 93.75 12 LEU B O 1
ATOM 3432 N N . ASN B 1 13 ? 14.125 -14.969 11.008 1 95.12 13 ASN B N 1
ATOM 3433 C CA . ASN B 1 13 ? 14.75 -16.25 10.656 1 95.12 13 ASN B CA 1
ATOM 3434 C C . ASN B 1 13 ? 15.812 -16.062 9.578 1 95.12 13 ASN B C 1
ATOM 3436 O O . ASN B 1 13 ? 16.609 -16.984 9.328 1 95.12 13 ASN B O 1
ATOM 3440 N N . TYR B 1 14 ? 15.914 -14.938 8.984 1 96.38 14 TYR B N 1
ATOM 3441 C CA . TYR B 1 14 ? 16.875 -14.633 7.926 1 96.38 14 TYR B CA 1
ATOM 3442 C C . TYR B 1 14 ? 17.938 -13.648 8.422 1 96.38 14 TYR B C 1
ATOM 3444 O O . TYR B 1 14 ? 17.656 -12.828 9.297 1 96.38 14 TYR B O 1
ATOM 3452 N N . LYS B 1 15 ? 19.078 -13.766 7.824 1 97.25 15 LYS B N 1
ATOM 3453 C CA . LYS B 1 15 ? 20.156 -12.852 8.164 1 97.25 15 LYS B CA 1
ATOM 3454 C C . LYS B 1 15 ? 19.844 -11.43 7.707 1 97.25 15 LYS B C 1
ATOM 3456 O O . LYS B 1 15 ? 19.062 -11.234 6.77 1 97.25 15 LYS B O 1
ATOM 3461 N N . PRO B 1 16 ? 20.422 -10.445 8.438 1 96.69 16 PRO B N 1
ATOM 3462 C CA . PRO B 1 16 ? 20.172 -9.055 8.062 1 96.69 16 PRO B CA 1
ATOM 3463 C C . PRO B 1 16 ? 20.469 -8.781 6.586 1 96.69 16 PRO B C 1
ATOM 3465 O O . PRO B 1 16 ? 19.75 -8 5.945 1 96.69 16 PRO B O 1
ATOM 3468 N N . GLU B 1 17 ? 21.469 -9.414 6.039 1 96.88 17 GLU B N 1
ATOM 3469 C CA . GLU B 1 17 ? 21.859 -9.195 4.652 1 96.88 17 GLU B CA 1
ATOM 3470 C C . GLU B 1 17 ? 20.797 -9.711 3.691 1 96.88 17 GLU B C 1
ATOM 3472 O O . GLU B 1 17 ? 20.625 -9.164 2.6 1 96.88 17 GLU B O 1
ATOM 3477 N N . GLU B 1 18 ? 20.078 -10.703 4.102 1 96.81 18 GLU B N 1
ATOM 3478 C CA . GLU B 1 18 ? 19.031 -11.297 3.275 1 96.81 18 GLU B CA 1
ATOM 3479 C C . GLU B 1 18 ? 17.766 -10.445 3.295 1 96.81 18 GLU B C 1
ATOM 3481 O O . GLU B 1 18 ? 16.938 -10.531 2.381 1 96.81 18 GLU B O 1
ATOM 3486 N N . GLU B 1 19 ? 17.703 -9.688 4.352 1 96.62 19 GLU B N 1
ATOM 3487 C CA . GLU B 1 19 ? 16.484 -8.891 4.559 1 96.62 19 GLU B CA 1
ATOM 3488 C C . GLU B 1 19 ? 16.703 -7.441 4.141 1 96.62 19 GLU B C 1
ATOM 3490 O O . GLU B 1 19 ? 15.75 -6.676 4.016 1 96.62 19 GLU B O 1
ATOM 3495 N N . TYR B 1 20 ? 17.969 -7.074 3.896 1 97.44 20 TYR B N 1
ATOM 3496 C CA . TYR B 1 20 ? 18.297 -5.695 3.564 1 97.44 20 TYR B CA 1
ATOM 3497 C C . TYR B 1 20 ? 17.703 -5.297 2.221 1 97.44 20 TYR B C 1
ATOM 3499 O O . TYR B 1 20 ? 17.812 -6.039 1.242 1 97.44 20 TYR B O 1
ATOM 3507 N N . PRO B 1 21 ? 16.984 -4.148 2.156 1 96.88 21 PRO B N 1
ATOM 3508 C CA . PRO B 1 21 ? 16.391 -3.754 0.881 1 96.88 21 PRO B CA 1
ATOM 3509 C C . PRO B 1 21 ? 17.422 -3.396 -0.179 1 96.88 21 PRO B C 1
ATOM 3511 O O . PRO B 1 21 ? 18.516 -2.938 0.156 1 96.88 21 PRO B O 1
ATOM 3514 N N . ASP B 1 22 ? 17.078 -3.646 -1.421 1 95.56 22 ASP B N 1
ATOM 3515 C CA . ASP B 1 22 ? 17.922 -3.199 -2.525 1 95.56 22 ASP B CA 1
ATOM 3516 C C . ASP B 1 22 ? 17.719 -1.711 -2.801 1 95.56 22 ASP B C 1
ATOM 3518 O O . ASP B 1 22 ? 16.672 -1.3 -3.297 1 95.56 22 ASP B O 1
ATOM 3522 N N . LEU B 1 23 ? 18.75 -0.953 -2.545 1 96.38 23 LEU B N 1
ATOM 3523 C CA . LEU B 1 23 ? 18.656 0.498 -2.662 1 96.38 23 LEU B CA 1
ATOM 3524 C C . LEU B 1 23 ? 19.609 1.024 -3.723 1 96.38 23 LEU B C 1
ATOM 3526 O O . LEU B 1 23 ? 19.906 2.223 -3.77 1 96.38 23 LEU B O 1
ATOM 3530 N N . THR B 1 24 ? 20.062 0.2 -4.613 1 93.31 24 THR B N 1
ATOM 3531 C CA . THR B 1 24 ? 21.141 0.533 -5.555 1 93.31 24 THR B CA 1
ATOM 3532 C C . THR B 1 24 ? 20.672 1.592 -6.547 1 93.31 24 THR B C 1
ATOM 3534 O O . THR B 1 24 ? 21.484 2.355 -7.078 1 93.31 24 THR B O 1
ATOM 3537 N N . LYS B 1 25 ? 19.391 1.734 -6.789 1 91.31 25 LYS B N 1
ATOM 3538 C CA . LYS B 1 25 ? 18.875 2.674 -7.781 1 91.31 25 LYS B CA 1
ATOM 3539 C C . LYS B 1 25 ? 18.094 3.805 -7.117 1 91.31 25 LYS B C 1
ATOM 3541 O O . LYS B 1 25 ? 17.375 4.539 -7.785 1 91.31 25 LYS B O 1
ATOM 3546 N N . HIS B 1 26 ? 18.25 3.875 -5.863 1 94.69 26 HIS B N 1
ATOM 3547 C CA . HIS B 1 26 ? 17.438 4.828 -5.113 1 94.69 26 HIS B CA 1
ATOM 3548 C C . HIS B 1 26 ? 18.203 6.137 -4.887 1 94.69 26 HIS B C 1
ATOM 3550 O O . HIS B 1 26 ? 19.406 6.129 -4.664 1 94.69 26 HIS B O 1
ATOM 3556 N N . ASN B 1 27 ? 17.422 7.219 -5.031 1 94.56 27 ASN B N 1
ATOM 3557 C CA . ASN B 1 27 ? 17.938 8.547 -4.719 1 94.56 27 ASN B CA 1
ATOM 3558 C C . ASN B 1 27 ? 17.016 9.281 -3.738 1 94.56 27 ASN B C 1
ATOM 3560 O O . ASN B 1 27 ? 16.25 10.148 -4.137 1 94.56 27 ASN B O 1
ATOM 3564 N N . ASN B 1 28 ? 17.172 9.07 -2.484 1 95 28 ASN B N 1
ATOM 3565 C CA . ASN B 1 28 ? 16.484 9.742 -1.383 1 95 28 ASN B CA 1
ATOM 3566 C C . ASN B 1 28 ? 17.312 9.703 -0.103 1 95 28 ASN B C 1
ATOM 3568 O O . ASN B 1 28 ? 18.297 8.953 -0.01 1 95 28 ASN B O 1
ATOM 3572 N N . HIS B 1 29 ? 17 10.508 0.841 1 97.19 29 HIS B N 1
ATOM 3573 C CA . HIS B 1 29 ? 17.797 10.656 2.051 1 97.19 29 HIS B CA 1
ATOM 3574 C C . HIS B 1 29 ? 17.844 9.352 2.846 1 97.19 29 HIS B C 1
ATOM 3576 O O . HIS B 1 29 ? 18.859 9.031 3.463 1 97.19 29 HIS B O 1
ATOM 3582 N N . MET B 1 30 ? 16.781 8.625 2.865 1 97.81 30 MET B N 1
ATOM 3583 C CA . MET B 1 30 ? 16.734 7.355 3.582 1 97.81 30 MET B CA 1
ATOM 3584 C C . MET B 1 30 ? 17.719 6.355 2.982 1 97.81 30 MET B C 1
ATOM 3586 O O . MET B 1 30 ? 18.484 5.719 3.709 1 97.81 30 MET B O 1
ATOM 3590 N N . ALA B 1 31 ? 17.719 6.25 1.677 1 97.56 31 ALA B N 1
ATOM 3591 C CA . ALA B 1 31 ? 18.609 5.32 0.996 1 97.56 31 ALA B CA 1
ATOM 3592 C C . ALA B 1 31 ? 20.062 5.695 1.23 1 97.56 31 ALA B C 1
ATOM 3594 O O . ALA B 1 31 ? 20.938 4.82 1.321 1 97.56 31 ALA B O 1
ATOM 3595 N N . LYS B 1 32 ? 20.328 6.93 1.348 1 97.25 32 LYS B N 1
ATOM 3596 C CA . LYS B 1 32 ? 21.688 7.41 1.611 1 97.25 32 LYS B CA 1
ATOM 3597 C C . LYS B 1 32 ? 22.109 7.094 3.043 1 97.25 32 LYS B C 1
ATOM 3599 O O . LYS B 1 32 ? 23.266 6.777 3.293 1 97.25 32 LYS B O 1
ATOM 3604 N N . ALA B 1 33 ? 21.188 7.176 3.918 1 98.5 33 ALA B N 1
ATOM 3605 C CA . ALA B 1 33 ? 21.5 7.051 5.34 1 98.5 33 ALA B CA 1
ATOM 3606 C C . ALA B 1 33 ? 21.5 5.59 5.777 1 98.5 33 ALA B C 1
ATOM 3608 O O . ALA B 1 33 ? 22.266 5.199 6.66 1 98.5 33 ALA B O 1
ATOM 3609 N N . LEU B 1 34 ? 20.672 4.742 5.203 1 98.69 34 LEU B N 1
ATOM 3610 C CA . LEU B 1 34 ? 20.5 3.367 5.66 1 98.69 34 LEU B CA 1
ATOM 3611 C C . LEU B 1 34 ? 21.656 2.488 5.203 1 98.69 34 LEU B C 1
ATOM 3613 O O . LEU B 1 34 ? 21.859 2.293 4 1 98.69 34 LEU B O 1
ATOM 3617 N N . THR B 1 35 ? 22.406 2.004 6.113 1 98.31 35 THR B N 1
ATOM 3618 C CA . THR B 1 35 ? 23.484 1.049 5.859 1 98.31 35 THR B CA 1
ATOM 3619 C C . THR B 1 35 ? 23.109 -0.33 6.402 1 98.31 35 THR B C 1
ATOM 3621 O O . THR B 1 35 ? 22.234 -0.455 7.246 1 98.31 35 THR B O 1
ATOM 3624 N N . PRO B 1 36 ? 23.781 -1.355 5.91 1 98.06 36 PRO B N 1
ATOM 3625 C CA . PRO B 1 36 ? 23.547 -2.693 6.457 1 98.06 36 PRO B CA 1
ATOM 3626 C C . PRO B 1 36 ? 23.734 -2.754 7.969 1 98.06 36 PRO B C 1
ATOM 3628 O O . PRO B 1 36 ? 23.016 -3.482 8.656 1 98.06 36 PRO B O 1
ATOM 3631 N N . GLU B 1 37 ? 24.625 -1.972 8.477 1 98.5 37 GLU B N 1
ATOM 3632 C CA . GLU B 1 37 ? 24.891 -1.951 9.906 1 98.5 37 GLU B CA 1
ATOM 3633 C C . GLU B 1 37 ? 23.719 -1.329 10.672 1 98.5 37 GLU B C 1
ATOM 3635 O O . GLU B 1 37 ? 23.312 -1.847 11.711 1 98.5 37 GLU B O 1
ATOM 3640 N N . ILE B 1 38 ? 23.234 -0.214 10.117 1 98.69 38 ILE B N 1
ATOM 3641 C CA . ILE B 1 38 ? 22.078 0.437 10.75 1 98.69 38 ILE B CA 1
ATOM 3642 C C . ILE B 1 38 ? 20.859 -0.479 10.68 1 98.69 38 ILE B C 1
ATOM 3644 O O . ILE B 1 38 ? 20.125 -0.61 11.656 1 98.69 38 ILE B O 1
ATOM 3648 N N . TYR B 1 39 ? 20.719 -1.139 9.531 1 98.31 39 TYR B N 1
ATOM 3649 C CA . TYR B 1 39 ? 19.594 -2.059 9.367 1 98.31 39 TYR B CA 1
ATOM 3650 C C . TYR B 1 39 ? 19.672 -3.197 10.375 1 98.31 39 TYR B C 1
ATOM 3652 O O . TYR B 1 39 ? 18.672 -3.537 11.016 1 98.31 39 TYR B O 1
ATOM 3660 N N . LYS B 1 40 ? 20.781 -3.787 10.5 1 97.88 40 LYS B N 1
ATOM 3661 C CA . LYS B 1 40 ? 21 -4.883 11.445 1 97.88 40 LYS B CA 1
ATOM 3662 C C . LYS B 1 40 ? 20.672 -4.453 12.875 1 97.88 40 LYS B C 1
ATOM 3664 O O . LYS B 1 40 ? 20.047 -5.207 13.625 1 97.88 40 LYS B O 1
ATOM 3669 N N . LYS B 1 41 ? 21 -3.279 13.203 1 98.38 41 LYS B N 1
ATOM 3670 C CA . LYS B 1 41 ? 20.812 -2.752 14.555 1 98.38 41 LYS B CA 1
ATOM 3671 C C . LYS B 1 41 ? 19.344 -2.5 14.844 1 98.38 41 LYS B C 1
ATOM 3673 O O . LYS B 1 41 ? 18.891 -2.676 15.977 1 98.38 41 LYS B O 1
ATOM 3678 N N . LEU B 1 42 ? 18.594 -2.098 13.812 1 98.25 42 LEU B N 1
ATOM 3679 C CA . LEU B 1 42 ? 17.266 -1.542 14.078 1 98.25 42 LEU B CA 1
ATOM 3680 C C . LEU B 1 42 ? 16.172 -2.504 13.617 1 98.25 42 LEU B C 1
ATOM 3682 O O . LEU B 1 42 ? 15.008 -2.34 13.984 1 98.25 42 LEU B O 1
ATOM 3686 N N . ARG B 1 43 ? 16.453 -3.535 12.844 1 95.81 43 ARG B N 1
ATOM 3687 C CA . ARG B 1 43 ? 15.461 -4.344 12.141 1 95.81 43 ARG B CA 1
ATOM 3688 C C . ARG B 1 43 ? 14.539 -5.066 13.117 1 95.81 43 ARG B C 1
ATOM 3690 O O . ARG B 1 43 ? 13.422 -5.434 12.766 1 95.81 43 ARG B O 1
ATOM 3697 N N . ASP B 1 44 ? 14.961 -5.324 14.328 1 94.81 44 ASP B N 1
ATOM 3698 C CA . ASP B 1 44 ? 14.141 -6.074 15.281 1 94.81 44 ASP B CA 1
ATOM 3699 C C . ASP B 1 44 ? 13.523 -5.145 16.328 1 94.81 44 ASP B C 1
ATOM 3701 O O . ASP B 1 44 ? 12.945 -5.609 17.312 1 94.81 44 ASP B O 1
ATOM 3705 N N . LYS B 1 45 ? 13.672 -3.846 16.172 1 96.31 45 LYS B N 1
ATOM 3706 C CA . LYS B 1 45 ? 13.078 -2.877 17.094 1 96.31 45 LYS B CA 1
ATOM 3707 C C . LYS B 1 45 ? 11.664 -2.494 16.641 1 96.31 45 LYS B C 1
ATOM 3709 O O . LYS B 1 45 ? 11.336 -2.596 15.461 1 96.31 45 LYS B O 1
ATOM 3714 N N . GLU B 1 46 ? 10.875 -2.121 17.547 1 94.75 46 GLU B N 1
ATOM 3715 C CA . GLU B 1 46 ? 9.531 -1.611 17.297 1 94.75 46 GLU B CA 1
ATOM 3716 C C . GLU B 1 46 ? 9.141 -0.561 18.344 1 94.75 46 GLU B C 1
ATOM 3718 O O . GLU B 1 46 ? 9.641 -0.586 19.469 1 94.75 46 GLU B O 1
ATOM 3723 N N . THR B 1 47 ? 8.383 0.358 17.969 1 96.88 47 THR B N 1
ATOM 3724 C CA . THR B 1 47 ? 7.844 1.323 18.922 1 96.88 47 THR B CA 1
ATOM 3725 C C . THR B 1 47 ? 6.781 0.674 19.797 1 96.88 47 THR B C 1
ATOM 3727 O O . THR B 1 47 ? 6.34 -0.445 19.531 1 96.88 47 THR B O 1
ATOM 3730 N N . PRO B 1 48 ? 6.363 1.361 20.891 1 95.69 48 PRO B N 1
ATOM 3731 C CA . PRO B 1 48 ? 5.312 0.804 21.75 1 95.69 48 PRO B CA 1
ATOM 3732 C C . PRO B 1 48 ? 4.023 0.51 20.984 1 95.69 48 PRO B C 1
ATOM 3734 O O . PRO B 1 48 ? 3.312 -0.446 21.312 1 95.69 48 PRO B O 1
ATOM 3737 N N . SER B 1 49 ? 3.719 1.264 19.938 1 95.44 49 SER B N 1
ATOM 3738 C CA . SER B 1 49 ? 2.506 1.064 19.156 1 95.44 49 SER B CA 1
ATOM 3739 C C . SER B 1 49 ? 2.703 -0.02 18.094 1 95.44 49 SER B C 1
ATOM 3741 O O . SER B 1 49 ? 1.754 -0.405 17.406 1 95.44 49 SER B O 1
ATOM 3743 N N . GLY B 1 50 ? 3.928 -0.474 17.906 1 94 50 GLY B N 1
ATOM 3744 C CA . GLY B 1 50 ? 4.184 -1.597 17.016 1 94 50 GLY B CA 1
ATOM 3745 C C . GLY B 1 50 ? 4.773 -1.18 15.68 1 94 50 GLY B C 1
ATOM 3746 O O . GLY B 1 50 ? 4.848 -1.984 14.742 1 94 50 GLY B O 1
ATOM 3747 N N . PHE B 1 51 ? 5.172 0.027 15.547 1 95.31 51 PHE B N 1
ATOM 3748 C CA . PHE B 1 51 ? 5.777 0.512 14.312 1 95.31 51 PHE B CA 1
ATOM 3749 C C . PHE B 1 51 ? 7.215 0.017 14.18 1 95.31 51 PHE B C 1
ATOM 3751 O O . PHE B 1 51 ? 7.98 0.072 15.141 1 95.31 51 PHE B O 1
ATOM 3758 N N . THR B 1 52 ? 7.551 -0.492 13.031 1 95.06 52 THR B N 1
ATOM 3759 C CA . THR B 1 52 ? 8.844 -1.139 12.852 1 95.06 52 THR B CA 1
ATOM 3760 C C . THR B 1 52 ? 9.734 -0.328 11.914 1 95.06 52 THR B C 1
ATOM 3762 O O . THR B 1 52 ? 9.281 0.651 11.32 1 95.06 52 THR B O 1
ATOM 3765 N N . LEU B 1 53 ? 11.008 -0.749 11.844 1 96.38 53 LEU B N 1
ATOM 3766 C CA . LEU B 1 53 ? 11.922 -0.102 10.906 1 96.38 53 LEU B CA 1
ATOM 3767 C C . LEU B 1 53 ? 11.438 -0.27 9.469 1 96.38 53 LEU B C 1
ATOM 3769 O O . LEU B 1 53 ? 11.508 0.667 8.672 1 96.38 53 LEU B O 1
ATOM 3773 N N . ASP B 1 54 ? 10.984 -1.438 9.125 1 94.56 54 ASP B N 1
ATOM 3774 C CA . ASP B 1 54 ? 10.508 -1.684 7.77 1 94.56 54 ASP B CA 1
ATOM 3775 C C . ASP B 1 54 ? 9.328 -0.778 7.426 1 94.56 54 ASP B C 1
ATOM 3777 O O . ASP B 1 54 ? 9.172 -0.367 6.273 1 94.56 54 ASP B O 1
ATOM 3781 N N . ASP B 1 55 ? 8.539 -0.479 8.406 1 93.69 55 ASP B N 1
ATOM 3782 C CA . ASP B 1 55 ? 7.484 0.501 8.188 1 93.69 55 ASP B CA 1
ATOM 3783 C C . ASP B 1 55 ? 8.07 1.879 7.879 1 93.69 55 ASP B C 1
ATOM 3785 O O . ASP B 1 55 ? 7.586 2.582 6.988 1 93.69 55 ASP B O 1
ATOM 3789 N N . VAL B 1 56 ? 9.078 2.262 8.578 1 95.62 56 VAL B N 1
ATOM 3790 C CA . VAL B 1 56 ? 9.719 3.564 8.445 1 95.62 56 VAL B CA 1
ATOM 3791 C C . VAL B 1 56 ? 10.266 3.725 7.023 1 95.62 56 VAL B C 1
ATOM 3793 O O . VAL B 1 56 ? 10.102 4.777 6.406 1 95.62 56 VAL B O 1
ATOM 3796 N N . ILE B 1 57 ? 10.844 2.693 6.477 1 95.75 57 ILE B N 1
ATOM 3797 C CA . ILE B 1 57 ? 11.68 2.859 5.297 1 95.75 57 ILE B CA 1
ATOM 3798 C C . ILE B 1 57 ? 10.898 2.455 4.047 1 95.75 57 ILE B C 1
ATOM 3800 O O . ILE B 1 57 ? 11.344 2.699 2.924 1 95.75 57 ILE B O 1
ATOM 3804 N N . GLN B 1 58 ? 9.734 1.833 4.168 1 92.94 58 GLN B N 1
ATOM 3805 C CA . GLN B 1 58 ? 9.07 1.177 3.049 1 92.94 58 GLN B CA 1
ATOM 3806 C C . GLN B 1 58 ? 8.758 2.172 1.935 1 92.94 58 GLN B C 1
ATOM 3808 O O . GLN B 1 58 ? 8.875 1.842 0.751 1 92.94 58 GLN B O 1
ATOM 3813 N N . THR B 1 59 ? 8.289 3.361 2.311 1 91.69 59 THR B N 1
ATOM 3814 C CA . THR B 1 59 ? 7.969 4.359 1.296 1 91.69 59 THR B CA 1
ATOM 3815 C C . THR B 1 59 ? 9.195 4.68 0.449 1 91.69 59 THR B C 1
ATOM 3817 O O . THR B 1 59 ? 9.094 4.863 -0.766 1 91.69 59 THR B O 1
ATOM 3820 N N . GLY B 1 60 ? 10.336 4.781 1.045 1 93.25 60 GLY B N 1
ATOM 3821 C CA . GLY B 1 60 ? 11.562 5.051 0.311 1 93.25 60 GLY B CA 1
ATOM 3822 C C . GLY B 1 60 ? 12.031 3.869 -0.519 1 93.25 60 GLY B C 1
ATOM 3823 O O . GLY B 1 60 ? 12.648 4.051 -1.57 1 93.25 60 GLY B O 1
ATOM 3824 N N . VAL B 1 61 ? 11.75 2.68 -0.018 1 93.38 61 VAL B N 1
ATOM 3825 C CA . VAL B 1 61 ? 12.125 1.462 -0.729 1 93.38 61 VAL B CA 1
ATOM 3826 C C . VAL B 1 61 ? 11.273 1.321 -1.991 1 93.38 61 VAL B C 1
ATOM 3828 O O . VAL B 1 61 ? 11.797 1.003 -3.064 1 93.38 61 VAL B O 1
ATOM 3831 N N . ASP B 1 62 ? 10.039 1.597 -1.885 1 89.94 62 ASP B N 1
ATOM 3832 C CA . ASP B 1 62 ? 9.109 1.403 -2.998 1 89.94 62 ASP B CA 1
ATOM 3833 C C . ASP B 1 62 ? 9.203 2.553 -3.998 1 89.94 62 ASP B C 1
ATOM 3835 O O . ASP B 1 62 ? 8.773 2.422 -5.145 1 89.94 62 ASP B O 1
ATOM 3839 N N . ASN B 1 63 ? 9.711 3.705 -3.527 1 88.31 63 ASN B N 1
ATOM 3840 C CA . ASN B 1 63 ? 9.867 4.867 -4.391 1 88.31 63 ASN B CA 1
ATOM 3841 C C . ASN B 1 63 ? 11.328 5.27 -4.543 1 88.31 63 ASN B C 1
ATOM 3843 O O . ASN B 1 63 ? 11.867 5.992 -3.705 1 88.31 63 ASN B O 1
ATOM 3847 N N . PRO B 1 64 ? 11.938 4.875 -5.594 1 88.5 64 PRO B N 1
ATOM 3848 C CA . PRO B 1 64 ? 13.375 5.121 -5.754 1 88.5 64 PRO B CA 1
ATOM 3849 C C . PRO B 1 64 ? 13.711 6.605 -5.879 1 88.5 64 PRO B C 1
ATOM 3851 O O . PRO B 1 64 ? 14.867 6.996 -5.742 1 88.5 64 PRO B O 1
ATOM 3854 N N . GLY B 1 65 ? 12.75 7.352 -6.062 1 85.25 65 GLY B N 1
ATOM 3855 C CA . GLY B 1 65 ? 12.992 8.781 -6.16 1 85.25 65 GLY B CA 1
ATOM 3856 C C . GLY B 1 65 ? 13.344 9.234 -7.566 1 85.25 65 GLY B C 1
ATOM 3857 O O . GLY B 1 65 ? 13.117 8.5 -8.531 1 85.25 65 GLY B O 1
ATOM 3858 N N . HIS B 1 66 ? 13.617 10.508 -7.656 1 81.5 66 HIS B N 1
ATOM 3859 C CA . HIS B 1 66 ? 14 11.133 -8.914 1 81.5 66 HIS B CA 1
ATOM 3860 C C . HIS B 1 66 ? 15.5 11.398 -8.969 1 81.5 66 HIS B C 1
ATOM 3862 O O . HIS B 1 66 ? 16.109 11.75 -7.953 1 81.5 66 HIS B O 1
ATOM 3868 N N . PRO B 1 67 ? 16.062 11.211 -10.117 1 79.94 67 PRO B N 1
ATOM 3869 C CA . PRO B 1 67 ? 17.516 11.367 -10.203 1 79.94 67 PRO B CA 1
ATOM 3870 C C . PRO B 1 67 ? 17.984 12.758 -9.797 1 79.94 67 PRO B C 1
ATOM 3872 O O . PRO B 1 67 ? 19.094 12.914 -9.281 1 79.94 67 PRO B O 1
ATOM 3875 N N . PHE B 1 68 ? 17.078 13.734 -9.859 1 79 68 PHE B N 1
ATOM 3876 C CA . PHE B 1 68 ? 17.547 15.102 -9.664 1 79 68 PHE B CA 1
ATOM 3877 C C . PHE B 1 68 ? 16.922 15.711 -8.422 1 79 68 PHE B C 1
ATOM 3879 O O . PHE B 1 68 ? 17.297 16.828 -8.016 1 79 68 PHE B O 1
ATOM 3886 N N . ILE B 1 69 ? 16.016 15.07 -7.863 1 79.44 69 ILE B N 1
ATOM 3887 C CA . ILE B 1 69 ? 15.344 15.578 -6.676 1 79.44 69 ILE B CA 1
ATOM 3888 C C . ILE B 1 69 ? 15.453 14.562 -5.543 1 79.44 69 ILE B C 1
ATOM 3890 O O . ILE B 1 69 ? 15.016 13.422 -5.684 1 79.44 69 ILE B O 1
ATOM 3894 N N . MET B 1 70 ? 16.016 15.055 -4.547 1 86.88 70 MET B N 1
ATOM 3895 C CA . MET B 1 70 ? 16.188 14.164 -3.4 1 86.88 70 MET B CA 1
ATOM 3896 C C . MET B 1 70 ? 14.977 14.227 -2.482 1 86.88 70 MET B C 1
ATOM 3898 O O . MET B 1 70 ? 14.711 15.258 -1.858 1 86.88 70 MET B O 1
ATOM 3902 N N . THR B 1 71 ? 14.25 13.203 -2.408 1 89 71 THR B N 1
ATOM 3903 C CA . THR B 1 71 ? 13.125 13.094 -1.482 1 89 71 THR B CA 1
ATOM 3904 C C . THR B 1 71 ? 13.578 12.5 -0.152 1 89 71 THR B C 1
ATOM 3906 O O . THR B 1 71 ? 14.742 12.102 -0.007 1 89 71 THR B O 1
ATOM 3909 N N . VAL B 1 72 ? 12.742 12.508 0.835 1 94.38 72 VAL B N 1
ATOM 3910 C CA . VAL B 1 72 ? 13.133 12.039 2.162 1 94.38 72 VAL B CA 1
ATOM 3911 C C . VAL B 1 72 ? 13.227 10.516 2.168 1 94.38 72 VAL B C 1
ATOM 3913 O O . VAL B 1 72 ? 14.242 9.953 2.582 1 94.38 72 VAL B O 1
ATOM 3916 N N . GLY B 1 73 ? 12.125 9.836 1.824 1 94.56 73 GLY B N 1
ATOM 3917 C CA . GLY B 1 73 ? 12.133 8.391 1.667 1 94.56 73 GLY B CA 1
ATOM 3918 C C . GLY B 1 73 ? 11.789 7.652 2.945 1 94.56 73 GLY B C 1
ATOM 3919 O O . GLY B 1 73 ? 12.016 6.445 3.049 1 94.56 73 GLY B O 1
ATOM 3920 N N . CYS B 1 74 ? 11.336 8.281 3.947 1 95.81 74 CYS B N 1
ATOM 3921 C CA . CYS B 1 74 ? 10.906 7.59 5.16 1 95.81 74 CYS B CA 1
ATOM 3922 C C . CYS B 1 74 ? 9.82 8.383 5.883 1 95.81 74 CYS B C 1
ATOM 3924 O O . CYS B 1 74 ? 9.602 9.555 5.586 1 95.81 74 CYS B O 1
ATOM 3926 N N . VAL B 1 75 ? 9.125 7.676 6.77 1 96.19 75 VAL B N 1
ATOM 3927 C CA . VAL B 1 75 ? 8.055 8.305 7.543 1 96.19 75 VAL B CA 1
ATOM 3928 C C . VAL B 1 75 ? 8.102 7.801 8.984 1 96.19 75 VAL B C 1
ATOM 3930 O O . VAL B 1 75 ? 8.633 6.723 9.258 1 96.19 75 VAL B O 1
ATOM 3933 N N . ALA B 1 76 ? 7.559 8.609 9.875 1 97.12 76 ALA B N 1
ATOM 3934 C CA . ALA B 1 76 ? 7.32 8.188 11.258 1 97.12 76 ALA B CA 1
ATOM 3935 C C . ALA B 1 76 ? 5.887 7.703 11.438 1 97.12 76 ALA B C 1
ATOM 3937 O O . ALA B 1 76 ? 4.965 8.219 10.805 1 97.12 76 ALA B O 1
ATOM 3938 N N . GLY B 1 77 ? 5.711 6.695 12.336 1 96.25 77 GLY B N 1
ATOM 3939 C CA . GLY B 1 77 ? 4.383 6.168 12.602 1 96.25 77 GLY B CA 1
ATOM 3940 C C . GLY B 1 77 ? 3.805 6.637 13.922 1 96.25 77 GLY B C 1
ATOM 3941 O O . GLY B 1 77 ? 2.609 6.469 14.18 1 96.25 77 GLY B O 1
ATOM 3942 N N . ASP B 1 78 ? 4.621 7.164 14.758 1 96.88 78 ASP B N 1
ATOM 3943 C CA . ASP B 1 78 ? 4.258 7.707 16.062 1 96.88 78 ASP B CA 1
ATOM 3944 C C . ASP B 1 78 ? 5.363 8.602 16.609 1 96.88 78 ASP B C 1
ATOM 3946 O O . ASP B 1 78 ? 6.398 8.789 15.969 1 96.88 78 ASP B O 1
ATOM 3950 N N . GLU B 1 79 ? 5.051 9.219 17.719 1 96.62 79 GLU B N 1
ATOM 3951 C CA . GLU B 1 79 ? 5.996 10.148 18.312 1 96.62 79 GLU B CA 1
ATOM 3952 C C . GLU B 1 79 ? 7.297 9.445 18.703 1 96.62 79 GLU B C 1
ATOM 3954 O O . GLU B 1 79 ? 8.383 10.023 18.562 1 96.62 79 GLU B O 1
ATOM 3959 N N . GLU B 1 80 ? 7.266 8.25 19.109 1 98.12 80 GLU B N 1
ATOM 3960 C CA . GLU B 1 80 ? 8.398 7.484 19.609 1 98.12 80 GLU B CA 1
ATOM 3961 C C . GLU B 1 80 ? 9.305 7.035 18.469 1 98.12 80 GLU B C 1
ATOM 3963 O O . GLU B 1 80 ? 10.438 6.605 18.703 1 98.12 80 GLU B O 1
ATOM 3968 N N . SER B 1 81 ? 8.82 7.094 17.25 1 98.25 81 SER B N 1
ATOM 3969 C CA . SER B 1 81 ? 9.617 6.648 16.109 1 98.25 81 SER B CA 1
ATOM 3970 C C . SER B 1 81 ? 10.961 7.363 16.062 1 98.25 81 SER B C 1
ATOM 3972 O O . SER B 1 81 ? 11.992 6.738 15.805 1 98.25 81 SER B O 1
ATOM 3974 N N . TYR B 1 82 ? 10.969 8.664 16.328 1 98.56 82 TYR B N 1
ATOM 3975 C CA . TYR B 1 82 ? 12.164 9.484 16.188 1 98.56 82 TYR B CA 1
ATOM 3976 C C . TYR B 1 82 ? 13.18 9.156 17.266 1 98.56 82 TYR B C 1
ATOM 3978 O O . TYR B 1 82 ? 14.352 9.531 17.172 1 98.56 82 TYR B O 1
ATOM 3986 N N . GLN B 1 83 ? 12.742 8.492 18.266 1 98.25 83 GLN B N 1
ATOM 3987 C CA . GLN B 1 83 ? 13.656 8.047 19.312 1 98.25 83 GLN B CA 1
ATOM 3988 C C . GLN B 1 83 ? 14.102 6.605 19.094 1 98.25 83 GLN B C 1
ATOM 3990 O O . GLN B 1 83 ? 15.289 6.301 19.156 1 98.25 83 GLN B O 1
ATOM 3995 N N . VAL B 1 84 ? 13.188 5.719 18.844 1 98.5 84 VAL B N 1
ATOM 3996 C CA . VAL B 1 84 ? 13.461 4.293 18.688 1 98.5 84 VAL B CA 1
ATOM 3997 C C . VAL B 1 84 ? 14.383 4.078 17.484 1 98.5 84 VAL B C 1
ATOM 3999 O O . VAL B 1 84 ? 15.289 3.242 17.531 1 98.5 84 VAL B O 1
ATOM 4002 N N . PHE B 1 85 ? 14.164 4.871 16.438 1 98.69 85 PHE B N 1
ATOM 4003 C CA . PHE B 1 85 ? 14.93 4.691 15.211 1 98.69 85 PHE B CA 1
ATOM 4004 C C . PHE B 1 85 ? 15.844 5.883 14.953 1 98.69 85 PHE B C 1
ATOM 4006 O O . PHE B 1 85 ? 16.094 6.246 13.805 1 98.69 85 PHE B O 1
ATOM 4013 N N . LYS B 1 86 ? 16.344 6.527 15.953 1 98.69 86 LYS B N 1
ATOM 4014 C CA . LYS B 1 86 ? 17.109 7.762 15.859 1 98.69 86 LYS B CA 1
ATOM 4015 C C . LYS B 1 86 ? 18.375 7.555 15.031 1 98.69 86 LYS B C 1
ATOM 4017 O O . LYS B 1 86 ? 18.828 8.469 14.352 1 98.69 86 LYS B O 1
ATOM 4022 N N . ASP B 1 87 ? 18.953 6.305 15.062 1 98.81 87 ASP B N 1
ATOM 4023 C CA . ASP B 1 87 ? 20.172 6.035 14.32 1 98.81 87 ASP B CA 1
ATOM 4024 C C . ASP B 1 87 ? 19.953 6.207 12.82 1 98.81 87 ASP B C 1
ATOM 4026 O O . ASP B 1 87 ? 20.906 6.441 12.07 1 98.81 87 ASP B O 1
ATOM 4030 N N . LEU B 1 88 ? 18.766 6.055 12.344 1 98.81 88 LEU B N 1
ATOM 4031 C CA . LEU B 1 88 ? 18.422 6.305 10.953 1 98.81 88 LEU B CA 1
ATOM 4032 C C . LEU B 1 88 ? 17.891 7.723 10.766 1 98.81 88 LEU B C 1
ATOM 4034 O O . LEU B 1 88 ? 18.328 8.438 9.859 1 98.81 88 LEU B O 1
ATOM 4038 N N . PHE B 1 89 ? 17.031 8.18 11.664 1 98.81 89 PHE B N 1
ATOM 4039 C CA . PHE B 1 89 ? 16.359 9.461 11.508 1 98.81 89 PHE B CA 1
ATOM 4040 C C . PHE B 1 89 ? 17.344 10.609 11.672 1 98.81 89 PHE B C 1
ATOM 4042 O O . PHE B 1 89 ? 17.266 11.617 10.961 1 98.81 89 PHE B O 1
ATOM 4049 N N . ASP B 1 90 ? 18.281 10.508 12.547 1 98.44 90 ASP B N 1
ATOM 4050 C CA . ASP B 1 90 ? 19.188 11.617 12.844 1 98.44 90 ASP B CA 1
ATOM 4051 C C . ASP B 1 90 ? 20 12 11.602 1 98.44 90 ASP B C 1
ATOM 4053 O O . ASP B 1 90 ? 20.031 13.172 11.219 1 98.44 90 ASP B O 1
ATOM 4057 N N . PRO B 1 91 ? 20.641 11.023 10.953 1 98.44 91 PRO B N 1
ATOM 4058 C CA . PRO B 1 91 ? 21.375 11.414 9.75 1 98.44 91 PRO B CA 1
ATOM 4059 C C . PRO B 1 91 ? 20.469 11.969 8.656 1 98.44 91 PRO B C 1
ATOM 4061 O O . PRO B 1 91 ? 20.875 12.859 7.902 1 98.44 91 PRO B O 1
ATOM 4064 N N . ILE B 1 92 ? 19.312 11.492 8.5 1 98.38 92 ILE B N 1
ATOM 4065 C CA . ILE B 1 92 ? 18.375 11.977 7.496 1 98.38 92 ILE B CA 1
ATOM 4066 C C . ILE B 1 92 ? 17.984 13.422 7.793 1 98.38 92 ILE B C 1
ATOM 4068 O O . ILE B 1 92 ? 18.016 14.273 6.902 1 98.38 92 ILE B O 1
ATOM 4072 N N . ILE B 1 93 ? 17.641 13.641 9.062 1 97.94 93 ILE B N 1
ATOM 4073 C CA . ILE B 1 93 ? 17.25 14.977 9.492 1 97.94 93 ILE B CA 1
ATOM 4074 C C . ILE B 1 93 ? 18.438 15.938 9.312 1 97.94 93 ILE B C 1
ATOM 4076 O O . ILE B 1 93 ? 18.25 17.047 8.805 1 97.94 93 ILE B O 1
ATOM 4080 N N . GLN B 1 94 ? 19.609 15.477 9.688 1 97.62 94 GLN B N 1
ATOM 4081 C CA . GLN B 1 94 ? 20.797 16.297 9.547 1 97.62 94 GLN B CA 1
ATOM 4082 C C . GLN B 1 94 ? 21.047 16.672 8.086 1 97.62 94 GLN B C 1
ATOM 4084 O O . GLN B 1 94 ? 21.312 17.828 7.773 1 97.62 94 GLN B O 1
ATOM 4089 N N . ASP B 1 95 ? 20.922 15.727 7.254 1 95.5 95 ASP B N 1
ATOM 4090 C CA . ASP B 1 95 ? 21.172 15.953 5.832 1 95.5 95 ASP B CA 1
ATOM 4091 C C . ASP B 1 95 ? 20.062 16.812 5.219 1 95.5 95 ASP B C 1
ATOM 4093 O O . ASP B 1 95 ? 20.344 17.781 4.516 1 95.5 95 ASP B O 1
ATOM 4097 N N . ARG B 1 96 ? 18.859 16.547 5.492 1 94.25 96 ARG B N 1
ATOM 4098 C CA . ARG B 1 96 ? 17.703 17.219 4.887 1 94.25 96 ARG B CA 1
ATOM 4099 C C . ARG B 1 96 ? 17.609 18.656 5.352 1 94.25 96 ARG B C 1
ATOM 4101 O O . ARG B 1 96 ? 17.188 19.531 4.59 1 94.25 96 ARG B O 1
ATOM 4108 N N . HIS B 1 97 ? 18 18.938 6.602 1 92.88 97 HIS B N 1
ATOM 4109 C CA . HIS B 1 97 ? 17.828 20.266 7.191 1 92.88 97 HIS B CA 1
ATOM 4110 C C . HIS B 1 97 ? 19.141 21.016 7.285 1 92.88 97 HIS B C 1
ATOM 4112 O O . HIS B 1 97 ? 19.359 21.797 8.211 1 92.88 97 HIS B O 1
ATOM 4118 N N . GLY B 1 98 ? 20.047 20.719 6.469 1 90.19 98 GLY B N 1
ATOM 4119 C CA . GLY B 1 98 ? 21.25 21.516 6.27 1 90.19 98 GLY B CA 1
ATOM 4120 C C . GLY B 1 98 ? 22.219 21.438 7.43 1 90.19 98 GLY B C 1
ATOM 4121 O O . GLY B 1 98 ? 22.781 22.438 7.848 1 90.19 98 GLY B O 1
ATOM 4122 N N . GLY B 1 99 ? 22.312 20.266 8.07 1 93.56 99 GLY B N 1
ATOM 4123 C CA . GLY B 1 99 ? 23.312 20.047 9.102 1 93.56 99 GLY B CA 1
ATOM 4124 C C . GLY B 1 99 ? 22.75 20.125 10.508 1 93.56 99 GLY B C 1
ATOM 4125 O O . GLY B 1 99 ? 23.484 20.344 11.469 1 93.56 99 GLY B O 1
ATOM 4126 N N . TYR B 1 100 ? 21.484 20 10.656 1 95.25 100 TYR B N 1
ATOM 4127 C CA . TYR B 1 100 ? 20.859 20 11.969 1 95.25 100 TYR B CA 1
ATOM 4128 C C . TYR B 1 100 ? 21.312 18.797 12.781 1 95.25 100 TYR B C 1
ATOM 4130 O O . TYR B 1 100 ? 20.922 17.656 12.5 1 95.25 100 TYR B O 1
ATOM 4138 N N . LYS B 1 101 ? 22.047 18.953 13.867 1 96.62 101 LYS B N 1
ATOM 4139 C CA . LYS B 1 101 ? 22.688 17.875 14.625 1 96.62 101 LYS B CA 1
ATOM 4140 C C . LYS B 1 101 ? 21.719 17.281 15.648 1 96.62 101 LYS B C 1
ATOM 4142 O O . LYS B 1 101 ? 20.781 17.938 16.094 1 96.62 101 LYS B O 1
ATOM 4147 N N . PRO B 1 102 ? 22.016 16.031 16.031 1 96 102 PRO B N 1
ATOM 4148 C CA . PRO B 1 102 ? 21.172 15.375 17.031 1 96 102 PRO B CA 1
ATOM 4149 C C . PRO B 1 102 ? 21.125 16.109 18.359 1 96 102 PRO B C 1
ATOM 4151 O O . PRO B 1 102 ? 20.203 15.922 19.156 1 96 102 PRO B O 1
ATOM 4154 N N . THR B 1 103 ? 22.031 16.969 18.594 1 96.56 103 THR B N 1
ATOM 4155 C CA . THR B 1 103 ? 22.125 17.656 19.875 1 96.56 103 THR B CA 1
ATOM 4156 C C . THR B 1 103 ? 21.5 19.047 19.781 1 96.56 103 THR B C 1
ATOM 4158 O O . THR B 1 103 ? 21.344 19.734 20.797 1 96.56 103 THR B O 1
ATOM 4161 N N . ASP B 1 104 ? 21.141 19.484 18.562 1 96.06 104 ASP B N 1
ATOM 4162 C CA . ASP B 1 104 ? 20.609 20.812 18.375 1 96.06 104 ASP B CA 1
ATOM 4163 C C . ASP B 1 104 ? 19.203 20.938 18.969 1 96.06 104 ASP B C 1
ATOM 4165 O O . ASP B 1 104 ? 18.531 19.922 19.203 1 96.06 104 ASP B O 1
ATOM 4169 N N . LYS B 1 105 ? 18.844 22.172 19.281 1 95.88 105 LYS B N 1
ATOM 4170 C CA . LYS B 1 105 ? 17.5 22.5 19.781 1 95.88 105 LYS B CA 1
ATOM 4171 C C . LYS B 1 105 ? 16.766 23.391 18.797 1 95.88 105 LYS B C 1
ATOM 4173 O O . LYS B 1 105 ? 17.375 24.219 18.109 1 95.88 105 LYS B O 1
ATOM 4178 N N . HIS B 1 106 ? 15.492 23.172 18.719 1 93.44 106 HIS B N 1
ATOM 4179 C CA . HIS B 1 106 ? 14.68 23.953 17.797 1 93.44 106 HIS B CA 1
ATOM 4180 C C . HIS B 1 106 ? 13.953 25.078 18.516 1 93.44 106 HIS B C 1
ATOM 4182 O O . HIS B 1 106 ? 13.305 24.859 19.547 1 93.44 106 HIS B O 1
ATOM 4188 N N . LYS B 1 107 ? 14.031 26.281 18.031 1 90.88 107 LYS B N 1
ATOM 4189 C CA . LYS B 1 107 ? 13.312 27.438 18.562 1 90.88 107 LYS B CA 1
ATOM 4190 C C . LYS B 1 107 ? 12.141 27.812 17.656 1 90.88 107 LYS B C 1
ATOM 4192 O O . LYS B 1 107 ? 12.32 28.062 16.469 1 90.88 107 LYS B O 1
ATOM 4197 N N . THR B 1 108 ? 11.031 27.812 18.234 1 88.88 108 THR B N 1
ATOM 4198 C CA . THR B 1 108 ? 9.812 28.156 17.516 1 88.88 108 THR B CA 1
ATOM 4199 C C . THR B 1 108 ? 9.438 29.625 17.75 1 88.88 108 THR B C 1
ATOM 4201 O O . THR B 1 108 ? 9.422 30.078 18.906 1 88.88 108 THR B O 1
ATOM 4204 N N . ASP B 1 109 ? 9.227 30.406 16.688 1 87.56 109 ASP B N 1
ATOM 4205 C CA . ASP B 1 109 ? 8.711 31.781 16.766 1 87.56 109 ASP B CA 1
ATOM 4206 C C . ASP B 1 109 ? 7.398 31.906 16 1 87.56 109 ASP B C 1
ATOM 4208 O O . ASP B 1 109 ? 7.406 32.031 14.773 1 87.56 109 ASP B O 1
ATOM 4212 N N . LEU B 1 110 ? 6.352 31.969 16.719 1 89.94 110 LEU B N 1
ATOM 4213 C CA . LEU B 1 110 ? 5.035 32.125 16.109 1 89.94 110 LEU B CA 1
ATOM 4214 C C . LEU B 1 110 ? 4.375 33.406 16.547 1 89.94 110 LEU B C 1
ATOM 4216 O O . LEU B 1 110 ? 3.148 33.531 16.547 1 89.94 110 LEU B O 1
ATOM 4220 N N . ASN B 1 111 ? 5.184 34.312 17.016 1 92.19 111 ASN B N 1
ATOM 4221 C CA . ASN B 1 111 ? 4.699 35.656 17.266 1 92.19 111 ASN B CA 1
ATOM 4222 C C . ASN B 1 111 ? 4.645 36.5 15.992 1 92.19 111 ASN B C 1
ATOM 4224 O O . ASN B 1 111 ? 5.676 37 15.516 1 92.19 111 ASN B O 1
ATOM 4228 N N . HIS B 1 112 ? 3.416 36.75 15.594 1 92.62 112 HIS B N 1
ATOM 4229 C CA . HIS B 1 112 ? 3.24 37.406 14.305 1 92.62 112 HIS B CA 1
ATOM 4230 C C . HIS B 1 112 ? 3.789 38.844 14.328 1 92.62 112 HIS B C 1
ATOM 4232 O O . HIS B 1 112 ? 4.098 39.406 13.281 1 92.62 112 HIS B O 1
ATOM 4238 N N . GLU B 1 113 ? 3.98 39.406 15.438 1 92.75 113 GLU B N 1
ATOM 4239 C CA . GLU B 1 113 ? 4.492 40.75 15.555 1 92.75 113 GLU B CA 1
ATOM 4240 C C . GLU B 1 113 ? 5.969 40.844 15.188 1 92.75 113 GLU B C 1
ATOM 4242 O O . GLU B 1 113 ? 6.496 41.906 14.914 1 92.75 113 GLU B O 1
ATOM 4247 N N . ASN B 1 114 ? 6.594 39.75 15.203 1 90.12 114 ASN B N 1
ATOM 4248 C CA . ASN B 1 114 ? 8.016 39.688 14.891 1 90.12 114 ASN B CA 1
ATOM 4249 C C . ASN B 1 114 ? 8.266 39.656 13.391 1 90.12 114 ASN B C 1
ATOM 4251 O O . ASN B 1 114 ? 9.406 39.781 12.938 1 90.12 114 ASN B O 1
ATOM 4255 N N . LEU B 1 115 ? 7.164 39.5 12.664 1 86.44 115 LEU B N 1
ATOM 4256 C CA . LEU B 1 115 ? 7.328 39.469 11.219 1 86.44 115 LEU B CA 1
ATOM 4257 C C . LEU B 1 115 ? 7.789 40.812 10.68 1 86.44 115 LEU B C 1
ATOM 4259 O O . LEU B 1 115 ? 7.199 41.844 11 1 86.44 115 LEU B O 1
ATOM 4263 N N . LYS B 1 116 ? 8.852 40.719 9.977 1 82.56 116 LYS B N 1
ATOM 4264 C CA . LYS B 1 116 ? 9.344 41.938 9.32 1 82.56 116 LYS B CA 1
ATOM 4265 C C . LYS B 1 116 ? 8.961 41.969 7.84 1 82.56 116 LYS B C 1
ATOM 4267 O O . LYS B 1 116 ? 9.242 41 7.113 1 82.56 116 LYS B O 1
ATOM 4272 N N . GLY B 1 117 ? 8.336 42.906 7.406 1 78.38 117 GLY B N 1
ATOM 4273 C CA . GLY B 1 117 ? 7.914 43 6.02 1 78.38 117 GLY B CA 1
ATOM 4274 C C . GLY B 1 117 ? 6.66 42.219 5.715 1 78.38 117 GLY B C 1
ATOM 4275 O O . GLY B 1 117 ? 5.91 41.844 6.625 1 78.38 117 GLY B O 1
ATOM 4276 N N . GLY B 1 118 ? 6.301 42.094 4.414 1 74 118 GLY B N 1
ATOM 4277 C CA . GLY B 1 118 ? 5.203 41.25 3.963 1 74 118 GLY B CA 1
ATOM 4278 C C . GLY B 1 118 ? 3.916 42.031 3.732 1 74 118 GLY B C 1
ATOM 4279 O O . GLY B 1 118 ? 2.885 41.438 3.406 1 74 118 GLY B O 1
ATOM 4280 N N . ASP B 1 119 ? 3.928 43.219 4.02 1 71.94 119 ASP B N 1
ATOM 4281 C CA . ASP B 1 119 ? 2.719 44.031 3.863 1 71.94 119 ASP B CA 1
ATOM 4282 C C . ASP B 1 119 ? 2.664 44.688 2.482 1 71.94 119 ASP B C 1
ATOM 4284 O O . ASP B 1 119 ? 1.661 45.281 2.123 1 71.94 119 ASP B O 1
ATOM 4288 N N . ASP B 1 120 ? 3.625 44.5 1.783 1 71.69 120 ASP B N 1
ATOM 4289 C CA . ASP B 1 120 ? 3.67 45.375 0.609 1 71.69 120 ASP B CA 1
ATOM 4290 C C . ASP B 1 120 ? 4.148 44.594 -0.623 1 71.69 120 ASP B C 1
ATOM 4292 O O . ASP B 1 120 ? 5.012 45.062 -1.361 1 71.69 120 ASP B O 1
ATOM 4296 N N . LEU B 1 121 ? 3.574 43.406 -0.764 1 79.19 121 LEU B N 1
ATOM 4297 C CA . LEU B 1 121 ? 3.967 42.75 -2.002 1 79.19 121 LEU B CA 1
ATOM 4298 C C . LEU B 1 121 ? 3.201 43.312 -3.191 1 79.19 121 LEU B C 1
ATOM 4300 O O . LEU B 1 121 ? 2.047 43.719 -3.053 1 79.19 121 LEU B O 1
ATOM 4304 N N . ASP B 1 122 ? 3.811 43.438 -4.281 1 79.94 122 ASP B N 1
ATOM 4305 C CA . ASP B 1 122 ? 3.264 44.125 -5.449 1 79.94 122 ASP B CA 1
ATOM 4306 C C . ASP B 1 122 ? 2.004 43.438 -5.953 1 79.94 122 ASP B C 1
ATOM 4308 O O . ASP B 1 122 ? 2.068 42.312 -6.449 1 79.94 122 ASP B O 1
ATOM 4312 N N . PRO B 1 123 ? 0.92 44.156 -5.777 1 82 123 PRO B N 1
ATOM 4313 C CA . PRO B 1 123 ? -0.351 43.531 -6.164 1 82 123 PRO B CA 1
ATOM 4314 C C . PRO B 1 123 ? -0.442 43.25 -7.664 1 82 123 PRO B C 1
ATOM 4316 O O . PRO B 1 123 ? -1.333 42.531 -8.109 1 82 123 PRO B O 1
ATOM 4319 N N . ASN B 1 124 ? 0.467 43.812 -8.422 1 80.06 124 ASN B N 1
ATOM 4320 C CA . ASN B 1 124 ? 0.439 43.562 -9.859 1 80.06 124 ASN B CA 1
ATOM 4321 C C . ASN B 1 124 ? 0.922 42.156 -10.203 1 80.06 124 ASN B C 1
ATOM 4323 O O . ASN B 1 124 ? 0.609 41.625 -11.273 1 80.06 124 ASN B O 1
ATOM 4327 N N . TYR B 1 125 ? 1.661 41.656 -9.258 1 81.06 125 TYR B N 1
ATOM 4328 C CA . TYR B 1 125 ? 2.273 40.375 -9.578 1 81.06 125 TYR B CA 1
ATOM 4329 C C . TYR B 1 125 ? 1.775 39.281 -8.641 1 81.06 125 TYR B C 1
ATOM 4331 O O . TYR B 1 125 ? 1.694 38.125 -9.031 1 81.06 125 TYR B O 1
ATOM 4339 N N . VAL B 1 126 ? 1.497 39.688 -7.477 1 85.31 126 VAL B N 1
ATOM 4340 C CA . VAL B 1 126 ? 1.146 38.688 -6.473 1 85.31 126 VAL B CA 1
ATOM 4341 C C . VAL B 1 126 ? -0.363 38.469 -6.484 1 85.31 126 VAL B C 1
ATOM 4343 O O . VAL B 1 126 ? -1.144 39.375 -6.211 1 85.31 126 VAL B O 1
ATOM 4346 N N . LEU B 1 127 ? -0.726 37.219 -6.746 1 84.56 127 LEU B N 1
ATOM 4347 C CA . LEU B 1 127 ? -2.135 36.875 -6.863 1 84.56 127 LEU B CA 1
ATOM 4348 C C . LEU B 1 127 ? -2.695 36.438 -5.516 1 84.56 127 LEU B C 1
ATOM 4350 O O . LEU B 1 127 ? -3.852 36.719 -5.195 1 84.56 127 LEU B O 1
ATOM 4354 N N . SER B 1 128 ? -1.835 35.688 -4.785 1 88.81 128 SER B N 1
ATOM 4355 C CA . SER B 1 128 ? -2.301 35.156 -3.506 1 88.81 128 SER B CA 1
ATOM 4356 C C . SER B 1 128 ? -1.132 34.844 -2.582 1 88.81 128 SER B C 1
ATOM 4358 O O . SER B 1 128 ? 0.002 34.688 -3.039 1 88.81 128 SER B O 1
ATOM 4360 N N . SER B 1 129 ? -1.426 34.906 -1.3 1 89.69 129 SER B N 1
ATOM 4361 C CA . SER B 1 129 ? -0.473 34.562 -0.25 1 89.69 129 SER B CA 1
ATOM 4362 C C . SER B 1 129 ? -1.005 33.438 0.629 1 89.69 129 SER B C 1
ATOM 4364 O O . SER B 1 129 ? -2.199 33.375 0.927 1 89.69 129 SER B O 1
ATOM 4366 N N . ARG B 1 130 ? -0.06 32.5 1.009 1 91.75 130 ARG B N 1
ATOM 4367 C CA . ARG B 1 130 ? -0.465 31.359 1.796 1 91.75 130 ARG B CA 1
ATOM 4368 C C . ARG B 1 130 ? 0.618 30.969 2.797 1 91.75 130 ARG B C 1
ATOM 4370 O O . ARG B 1 130 ? 1.81 31.047 2.494 1 91.75 130 ARG B O 1
ATOM 4377 N N . VAL B 1 131 ? 0.185 30.672 3.99 1 94 131 VAL B N 1
ATOM 4378 C CA . VAL B 1 131 ? 1.04 30.078 5.012 1 94 131 VAL B CA 1
ATOM 4379 C C . VAL B 1 131 ? 0.409 28.797 5.531 1 94 131 VAL B C 1
ATOM 4381 O O . VAL B 1 131 ? -0.806 28.734 5.738 1 94 131 VAL B O 1
ATOM 4384 N N . ARG B 1 132 ? 1.19 27.719 5.617 1 93.88 132 ARG B N 1
ATOM 4385 C CA . ARG B 1 132 ? 0.637 26.453 6.078 1 93.88 132 ARG B CA 1
ATOM 4386 C C . ARG B 1 132 ? 1.619 25.734 6.992 1 93.88 132 ARG B C 1
ATOM 4388 O O . ARG B 1 132 ? 2.824 25.984 6.941 1 93.88 132 ARG B O 1
ATOM 4395 N N . THR B 1 133 ? 1.081 24.812 7.84 1 96.19 133 THR B N 1
ATOM 4396 C CA . THR B 1 133 ? 1.889 23.938 8.688 1 96.19 133 THR B CA 1
ATOM 4397 C C . THR B 1 133 ? 1.123 22.672 9.047 1 96.19 133 THR B C 1
ATOM 4399 O O . THR B 1 133 ? -0.108 22.641 8.984 1 96.19 133 THR B O 1
ATOM 4402 N N . GLY B 1 134 ? 1.86 21.625 9.328 1 97.19 134 GLY B N 1
ATOM 4403 C CA . GLY B 1 134 ? 1.281 20.406 9.875 1 97.19 134 GLY B CA 1
ATOM 4404 C C . GLY B 1 134 ? 1.367 20.328 11.383 1 97.19 134 GLY B C 1
ATOM 4405 O O . GLY B 1 134 ? 2.301 20.859 11.992 1 97.19 134 GLY B O 1
ATOM 4406 N N . ARG B 1 135 ? 0.39 19.719 12.008 1 98.56 135 ARG B N 1
ATOM 4407 C CA . ARG B 1 135 ? 0.418 19.422 13.438 1 98.56 135 ARG B CA 1
ATOM 4408 C C . ARG B 1 135 ? -0.089 18.016 13.719 1 98.56 135 ARG B C 1
ATOM 4410 O O . ARG B 1 135 ? -1.049 17.562 13.086 1 98.56 135 ARG B O 1
ATOM 4417 N N . SER B 1 136 ? 0.552 17.375 14.625 1 98.56 136 SER B N 1
ATOM 4418 C CA . SER B 1 136 ? 0.166 16.047 15.086 1 98.56 136 SER B CA 1
ATOM 4419 C C . SER B 1 136 ? -0.235 16.062 16.562 1 98.56 136 SER B C 1
ATOM 4421 O O . SER B 1 136 ? 0.37 16.781 17.359 1 98.56 136 SER B O 1
ATOM 4423 N N . ILE B 1 137 ? -1.162 15.289 16.859 1 98.38 137 ILE B N 1
ATOM 4424 C CA . ILE B 1 137 ? -1.775 15.312 18.188 1 98.38 137 ILE B CA 1
ATOM 4425 C C . ILE B 1 137 ? -1.159 14.219 19.062 1 98.38 137 ILE B C 1
ATOM 4427 O O . ILE B 1 137 ? -1.137 13.047 18.672 1 98.38 137 ILE B O 1
ATOM 4431 N N . LYS B 1 138 ? -0.707 14.617 20.219 1 97.75 138 LYS B N 1
ATOM 4432 C CA . LYS B 1 138 ? -0.109 13.672 21.156 1 97.75 138 LYS B CA 1
ATOM 4433 C C . LYS B 1 138 ? -1.137 12.656 21.641 1 97.75 138 LYS B C 1
ATOM 4435 O O . LYS B 1 138 ? -2.287 13.008 21.922 1 97.75 138 LYS B O 1
ATOM 4440 N N . GLY B 1 139 ? -0.698 11.43 21.766 1 95.88 139 GLY B N 1
ATOM 4441 C CA . GLY B 1 139 ? -1.581 10.383 22.25 1 95.88 139 GLY B CA 1
ATOM 4442 C C . GLY B 1 139 ? -2.131 9.5 21.141 1 95.88 139 GLY B C 1
ATOM 4443 O O . GLY B 1 139 ? -2.74 8.461 21.422 1 95.88 139 GLY B O 1
ATOM 4444 N N . TYR B 1 140 ? -1.946 9.898 19.969 1 97.38 140 TYR B N 1
ATOM 4445 C CA . TYR B 1 140 ? -2.365 9.125 18.797 1 97.38 140 TYR B CA 1
ATOM 4446 C C . TYR B 1 140 ? -1.181 8.812 17.891 1 97.38 140 TYR B C 1
ATOM 4448 O O . TYR B 1 140 ? -0.227 9.594 17.828 1 97.38 140 TYR B O 1
ATOM 4456 N N . THR B 1 141 ? -1.234 7.672 17.25 1 97.12 141 THR B N 1
ATOM 4457 C CA . THR B 1 141 ? -0.21 7.391 16.25 1 97.12 141 THR B CA 1
ATOM 4458 C C . THR B 1 141 ? -0.465 8.195 14.977 1 97.12 141 THR B C 1
ATOM 4460 O O . THR B 1 141 ? -1.558 8.734 14.781 1 97.12 141 THR B O 1
ATOM 4463 N N . LEU B 1 142 ? 0.523 8.344 14.188 1 97.25 142 LEU B N 1
ATOM 4464 C CA . LEU B 1 142 ? 0.47 9.156 12.977 1 97.25 142 LEU B CA 1
ATOM 4465 C C . LEU B 1 142 ? -0.223 8.414 11.844 1 97.25 142 LEU B C 1
ATOM 4467 O O . LEU B 1 142 ? -0.409 7.195 11.922 1 97.25 142 LEU B O 1
ATOM 4471 N N . PRO B 1 143 ? -0.601 9.07 10.789 1 94.5 143 PRO B N 1
ATOM 4472 C CA . PRO B 1 143 ? -1.449 8.516 9.734 1 94.5 143 PRO B CA 1
ATOM 4473 C C . PRO B 1 143 ? -0.86 7.254 9.102 1 94.5 143 PRO B C 1
ATOM 4475 O O . PRO B 1 143 ? -1.597 6.32 8.773 1 94.5 143 PRO B O 1
ATOM 4478 N N . PRO B 1 144 ? 0.436 7.09 8.953 1 93.25 144 PRO B N 1
ATOM 4479 C CA . PRO B 1 144 ? 0.938 5.844 8.367 1 93.25 144 PRO B CA 1
ATOM 4480 C C . PRO B 1 144 ? 0.64 4.621 9.234 1 93.25 144 PRO B C 1
ATOM 4482 O O . PRO B 1 144 ? 0.652 3.492 8.742 1 93.25 144 PRO B O 1
ATOM 4485 N N . HIS B 1 145 ? 0.394 4.844 10.484 1 94.56 145 HIS B N 1
ATOM 4486 C CA . HIS B 1 145 ? 0.372 3.721 11.414 1 94.56 145 HIS B CA 1
ATOM 4487 C C . HIS B 1 145 ? -0.942 3.67 12.188 1 94.56 145 HIS B C 1
ATOM 4489 O O . HIS B 1 145 ? -1.249 2.664 12.836 1 94.56 145 HIS B O 1
ATOM 4495 N N . CYS B 1 146 ? -1.756 4.641 12.133 1 95.44 146 CYS B N 1
ATOM 4496 C CA . CYS B 1 146 ? -2.932 4.734 12.992 1 95.44 146 CYS B CA 1
ATOM 4497 C C . CYS B 1 146 ? -3.963 3.676 12.617 1 95.44 146 CYS B C 1
ATOM 4499 O O . CYS B 1 146 ? -4.059 3.275 11.461 1 95.44 146 CYS B O 1
ATOM 4501 N N . SER B 1 147 ? -4.676 3.189 13.586 1 95.12 147 SER B N 1
ATOM 4502 C CA . SER B 1 147 ? -5.82 2.314 13.344 1 95.12 147 SER B CA 1
ATOM 4503 C C . SER B 1 147 ? -7.047 3.113 12.914 1 95.12 147 SER B C 1
ATOM 4505 O O . SER B 1 147 ? -7.027 4.348 12.93 1 95.12 147 SER B O 1
ATOM 4507 N N . ARG B 1 148 ? -8.086 2.418 12.508 1 96.19 148 ARG B N 1
ATOM 4508 C CA . ARG B 1 148 ? -9.32 3.094 12.133 1 96.19 148 ARG B CA 1
ATOM 4509 C C . ARG B 1 148 ? -9.898 3.873 13.312 1 96.19 148 ARG B C 1
ATOM 4511 O O . ARG B 1 148 ? -10.32 5.02 13.156 1 96.19 148 ARG B O 1
ATOM 4518 N N . GLY B 1 149 ? -9.914 3.197 14.422 1 96.56 149 GLY B N 1
ATOM 4519 C CA . GLY B 1 149 ? -10.414 3.852 15.617 1 96.56 149 GLY B CA 1
ATOM 4520 C C . GLY B 1 149 ? -9.641 5.105 15.977 1 96.56 149 GLY B C 1
ATOM 4521 O O . GLY B 1 149 ? -10.234 6.113 16.375 1 96.56 149 GLY B O 1
ATOM 4522 N N . GLU B 1 150 ? -8.352 5.086 15.867 1 96.62 150 GLU B N 1
ATOM 4523 C CA . GLU B 1 150 ? -7.523 6.254 16.156 1 96.62 150 GLU B CA 1
ATOM 4524 C C . GLU B 1 150 ? -7.805 7.387 15.18 1 96.62 150 GLU B C 1
ATOM 4526 O O . GLU B 1 150 ? -7.91 8.547 15.578 1 96.62 150 GLU B O 1
ATOM 4531 N N . ARG B 1 151 ? -7.859 7.047 13.906 1 97.25 151 ARG B N 1
ATOM 4532 C CA . ARG B 1 151 ? -8.141 8.055 12.891 1 97.25 151 ARG B CA 1
ATOM 4533 C C . ARG B 1 151 ? -9.477 8.75 13.156 1 97.25 151 ARG B C 1
ATOM 4535 O O . ARG B 1 151 ? -9.578 9.969 13.047 1 97.25 151 ARG B O 1
ATOM 4542 N N . ARG B 1 152 ? -10.469 7.988 13.516 1 97.94 152 ARG B N 1
ATOM 4543 C CA . ARG B 1 152 ? -11.797 8.516 13.82 1 97.94 152 ARG B CA 1
ATOM 4544 C C . ARG B 1 152 ? -11.773 9.359 15.086 1 97.94 152 ARG B C 1
ATOM 4546 O O . ARG B 1 152 ? -12.484 10.367 15.18 1 97.94 152 ARG B O 1
ATOM 4553 N N . ALA B 1 153 ? -11.016 8.938 16.016 1 97.62 153 ALA B N 1
ATOM 4554 C CA . ALA B 1 153 ? -10.875 9.719 17.25 1 97.62 153 ALA B CA 1
ATOM 4555 C C . ALA B 1 153 ? -10.25 11.078 16.953 1 97.62 153 ALA B C 1
ATOM 4557 O O . ALA B 1 153 ? -10.68 12.094 17.5 1 97.62 153 ALA B O 1
ATOM 4558 N N . VAL B 1 154 ? -9.25 11.078 16.141 1 97.94 154 VAL B N 1
ATOM 4559 C CA . VAL B 1 154 ? -8.602 12.328 15.758 1 97.94 154 VAL B CA 1
ATOM 4560 C C . VAL B 1 154 ? -9.602 13.227 15.039 1 97.94 154 VAL B C 1
ATOM 4562 O O . VAL B 1 154 ? -9.664 14.43 15.312 1 97.94 154 VAL B O 1
ATOM 4565 N N . GLU B 1 155 ? -10.32 12.641 14.133 1 98.31 155 GLU B N 1
ATOM 4566 C CA . GLU B 1 155 ? -11.328 13.43 13.422 1 98.31 155 GLU B CA 1
ATOM 4567 C C . GLU B 1 155 ? -12.352 14.016 14.391 1 98.31 155 GLU B C 1
ATOM 4569 O O . GLU B 1 155 ? -12.672 15.211 14.32 1 98.31 155 GLU B O 1
ATOM 4574 N N . LYS B 1 156 ? -12.836 13.203 15.258 1 97.38 156 LYS B N 1
ATOM 4575 C CA . LYS B 1 156 ? -13.828 13.656 16.234 1 97.38 156 LYS B CA 1
ATOM 4576 C C . LYS B 1 156 ? -13.297 14.82 17.062 1 97.38 156 LYS B C 1
ATOM 4578 O O . LYS B 1 156 ? -13.977 15.836 17.219 1 97.38 156 LYS B O 1
ATOM 4583 N N . LEU B 1 157 ? -12.125 14.656 17.562 1 96.88 157 LEU B N 1
ATOM 4584 C CA . LEU B 1 157 ? -11.508 15.703 18.375 1 96.88 157 LEU B CA 1
ATOM 4585 C C . LEU B 1 157 ? -11.305 16.969 17.562 1 96.88 157 LEU B C 1
ATOM 4587 O O . LEU B 1 157 ? -11.484 18.078 18.062 1 96.88 157 LEU B O 1
ATOM 4591 N N . SER B 1 158 ? -10.883 16.812 16.344 1 98.06 158 SER B N 1
ATOM 4592 C CA . SER B 1 158 ? -10.656 17.953 15.461 1 98.06 158 SER B CA 1
ATOM 4593 C C . SER B 1 158 ? -11.953 18.703 15.188 1 98.06 158 SER B C 1
ATOM 4595 O O . SER B 1 158 ? -11.977 19.938 15.219 1 98.06 158 SER B O 1
ATOM 4597 N N . ILE B 1 159 ? -12.992 17.969 14.938 1 97.19 159 ILE B N 1
ATOM 4598 C CA . ILE B 1 159 ? -14.297 18.562 14.68 1 97.19 159 ILE B CA 1
ATOM 4599 C C . ILE B 1 159 ? -14.734 19.391 15.898 1 97.19 159 ILE B C 1
ATOM 4601 O O . ILE B 1 159 ? -15.156 20.531 15.758 1 97.19 159 ILE B O 1
ATOM 4605 N N . GLU B 1 160 ? -14.602 18.781 17.016 1 95.44 160 GLU B N 1
ATOM 4606 C CA . GLU B 1 160 ? -14.984 19.469 18.234 1 95.44 160 GLU B CA 1
ATOM 4607 C C . GLU B 1 160 ? -14.164 20.734 18.438 1 95.44 160 GLU B C 1
ATOM 4609 O O . GLU B 1 160 ? -14.719 21.797 18.766 1 95.44 160 GLU B O 1
ATOM 4614 N N . ALA B 1 161 ? -12.945 20.656 18.25 1 95.88 161 ALA B N 1
ATOM 4615 C CA . ALA B 1 161 ? -12.047 21.781 18.453 1 95.88 161 ALA B CA 1
ATOM 4616 C C . ALA B 1 161 ? -12.328 22.891 17.438 1 95.88 161 ALA B C 1
ATOM 4618 O O . ALA B 1 161 ? -12.508 24.047 17.812 1 95.88 161 ALA B O 1
ATOM 4619 N N . LEU B 1 162 ? -12.406 22.562 16.203 1 97.56 162 LEU B N 1
ATOM 4620 C CA . LEU B 1 162 ? -12.531 23.547 15.125 1 97.56 162 LEU B CA 1
ATOM 4621 C C . LEU B 1 162 ? -13.906 24.219 15.156 1 97.56 162 LEU B C 1
ATOM 4623 O O . LEU B 1 162 ? -14.023 25.406 14.906 1 97.56 162 LEU B O 1
ATOM 4627 N N . ASN B 1 163 ? -14.867 23.469 15.516 1 95.62 163 ASN B N 1
ATOM 4628 C CA . ASN B 1 163 ? -16.219 24 15.562 1 95.62 163 ASN B CA 1
ATOM 4629 C C . ASN B 1 163 ? -16.406 24.938 16.766 1 95.62 163 ASN B C 1
ATOM 4631 O O . ASN B 1 163 ? -17.391 25.672 16.828 1 95.62 163 ASN B O 1
ATOM 4635 N N . SER B 1 164 ? -15.531 24.906 17.641 1 95.69 164 SER B N 1
ATOM 4636 C CA . SER B 1 164 ? -15.617 25.781 18.812 1 95.69 164 SER B CA 1
ATOM 4637 C C . SER B 1 164 ? -15.008 27.141 18.531 1 95.69 164 SER B C 1
ATOM 4639 O O . SER B 1 164 ? -15.148 28.078 19.328 1 95.69 164 SER B O 1
ATOM 4641 N N . LEU B 1 165 ? -14.344 27.281 17.438 1 97.38 165 LEU B N 1
ATOM 4642 C CA . LEU B 1 165 ? -13.734 28.562 17.078 1 97.38 165 LEU B CA 1
ATOM 4643 C C . LEU B 1 165 ? -14.805 29.594 16.781 1 97.38 165 LEU B C 1
ATOM 4645 O O . LEU B 1 165 ? -15.875 29.266 16.266 1 97.38 165 LEU B O 1
ATOM 4649 N N . THR B 1 166 ? -14.547 30.891 17.141 1 96.94 166 THR B N 1
ATOM 4650 C CA . THR B 1 166 ? -15.5 31.984 16.969 1 96.94 166 THR B CA 1
ATOM 4651 C C . THR B 1 166 ? -14.852 33.156 16.234 1 96.94 166 THR B C 1
ATOM 4653 O O . THR B 1 166 ? -13.664 33.125 15.914 1 96.94 166 THR B O 1
ATOM 4656 N N . GLY B 1 167 ? -15.68 34.125 15.977 1 97.19 167 GLY B N 1
ATOM 4657 C CA . GLY B 1 167 ? -15.164 35.344 15.32 1 97.19 167 GLY B CA 1
ATOM 4658 C C . GLY B 1 167 ? -14.68 35.062 13.898 1 97.19 167 GLY B C 1
ATOM 4659 O O . GLY B 1 167 ? -15.406 34.469 13.094 1 97.19 167 GLY B O 1
ATOM 4660 N N . GLU B 1 168 ? -13.445 35.469 13.617 1 97.38 168 GLU B N 1
ATOM 4661 C CA . GLU B 1 168 ? -12.906 35.344 12.266 1 97.38 168 GLU B CA 1
ATOM 4662 C C . GLU B 1 168 ? -12.625 33.906 11.922 1 97.38 168 GLU B C 1
ATOM 4664 O O . GLU B 1 168 ? -12.469 33.531 10.75 1 97.38 168 GLU B O 1
ATOM 4669 N N . PHE B 1 169 ? -12.703 33.094 12.945 1 98.12 169 PHE B N 1
ATOM 4670 C CA . PHE B 1 169 ? -12.344 31.688 12.734 1 98.12 169 PHE B CA 1
ATOM 4671 C C . PHE B 1 169 ? -13.578 30.797 12.805 1 98.12 169 PHE B C 1
ATOM 4673 O O . PHE B 1 169 ? -13.469 29.562 12.805 1 98.12 169 PHE B O 1
ATOM 4680 N N . LYS B 1 170 ? -14.742 31.391 12.844 1 98.19 170 LYS B N 1
ATOM 4681 C CA . LYS B 1 170 ? -15.953 30.578 12.773 1 98.19 170 LYS B CA 1
ATOM 4682 C C . LYS B 1 170 ? -16.062 29.891 11.422 1 98.19 170 LYS B C 1
ATOM 4684 O O . LYS B 1 170 ? -15.812 30.5 10.375 1 98.19 170 LYS B O 1
ATOM 4689 N N . GLY B 1 171 ? -16.391 28.562 11.469 1 97.69 171 GLY B N 1
ATOM 4690 C CA . GLY B 1 171 ? -16.453 27.859 10.203 1 97.69 171 GLY B CA 1
ATOM 4691 C C . GLY B 1 171 ? -17.188 26.531 10.289 1 97.69 171 GLY B C 1
ATOM 4692 O O . GLY B 1 171 ? -18.047 26.359 11.156 1 97.69 171 GLY B O 1
ATOM 4693 N N . LYS B 1 172 ? -16.844 25.719 9.242 1 96.25 172 LYS B N 1
ATOM 4694 C CA . LYS B 1 172 ? -17.594 24.469 9.078 1 96.25 172 LYS B CA 1
ATOM 4695 C C . LYS B 1 172 ? -16.672 23.344 8.602 1 96.25 172 LYS B C 1
ATOM 4697 O O . LYS B 1 172 ? -15.766 23.594 7.797 1 96.25 172 LYS B O 1
ATOM 4702 N N . TYR B 1 173 ? -17.031 22.172 9.164 1 97.25 173 TYR B N 1
ATOM 4703 C CA . TYR B 1 173 ? -16.297 20.969 8.766 1 97.25 173 TYR B CA 1
ATOM 4704 C C . TYR B 1 173 ? -17.047 20.203 7.676 1 97.25 173 TYR B C 1
ATOM 4706 O O . TYR B 1 173 ? -18.266 20.078 7.734 1 97.25 173 TYR B O 1
ATOM 4714 N N . TYR B 1 174 ? -16.344 19.734 6.699 1 96.06 174 TYR B N 1
ATOM 4715 C CA . TYR B 1 174 ? -16.859 18.922 5.598 1 96.06 174 TYR B CA 1
ATOM 4716 C C . TYR B 1 174 ? -16.188 17.562 5.555 1 96.06 174 TYR B C 1
ATOM 4718 O O . TYR B 1 174 ? -15.086 17.422 5.012 1 96.06 174 TYR B O 1
ATOM 4726 N N . PRO B 1 175 ? -16.859 16.516 6.094 1 95.56 175 PRO B N 1
ATOM 4727 C CA . PRO B 1 175 ? -16.281 15.18 5.988 1 95.56 175 PRO B CA 1
ATOM 4728 C C . PRO B 1 175 ? -16.281 14.641 4.559 1 95.56 175 PRO B C 1
ATOM 4730 O O . PRO B 1 175 ? -17.266 14.828 3.828 1 95.56 175 PRO B O 1
ATOM 4733 N N . LEU B 1 176 ? -15.195 13.969 4.164 1 93.25 176 LEU B N 1
ATOM 4734 C CA . LEU B 1 176 ? -15.086 13.445 2.807 1 93.25 176 LEU B CA 1
ATOM 4735 C C . LEU B 1 176 ? -16.094 12.336 2.566 1 93.25 176 LEU B C 1
ATOM 4737 O O . LEU B 1 176 ? -16.641 12.219 1.467 1 93.25 176 LEU B O 1
ATOM 4741 N N . LYS B 1 177 ? -16.312 11.508 3.531 1 89.69 177 LYS B N 1
ATOM 4742 C CA . LYS B 1 177 ? -17.141 10.312 3.393 1 89.69 177 LYS B CA 1
ATOM 4743 C C . LYS B 1 177 ? -18.578 10.68 3.023 1 89.69 177 LYS B C 1
ATOM 4745 O O . LYS B 1 177 ? -19.25 9.93 2.314 1 89.69 177 LYS B O 1
ATOM 4750 N N . SER B 1 178 ? -19.094 11.789 3.443 1 88.81 178 SER B N 1
ATOM 4751 C CA . SER B 1 178 ? -20.5 12.133 3.27 1 88.81 178 SER B CA 1
ATOM 4752 C C . SER B 1 178 ? -20.656 13.438 2.494 1 88.81 178 SER B C 1
ATOM 4754 O O . SER B 1 178 ? -21.734 14.055 2.531 1 88.81 178 SER B O 1
ATOM 4756 N N . MET B 1 179 ? -19.719 13.773 1.867 1 89 179 MET B N 1
ATOM 4757 C CA . MET B 1 179 ? -19.766 15.016 1.111 1 89 179 MET B CA 1
ATOM 4758 C C . MET B 1 179 ? -20.672 14.875 -0.108 1 89 179 MET B C 1
ATOM 4760 O O . MET B 1 1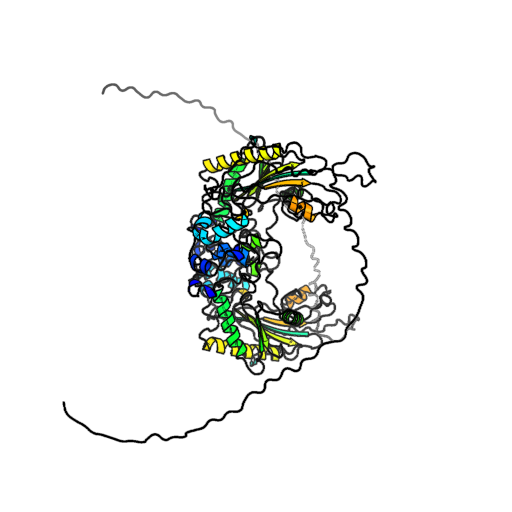79 ? -20.609 13.883 -0.828 1 89 179 MET B O 1
ATOM 4764 N N . THR B 1 180 ? -21.531 15.812 -0.267 1 91.12 180 THR B N 1
ATOM 4765 C CA . THR B 1 180 ? -22.391 15.82 -1.451 1 91.12 180 THR B CA 1
ATOM 4766 C C . THR B 1 180 ? -21.594 16.219 -2.688 1 91.12 180 THR B C 1
ATOM 4768 O O . THR B 1 180 ? -20.5 16.781 -2.574 1 91.12 180 THR B O 1
ATOM 4771 N N . GLU B 1 181 ? -22.156 15.992 -3.785 1 89.5 181 GLU B N 1
ATOM 4772 C CA . GLU B 1 181 ? -21.516 16.375 -5.039 1 89.5 181 GLU B CA 1
ATOM 4773 C C . GLU B 1 181 ? -21.359 17.891 -5.137 1 89.5 181 GLU B C 1
ATOM 4775 O O . GLU B 1 181 ? -20.359 18.391 -5.637 1 89.5 181 GLU B O 1
ATOM 4780 N N . GLN B 1 182 ? -22.359 18.516 -4.676 1 92.81 182 GLN B N 1
ATOM 4781 C CA . GLN B 1 182 ? -22.344 19.984 -4.719 1 92.81 182 GLN B CA 1
ATOM 4782 C C . GLN B 1 182 ? -21.234 20.531 -3.814 1 92.81 182 GLN B C 1
ATOM 4784 O O . GLN B 1 182 ? -20.516 21.453 -4.207 1 92.81 182 GLN B O 1
ATOM 4789 N N . GLU B 1 183 ? -21.188 19.953 -2.688 1 91 183 GLU B N 1
ATOM 4790 C CA . GLU B 1 183 ? -20.141 20.375 -1.764 1 91 183 GLU B CA 1
ATOM 4791 C C . GLU B 1 183 ? -18.75 20.078 -2.322 1 91 183 GLU B C 1
ATOM 4793 O O . GLU B 1 183 ? -17.844 20.906 -2.23 1 91 183 GLU B O 1
ATOM 4798 N N . GLN B 1 184 ? -18.625 18.938 -2.84 1 89 184 GLN B N 1
ATOM 4799 C CA . GLN B 1 184 ? -17.344 18.516 -3.42 1 89 184 GLN B CA 1
ATOM 4800 C C . GLN B 1 184 ? -16.922 19.469 -4.547 1 89 184 GLN B C 1
ATOM 4802 O O . GLN B 1 184 ? -15.766 19.875 -4.617 1 89 184 GLN B O 1
ATOM 4807 N N . GLN B 1 185 ? -17.844 19.766 -5.367 1 89.56 185 GLN B N 1
ATOM 4808 C CA . GLN B 1 185 ? -17.547 20.656 -6.48 1 89.56 185 GLN B CA 1
ATOM 4809 C C . GLN B 1 185 ? -17.156 22.047 -5.98 1 89.56 185 GLN B C 1
ATOM 4811 O O . GLN B 1 185 ? -16.234 22.672 -6.52 1 89.56 185 GLN B O 1
ATOM 4816 N N . GLN B 1 186 ? -17.781 22.469 -5.035 1 90.19 186 GLN B N 1
ATOM 4817 C CA . GLN B 1 186 ? -17.453 23.766 -4.473 1 90.19 186 GLN B CA 1
ATOM 4818 C C . GLN B 1 186 ? -16.031 23.781 -3.912 1 90.19 186 GLN B C 1
ATOM 4820 O O . GLN B 1 186 ? -15.289 24.75 -4.102 1 90.19 186 GLN B O 1
ATOM 4825 N N . LEU B 1 187 ? -15.742 22.766 -3.193 1 89.19 187 LEU B N 1
ATOM 4826 C CA . LEU B 1 187 ? -14.414 22.672 -2.607 1 89.19 187 LEU B CA 1
ATOM 4827 C C . LEU B 1 187 ? -13.344 22.562 -3.693 1 89.19 187 LEU B C 1
ATOM 4829 O O . LEU B 1 187 ? -12.234 23.062 -3.533 1 89.19 187 LEU B O 1
ATOM 4833 N N . ILE B 1 188 ? -13.641 21.859 -4.723 1 84.69 188 ILE B N 1
ATOM 4834 C CA . ILE B 1 188 ? -12.734 21.766 -5.863 1 84.69 188 ILE B CA 1
ATOM 4835 C C . ILE B 1 188 ? -12.539 23.156 -6.48 1 84.69 188 ILE B C 1
ATOM 4837 O O . ILE B 1 188 ? -11.406 23.578 -6.719 1 84.69 188 ILE B O 1
ATOM 4841 N N . ASP B 1 189 ? -13.672 23.844 -6.66 1 85.12 189 ASP B N 1
ATOM 4842 C CA . ASP B 1 189 ? -13.625 25.172 -7.254 1 85.12 189 ASP B CA 1
ATOM 4843 C C . ASP B 1 189 ? -12.828 26.141 -6.375 1 85.12 189 ASP B C 1
ATOM 4845 O O . ASP B 1 189 ? -12.148 27.031 -6.883 1 85.12 189 ASP B O 1
ATOM 4849 N N . ASP B 1 190 ? -12.961 25.891 -5.137 1 85.69 190 ASP B N 1
ATOM 4850 C CA . ASP B 1 190 ? -12.266 26.766 -4.188 1 85.69 190 ASP B CA 1
ATOM 4851 C C . ASP B 1 190 ? -10.82 26.328 -3.996 1 85.69 190 ASP B C 1
ATOM 4853 O O . ASP B 1 190 ? -10.047 27 -3.303 1 85.69 190 ASP B O 1
ATOM 4857 N N . HIS B 1 191 ? -10.438 25.172 -4.473 1 80.69 191 HIS B N 1
ATOM 4858 C CA . HIS B 1 191 ? -9.102 24.609 -4.359 1 80.69 191 HIS B CA 1
ATOM 4859 C C . HIS B 1 191 ? -8.781 24.25 -2.912 1 80.69 191 HIS B C 1
ATOM 4861 O O . HIS B 1 191 ? -7.691 24.547 -2.42 1 80.69 191 HIS B O 1
ATOM 4867 N N . PHE B 1 192 ? -9.844 23.719 -2.322 1 85.5 192 PHE B N 1
ATOM 4868 C CA . PHE B 1 192 ? -9.695 23.359 -0.914 1 85.5 192 PHE B CA 1
ATOM 4869 C C . PHE B 1 192 ? -9.539 21.859 -0.744 1 85.5 192 PHE B C 1
ATOM 4871 O O . PHE B 1 192 ? -9.07 21.391 0.297 1 85.5 192 PHE B O 1
ATOM 4878 N N . LEU B 1 193 ? -9.953 21.109 -1.782 1 79.06 193 LEU B N 1
ATOM 4879 C CA . LEU B 1 193 ? -10.016 19.672 -1.632 1 79.06 193 LEU B CA 1
ATOM 4880 C C . LEU B 1 193 ? -8.633 19.047 -1.819 1 79.06 193 LEU B C 1
ATOM 4882 O O . LEU B 1 193 ? -7.906 19.391 -2.75 1 79.06 193 LEU B O 1
ATOM 4886 N N . PHE B 1 194 ? -8.312 18.203 -0.785 1 74.75 194 PHE B N 1
ATOM 4887 C CA . PHE B 1 194 ? -7.09 17.469 -1.074 1 74.75 194 PHE B CA 1
ATOM 4888 C C . PHE B 1 194 ? -7.398 16.203 -1.865 1 74.75 194 PHE B C 1
ATOM 4890 O O . PHE B 1 194 ? -8.484 15.633 -1.742 1 74.75 194 PHE B O 1
ATOM 4897 N N . ASP B 1 195 ? -6.59 15.961 -2.748 1 65.94 195 ASP B N 1
ATOM 4898 C CA . ASP B 1 195 ? -6.742 14.922 -3.766 1 65.94 195 ASP B CA 1
ATOM 4899 C C . ASP B 1 195 ? -6.691 13.531 -3.141 1 65.94 195 ASP B C 1
ATOM 4901 O O . ASP B 1 195 ? -6.141 13.344 -2.055 1 65.94 195 ASP B O 1
ATOM 4905 N N . LYS B 1 196 ? -7.48 12.773 -3.85 1 73.94 196 LYS B N 1
ATOM 4906 C CA . LYS B 1 196 ? -7.289 11.367 -3.535 1 73.94 196 LYS B CA 1
ATOM 4907 C C . LYS B 1 196 ? -5.809 10.992 -3.555 1 73.94 196 LYS B C 1
ATOM 4909 O O . LYS B 1 196 ? -5.055 11.461 -4.414 1 73.94 196 LYS B O 1
ATOM 4914 N N . PRO B 1 197 ? -5.621 10.336 -2.482 1 70.38 197 PRO B N 1
ATOM 4915 C CA . PRO B 1 197 ? -4.195 10 -2.418 1 70.38 197 PRO B CA 1
ATOM 4916 C C . PRO B 1 197 ? -3.752 9.094 -3.561 1 70.38 197 PRO B C 1
ATOM 4918 O O . PRO B 1 197 ? -4.145 7.922 -3.613 1 70.38 197 PRO B O 1
ATOM 4921 N N . VAL B 1 198 ? -3.041 9.648 -4.547 1 68.19 198 VAL B N 1
ATOM 4922 C CA . VAL B 1 198 ? -2.553 8.852 -5.668 1 68.19 198 VAL B CA 1
ATOM 4923 C C . VAL B 1 198 ? -1.025 8.828 -5.656 1 68.19 198 VAL B C 1
ATOM 4925 O O . VAL B 1 198 ? -0.407 8.055 -6.391 1 68.19 198 VAL B O 1
ATOM 4928 N N . SER B 1 199 ? -0.556 9.578 -4.691 1 70.56 199 SER B N 1
ATOM 4929 C CA . SER B 1 199 ? 0.901 9.633 -4.648 1 70.56 199 SER B CA 1
ATOM 4930 C C . SER B 1 199 ? 1.491 8.344 -4.094 1 70.56 199 SER B C 1
ATOM 4932 O O . SER B 1 199 ? 0.935 7.75 -3.166 1 70.56 199 SER B O 1
ATOM 4934 N N . PRO B 1 200 ? 2.576 7.996 -4.738 1 68.94 200 PRO B N 1
ATOM 4935 C CA . PRO B 1 200 ? 3.248 6.793 -4.246 1 68.94 200 PRO B CA 1
ATOM 4936 C C . PRO B 1 200 ? 3.617 6.883 -2.768 1 68.94 200 PRO B C 1
ATOM 4938 O O . PRO B 1 200 ? 3.545 5.887 -2.045 1 68.94 200 PRO B O 1
ATOM 4941 N N . LEU B 1 201 ? 3.914 8.102 -2.318 1 73.62 201 LEU B N 1
ATOM 4942 C CA . LEU B 1 201 ? 4.254 8.297 -0.913 1 73.62 201 LEU B CA 1
ATOM 4943 C C . LEU B 1 201 ? 3.072 7.945 -0.015 1 73.62 201 LEU B C 1
ATOM 4945 O O . LEU B 1 201 ? 3.213 7.16 0.925 1 73.62 201 LEU B O 1
ATOM 4949 N N . LEU B 1 202 ? 1.913 8.531 -0.35 1 77.19 202 LEU B N 1
ATOM 4950 C CA . LEU B 1 202 ? 0.731 8.336 0.482 1 77.19 202 LEU B CA 1
ATOM 4951 C C . LEU B 1 202 ? 0.278 6.879 0.449 1 77.19 202 LEU B C 1
ATOM 4953 O O . LEU B 1 202 ? -0.125 6.324 1.476 1 77.19 202 LEU B O 1
ATOM 4957 N N . LEU B 1 203 ? 0.515 6.301 -0.679 1 78 203 LEU B N 1
ATOM 4958 C CA . LEU B 1 203 ? 0.068 4.922 -0.846 1 78 203 LEU B CA 1
ATOM 4959 C C . LEU B 1 203 ? 1.032 3.953 -0.172 1 78 203 LEU B C 1
ATOM 4961 O O . LEU B 1 203 ? 0.613 3.094 0.608 1 78 203 LEU B O 1
ATOM 4965 N N . ALA B 1 204 ? 2.332 4.145 -0.346 1 79.75 204 ALA B N 1
ATOM 4966 C CA . ALA B 1 204 ? 3.34 3.209 0.145 1 79.75 204 ALA B CA 1
ATOM 4967 C C . ALA B 1 204 ? 3.51 3.328 1.656 1 79.75 204 ALA B C 1
ATOM 4969 O O . ALA B 1 204 ? 3.979 2.395 2.311 1 79.75 204 ALA B O 1
ATOM 4970 N N . SER B 1 205 ? 3.094 4.453 2.197 1 85.69 205 SER B N 1
ATOM 4971 C CA . SER B 1 205 ? 3.25 4.645 3.635 1 85.69 205 SER B CA 1
ATOM 4972 C C . SER B 1 205 ? 1.998 4.211 4.391 1 85.69 205 SER B C 1
ATOM 4974 O O . SER B 1 205 ? 1.987 4.188 5.625 1 85.69 205 SER B O 1
ATOM 4976 N N . GLY B 1 206 ? 0.959 3.941 3.637 1 85.38 206 GLY B N 1
ATOM 4977 C CA . GLY B 1 206 ? -0.264 3.48 4.277 1 85.38 206 GLY B CA 1
ATOM 4978 C C . GLY B 1 206 ? -1.175 4.617 4.707 1 85.38 206 GLY B C 1
ATOM 4979 O O . GLY B 1 206 ? -2.209 4.383 5.336 1 85.38 206 GLY B O 1
ATOM 4980 N N . MET B 1 207 ? -0.864 5.816 4.32 1 88.75 207 MET B N 1
ATOM 4981 C CA . MET B 1 207 ? -1.643 6.977 4.746 1 88.75 207 MET B CA 1
ATOM 4982 C C . MET B 1 207 ? -3.008 6.996 4.066 1 88.75 207 MET B C 1
ATOM 4984 O O . MET B 1 207 ? -3.965 7.555 4.602 1 88.75 207 MET B O 1
ATOM 4988 N N . ALA B 1 208 ? -3.113 6.305 2.953 1 87.62 208 ALA B N 1
ATOM 4989 C CA . ALA B 1 208 ? -4.344 6.348 2.164 1 87.62 208 ALA B CA 1
ATOM 4990 C C . ALA B 1 208 ? -5.289 5.215 2.557 1 87.62 208 ALA B C 1
ATOM 4992 O O . ALA B 1 208 ? -6.41 5.133 2.051 1 87.62 208 ALA B O 1
ATOM 4993 N N . ARG B 1 209 ? -4.926 4.367 3.434 1 89.19 209 ARG B N 1
ATOM 4994 C CA . ARG B 1 209 ? -5.754 3.227 3.814 1 89.19 209 ARG B CA 1
ATOM 4995 C C . ARG B 1 209 ? -7.133 3.682 4.277 1 89.19 209 ARG B C 1
ATOM 4997 O O . ARG B 1 209 ? -7.262 4.707 4.949 1 89.19 209 ARG B O 1
ATOM 5004 N N . ASP B 1 210 ? -8.211 2.934 3.922 1 91.19 210 ASP B N 1
ATOM 5005 C CA . ASP B 1 210 ? -9.586 3.141 4.367 1 91.19 210 ASP B CA 1
ATOM 5006 C C . ASP B 1 210 ? -10.148 4.445 3.816 1 91.19 210 ASP B C 1
ATOM 5008 O O . ASP B 1 210 ? -11.094 5.008 4.379 1 91.19 210 ASP B O 1
ATOM 5012 N N . TRP B 1 211 ? -9.539 4.938 2.809 1 89.06 211 TRP B N 1
ATOM 5013 C CA . TRP B 1 211 ? -10.008 6.184 2.213 1 89.06 211 TRP B CA 1
ATOM 5014 C C . TRP B 1 211 ? -11.469 6.07 1.804 1 89.06 211 TRP B C 1
ATOM 5016 O O . TRP B 1 211 ? -11.875 5.086 1.178 1 89.06 211 TRP B O 1
ATOM 5026 N N . PRO B 1 212 ? -12.25 7.102 2.098 1 91.56 212 PRO B N 1
ATOM 5027 C CA . PRO B 1 212 ? -12 8.422 2.668 1 91.56 212 PRO B CA 1
ATOM 5028 C C . PRO B 1 212 ? -12.391 8.516 4.141 1 91.56 212 PRO B C 1
ATOM 5030 O O . PRO B 1 212 ? -12.594 9.617 4.66 1 91.56 212 PRO B O 1
ATOM 5033 N N . ASP B 1 213 ? -12.398 7.461 4.75 1 93.88 213 ASP B N 1
ATOM 5034 C CA . ASP B 1 213 ? -12.891 7.359 6.121 1 93.88 213 ASP B CA 1
ATOM 5035 C C . ASP B 1 213 ? -12.125 8.297 7.051 1 93.88 213 ASP B C 1
ATOM 5037 O O . ASP B 1 213 ? -10.898 8.344 7.02 1 93.88 213 ASP B O 1
ATOM 5041 N N . ALA B 1 214 ? -12.891 9.078 7.824 1 96.81 214 ALA B N 1
ATOM 5042 C CA . ALA B 1 214 ? -12.406 9.922 8.914 1 96.81 214 ALA B CA 1
ATOM 5043 C C . ALA B 1 214 ? -11.398 10.953 8.414 1 96.81 214 ALA B C 1
ATOM 5045 O O . ALA B 1 214 ? -10.352 11.156 9.023 1 96.81 214 ALA B O 1
ATOM 5046 N N . ARG B 1 215 ? -11.648 11.531 7.363 1 96.19 215 ARG B N 1
ATOM 5047 C CA . ARG B 1 215 ? -10.914 12.633 6.738 1 96.19 215 ARG B CA 1
ATOM 5048 C C . ARG B 1 215 ? -11.859 13.75 6.316 1 96.19 215 ARG B C 1
ATOM 5050 O O . ARG B 1 215 ? -13.039 13.516 6.051 1 96.19 215 ARG B O 1
ATOM 5057 N N . GLY B 1 216 ? -11.336 14.961 6.281 1 96.19 216 GLY B N 1
ATOM 5058 C CA . GLY B 1 216 ? -12.18 16.062 5.832 1 96.19 216 GLY B CA 1
ATOM 5059 C C . GLY B 1 216 ? -11.477 17.406 5.852 1 96.19 216 GLY B C 1
ATOM 5060 O O . GLY B 1 216 ? -10.266 17.469 6.043 1 96.19 216 GLY B O 1
ATOM 5061 N N . ILE B 1 217 ? -12.281 18.391 5.582 1 96.19 217 ILE B N 1
ATOM 5062 C CA . ILE B 1 217 ? -11.797 19.766 5.457 1 96.19 217 ILE B CA 1
ATOM 5063 C C . ILE B 1 217 ? -12.664 20.703 6.297 1 96.19 217 ILE B C 1
ATOM 5065 O O . ILE B 1 217 ? -13.891 20.594 6.289 1 96.19 217 ILE B O 1
ATOM 5069 N N . TRP B 1 218 ? -11.969 21.516 6.98 1 97.38 218 TRP B N 1
ATOM 5070 C CA . TRP B 1 218 ? -12.633 22.625 7.676 1 97.38 218 TRP B CA 1
ATOM 5071 C C . TRP B 1 218 ? -12.188 23.969 7.121 1 97.38 218 TRP B C 1
ATOM 5073 O O . TRP B 1 218 ? -11.008 24.156 6.812 1 97.38 218 TRP B O 1
ATOM 5083 N N . HIS B 1 219 ? -13.094 24.875 6.961 1 97.06 219 HIS B N 1
ATOM 5084 C CA . HIS B 1 219 ? -12.688 26.234 6.652 1 97.06 219 HIS B CA 1
ATOM 5085 C C . HIS B 1 219 ? -13.602 27.25 7.316 1 97.06 219 HIS B C 1
ATOM 5087 O O . HIS B 1 219 ? -14.758 26.953 7.617 1 97.06 219 HIS B O 1
ATOM 5093 N N . ASN B 1 220 ? -13.055 28.406 7.574 1 98 220 ASN B N 1
ATOM 5094 C CA . ASN B 1 220 ? -13.859 29.484 8.141 1 98 220 ASN B CA 1
ATOM 5095 C C . ASN B 1 220 ? -14.805 30.078 7.102 1 98 220 ASN B C 1
ATOM 5097 O O . ASN B 1 220 ? -14.68 29.797 5.906 1 98 220 ASN B O 1
ATOM 5101 N N . ASP B 1 221 ? -15.727 30.906 7.523 1 97.06 221 ASP B N 1
ATOM 5102 C CA . ASP B 1 221 ? -16.766 31.469 6.668 1 97.06 221 ASP B CA 1
ATOM 5103 C C . ASP B 1 221 ? -16.156 32.312 5.539 1 97.06 221 ASP B C 1
ATOM 5105 O O . ASP B 1 221 ? -16.641 32.281 4.406 1 97.06 221 ASP B O 1
ATOM 5109 N N . ASN B 1 222 ? -15.07 32.938 5.844 1 96.62 222 ASN B N 1
ATOM 5110 C CA . ASN B 1 222 ? -14.453 33.844 4.863 1 96.62 222 ASN B CA 1
ATOM 5111 C C . ASN B 1 222 ? -13.539 33.062 3.908 1 96.62 222 ASN B C 1
ATOM 5113 O O . ASN B 1 222 ? -12.969 33.656 2.984 1 96.62 222 ASN B O 1
ATOM 5117 N N . LYS B 1 223 ? -13.297 31.797 4.184 1 95.81 223 LYS B N 1
ATOM 5118 C CA . LYS B 1 223 ? -12.492 30.938 3.332 1 95.81 223 LYS B CA 1
ATOM 5119 C C . LYS B 1 223 ? -11.047 31.422 3.264 1 95.81 223 LYS B C 1
ATOM 5121 O O . LYS B 1 223 ? -10.414 31.359 2.207 1 95.81 223 LYS B O 1
ATOM 5126 N N . THR B 1 224 ? -10.562 31.938 4.371 1 97.12 224 THR B N 1
ATOM 5127 C CA . THR B 1 224 ? -9.195 32.438 4.445 1 97.12 224 THR B CA 1
ATOM 5128 C C . THR B 1 224 ? -8.375 31.594 5.426 1 97.12 224 THR B C 1
ATOM 5130 O O . THR B 1 224 ? -7.168 31.797 5.57 1 97.12 224 THR B O 1
ATOM 5133 N N . PHE B 1 225 ? -9.055 30.75 6.102 1 98 225 PHE B N 1
ATOM 5134 C CA . PHE B 1 225 ? -8.445 29.844 7.07 1 98 225 PHE B CA 1
ATOM 5135 C C . PHE B 1 225 ? -9 28.438 6.93 1 98 225 PHE B C 1
ATOM 5137 O O . PHE B 1 225 ? -10.211 28.234 7.039 1 98 225 PHE B O 1
ATOM 5144 N N . LEU B 1 226 ? -8.117 27.5 6.656 1 96.94 226 LEU B N 1
ATOM 5145 C CA . LEU B 1 226 ? -8.5 26.125 6.344 1 96.94 226 LEU B CA 1
ATOM 5146 C C . LEU B 1 226 ? -7.695 25.141 7.176 1 96.94 226 LEU B C 1
ATOM 5148 O O . LEU B 1 226 ? -6.523 25.375 7.477 1 96.94 226 LEU B O 1
ATOM 5152 N N . VAL B 1 227 ? -8.375 24.016 7.523 1 97.88 227 VAL B N 1
ATOM 5153 C CA . VAL B 1 227 ? -7.688 22.922 8.219 1 97.88 227 VAL B CA 1
ATOM 5154 C C . VAL B 1 227 ? -8.023 21.594 7.555 1 97.88 227 VAL B C 1
ATOM 5156 O O . VAL B 1 227 ? -9.195 21.219 7.453 1 97.88 227 VAL B O 1
ATOM 5159 N N . TRP B 1 228 ? -7.023 20.938 7.023 1 96.69 228 TRP B N 1
ATOM 5160 C CA . TRP B 1 228 ? -7.18 19.547 6.586 1 96.69 228 TRP B CA 1
ATOM 5161 C C . TRP B 1 228 ? -7.008 18.578 7.754 1 96.69 228 TRP B C 1
ATOM 5163 O O . TRP B 1 228 ? -6.129 18.766 8.602 1 96.69 228 TRP B O 1
ATOM 5173 N N . VAL B 1 229 ? -7.848 17.562 7.781 1 97.69 229 VAL B N 1
ATOM 5174 C CA . VAL B 1 229 ? -7.805 16.594 8.875 1 97.69 229 VAL B CA 1
ATOM 5175 C C . VAL B 1 229 ? -7.445 15.219 8.328 1 97.69 229 VAL B C 1
ATOM 5177 O O . VAL B 1 229 ? -8.102 14.711 7.418 1 97.69 229 VAL B O 1
ATOM 5180 N N . ASN B 1 230 ? -6.391 14.555 8.844 1 96.19 230 ASN B N 1
ATOM 5181 C CA . ASN B 1 230 ? -5.961 13.188 8.586 1 96.19 230 ASN B CA 1
ATOM 5182 C C . ASN B 1 230 ? -5.523 13 7.133 1 96.19 230 ASN B C 1
ATOM 5184 O O . ASN B 1 230 ? -5.938 12.055 6.469 1 96.19 230 ASN B O 1
ATOM 5188 N N . GLU B 1 231 ? -4.742 13.898 6.652 1 91.25 231 GLU B N 1
ATOM 5189 C CA . GLU B 1 231 ? -4.086 13.758 5.355 1 91.25 231 GLU B CA 1
ATOM 5190 C C . GLU B 1 231 ? -2.67 13.211 5.512 1 91.25 231 GLU B C 1
ATOM 5192 O O . GLU B 1 231 ? -2.482 12.023 5.797 1 91.25 231 GLU B O 1
ATOM 5197 N N . GLU B 1 232 ? -1.636 14.016 5.535 1 90.88 232 GLU B N 1
ATOM 5198 C CA . GLU B 1 232 ? -0.266 13.578 5.781 1 90.88 232 GLU B CA 1
ATOM 5199 C C . GLU B 1 232 ? 0.026 13.5 7.277 1 90.88 232 GLU B C 1
ATOM 5201 O O . GLU B 1 232 ? 0.701 12.578 7.738 1 90.88 232 GLU B O 1
ATOM 5206 N N . ASP B 1 233 ? -0.502 14.477 7.949 1 95.88 233 ASP B N 1
ATOM 5207 C CA . ASP B 1 233 ? -0.481 14.547 9.406 1 95.88 233 ASP B CA 1
ATOM 5208 C C . ASP B 1 233 ? -1.896 14.641 9.969 1 95.88 233 ASP B C 1
ATOM 5210 O O . ASP B 1 233 ? -2.875 14.516 9.234 1 95.88 233 ASP B O 1
ATOM 5214 N N . HIS B 1 234 ? -2.049 14.789 11.273 1 98.31 234 HIS B N 1
ATOM 5215 C CA . HIS B 1 234 ? -3.381 14.898 11.859 1 98.31 234 HIS B CA 1
ATOM 5216 C C . HIS B 1 234 ? -4.082 16.172 11.391 1 98.31 234 HIS B C 1
ATOM 5218 O O . HIS B 1 234 ? -5.262 16.125 11.031 1 98.31 234 HIS B O 1
ATOM 5224 N N . LEU B 1 235 ? -3.33 17.25 11.398 1 98.31 235 LEU B N 1
ATOM 5225 C CA . LEU B 1 235 ? -3.877 18.531 10.945 1 98.31 235 LEU B CA 1
ATOM 5226 C C . LEU B 1 235 ? -2.92 19.219 9.984 1 98.31 235 LEU B C 1
ATOM 5228 O O . LEU B 1 235 ? -1.702 19.188 10.18 1 98.31 235 LEU B O 1
ATOM 5232 N N . ARG B 1 236 ? -3.443 19.812 9.016 1 97 236 ARG B N 1
ATOM 5233 C CA . ARG B 1 236 ? -2.76 20.812 8.203 1 97 236 ARG B CA 1
ATOM 5234 C C . ARG B 1 236 ? -3.502 22.141 8.234 1 97 236 ARG B C 1
ATOM 5236 O O . ARG B 1 236 ? -4.605 22.266 7.699 1 97 236 ARG B O 1
ATOM 5243 N N . VAL B 1 237 ? -2.863 23.078 8.844 1 97.69 237 VAL B N 1
ATOM 5244 C CA . VAL B 1 237 ? -3.471 24.391 9.023 1 97.69 237 VAL B CA 1
ATOM 5245 C C . VAL B 1 237 ? -2.982 25.344 7.938 1 97.69 237 VAL B C 1
ATOM 5247 O O . VAL B 1 237 ? -1.777 25.469 7.707 1 97.69 237 VAL B O 1
ATOM 5250 N N . ILE B 1 238 ? -3.861 26.016 7.285 1 96.38 238 ILE B N 1
ATOM 5251 C CA . ILE B 1 238 ? -3.533 26.859 6.141 1 96.38 238 ILE B CA 1
ATOM 5252 C C . ILE B 1 238 ? -4.238 28.203 6.273 1 96.38 238 ILE B C 1
ATOM 5254 O O . ILE B 1 238 ? -5.453 28.266 6.484 1 96.38 238 ILE B O 1
ATOM 5258 N N . SER B 1 239 ? -3.564 29.266 6.258 1 97.69 239 SER B N 1
ATOM 5259 C CA . SER B 1 239 ? -4.074 30.625 6.094 1 97.69 239 SER B CA 1
ATOM 5260 C C . SER B 1 239 ? -3.756 31.172 4.703 1 97.69 239 SER B C 1
ATOM 5262 O O . SER B 1 239 ? -2.617 31.078 4.242 1 97.69 239 SER B O 1
ATOM 5264 N N . MET B 1 240 ? -4.797 31.656 4.09 1 95 240 MET B N 1
ATOM 5265 C CA . MET B 1 240 ? -4.578 32.125 2.725 1 95 240 MET B CA 1
ATOM 5266 C C . MET B 1 240 ? -5.531 33.25 2.383 1 95 240 MET B C 1
ATOM 5268 O O . MET B 1 240 ? -6.57 33.438 3.027 1 95 240 MET B O 1
ATOM 5272 N N . GLN B 1 241 ? -5.18 34.094 1.478 1 92.69 241 GLN B N 1
ATOM 5273 C CA . GLN B 1 241 ? -6.059 35.094 0.924 1 92.69 241 GLN B CA 1
ATOM 5274 C C . GLN B 1 241 ? -5.539 35.625 -0.416 1 92.69 241 GLN B C 1
ATOM 5276 O O . GLN B 1 241 ? -4.383 35.375 -0.769 1 92.69 241 GLN B O 1
ATOM 5281 N N . LYS B 1 242 ? -6.441 36.219 -1.106 1 90.88 242 LYS B N 1
ATOM 5282 C CA . LYS B 1 242 ? -6.035 36.875 -2.34 1 90.88 242 LYS B CA 1
ATOM 5283 C C . LYS B 1 242 ? -5.156 38.094 -2.043 1 90.88 242 LYS B C 1
ATOM 5285 O O . LYS B 1 242 ? -5.34 38.75 -1.024 1 90.88 242 LYS B O 1
ATOM 5290 N N . GLY B 1 243 ? -4.211 38.281 -2.932 1 88.38 243 GLY B N 1
ATOM 5291 C CA . GLY B 1 243 ? -3.328 39.438 -2.773 1 88.38 243 GLY B CA 1
ATOM 5292 C C . GLY B 1 243 ? -2.061 39.094 -2.01 1 88.38 243 GLY B C 1
ATOM 5293 O O . GLY B 1 243 ? -1.817 37.938 -1.666 1 88.38 243 GLY B O 1
ATOM 5294 N N . GLY B 1 244 ? -1.264 40.188 -1.765 1 86.88 244 GLY B N 1
ATOM 5295 C CA . GLY B 1 244 ? 0.076 39.969 -1.244 1 86.88 244 GLY B CA 1
ATOM 5296 C C . GLY B 1 244 ? 0.244 40.438 0.191 1 86.88 244 GLY B C 1
ATOM 5297 O O . GLY B 1 244 ? 1.353 40.75 0.614 1 86.88 244 GLY B O 1
ATOM 5298 N N . ASN B 1 245 ? -0.851 40.5 0.902 1 90.44 245 ASN B N 1
ATOM 5299 C CA . ASN B 1 245 ? -0.728 40.938 2.293 1 90.44 245 ASN B CA 1
ATOM 5300 C C . ASN B 1 245 ? -0.321 39.781 3.197 1 90.44 245 ASN B C 1
ATOM 5302 O O . ASN B 1 245 ? -1.126 39.281 3.996 1 90.44 245 ASN B O 1
ATOM 5306 N N . MET B 1 246 ? 0.911 39.469 3.221 1 91.62 246 MET B N 1
ATOM 5307 C CA . MET B 1 246 ? 1.452 38.344 3.973 1 91.62 246 MET B CA 1
ATOM 5308 C C . MET B 1 246 ? 1.367 38.594 5.473 1 91.62 246 MET B C 1
ATOM 5310 O O . MET B 1 246 ? 1.187 37.656 6.258 1 91.62 246 MET B O 1
ATOM 5314 N N . LYS B 1 247 ? 1.439 39.812 5.828 1 92.44 247 LYS B N 1
ATOM 5315 C CA . LYS B 1 247 ? 1.355 40.156 7.246 1 92.44 247 LYS B CA 1
ATOM 5316 C C . LYS B 1 247 ? 0.013 39.719 7.836 1 92.44 247 LYS B C 1
ATOM 5318 O O . LYS B 1 247 ? -0.04 39.156 8.93 1 92.44 247 LYS B O 1
ATOM 5323 N N . GLU B 1 248 ? -1.017 40.031 7.113 1 94.25 248 GLU B N 1
ATOM 5324 C CA . GLU B 1 248 ? -2.355 39.656 7.559 1 94.25 248 GLU B CA 1
ATOM 5325 C C . GLU B 1 248 ? -2.541 38.125 7.543 1 94.25 248 GLU B C 1
ATOM 5327 O O . GLU B 1 248 ? -3.135 37.562 8.461 1 94.25 248 GLU B O 1
ATOM 5332 N N . VAL B 1 249 ? -2.055 37.531 6.527 1 95 249 VAL B N 1
ATOM 5333 C CA . VAL B 1 249 ? -2.154 36.062 6.387 1 95 249 VAL B CA 1
ATOM 5334 C C . VAL B 1 249 ? -1.399 35.406 7.523 1 95 249 VAL B C 1
ATOM 5336 O O . VAL B 1 249 ? -1.906 34.438 8.133 1 95 249 VAL B O 1
ATOM 5339 N N . PHE B 1 250 ? -0.27 35.938 7.836 1 95.31 250 PHE B N 1
ATOM 5340 C CA . PHE B 1 250 ? 0.569 35.344 8.875 1 95.31 250 PHE B CA 1
ATOM 5341 C C . PHE B 1 2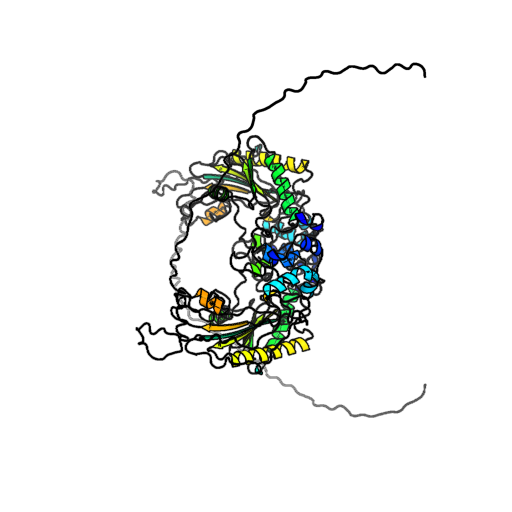50 ? -0.03 35.594 10.258 1 95.31 250 PHE B C 1
ATOM 5343 O O . PHE B 1 250 ? 0.006 34.688 11.109 1 95.31 250 PHE B O 1
ATOM 5350 N N . ARG B 1 251 ? -0.513 36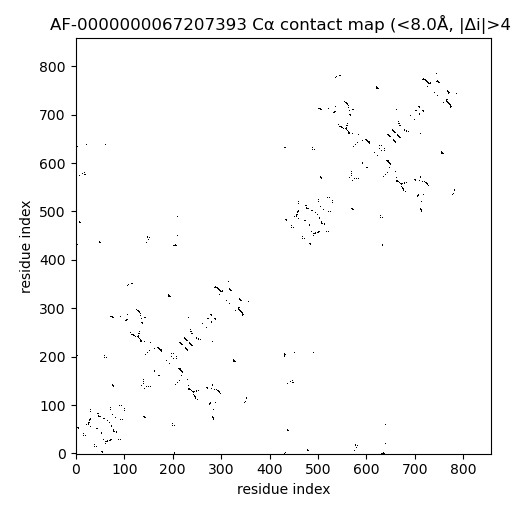.75 10.438 1 96.62 251 ARG B N 1
ATOM 5351 C CA . ARG B 1 251 ? -1.188 37 11.703 1 96.62 251 ARG B CA 1
ATOM 5352 C C . ARG B 1 251 ? -2.338 36.031 11.93 1 96.62 251 ARG B C 1
ATOM 5354 O O . ARG B 1 251 ? -2.455 35.438 13.008 1 96.62 251 ARG B O 1
ATOM 5361 N N . ARG B 1 252 ? -3.211 35.875 10.961 1 97.56 252 ARG B N 1
ATOM 5362 C CA . ARG B 1 252 ? -4.344 34.969 11.062 1 97.56 252 ARG B CA 1
ATOM 5363 C C . ARG B 1 252 ? -3.873 33.531 11.32 1 97.56 252 ARG B C 1
ATOM 5365 O O . ARG B 1 252 ? -4.469 32.812 12.125 1 97.56 252 ARG B O 1
ATOM 5372 N N . PHE B 1 253 ? -2.857 33.188 10.664 1 97 253 PHE B N 1
ATOM 5373 C CA . PHE B 1 253 ? -2.252 31.875 10.828 1 97 253 PHE B CA 1
ATOM 5374 C C . PHE B 1 253 ? -1.832 31.656 12.281 1 97 253 PHE B C 1
ATOM 5376 O O . PHE B 1 253 ? -2.207 30.656 12.891 1 97 253 PHE B O 1
ATOM 5383 N N . CYS B 1 254 ? -1.063 32.562 12.781 1 96.75 254 CYS B N 1
ATOM 5384 C CA . CYS B 1 254 ? -0.517 32.438 14.133 1 96.75 254 CYS B CA 1
ATOM 5385 C C . CYS B 1 254 ? -1.628 32.438 15.172 1 96.75 254 CYS B C 1
ATOM 5387 O O . CYS B 1 254 ? -1.64 31.594 16.078 1 96.75 254 CYS B O 1
ATOM 5389 N N . VAL B 1 255 ? -2.555 33.344 15.008 1 97.62 255 VAL B N 1
ATOM 5390 C CA . VAL B 1 255 ? -3.646 33.469 15.969 1 97.62 255 VAL B CA 1
ATOM 5391 C C . VAL B 1 255 ? -4.523 32.219 15.914 1 97.62 255 VAL B C 1
ATOM 5393 O O . VAL B 1 255 ? -4.863 31.656 16.953 1 97.62 255 VAL B O 1
ATOM 5396 N N . GLY B 1 256 ? -4.867 31.828 14.703 1 97.38 256 GLY B N 1
ATOM 5397 C CA . GLY B 1 256 ? -5.672 30.625 14.547 1 97.38 256 GLY B CA 1
ATOM 5398 C C . GLY B 1 256 ? -5.008 29.375 15.094 1 97.38 256 GLY B C 1
ATOM 5399 O O . GLY B 1 256 ? -5.645 28.578 15.773 1 97.38 256 GLY B O 1
ATOM 5400 N N . LEU B 1 257 ? -3.775 29.234 14.812 1 96.94 257 LEU B N 1
ATOM 5401 C CA . LEU B 1 257 ? -3.014 28.078 15.266 1 96.94 257 LEU B CA 1
ATOM 5402 C C . LEU B 1 257 ? -2.941 28.031 16.797 1 96.94 257 LEU B C 1
ATOM 5404 O O . LEU B 1 257 ? -3.07 26.969 17.391 1 96.94 257 LEU B O 1
ATOM 5408 N N . GLN B 1 258 ? -2.723 29.141 17.359 1 96 258 GLN B N 1
ATOM 5409 C CA . GLN B 1 258 ? -2.666 29.234 18.812 1 96 258 GLN B CA 1
ATOM 5410 C C . GLN B 1 258 ? -4 28.844 19.438 1 96 258 GLN B C 1
ATOM 5412 O O . GLN B 1 258 ? -4.039 28.156 20.453 1 96 258 GLN B O 1
ATOM 5417 N N . LYS B 1 259 ? -5.074 29.312 18.875 1 96.56 259 LYS B N 1
ATOM 5418 C CA . LYS B 1 259 ? -6.402 28.984 19.375 1 96.56 259 LYS B CA 1
ATOM 5419 C C . LYS B 1 259 ? -6.652 27.484 19.312 1 96.56 259 LYS B C 1
ATOM 5421 O O . LYS B 1 259 ? -7.148 26.875 20.266 1 96.56 259 LYS B O 1
ATOM 5426 N N . ILE B 1 260 ? -6.289 26.891 18.234 1 96.75 260 ILE B N 1
ATOM 5427 C CA . ILE B 1 260 ? -6.461 25.453 18.047 1 96.75 260 ILE B CA 1
ATOM 5428 C C . ILE B 1 260 ? -5.617 24.703 19.062 1 96.75 260 ILE B C 1
ATOM 5430 O O . ILE B 1 260 ? -6.102 23.75 19.703 1 96.75 260 ILE B O 1
ATOM 5434 N N . GLU B 1 261 ? -4.414 25.094 19.219 1 96 261 GLU B N 1
ATOM 5435 C CA . GLU B 1 261 ? -3.502 24.438 20.141 1 96 261 GLU B CA 1
ATOM 5436 C C . GLU B 1 261 ? -4.051 24.469 21.578 1 96 261 GLU B C 1
ATOM 5438 O O . GLU B 1 261 ? -3.969 23.484 22.297 1 96 261 GLU B O 1
ATOM 5443 N N . GLU B 1 262 ? -4.57 25.578 21.953 1 96 262 GLU B N 1
ATOM 5444 C CA . GLU B 1 262 ? -5.117 25.719 23.297 1 96 262 GLU B CA 1
ATOM 5445 C C . GLU B 1 262 ? -6.305 24.781 23.516 1 96 262 GLU B C 1
ATOM 5447 O O . GLU B 1 262 ? -6.453 24.219 24.594 1 96 262 GLU B O 1
ATOM 5452 N N . ILE B 1 263 ? -7.09 24.672 22.547 1 95.19 263 ILE B N 1
ATOM 5453 C CA . ILE B 1 263 ? -8.266 23.812 22.641 1 95.19 263 ILE B CA 1
ATOM 5454 C C . ILE B 1 263 ? -7.816 22.359 22.812 1 95.19 263 ILE B C 1
ATOM 5456 O O . ILE B 1 263 ? -8.336 21.641 23.656 1 95.19 263 ILE B O 1
ATOM 5460 N N . PHE B 1 264 ? -6.871 21.906 22.047 1 96.38 264 PHE B N 1
ATOM 5461 C CA . PHE B 1 264 ? -6.375 20.547 22.141 1 96.38 264 PHE B CA 1
ATOM 5462 C C . PHE B 1 264 ? -5.691 20.312 23.484 1 96.38 264 PHE B C 1
ATOM 5464 O O . PHE B 1 264 ? -5.84 19.234 24.078 1 96.38 264 PHE B O 1
ATOM 5471 N N . LYS B 1 265 ? -4.914 21.297 23.938 1 96 265 LYS B N 1
ATOM 5472 C CA . LYS B 1 265 ? -4.27 21.203 25.25 1 96 265 LYS B CA 1
ATOM 5473 C C . LYS B 1 265 ? -5.301 21.016 26.359 1 96 265 LYS B C 1
ATOM 5475 O O . LYS B 1 265 ? -5.129 20.172 27.234 1 96 265 LYS B O 1
ATOM 5480 N N . LYS B 1 266 ? -6.344 21.75 26.297 1 95.31 266 LYS B N 1
ATOM 5481 C CA . LYS B 1 266 ? -7.414 21.672 27.281 1 95.31 266 LYS B CA 1
ATOM 5482 C C . LYS B 1 266 ? -8.109 20.312 27.25 1 95.31 266 LYS B C 1
ATOM 5484 O O . LYS B 1 266 ? -8.578 19.828 28.281 1 95.31 266 LYS B O 1
ATOM 5489 N N . ALA B 1 267 ? -8.117 19.766 26.078 1 93.12 267 ALA B N 1
ATOM 5490 C CA . ALA B 1 267 ? -8.734 18.453 25.922 1 93.12 267 ALA B CA 1
ATOM 5491 C C . ALA B 1 267 ? -7.773 17.344 26.328 1 93.12 267 ALA B C 1
ATOM 5493 O O . ALA B 1 267 ? -8.094 16.156 26.203 1 93.12 267 ALA B O 1
ATOM 5494 N N . GLY B 1 268 ? -6.535 17.703 26.75 1 94.81 268 GLY B N 1
ATOM 5495 C CA . GLY B 1 268 ? -5.562 16.734 27.234 1 94.81 268 GLY B CA 1
ATOM 5496 C C . GLY B 1 268 ? -4.73 16.125 26.125 1 94.81 268 GLY B C 1
ATOM 5497 O O . GLY B 1 268 ? -4.07 15.109 26.312 1 94.81 268 GLY B O 1
ATOM 5498 N N . HIS B 1 269 ? -4.82 16.703 24.953 1 96.12 269 HIS B N 1
ATOM 5499 C CA . HIS B 1 269 ? -4.086 16.219 23.781 1 96.12 269 HIS B CA 1
ATOM 5500 C C . HIS B 1 269 ? -3.316 17.344 23.109 1 96.12 269 HIS B C 1
ATOM 5502 O O . HIS B 1 269 ? -3.621 17.703 21.969 1 96.12 269 HIS B O 1
ATOM 5508 N N . PRO B 1 270 ? -2.258 17.797 23.75 1 97.69 270 PRO B N 1
ATOM 5509 C CA . PRO B 1 270 ? -1.456 18.812 23.062 1 97.69 270 PRO B CA 1
ATOM 5510 C C . PRO B 1 270 ? -0.811 18.297 21.781 1 97.69 270 PRO B C 1
ATOM 5512 O O . PRO B 1 270 ? -0.826 17.094 21.531 1 97.69 270 PRO B O 1
ATOM 5515 N N . PHE B 1 271 ? -0.324 19.219 21 1 98 271 PHE B N 1
ATOM 5516 C CA . PHE B 1 271 ? 0.426 18.812 19.812 1 98 271 PHE B CA 1
ATOM 5517 C C . PHE B 1 271 ? 1.711 18.094 20.203 1 98 271 PHE B C 1
ATOM 5519 O O . PHE B 1 271 ? 2.303 18.391 21.25 1 98 271 PHE B O 1
ATOM 5526 N N . MET B 1 272 ? 2.137 17.141 19.391 1 98.12 272 MET B N 1
ATOM 5527 C CA . MET B 1 272 ? 3.441 16.516 19.562 1 98.12 272 MET B CA 1
ATOM 5528 C C . MET B 1 272 ? 4.566 17.531 19.422 1 98.12 272 MET B C 1
ATOM 5530 O O . MET B 1 272 ? 4.656 18.234 18.406 1 98.12 272 MET B O 1
ATOM 5534 N N . TRP B 1 273 ? 5.418 17.609 20.5 1 96.81 273 TRP B N 1
ATOM 5535 C CA . TRP B 1 273 ? 6.504 18.578 20.5 1 96.81 273 TRP B CA 1
ATOM 5536 C C . TRP B 1 273 ? 7.625 18.156 21.438 1 96.81 273 TRP B C 1
ATOM 5538 O O . TRP B 1 273 ? 7.367 17.578 22.5 1 96.81 273 TRP B O 1
ATOM 5548 N N . ASN B 1 274 ? 8.852 18.344 21.016 1 95.88 274 ASN B N 1
ATOM 5549 C CA . ASN B 1 274 ? 9.984 18.25 21.938 1 95.88 274 ASN B CA 1
ATOM 5550 C C . ASN B 1 274 ? 11.055 19.297 21.609 1 95.88 274 ASN B C 1
ATOM 5552 O O . ASN B 1 274 ? 11.031 19.906 20.547 1 95.88 274 ASN B O 1
ATOM 5556 N N . GLU B 1 275 ? 11.961 19.5 22.469 1 96 275 GLU B N 1
ATOM 5557 C CA . GLU B 1 275 ? 12.93 20.594 22.391 1 96 275 GLU B CA 1
ATOM 5558 C C . GLU B 1 275 ? 13.883 20.422 21.219 1 96 275 GLU B C 1
ATOM 5560 O O . GLU B 1 275 ? 14.336 21.391 20.625 1 96 275 GLU B O 1
ATOM 5565 N N . HIS B 1 276 ? 14.18 19.281 20.875 1 97.06 276 HIS B N 1
ATOM 5566 C CA . HIS B 1 276 ? 15.133 18.984 19.812 1 97.06 276 HIS B CA 1
ATOM 5567 C C . HIS B 1 276 ? 14.477 19.109 18.438 1 97.06 276 HIS B C 1
ATOM 5569 O O . HIS B 1 276 ? 14.977 19.812 17.562 1 97.06 276 HIS B O 1
ATOM 5575 N N . LEU B 1 277 ? 13.281 18.547 18.234 1 97.5 277 LEU B N 1
ATOM 5576 C CA . LEU B 1 277 ? 12.703 18.406 16.906 1 97.5 277 LEU B CA 1
ATOM 5577 C C . LEU B 1 277 ? 11.672 19.5 16.641 1 97.5 277 LEU B C 1
ATOM 5579 O O . LEU B 1 277 ? 11.266 19.719 15.5 1 97.5 277 LEU B O 1
ATOM 5583 N N . GLY B 1 278 ? 11.227 20.266 17.719 1 97.25 278 GLY B N 1
ATOM 5584 C CA . GLY B 1 278 ? 10.031 21.078 17.562 1 97.25 278 GLY B CA 1
ATOM 5585 C C . GLY B 1 278 ? 8.758 20.266 17.438 1 97.25 278 GLY B C 1
ATOM 5586 O O . GLY B 1 278 ? 8.531 19.328 18.203 1 97.25 278 GLY B O 1
ATOM 5587 N N . TYR B 1 279 ? 7.953 20.703 16.594 1 97.62 279 TYR B N 1
ATOM 5588 C CA . TYR B 1 279 ? 6.73 19.953 16.375 1 97.62 279 TYR B CA 1
ATOM 5589 C C . TYR B 1 279 ? 7.008 18.703 15.539 1 97.62 279 TYR B C 1
ATOM 5591 O O . TYR B 1 279 ? 7.699 18.766 14.523 1 97.62 279 TYR B O 1
ATOM 5599 N N . VAL B 1 280 ? 6.48 17.594 16.031 1 97.94 280 VAL B N 1
ATOM 5600 C CA . VAL B 1 280 ? 6.738 16.281 15.445 1 97.94 280 VAL B CA 1
ATOM 5601 C C . VAL B 1 280 ? 5.656 15.953 14.422 1 97.94 280 VAL B C 1
ATOM 5603 O O . VAL B 1 280 ? 4.465 16.078 14.711 1 97.94 280 VAL B O 1
ATOM 5606 N N . LEU B 1 281 ? 6.09 15.602 13.234 1 97.81 281 LEU B N 1
ATOM 5607 C CA . LEU B 1 281 ? 5.199 15.266 12.133 1 97.81 281 LEU B CA 1
ATOM 5608 C C . LEU B 1 281 ? 5.594 13.93 11.5 1 97.81 281 LEU B C 1
ATOM 5610 O O . LEU B 1 281 ? 6.559 13.297 11.938 1 97.81 281 LEU B O 1
ATOM 5614 N N . THR B 1 282 ? 4.844 13.461 10.547 1 96.75 282 THR B N 1
ATOM 5615 C CA . THR B 1 282 ? 5.031 12.18 9.875 1 96.75 282 THR B CA 1
ATOM 5616 C C . THR B 1 282 ? 6.32 12.18 9.062 1 96.75 282 THR B C 1
ATOM 5618 O O . THR B 1 282 ? 7.113 11.234 9.141 1 96.75 282 THR B O 1
ATOM 5621 N N . CYS B 1 283 ? 6.508 13.227 8.281 1 95.56 283 CYS B N 1
ATOM 5622 C CA . CYS B 1 283 ? 7.691 13.336 7.434 1 95.56 283 CYS B CA 1
ATOM 5623 C C . CYS B 1 283 ? 8.781 14.148 8.117 1 95.56 283 CYS B C 1
ATOM 5625 O O . CYS B 1 283 ? 8.539 15.273 8.562 1 95.56 283 CYS B O 1
ATOM 5627 N N . PRO B 1 284 ? 10.008 13.664 8.086 1 96.75 284 PRO B N 1
ATOM 5628 C CA . PRO B 1 284 ? 11.117 14.383 8.727 1 96.75 284 PRO B CA 1
ATOM 5629 C C . PRO B 1 284 ? 11.336 15.773 8.133 1 96.75 284 PRO B C 1
ATOM 5631 O O . PRO B 1 284 ? 11.867 16.656 8.805 1 96.75 284 PRO B O 1
ATOM 5634 N N . SER B 1 285 ? 10.945 15.961 6.895 1 94.25 285 SER B N 1
ATOM 5635 C CA . SER B 1 285 ? 11.156 17.266 6.258 1 94.25 285 SER B CA 1
ATOM 5636 C C . SER B 1 285 ? 10.266 18.328 6.875 1 94.25 285 SER B C 1
ATOM 5638 O O . SER B 1 285 ? 10.508 19.531 6.703 1 94.25 285 SER B O 1
ATOM 5640 N N . ASN B 1 286 ? 9.227 17.906 7.578 1 94.94 286 ASN B N 1
ATOM 5641 C CA . ASN B 1 286 ? 8.242 18.859 8.109 1 94.94 286 ASN B CA 1
ATOM 5642 C C . ASN B 1 286 ? 8.508 19.172 9.578 1 94.94 286 ASN B C 1
ATOM 5644 O O . ASN B 1 286 ? 7.773 19.953 10.188 1 94.94 286 ASN B O 1
ATOM 5648 N N . LEU B 1 287 ? 9.523 18.594 10.148 1 96.69 287 LEU B N 1
ATOM 5649 C 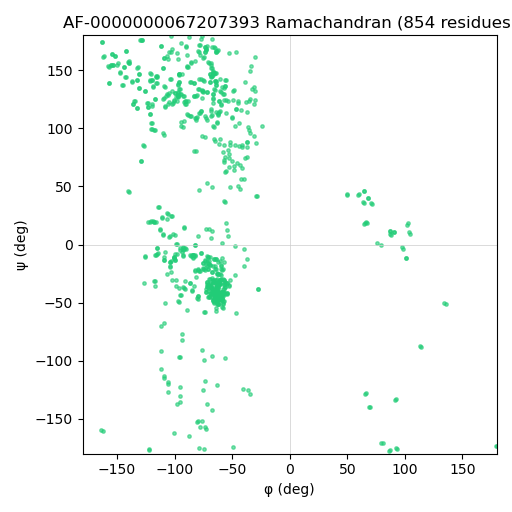CA . LEU B 1 287 ? 9.836 18.812 11.562 1 96.69 287 LEU B CA 1
ATOM 5650 C C . LEU B 1 287 ? 10.18 20.281 11.812 1 96.69 287 LEU B C 1
ATOM 5652 O O . LEU B 1 287 ? 10.406 21.047 10.867 1 96.69 287 LEU B O 1
ATOM 5656 N N . GLY B 1 288 ? 10.219 20.672 13.086 1 95.38 288 GLY B N 1
ATOM 5657 C CA . GLY B 1 288 ? 10.43 22.062 13.461 1 95.38 288 GLY B CA 1
ATOM 5658 C C . GLY B 1 288 ? 9.141 22.844 13.641 1 95.38 288 GLY B C 1
ATOM 5659 O O . GLY B 1 288 ? 8.211 22.375 14.297 1 95.38 288 GLY B O 1
ATOM 5660 N N . THR B 1 289 ? 9.094 23.953 13.094 1 91.62 289 THR B N 1
ATOM 5661 C CA . THR B 1 289 ? 7.84 24.688 13.078 1 91.62 289 THR B CA 1
ATOM 5662 C C . THR B 1 289 ? 6.938 24.219 11.945 1 91.62 289 THR B C 1
ATOM 5664 O O . THR B 1 289 ? 5.719 24.375 12 1 91.62 289 THR B O 1
ATOM 5667 N N . GLY B 1 290 ? 7.555 23.609 10.945 1 89.25 290 GLY B N 1
ATOM 5668 C CA . GLY B 1 290 ? 6.82 23.047 9.812 1 89.25 290 GLY B CA 1
ATOM 5669 C C . GLY B 1 290 ? 6.105 24.109 8.992 1 89.25 290 GLY B C 1
ATOM 5670 O O . GLY B 1 290 ? 5.148 23.797 8.273 1 89.25 290 GLY B O 1
ATOM 5671 N N . LEU B 1 291 ? 6.512 25.328 9.156 1 90.5 291 LEU B N 1
ATOM 5672 C CA . LEU B 1 291 ? 5.855 26.453 8.492 1 90.5 291 LEU B CA 1
ATOM 5673 C C . LEU B 1 291 ? 6.371 26.625 7.066 1 90.5 291 LEU B C 1
ATOM 5675 O O . LEU B 1 291 ? 7.578 26.562 6.828 1 90.5 291 LEU B O 1
ATOM 5679 N N . ARG B 1 292 ? 5.465 26.672 6.145 1 87 292 ARG B N 1
ATOM 5680 C CA . ARG B 1 292 ? 5.766 27.016 4.762 1 87 292 ARG B CA 1
ATOM 5681 C C . ARG B 1 292 ? 4.945 28.219 4.305 1 87 292 ARG B C 1
ATOM 5683 O O . ARG B 1 292 ? 3.715 28.203 4.398 1 87 292 ARG B O 1
ATOM 5690 N N . GLY B 1 293 ? 5.66 29.281 3.951 1 87.31 293 GLY B N 1
ATOM 5691 C CA . GLY B 1 293 ? 5.031 30.469 3.377 1 87.31 293 GLY B CA 1
ATOM 5692 C C . GLY B 1 293 ? 5.32 30.641 1.899 1 87.31 293 GLY B C 1
ATOM 5693 O O . GLY B 1 293 ? 6.438 30.375 1.447 1 87.31 293 GLY B O 1
ATOM 5694 N N . GLY B 1 294 ? 4.199 30.984 1.191 1 82.81 294 GLY B N 1
ATOM 5695 C CA . GLY B 1 294 ? 4.41 31.172 -0.235 1 82.81 294 GLY B CA 1
ATOM 5696 C C . GLY B 1 294 ? 3.414 32.125 -0.863 1 82.81 294 GLY B C 1
ATOM 5697 O O . GLY B 1 294 ? 2.375 32.438 -0.271 1 82.81 294 GLY B O 1
ATOM 5698 N N . VAL B 1 295 ? 3.863 32.719 -1.958 1 83.94 295 VAL B N 1
ATOM 5699 C CA . VAL B 1 295 ? 3.008 33.625 -2.742 1 83.94 295 VAL B CA 1
ATOM 5700 C C . VAL B 1 295 ? 2.867 33.062 -4.164 1 83.94 295 VAL B C 1
ATOM 5702 O O . VAL B 1 295 ? 3.795 32.438 -4.691 1 83.94 295 VAL B O 1
ATOM 5705 N N . HIS B 1 296 ? 1.761 33.188 -4.684 1 81.19 296 HIS B N 1
ATOM 5706 C CA . HIS B 1 296 ? 1.521 32.906 -6.094 1 81.19 296 HIS B CA 1
ATOM 5707 C C . HIS B 1 296 ? 1.687 34.156 -6.941 1 81.19 296 HIS B C 1
ATOM 5709 O O . HIS B 1 296 ? 1.028 35.156 -6.688 1 81.19 296 HIS B O 1
ATOM 5715 N N . VAL B 1 297 ? 2.625 34.062 -7.961 1 80 297 VAL B N 1
ATOM 5716 C CA . VAL B 1 297 ? 2.955 35.25 -8.75 1 80 297 VAL B CA 1
ATOM 5717 C C . VAL B 1 297 ? 2.607 35 -10.219 1 80 297 VAL B C 1
ATOM 5719 O O . VAL B 1 297 ? 2.754 33.875 -10.719 1 80 297 VAL B O 1
ATOM 5722 N N . LYS B 1 298 ? 2.051 35.875 -10.797 1 75.69 298 LYS B N 1
ATOM 5723 C CA . LYS B 1 298 ? 1.829 35.875 -12.234 1 75.69 298 LYS B CA 1
ATOM 5724 C C . LYS B 1 298 ? 2.961 36.594 -12.969 1 75.69 298 LYS B C 1
ATOM 5726 O O . LYS B 1 298 ? 3.143 37.812 -12.812 1 75.69 298 LYS B O 1
ATOM 5731 N N . LEU B 1 299 ? 3.814 35.812 -13.5 1 71.81 299 LEU B N 1
ATOM 5732 C CA . LEU B 1 299 ? 4.906 36.344 -14.297 1 71.81 299 LEU B CA 1
ATOM 5733 C C . LEU B 1 299 ? 4.715 36.031 -15.773 1 71.81 299 LEU B C 1
ATOM 5735 O O . LEU B 1 299 ? 5.012 34.938 -16.219 1 71.81 299 LEU B O 1
ATOM 5739 N N . ALA B 1 300 ? 4.168 36.938 -16.391 1 62.53 300 ALA B N 1
ATOM 5740 C CA . ALA B 1 300 ? 3.92 36.75 -17.828 1 62.53 300 ALA B CA 1
ATOM 5741 C C . ALA B 1 300 ? 5.215 36.406 -18.562 1 62.53 300 ALA B C 1
ATOM 5743 O O . ALA B 1 300 ? 6.23 37.094 -18.375 1 62.53 300 ALA B O 1
ATOM 5744 N N . HIS B 1 301 ? 5.355 35.375 -19.266 1 62.25 301 HIS B N 1
ATOM 5745 C CA . HIS B 1 301 ? 6.371 34.969 -20.234 1 62.25 301 HIS B CA 1
ATOM 5746 C C . HIS B 1 301 ? 7.656 34.531 -19.547 1 62.25 301 HIS B C 1
ATOM 5748 O O . HIS B 1 301 ? 8.68 34.344 -20.203 1 62.25 301 HIS B O 1
ATOM 5754 N N . LEU B 1 302 ? 7.633 34.562 -18.172 1 63.75 302 LEU B N 1
ATOM 5755 C CA . LEU B 1 302 ? 8.883 34.219 -17.5 1 63.75 302 LEU B CA 1
ATOM 5756 C C . LEU B 1 302 ? 9.219 32.75 -17.703 1 63.75 302 LEU B C 1
ATOM 5758 O O . LEU B 1 302 ? 10.391 32.375 -17.844 1 63.75 302 LEU B O 1
ATOM 5762 N N . SER B 1 303 ? 8.141 31.953 -17.688 1 60.41 303 SER B N 1
ATOM 5763 C CA . SER B 1 303 ? 8.375 30.516 -17.828 1 60.41 303 SER B CA 1
ATOM 5764 C C . SER B 1 303 ? 9.055 30.188 -19.156 1 60.41 303 SER B C 1
ATOM 5766 O O . SER B 1 303 ? 9.719 29.156 -19.281 1 60.41 303 SER B O 1
ATOM 5768 N N . LYS B 1 304 ? 8.977 31.219 -19.953 1 60.28 304 LYS B N 1
ATOM 5769 C CA . LYS B 1 304 ? 9.594 31.031 -21.25 1 60.28 304 LYS B CA 1
ATOM 5770 C C . LYS B 1 304 ? 11.016 31.578 -21.266 1 60.28 304 LYS B C 1
ATOM 5772 O O . LYS B 1 304 ? 11.758 31.375 -22.234 1 60.28 304 LYS B O 1
ATOM 5777 N N . HIS B 1 305 ? 11.281 32.188 -20.109 1 65.94 305 HIS B N 1
ATOM 5778 C CA . HIS B 1 305 ? 12.625 32.75 -20.078 1 65.94 305 HIS B CA 1
ATOM 5779 C C . HIS B 1 305 ? 13.68 31.688 -19.797 1 65.94 305 HIS B C 1
ATOM 5781 O O . HIS B 1 305 ? 13.477 30.812 -18.938 1 65.94 305 HIS B O 1
ATOM 5787 N N . PRO B 1 306 ? 14.672 31.719 -20.516 1 66.75 306 PRO B N 1
ATOM 5788 C CA . PRO B 1 306 ? 15.711 30.688 -20.406 1 66.75 306 PRO B CA 1
ATOM 5789 C C . PRO B 1 306 ? 16.312 30.609 -19.016 1 66.75 306 PRO B C 1
ATOM 5791 O O . PRO B 1 306 ? 16.797 29.547 -18.609 1 66.75 306 PRO B O 1
ATOM 5794 N N . LYS B 1 307 ? 16.328 31.734 -18.328 1 62.72 307 LYS B N 1
ATOM 5795 C CA . LYS B 1 307 ? 16.984 31.734 -17.016 1 62.72 307 LYS B CA 1
ATOM 5796 C C . LYS B 1 307 ? 15.969 31.422 -15.922 1 62.72 307 LYS B C 1
ATOM 5798 O O . LYS B 1 307 ? 16.25 31.656 -14.742 1 62.72 307 LYS B O 1
ATOM 5803 N N . PHE B 1 308 ? 14.914 30.953 -16.297 1 70.25 308 PHE B N 1
ATOM 5804 C CA . PHE B 1 308 ? 13.828 30.719 -15.367 1 70.25 308 PHE B CA 1
ATOM 5805 C C . PHE B 1 308 ? 14.289 29.812 -14.227 1 70.25 308 PHE B C 1
ATOM 5807 O O . PHE B 1 308 ? 14.078 30.141 -13.055 1 70.25 308 PHE B O 1
ATOM 5814 N N . GLU B 1 309 ? 14.977 28.859 -14.5 1 65.75 309 GLU B N 1
ATOM 5815 C CA . GLU B 1 309 ? 15.398 27.906 -13.484 1 65.75 309 GLU B CA 1
ATOM 5816 C C . GLU B 1 309 ? 16.438 28.516 -12.547 1 65.75 309 GLU B C 1
ATOM 5818 O O . GLU B 1 309 ? 16.406 28.266 -11.336 1 65.75 309 GLU B O 1
ATOM 5823 N N . GLU B 1 310 ? 17.297 29.25 -13.102 1 65.5 310 GLU B N 1
ATOM 5824 C CA . GLU B 1 310 ? 18.312 29.938 -12.305 1 65.5 310 GLU B CA 1
ATOM 5825 C C . GLU B 1 310 ? 17.688 30.922 -11.328 1 65.5 310 GLU B C 1
ATOM 5827 O O . GLU B 1 310 ? 18.125 31.031 -10.18 1 65.5 310 GLU B O 1
ATOM 5832 N N . ILE B 1 311 ? 16.734 31.484 -11.773 1 63.34 311 ILE B N 1
ATOM 5833 C CA . ILE B 1 311 ? 16.031 32.469 -10.953 1 63.34 311 ILE B CA 1
ATOM 5834 C C . ILE B 1 311 ? 15.344 31.781 -9.789 1 63.34 311 ILE B C 1
ATOM 5836 O O . ILE B 1 311 ? 15.422 32.25 -8.648 1 63.34 311 ILE B O 1
ATOM 5840 N N . LEU B 1 312 ? 14.852 30.609 -10.086 1 62.22 312 LEU B N 1
ATOM 5841 C CA . LEU B 1 312 ? 14.164 29.859 -9.039 1 62.22 312 LEU B CA 1
ATOM 5842 C C . LEU B 1 312 ? 15.141 29.438 -7.949 1 62.22 312 LEU B C 1
ATOM 5844 O O . LEU B 1 312 ? 14.844 29.562 -6.762 1 62.22 312 LEU B O 1
ATOM 5848 N N . THR B 1 313 ? 16.219 29.016 -8.375 1 61.38 313 THR B N 1
ATOM 5849 C CA . THR B 1 313 ? 17.234 28.547 -7.449 1 61.38 313 THR B CA 1
ATOM 5850 C C . THR B 1 313 ? 17.766 29.688 -6.594 1 61.38 313 THR B C 1
ATOM 5852 O O . THR B 1 313 ? 17.922 29.531 -5.379 1 61.38 313 THR B O 1
ATOM 5855 N N . ARG B 1 314 ? 17.984 30.719 -7.23 1 57.69 314 ARG B N 1
ATOM 5856 C CA . ARG B 1 314 ? 18.547 31.875 -6.539 1 57.69 314 ARG B CA 1
ATOM 5857 C C . ARG B 1 314 ? 17.594 32.375 -5.469 1 57.69 314 ARG B C 1
ATOM 5859 O O . ARG B 1 314 ? 18.031 32.812 -4.402 1 57.69 314 ARG B O 1
ATOM 5866 N N . LEU B 1 315 ? 16.438 32.125 -5.836 1 56.97 315 LEU B N 1
ATOM 5867 C CA . LEU B 1 315 ? 15.43 32.688 -4.941 1 56.97 315 LEU B CA 1
ATOM 5868 C C . LEU B 1 315 ? 14.875 31.609 -4.016 1 56.97 315 LEU B C 1
ATOM 5870 O O . LEU B 1 315 ? 13.961 31.859 -3.236 1 56.97 315 LEU B O 1
ATOM 5874 N N . ARG B 1 316 ? 15.539 30.438 -4.074 1 50.28 316 ARG B N 1
ATOM 5875 C CA . ARG B 1 316 ? 15.133 29.281 -3.277 1 50.28 316 ARG B CA 1
ATOM 5876 C C . ARG B 1 316 ? 13.641 29.016 -3.43 1 50.28 316 ARG B C 1
ATOM 5878 O O . ARG B 1 316 ? 12.938 28.812 -2.436 1 50.28 316 ARG B O 1
ATOM 5885 N N . LEU B 1 317 ? 13.312 29.172 -4.793 1 56.12 317 LEU B N 1
ATOM 5886 C CA . LEU B 1 317 ? 11.922 28.906 -5.156 1 56.12 317 LEU B CA 1
ATOM 5887 C C . LEU B 1 317 ? 11.781 27.562 -5.867 1 56.12 317 LEU B C 1
ATOM 5889 O O . LEU B 1 317 ? 12.711 27.125 -6.543 1 56.12 317 LEU B O 1
ATOM 5893 N N . GLN B 1 318 ? 10.867 26.734 -5.438 1 53.12 318 GLN B N 1
ATOM 5894 C CA . GLN B 1 318 ? 10.547 25.5 -6.145 1 53.12 318 GLN B CA 1
ATOM 5895 C C . GLN B 1 318 ? 9.359 25.688 -7.09 1 53.12 318 GLN B C 1
ATOM 5897 O O . GLN B 1 318 ? 8.383 26.344 -6.73 1 53.12 318 GLN B O 1
ATOM 5902 N N . LYS B 1 319 ? 9.625 25.219 -8.414 1 52.19 319 LYS B N 1
ATOM 5903 C CA . LYS B 1 319 ? 8.531 25.172 -9.383 1 52.19 319 LYS B CA 1
ATOM 5904 C C . LYS B 1 319 ? 7.473 24.156 -8.984 1 52.19 319 LYS B C 1
ATOM 5906 O O . LYS B 1 319 ? 7.805 23.016 -8.633 1 52.19 319 LYS B O 1
ATOM 5911 N N . ARG B 1 320 ? 6.461 24.5 -8.477 1 49.12 320 ARG B N 1
ATOM 5912 C CA . ARG B 1 320 ? 5.43 23.516 -8.203 1 49.12 320 ARG B CA 1
ATOM 5913 C C . ARG B 1 320 ? 4.316 23.578 -9.242 1 49.12 320 ARG B C 1
ATOM 5915 O O . ARG B 1 320 ? 3.994 24.641 -9.75 1 49.12 320 ARG B O 1
ATOM 5922 N N . GLY B 1 321 ? 4.043 22.438 -9.969 1 43 321 GLY B N 1
ATOM 5923 C CA . GLY B 1 321 ? 2.957 22.359 -10.93 1 43 321 GLY B CA 1
ATOM 5924 C C . GLY B 1 321 ? 1.598 22.641 -10.32 1 43 321 GLY B C 1
ATOM 5925 O O . GLY B 1 321 ? 1.443 22.609 -9.102 1 43 321 GLY B O 1
ATOM 5926 N N . THR B 1 322 ? 0.845 23.438 -11.039 1 38.81 322 THR B N 1
ATOM 5927 C CA . THR B 1 322 ? -0.562 23.578 -10.68 1 38.81 322 THR B CA 1
ATOM 5928 C C . THR B 1 322 ? -1.257 22.219 -10.68 1 38.81 322 THR B C 1
ATOM 5930 O O . THR B 1 322 ? -2.115 21.953 -11.523 1 38.81 322 THR B O 1
ATOM 5933 N N . GLY B 1 323 ? -0.581 21.297 -10.258 1 34.53 323 GLY B N 1
ATOM 5934 C CA . GLY B 1 323 ? -1.223 20 -10.406 1 34.53 323 GLY B CA 1
ATOM 5935 C C . GLY B 1 323 ? -2.475 19.859 -9.562 1 34.53 323 GLY B C 1
ATOM 5936 O O . GLY B 1 323 ? -2.725 20.672 -8.664 1 34.53 323 GLY B O 1
ATOM 5937 N N . PRO B 1 324 ? -3.258 18.812 -9.766 1 33.03 324 PRO B N 1
ATOM 5938 C CA . PRO B 1 324 ? -4.473 18.406 -9.055 1 33.03 324 PRO B CA 1
ATOM 5939 C C . PRO B 1 324 ? -4.199 17.953 -7.625 1 33.03 324 PRO B C 1
ATOM 5941 O O . PRO B 1 324 ? -3.26 17.188 -7.387 1 33.03 324 PRO B O 1
ATOM 5944 N N . GLY B 1 325 ? -4.723 18.891 -6.578 1 34.47 325 GLY B N 1
ATOM 5945 C CA . GLY B 1 325 ? -4.879 18.562 -5.168 1 34.47 325 GLY B CA 1
ATOM 5946 C C . GLY B 1 325 ? -4.395 19.656 -4.246 1 34.47 325 GLY B C 1
ATOM 5947 O O . GLY B 1 325 ? -4.551 19.578 -3.025 1 34.47 325 GLY B O 1
ATOM 5948 N N . GLU B 1 326 ? -3.146 20.188 -4.418 1 36.25 326 GLU B N 1
ATOM 5949 C CA . GLU B 1 326 ? -2.91 21.297 -3.494 1 36.25 326 GLU B CA 1
ATOM 5950 C C . GLU B 1 326 ? -3.912 22.422 -3.719 1 36.25 326 GLU B C 1
ATOM 5952 O O . GLU B 1 326 ? -4.422 22.594 -4.828 1 36.25 326 GLU B O 1
ATOM 5957 N N . PRO B 1 327 ? -4.555 22.969 -2.656 1 31.92 327 PRO B N 1
ATOM 5958 C CA . PRO B 1 327 ? -5.383 24.125 -3.006 1 31.92 327 PRO B CA 1
ATOM 5959 C C . PRO B 1 327 ? -4.773 24.969 -4.121 1 31.92 327 PRO B C 1
ATOM 5961 O O . PRO B 1 327 ? -3.635 25.438 -4 1 31.92 327 PRO B O 1
ATOM 5964 N N . LYS B 1 328 ? -5.316 24.672 -5.34 1 31.39 328 LYS B N 1
ATOM 5965 C CA . LYS B 1 328 ? -4.934 25.406 -6.543 1 31.39 328 LYS B CA 1
ATOM 5966 C C . LYS B 1 328 ? -5.094 26.906 -6.34 1 31.39 328 LYS B C 1
ATOM 5968 O O . LYS B 1 328 ? -6.203 27.391 -6.09 1 31.39 328 LYS B O 1
ATOM 5973 N N . MET B 1 329 ? -4.309 27.484 -5.68 1 28.75 329 MET B N 1
ATOM 5974 C CA . MET B 1 329 ? -4.34 28.828 -6.258 1 28.75 329 MET B CA 1
ATOM 5975 C C . MET B 1 329 ? -4.191 28.766 -7.773 1 28.75 329 MET B C 1
ATOM 5977 O O . MET B 1 329 ? -3.416 27.969 -8.297 1 28.75 329 MET B O 1
ATOM 5981 N N . GLY B 1 330 ? -5.273 29.062 -8.523 1 26.69 330 GLY B N 1
ATOM 5982 C CA . GLY B 1 330 ? -5.562 28.844 -9.93 1 26.69 330 GLY B CA 1
ATOM 5983 C C . GLY B 1 330 ? -4.375 29.125 -10.836 1 26.69 330 GLY B C 1
ATOM 5984 O O . GLY B 1 330 ? -3.953 30.266 -10.977 1 26.69 330 GLY B O 1
ATOM 5985 N N . MET B 1 331 ? -3.352 28.391 -10.75 1 27.86 331 MET B N 1
ATOM 5986 C CA . MET B 1 331 ? -2.486 28.594 -11.914 1 27.86 331 MET B CA 1
ATOM 5987 C C . MET B 1 331 ? -3.084 27.938 -13.156 1 27.86 331 MET B C 1
ATOM 5989 O O . MET B 1 331 ? -3.486 26.766 -13.109 1 27.86 331 MET B O 1
ATOM 5993 N N . SER B 1 332 ? -3.807 28.594 -13.906 1 28.02 332 SER B N 1
ATOM 5994 C CA . SER B 1 332 ? -4.113 28.141 -15.258 1 28.02 332 SER B CA 1
ATOM 5995 C C . SER B 1 332 ? -2.854 27.672 -15.977 1 28.02 332 SER B C 1
ATOM 5997 O O . SER B 1 332 ? -1.788 28.266 -15.836 1 28.02 332 SER B O 1
ATOM 5999 N N . ALA B 1 333 ? -2.746 26.422 -16.344 1 32.5 333 ALA B N 1
ATOM 6000 C CA . ALA B 1 333 ? -1.721 25.859 -17.219 1 32.5 333 ALA B CA 1
ATOM 6001 C C . ALA B 1 333 ? -1.191 26.906 -18.188 1 32.5 333 ALA B C 1
ATOM 6003 O O . ALA B 1 333 ? -0.136 26.719 -18.797 1 32.5 333 ALA B O 1
ATOM 6004 N N . GLY B 1 334 ? -2.035 27.703 -18.656 1 29.89 334 GLY B N 1
ATOM 6005 C CA . GLY B 1 334 ? -1.473 28.578 -19.672 1 29.89 334 GLY B CA 1
ATOM 6006 C C . GLY B 1 334 ? -0.407 29.516 -19.141 1 29.89 334 GLY B C 1
ATOM 6007 O O . GLY B 1 334 ? 0.545 29.859 -19.844 1 29.89 334 GLY B O 1
ATOM 6008 N N . GLU B 1 335 ? -0.748 30.328 -18.062 1 32.03 335 GLU B N 1
ATOM 6009 C CA . GLU B 1 335 ? 0.11 31.453 -17.719 1 32.03 335 GLU B CA 1
ATOM 6010 C C . GLU B 1 335 ? 1.194 31.047 -16.719 1 32.03 335 GLU B C 1
ATOM 6012 O O . GLU B 1 335 ? 0.997 30.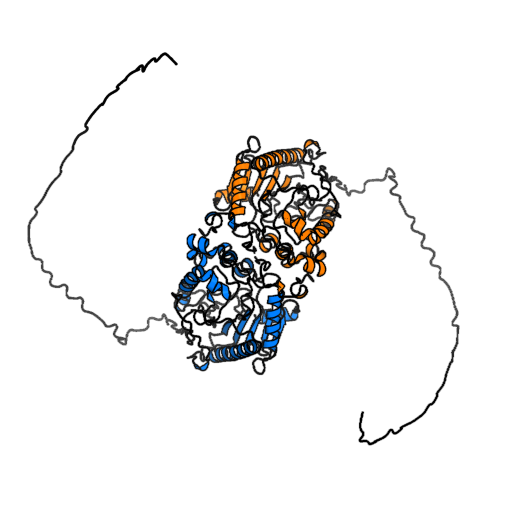141 -15.922 1 32.03 335 GLU B O 1
ATOM 6017 N N . GLY B 1 336 ? 2.482 31.203 -16.953 1 32.44 336 GLY B N 1
ATOM 6018 C CA . GLY B 1 336 ? 3.76 31.094 -16.266 1 32.44 336 GLY B CA 1
ATOM 6019 C C . GLY B 1 336 ? 3.662 31.375 -14.773 1 32.44 336 GLY B C 1
ATOM 6020 O O . GLY B 1 336 ? 4.176 32.375 -14.289 1 32.44 336 GLY B O 1
ATOM 6021 N N . THR B 1 337 ? 2.652 30.875 -14.133 1 35.16 337 THR B N 1
ATOM 6022 C CA . THR B 1 337 ? 2.602 31.188 -12.711 1 35.16 337 THR B CA 1
ATOM 6023 C C . THR B 1 337 ? 3.422 30.188 -11.906 1 35.16 337 THR B C 1
ATOM 6025 O O . THR B 1 337 ? 3.359 28.969 -12.156 1 35.16 337 THR B O 1
ATOM 6028 N N . THR B 1 338 ? 4.566 30.672 -11.352 1 33.62 338 THR B N 1
ATOM 6029 C CA . THR B 1 338 ? 5.438 29.859 -10.516 1 33.62 338 THR B CA 1
ATOM 6030 C C . THR B 1 338 ? 5.164 30.109 -9.039 1 33.62 338 THR B C 1
ATOM 6032 O O . THR B 1 338 ? 4.816 31.234 -8.648 1 33.62 338 THR B O 1
ATOM 6035 N N . ARG B 1 339 ? 4.848 29.156 -8.195 1 36.84 339 ARG B N 1
ATOM 6036 C CA . ARG B 1 339 ? 4.711 29.297 -6.746 1 36.84 339 ARG B CA 1
ATOM 6037 C C . ARG B 1 339 ? 6.031 29 -6.043 1 36.84 339 ARG B C 1
ATOM 6039 O O . ARG B 1 339 ? 6.488 27.844 -6.023 1 36.84 339 ARG B O 1
ATOM 6046 N N . PRO B 1 340 ? 6.805 30.016 -5.5 1 34.69 340 PRO B N 1
ATOM 6047 C CA . PRO B 1 340 ? 8.031 29.75 -4.75 1 34.69 340 PRO B CA 1
ATOM 6048 C C . PRO B 1 340 ? 7.762 29.359 -3.297 1 34.69 340 PRO B C 1
ATOM 6050 O O . PRO B 1 340 ? 6.977 30.016 -2.611 1 34.69 340 PRO B O 1
ATOM 6053 N N . ILE B 1 341 ? 7.914 28.062 -2.807 1 37.41 341 ILE B N 1
ATOM 6054 C CA . ILE B 1 341 ? 7.777 27.703 -1.399 1 37.41 341 ILE B CA 1
ATOM 6055 C C . ILE B 1 341 ? 9.148 27.375 -0.815 1 37.41 341 ILE B C 1
ATOM 6057 O O . ILE B 1 341 ? 9.852 26.5 -1.332 1 37.41 341 ILE B O 1
ATOM 6061 N N . PRO B 1 342 ? 9.594 28.172 0.224 1 37.34 342 PRO B N 1
ATOM 6062 C CA . PRO B 1 342 ? 10.82 27.734 0.894 1 37.34 342 PRO B CA 1
ATOM 6063 C C . PRO B 1 342 ? 10.672 26.406 1.612 1 37.34 342 PRO B C 1
ATOM 6065 O O . PRO B 1 342 ? 9.594 26.094 2.129 1 37.34 342 PRO B O 1
ATOM 6068 N N . PRO B 1 343 ? 11.625 25.547 1.503 1 37.25 343 PRO B N 1
ATOM 6069 C CA . PRO B 1 343 ? 11.539 24.312 2.279 1 37.25 343 PRO B CA 1
ATOM 6070 C C . PRO B 1 343 ? 11.586 24.547 3.785 1 37.25 343 PRO B C 1
ATOM 6072 O O . PRO B 1 343 ? 12.219 25.516 4.238 1 37.25 343 PRO B O 1
ATOM 6075 N N . PRO B 1 344 ? 10.781 23.812 4.574 1 40.28 344 PRO B N 1
ATOM 6076 C CA . PRO B 1 344 ? 10.883 23.922 6.031 1 40.28 344 PRO B CA 1
ATOM 6077 C C . PRO B 1 344 ? 12.266 23.547 6.559 1 40.28 344 PRO B C 1
ATOM 6079 O O . PRO B 1 344 ? 12.906 22.641 6.02 1 40.28 344 PRO B O 1
ATOM 6082 N N . SER B 1 345 ? 13.031 24.484 7.27 1 38.09 345 SER B N 1
ATOM 6083 C CA . SER B 1 345 ? 14.344 24.203 7.848 1 38.09 345 SER B CA 1
ATOM 6084 C C . SER B 1 345 ? 14.281 24.156 9.367 1 38.09 345 SER B C 1
ATOM 6086 O O . SER B 1 345 ? 13.523 24.906 9.992 1 38.09 345 SER B O 1
ATOM 6088 N N . MET B 1 346 ? 14.758 23.062 9.906 1 47.47 346 MET B N 1
ATOM 6089 C CA . MET B 1 346 ? 14.906 22.984 11.352 1 47.47 346 MET B CA 1
ATOM 6090 C C . MET B 1 346 ? 16 23.922 11.836 1 47.47 346 MET B C 1
ATOM 6092 O O . MET B 1 346 ? 16.938 24.234 11.094 1 47.47 346 MET B O 1
ATOM 6096 N N . GLY B 1 347 ? 16.078 24.438 13.039 1 36.38 347 GLY B N 1
ATOM 6097 C CA . GLY B 1 347 ? 16.953 25.375 13.727 1 36.38 347 GLY B CA 1
ATOM 6098 C C . GLY B 1 347 ? 16.266 26.656 14.125 1 36.38 347 GLY B C 1
ATOM 6099 O O . GLY B 1 347 ? 16.062 26.906 15.312 1 36.38 347 GLY B O 1
ATOM 6100 N N . ARG B 1 348 ? 16.234 27.641 13.289 1 42.44 348 ARG B N 1
ATOM 6101 C CA . ARG B 1 348 ? 15.531 28.891 13.586 1 42.44 348 ARG B CA 1
ATOM 6102 C C . ARG B 1 348 ? 14.422 29.156 12.578 1 42.44 348 ARG B C 1
ATOM 6104 O O . ARG B 1 348 ? 14.586 28.906 11.383 1 42.44 348 ARG B O 1
ATOM 6111 N N . THR B 1 349 ? 13.281 29.219 13.102 1 42.44 349 THR B N 1
ATOM 6112 C CA . THR B 1 349 ? 12.227 29.688 12.203 1 42.44 349 THR B CA 1
ATOM 6113 C C . THR B 1 349 ? 12.477 31.141 11.789 1 42.44 349 THR B C 1
ATOM 6115 O O . THR B 1 349 ? 12.516 32.031 12.633 1 42.44 349 THR B O 1
ATOM 6118 N N . PRO B 1 350 ? 13.172 31.5 10.758 1 39.69 350 PRO B N 1
ATOM 6119 C CA . PRO B 1 350 ? 13.219 32.938 10.445 1 39.69 350 PRO B CA 1
ATOM 6120 C C . PRO B 1 350 ? 11.844 33.531 10.156 1 39.69 350 PRO B C 1
ATOM 6122 O O . PRO B 1 350 ? 11.023 32.906 9.484 1 39.69 350 PRO B O 1
ATOM 6125 N N . PRO B 1 351 ? 11.391 34.469 11.055 1 34.91 351 PRO B N 1
ATOM 6126 C CA . PRO B 1 351 ? 10.164 35.156 10.672 1 34.91 351 PRO B CA 1
ATOM 6127 C C . PRO B 1 351 ? 10.289 35.906 9.344 1 34.91 351 PRO B C 1
ATOM 6129 O O . PRO B 1 351 ? 9.469 36.75 9.031 1 34.91 351 PRO B O 1
ATOM 6132 N N . THR B 1 352 ? 11.461 36.062 8.828 1 29.31 352 THR B N 1
ATOM 6133 C CA . THR B 1 352 ? 11.531 36.969 7.688 1 29.31 352 THR B CA 1
ATOM 6134 C C . THR B 1 352 ? 10.891 36.312 6.457 1 29.31 352 THR B C 1
ATOM 6136 O O . THR B 1 352 ? 11.234 35.219 6.074 1 29.31 352 THR B O 1
ATOM 6139 N N . PRO B 1 353 ? 9.789 36.875 6.195 1 31.2 353 PRO B N 1
ATOM 6140 C CA . PRO B 1 353 ? 9.375 36.531 4.832 1 31.2 353 PRO B CA 1
ATOM 6141 C C . PRO B 1 353 ? 10.461 36.781 3.799 1 31.2 353 PRO B C 1
ATOM 6143 O O . PRO B 1 353 ? 11.102 37.844 3.82 1 31.2 353 PRO B O 1
ATOM 6146 N N . ASN B 1 354 ? 11.305 36 3.547 1 26.8 354 ASN B N 1
ATOM 6147 C CA . ASN B 1 354 ? 12.289 36.281 2.504 1 26.8 354 ASN B CA 1
ATOM 6148 C C . ASN B 1 354 ? 11.656 37.031 1.336 1 26.8 354 ASN B C 1
ATOM 6150 O O . ASN B 1 354 ? 10.719 36.562 0.705 1 26.8 354 ASN B O 1
ATOM 6154 N N . HIS B 1 355 ? 11.648 38.406 1.446 1 26.47 355 HIS B N 1
ATOM 6155 C CA . HIS B 1 355 ? 11.359 39.344 0.376 1 26.47 355 HIS B CA 1
ATOM 6156 C C . HIS B 1 355 ? 12.148 39.031 -0.884 1 26.47 355 HIS B C 1
ATOM 6158 O O . HIS B 1 355 ? 13.375 39.156 -0.91 1 26.47 355 HIS B O 1
ATOM 6164 N N . GLN B 1 356 ? 11.969 38.031 -1.451 1 25.47 356 GLN B N 1
ATOM 6165 C CA . GLN B 1 356 ? 12.656 38 -2.74 1 25.47 356 GLN B CA 1
ATOM 6166 C C . GLN B 1 356 ? 12.148 39.125 -3.639 1 25.47 356 GLN B C 1
ATOM 6168 O O . GLN B 1 356 ? 10.953 39.219 -3.924 1 25.47 356 GLN B O 1
ATOM 6173 N N . ALA B 1 357 ? 12.852 40.375 -3.578 1 23.64 357 ALA B N 1
ATOM 6174 C CA . ALA B 1 357 ? 12.844 41.562 -4.434 1 23.64 357 ALA B CA 1
ATOM 6175 C C . ALA B 1 357 ? 12.82 41.188 -5.91 1 23.64 357 ALA B C 1
ATOM 6177 O O . ALA B 1 357 ? 13.758 40.531 -6.402 1 23.64 357 ALA B O 1
ATOM 6178 N N . CYS B 1 358 ? 11.688 40.938 -6.391 1 23.67 358 CYS B N 1
ATOM 6179 C CA . CYS B 1 358 ? 11.586 41 -7.848 1 23.67 358 CYS B CA 1
ATOM 6180 C C . CYS B 1 358 ? 12.039 42.344 -8.383 1 23.67 358 CYS B C 1
ATOM 6182 O O . CYS B 1 358 ? 11.367 43.344 -8.188 1 23.67 358 CYS B O 1
ATOM 6184 N N . GLU B 1 359 ? 13.336 42.844 -8.266 1 22.16 359 GLU B N 1
ATOM 6185 C CA . GLU B 1 359 ? 13.773 44.031 -9.008 1 22.16 359 GLU B CA 1
ATOM 6186 C C . GLU B 1 359 ? 13.312 43.969 -10.461 1 22.16 359 GLU B C 1
ATOM 6188 O O . GLU B 1 359 ? 13.336 42.906 -11.086 1 22.16 359 GLU B O 1
ATOM 6193 N N . ASP B 1 360 ? 12.539 45.062 -10.859 1 22.08 360 ASP B N 1
ATOM 6194 C CA . ASP B 1 360 ? 12.008 45.531 -12.133 1 22.08 360 ASP B CA 1
ATOM 6195 C C . ASP B 1 360 ? 13.117 45.688 -13.164 1 22.08 360 ASP B C 1
ATOM 6197 O O . ASP B 1 360 ? 13.102 46.656 -13.938 1 22.08 360 ASP B O 1
ATOM 6201 N N . ASN B 1 361 ? 14.344 45.281 -13.156 1 23.7 361 ASN B N 1
ATOM 6202 C CA . ASN B 1 361 ? 15.281 45.719 -14.195 1 23.7 361 ASN B CA 1
ATOM 6203 C C . ASN B 1 361 ? 14.766 45.375 -15.586 1 23.7 361 ASN B C 1
ATOM 6205 O O . ASN B 1 361 ? 14.797 44.219 -16 1 23.7 361 ASN B O 1
ATOM 6209 N N . THR B 1 362 ? 13.688 46.219 -15.938 1 21.66 362 THR B N 1
ATOM 6210 C CA . THR B 1 362 ? 13.445 46.281 -17.375 1 21.66 362 THR B CA 1
ATOM 6211 C C . THR B 1 362 ? 14.703 46.719 -18.109 1 21.66 362 THR B C 1
ATOM 6213 O O . THR B 1 362 ? 15.188 47.844 -17.906 1 21.66 362 THR B O 1
ATOM 6216 N N . PRO B 1 363 ? 15.711 46.031 -18.328 1 23.94 363 PRO B N 1
ATOM 6217 C CA . PRO B 1 363 ? 16.734 46.594 -19.203 1 23.94 363 PRO B CA 1
ATOM 6218 C C . PRO B 1 363 ? 16.141 47.25 -20.453 1 23.94 363 PRO B C 1
ATOM 6220 O O . PRO B 1 363 ? 15.25 46.688 -21.094 1 23.94 363 PRO B O 1
ATOM 6223 N N . ASP B 1 364 ? 15.695 48.656 -20.312 1 23.19 364 ASP B N 1
ATOM 6224 C CA . ASP B 1 364 ? 15.719 49.406 -21.562 1 23.19 364 ASP B CA 1
ATOM 6225 C C . ASP B 1 364 ? 16.922 49 -22.422 1 23.19 364 ASP B C 1
ATOM 6227 O O . ASP B 1 364 ? 18.062 49.25 -22.047 1 23.19 364 ASP B O 1
ATOM 6231 N N . LEU B 1 365 ? 16.906 47.906 -23.031 1 23.41 365 LEU B N 1
ATOM 6232 C CA . LEU B 1 365 ? 17.953 47.469 -23.922 1 23.41 365 LEU B CA 1
ATOM 6233 C C . LEU B 1 365 ? 18.234 48.5 -25 1 23.41 365 LEU B C 1
ATOM 6235 O O . LEU B 1 365 ? 18.688 48.156 -26.109 1 23.41 365 LEU B O 1
ATOM 6239 N N . ARG B 1 366 ? 17.547 49.844 -24.891 1 21.8 366 ARG B N 1
ATOM 6240 C CA . ARG B 1 366 ? 18.219 50.656 -25.891 1 21.8 366 ARG B CA 1
ATOM 6241 C C . ARG B 1 366 ? 19.672 50.906 -25.5 1 21.8 366 ARG B C 1
ATOM 6243 O O . ARG B 1 366 ? 20.016 50.844 -24.312 1 21.8 366 ARG B O 1
ATOM 6250 N N . PRO B 1 367 ? 20.688 51.688 -26.422 1 20.88 367 PRO B N 1
ATOM 6251 C CA . PRO B 1 367 ? 22.109 52.031 -26.266 1 20.88 367 PRO B CA 1
ATOM 6252 C C . PRO B 1 367 ? 22.328 53.125 -25.219 1 20.88 367 PRO B C 1
ATOM 6254 O O . PRO B 1 367 ? 21.844 54.25 -25.375 1 20.88 367 PRO B O 1
ATOM 6257 N N . ALA B 1 368 ? 21.859 53.094 -23.922 1 19.73 368 ALA B N 1
ATOM 6258 C CA . ALA B 1 368 ? 22.219 54.219 -23.047 1 19.73 368 ALA B CA 1
ATOM 6259 C C . ALA B 1 368 ? 23.609 54.719 -23.375 1 19.73 368 ALA B C 1
ATOM 6261 O O . ALA B 1 368 ? 24.531 53.938 -23.625 1 19.73 368 ALA B O 1
ATOM 6262 N N . GLN B 1 369 ? 23.75 56.094 -23.672 1 17.36 369 GLN B N 1
ATOM 6263 C CA . GLN B 1 369 ? 24.891 57 -23.797 1 17.36 369 GLN B CA 1
ATOM 6264 C C . GLN B 1 369 ? 25.828 56.875 -22.594 1 17.36 369 GLN B C 1
ATOM 6266 O O . GLN B 1 369 ? 25.406 56.375 -21.531 1 17.36 369 GLN B O 1
ATOM 6271 N N . GLY B 1 370 ? 26.969 57.781 -22.469 1 18.72 370 GLY B N 1
ATOM 6272 C CA . GLY B 1 370 ? 28.328 57.625 -21.984 1 18.72 370 GLY B CA 1
ATOM 6273 C C . GLY B 1 370 ? 28.453 57.75 -20.484 1 18.72 370 GLY B C 1
ATOM 6274 O O . GLY B 1 370 ? 29.516 57.5 -19.922 1 18.72 370 GLY B O 1
ATOM 6275 N N . ARG B 1 371 ? 27.641 58.656 -19.75 1 18.58 371 ARG B N 1
ATOM 6276 C CA . ARG B 1 371 ? 28.5 59.406 -18.844 1 18.58 371 ARG B CA 1
ATOM 6277 C C . ARG B 1 371 ? 29.172 58.5 -17.828 1 18.58 371 ARG B C 1
ATOM 6279 O O . ARG B 1 371 ? 30.391 58.469 -17.734 1 18.58 371 ARG B O 1
ATOM 6286 N N . GLY B 1 372 ? 28.828 58.875 -16.531 1 17.73 372 GLY B N 1
ATOM 6287 C CA . GLY B 1 372 ? 29.703 58.688 -15.375 1 17.73 372 GLY B CA 1
ATOM 6288 C C . GLY B 1 372 ? 30.047 57.219 -15.117 1 17.73 372 GLY B C 1
ATOM 6289 O O . GLY B 1 372 ? 29.344 56.312 -15.57 1 17.73 372 GLY B O 1
ATOM 6290 N N . GLY B 1 373 ? 31.375 57.031 -14.688 1 18.7 373 GLY B N 1
ATOM 6291 C CA . GLY B 1 373 ? 32.375 55.969 -14.773 1 18.7 373 GLY B CA 1
ATOM 6292 C C . GLY B 1 373 ? 32 54.75 -13.953 1 18.7 373 GLY B C 1
ATOM 6293 O O . GLY B 1 373 ? 32.188 54.719 -12.734 1 18.7 373 GLY B O 1
ATOM 6294 N N . ILE B 1 374 ? 30.797 54.688 -13.492 1 18.2 374 ILE B N 1
ATOM 6295 C CA . ILE B 1 374 ? 30.922 53.656 -12.477 1 18.2 374 ILE B CA 1
ATOM 6296 C C . ILE B 1 374 ? 31.891 52.594 -12.961 1 18.2 374 ILE B C 1
ATOM 6298 O O . ILE B 1 374 ? 31.781 52.094 -14.086 1 18.2 374 ILE B O 1
ATOM 6302 N N . SER B 1 375 ? 33.219 52.75 -12.344 1 17.09 375 SER B N 1
ATOM 6303 C CA . SER B 1 375 ? 34.375 52.125 -12.992 1 17.09 375 SER B CA 1
ATOM 6304 C C . SER B 1 375 ? 34.062 50.719 -13.461 1 17.09 375 SER B C 1
ATOM 6306 O O . SER B 1 375 ? 33.719 49.844 -12.656 1 17.09 375 SER B O 1
ATOM 6308 N N . VAL B 1 376 ? 33.281 50.75 -14.352 1 17.34 376 VAL B N 1
ATOM 6309 C CA . VAL B 1 376 ? 33.188 49.5 -15.109 1 17.34 376 VAL B CA 1
ATOM 6310 C C . VAL B 1 376 ? 34.594 48.906 -15.289 1 17.34 376 VAL B C 1
ATOM 6312 O O . VAL B 1 376 ? 35.406 49.469 -15.992 1 17.34 376 VAL B O 1
ATOM 6315 N N . VAL B 1 377 ? 35.281 48.688 -14 1 17.08 377 VAL B N 1
ATOM 6316 C CA . VAL B 1 377 ? 36.688 48.438 -14.219 1 17.08 377 VAL B CA 1
ATOM 6317 C C . VAL B 1 377 ? 36.906 47.781 -15.586 1 17.08 377 VAL B C 1
ATOM 6319 O O . VAL B 1 377 ? 36.344 46.719 -15.852 1 17.08 377 VAL B O 1
ATOM 6322 N N . GLY B 1 378 ? 37.031 48.656 -16.516 1 16.03 378 GLY B N 1
ATOM 6323 C CA . GLY B 1 378 ? 37.062 48.719 -17.969 1 16.03 378 GLY B CA 1
ATOM 6324 C C . GLY B 1 378 ? 37.75 47.531 -18.609 1 16.03 378 GLY B C 1
ATOM 6325 O O . GLY B 1 378 ? 38.188 46.594 -17.922 1 16.03 378 GLY B O 1
ATOM 6326 N N . GLU B 1 379 ? 38.75 47.938 -19.438 1 15.59 379 GLU B N 1
ATOM 6327 C CA . GLU B 1 379 ? 39.438 47.531 -20.656 1 15.59 379 GLU B CA 1
ATOM 6328 C C . GLU B 1 379 ? 40.469 46.438 -20.375 1 15.59 379 GLU B C 1
ATOM 6330 O O . GLU B 1 379 ? 41.5 46.688 -19.781 1 15.59 379 GLU B O 1
ATOM 6335 N N . HIS B 1 380 ? 40.281 45.469 -19.719 1 15.74 380 HIS B N 1
ATOM 6336 C CA . HIS B 1 380 ? 41.594 44.875 -19.562 1 15.74 380 HIS B CA 1
ATOM 6337 C C . HIS B 1 380 ? 42.344 44.875 -20.891 1 15.74 380 HIS B C 1
ATOM 6339 O O . HIS B 1 380 ? 41.75 44.562 -21.938 1 15.74 380 HIS B O 1
ATOM 6345 N N . ALA B 1 381 ? 43.312 45.719 -21.156 1 16.91 381 ALA B N 1
ATOM 6346 C CA . ALA B 1 381 ? 44.156 45.906 -22.328 1 16.91 381 ALA B CA 1
ATOM 6347 C C . ALA B 1 381 ? 44.375 44.594 -23.078 1 16.91 381 ALA B C 1
ATOM 6349 O O . ALA B 1 381 ? 44.5 43.531 -22.469 1 16.91 381 ALA B O 1
ATOM 6350 N N . PRO B 1 382 ? 44.188 44.688 -24.312 1 16.77 382 PRO B N 1
ATOM 6351 C CA . PRO B 1 382 ? 44.312 43.406 -25.016 1 16.77 382 PRO B CA 1
ATOM 6352 C C . PRO B 1 382 ? 45.625 42.719 -24.719 1 16.77 382 PRO B C 1
ATOM 6354 O O . PRO B 1 382 ? 46.688 43.344 -24.641 1 16.77 382 PRO B O 1
ATOM 6357 N N . PRO B 1 383 ? 46.062 42 -23.781 1 16.39 383 PRO B N 1
ATOM 6358 C CA . PRO B 1 383 ? 47.531 41.969 -23.938 1 16.39 383 PRO B CA 1
ATOM 6359 C C . PRO B 1 383 ? 47.969 41.906 -25.406 1 16.39 383 PRO B C 1
ATOM 6361 O O . PRO B 1 383 ? 47.188 41.438 -26.25 1 16.39 383 PRO B O 1
ATOM 6364 N N . THR B 1 384 ? 48.75 42.812 -25.922 1 16.64 384 THR B N 1
ATOM 6365 C CA . THR B 1 384 ? 49.438 43 -27.203 1 16.64 384 THR B CA 1
ATOM 6366 C C . THR B 1 384 ? 49.812 41.656 -27.812 1 16.64 384 THR B C 1
ATOM 6368 O O . THR B 1 384 ? 50.188 40.719 -27.094 1 16.64 384 THR B O 1
ATOM 6371 N N . PRO B 1 385 ? 49.531 41.625 -29.078 1 17.08 385 PRO B N 1
ATOM 6372 C CA . PRO B 1 385 ? 49.719 40.312 -29.703 1 17.08 385 PRO B CA 1
ATOM 6373 C C . PRO B 1 385 ? 51.125 39.719 -29.438 1 17.08 385 PRO B C 1
ATOM 6375 O O . PRO B 1 385 ? 52.125 40.438 -29.625 1 17.08 385 PRO B O 1
ATOM 6378 N N . PRO B 1 386 ? 51.719 39.312 -28.406 1 16.27 386 PRO B N 1
ATOM 6379 C CA . PRO B 1 386 ? 53.156 39.469 -28.672 1 16.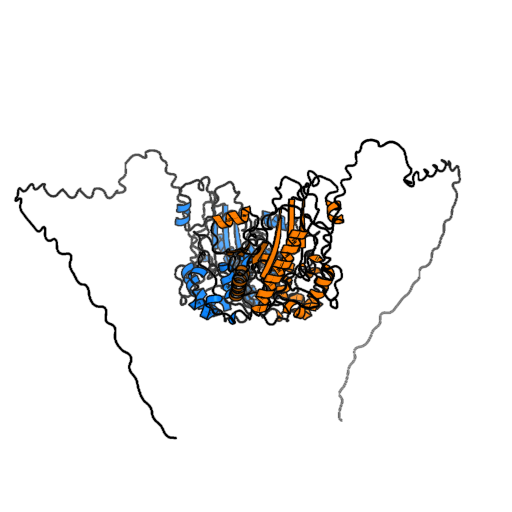27 386 PRO B CA 1
ATOM 6380 C C . PRO B 1 386 ? 53.531 39.125 -30.109 1 16.27 386 PRO B C 1
ATOM 6382 O O . PRO B 1 386 ? 52.781 38.438 -30.797 1 16.27 386 PRO B O 1
ATOM 6385 N N . PRO B 1 387 ? 54.406 39.875 -30.688 1 16.08 387 PRO B N 1
ATOM 6386 C CA . PRO B 1 387 ? 54.906 39.781 -32.062 1 16.08 387 PRO B CA 1
ATOM 6387 C C . PRO B 1 387 ? 54.969 38.344 -32.562 1 16.08 387 PRO B C 1
ATOM 6389 O O . PRO B 1 387 ? 54.938 37.406 -31.781 1 16.08 387 PRO B O 1
ATOM 6392 N N . LEU B 1 388 ? 54.875 38.219 -33.906 1 16.14 388 LEU B N 1
ATOM 6393 C CA . LEU B 1 388 ? 54.969 37.062 -34.781 1 16.14 388 LEU B CA 1
ATOM 6394 C C . LEU B 1 388 ? 56.188 36.219 -34.438 1 16.14 388 LEU B C 1
ATOM 6396 O O . LEU B 1 388 ? 56.375 35.125 -35 1 16.14 388 LEU B O 1
ATOM 6400 N N . SER B 1 389 ? 57.094 36.5 -33.469 1 15.28 389 SER B N 1
ATOM 6401 C CA . SER B 1 389 ? 58.406 36.344 -34.062 1 15.28 389 SER B CA 1
ATOM 6402 C C . SER B 1 389 ? 58.562 34.969 -34.719 1 15.28 389 SER B C 1
ATOM 6404 O O . SER B 1 389 ? 58.094 33.969 -34.156 1 15.28 389 SER B O 1
ATOM 6406 N N . VAL B 1 390 ? 58.906 35.125 -36.031 1 15.61 390 VAL B N 1
ATOM 6407 C CA . VAL B 1 390 ? 59.469 34.156 -37 1 15.61 390 VAL B CA 1
ATOM 6408 C C . VAL B 1 390 ? 60.562 33.344 -36.344 1 15.61 390 VAL B C 1
ATOM 6410 O O . VAL B 1 390 ? 61.656 33.844 -36.094 1 15.61 390 VAL B O 1
ATOM 6413 N N . HIS B 1 391 ? 60.344 32.781 -35.125 1 14.55 391 HIS B N 1
ATOM 6414 C CA . HIS B 1 391 ? 61.625 32.156 -34.906 1 14.55 391 HIS B CA 1
ATOM 6415 C C . HIS B 1 391 ? 62.156 31.469 -36.156 1 14.55 391 HIS B C 1
ATOM 6417 O O . HIS B 1 391 ? 61.406 30.719 -36.812 1 14.55 391 HIS B O 1
ATOM 6423 N N . GLU B 1 392 ? 63.219 31.953 -36.625 1 14.87 392 GLU B N 1
ATOM 6424 C CA . GLU B 1 392 ? 64.125 31.469 -37.625 1 14.87 392 GLU B CA 1
ATOM 6425 C C . GLU B 1 392 ? 64.25 29.953 -37.594 1 14.87 392 GLU B C 1
ATOM 6427 O O . GLU B 1 392 ? 63.938 29.266 -38.562 1 14.87 392 GLU B O 1
ATOM 6432 N N . GLY B 1 393 ? 65.625 29.547 -37.531 1 14.39 393 GLY B N 1
ATOM 6433 C CA . GLY B 1 393 ? 66.438 28.719 -38.406 1 14.39 393 GLY B CA 1
ATOM 6434 C C . GLY B 1 393 ? 66.125 27.234 -38.25 1 14.39 393 GLY B C 1
ATOM 6435 O O . GLY B 1 393 ? 65.375 26.656 -38.969 1 14.39 393 GLY B O 1
ATOM 6436 N N . GLY B 1 394 ? 67.312 26.406 -37.938 1 13.99 394 GLY B N 1
ATOM 6437 C CA . GLY B 1 394 ? 68.312 25.547 -38.562 1 13.99 394 GLY B CA 1
ATOM 6438 C C . GLY B 1 394 ? 68.125 24.078 -38.219 1 13.99 394 GLY B C 1
ATOM 6439 O O . GLY B 1 394 ? 67.75 23.281 -39.062 1 13.99 394 GLY B O 1
ATOM 6440 N N . THR B 1 395 ? 69.188 23.406 -37.375 1 14.37 395 THR B N 1
ATOM 6441 C CA . THR B 1 395 ? 70.125 22.328 -37.688 1 14.37 395 THR B CA 1
ATOM 6442 C C . THR B 1 395 ? 69.5 20.984 -37.25 1 14.37 395 THR B C 1
ATOM 6444 O O . THR B 1 395 ? 68.75 20.922 -36.312 1 14.37 395 THR B O 1
ATOM 6447 N N . ALA B 1 396 ? 69.812 19.812 -38.031 1 13.66 396 ALA B N 1
ATOM 6448 C CA . ALA B 1 396 ? 69.75 18.375 -38.312 1 13.66 396 ALA B CA 1
ATOM 6449 C C . ALA B 1 396 ? 70.062 17.562 -37.062 1 13.66 396 ALA B C 1
ATOM 6451 O O . ALA B 1 396 ? 69.812 16.344 -37.031 1 13.66 396 ALA B O 1
ATOM 6452 N N . SER B 1 397 ? 70.875 17.953 -35.906 1 12.95 397 SER B N 1
ATOM 6453 C CA . SER B 1 397 ? 71.938 16.969 -35.781 1 12.95 397 SER B CA 1
ATOM 6454 C C . SER B 1 397 ? 71.375 15.641 -35.219 1 12.95 397 SER B C 1
ATOM 6456 O O . SER B 1 397 ? 71.688 14.578 -35.75 1 12.95 397 SER B O 1
ATOM 6458 N N . ARG B 1 398 ? 71.5 15.281 -33.844 1 13.6 398 ARG B N 1
ATOM 6459 C CA . ARG B 1 398 ? 72.5 14.344 -33.375 1 13.6 398 ARG B CA 1
ATOM 6460 C C . ARG B 1 398 ? 71.938 12.922 -33.281 1 13.6 398 ARG B C 1
ATOM 6462 O O . ARG B 1 398 ? 70.75 12.734 -33.156 1 13.6 398 ARG B O 1
ATOM 6469 N N . GLY B 1 399 ? 72.875 11.883 -32.969 1 12.88 399 GLY B N 1
ATOM 6470 C CA . GLY B 1 399 ? 73.5 10.57 -33.219 1 12.88 399 GLY B CA 1
ATOM 6471 C C . GLY B 1 399 ? 72.812 9.469 -32.406 1 12.88 399 GLY B C 1
ATOM 6472 O O . GLY B 1 399 ? 72.438 8.438 -32.969 1 12.88 399 GLY B O 1
ATOM 6473 N N . LEU B 1 400 ? 73.188 9.227 -30.922 1 13.21 400 LEU B N 1
ATOM 6474 C CA . LEU B 1 400 ? 73.938 8.016 -30.641 1 13.21 400 LEU B CA 1
ATOM 6475 C C . LEU B 1 400 ? 73 6.84 -30.359 1 13.21 400 LEU B C 1
ATOM 6477 O O . LEU B 1 400 ? 71.875 7.023 -29.906 1 13.21 400 LEU B O 1
ATOM 6481 N N . VAL B 1 401 ? 73.562 5.488 -30.438 1 12.75 401 VAL B N 1
ATOM 6482 C CA . VAL B 1 401 ? 73.625 4.062 -30.719 1 12.75 401 VAL B CA 1
ATOM 6483 C C . VAL B 1 401 ? 73.25 3.26 -29.469 1 12.75 401 VAL B C 1
ATOM 6485 O O . VAL B 1 401 ? 73.062 2.045 -29.547 1 12.75 401 VAL B O 1
ATOM 6488 N N . ALA B 1 402 ? 73 3.799 -28.141 1 12.91 402 ALA B N 1
ATOM 6489 C CA . ALA B 1 402 ? 73.688 2.857 -27.281 1 12.91 402 ALA B CA 1
ATOM 6490 C C . ALA B 1 402 ? 73.062 1.466 -27.359 1 12.91 402 ALA B C 1
ATOM 6492 O O . ALA B 1 402 ? 71.875 1.329 -27.594 1 12.91 402 ALA B O 1
ATOM 6493 N N . THR B 1 403 ? 73.875 0.329 -26.781 1 13.32 403 THR B N 1
ATOM 6494 C CA . THR B 1 403 ? 74.562 -0.948 -26.859 1 13.32 403 THR B CA 1
ATOM 6495 C C . THR B 1 403 ? 73.812 -2.027 -26.094 1 13.32 403 THR B C 1
ATOM 6497 O O . THR B 1 403 ? 73.688 -3.158 -26.578 1 13.32 403 THR B O 1
ATOM 6500 N N . GLY B 1 404 ? 73.688 -1.983 -24.609 1 13.11 404 GLY B N 1
ATOM 6501 C CA . GLY B 1 404 ? 74.375 -3.146 -24.078 1 13.11 404 GLY B CA 1
ATOM 6502 C C . GLY B 1 404 ? 73.5 -4.414 -24.125 1 13.11 404 GLY B C 1
ATOM 6503 O O . GLY B 1 404 ? 72.312 -4.352 -24.156 1 13.11 404 GLY B O 1
ATOM 6504 N N . ALA B 1 405 ? 74.188 -5.816 -24.094 1 13.38 405 ALA B N 1
ATOM 6505 C CA . ALA B 1 405 ? 74.312 -7.211 -24.484 1 13.38 405 ALA B CA 1
ATOM 6506 C C . ALA B 1 405 ? 73.688 -8.148 -23.484 1 13.38 405 ALA B C 1
ATOM 6508 O O . ALA B 1 405 ? 73.125 -9.195 -23.859 1 13.38 405 ALA B O 1
ATOM 6509 N N . PRO B 1 406 ? 73.688 -8.016 -22.047 1 13.88 406 PRO B N 1
ATOM 6510 C CA . PRO B 1 406 ? 74.438 -9.203 -21.609 1 13.88 406 PRO B CA 1
ATOM 6511 C C . PRO B 1 406 ? 73.625 -10.492 -21.766 1 13.88 406 PRO B C 1
ATOM 6513 O O . PRO B 1 406 ? 72.438 -10.445 -21.953 1 13.88 406 PRO B O 1
ATOM 6516 N N . ALA B 1 407 ? 74.125 -11.633 -20.891 1 13.95 407 ALA B N 1
ATOM 6517 C CA . ALA B 1 407 ? 74.688 -12.992 -20.938 1 13.95 407 ALA B CA 1
ATOM 6518 C C . ALA B 1 407 ? 73.625 -14.016 -20.594 1 13.95 407 ALA B C 1
ATOM 6520 O O . ALA B 1 407 ? 72.562 -13.688 -19.984 1 13.95 407 ALA B O 1
ATOM 6521 N N . VAL B 1 408 ? 73.938 -15.414 -20.578 1 14.55 408 VAL B N 1
ATOM 6522 C CA . VAL B 1 408 ? 73.75 -16.766 -21.094 1 14.55 408 VAL B CA 1
ATOM 6523 C C . VAL B 1 408 ? 73.188 -17.656 -19.984 1 14.55 408 VAL B C 1
ATOM 6525 O O . VAL B 1 408 ? 72.375 -18.578 -20.266 1 14.55 408 VAL B O 1
ATOM 6528 N N . GLY B 1 409 ? 73.562 -17.516 -18.609 1 13.66 409 GLY B N 1
ATOM 6529 C CA . GLY B 1 409 ? 74.125 -18.797 -18.25 1 13.66 409 GLY B CA 1
ATOM 6530 C C . GLY B 1 409 ? 73.125 -19.891 -17.984 1 13.66 409 GLY B C 1
ATOM 6531 O O . GLY B 1 409 ? 71.938 -19.594 -17.797 1 13.66 409 GLY B O 1
ATOM 6532 N N . PRO B 1 410 ? 73.438 -21.109 -17.141 1 14.75 410 PRO B N 1
ATOM 6533 C CA . PRO B 1 410 ? 73.625 -22.547 -17.344 1 14.75 410 PRO B CA 1
ATOM 6534 C C . PRO B 1 410 ? 72.5 -23.375 -16.703 1 14.75 410 PRO B C 1
ATOM 6536 O O . PRO B 1 410 ? 71.875 -24.219 -17.359 1 14.75 410 PRO B O 1
ATOM 6539 N N . GLY B 1 411 ? 72.375 -23.484 -15.219 1 13.62 411 GLY B N 1
ATOM 6540 C CA . GLY B 1 411 ? 72.812 -24.75 -14.641 1 13.62 411 GLY B CA 1
ATOM 6541 C C . GLY B 1 411 ? 71.688 -25.797 -14.609 1 13.62 411 GLY B C 1
ATOM 6542 O O . GLY B 1 411 ? 70.5 -25.469 -14.766 1 13.62 411 GLY B O 1
ATOM 6543 N N . MET B 1 412 ? 71.875 -27.094 -13.688 1 14.63 412 MET B N 1
ATOM 6544 C CA . MET B 1 412 ? 72.062 -28.531 -13.758 1 14.63 412 MET B CA 1
ATOM 6545 C C . MET B 1 412 ? 70.812 -29.266 -13.227 1 14.63 412 MET B C 1
ATOM 6547 O O . MET B 1 412 ? 70 -29.75 -14 1 14.63 412 MET B O 1
ATOM 6551 N N . GLY B 1 413 ? 70.812 -29.984 -11.883 1 14.15 413 GLY B N 1
ATOM 6552 C CA . GLY B 1 413 ? 71 -31.422 -11.758 1 14.15 413 GLY B CA 1
ATOM 6553 C C . GLY B 1 413 ? 69.688 -32.156 -11.414 1 14.15 413 GLY B C 1
ATOM 6554 O O . GLY B 1 413 ? 68.688 -31.516 -11.203 1 14.15 413 GLY B O 1
ATOM 6555 N N . THR B 1 414 ? 69.625 -32.969 -10.109 1 14.88 414 THR B N 1
ATOM 6556 C CA . THR B 1 414 ? 69.625 -34.406 -9.883 1 14.88 414 THR B CA 1
ATOM 6557 C C . THR B 1 414 ? 68.25 -34.938 -9.477 1 14.88 414 THR B C 1
ATOM 6559 O O . THR B 1 414 ? 67.438 -34.156 -8.969 1 14.88 414 THR B O 1
ATOM 6562 N N . VAL B 1 415 ? 67.875 -36.344 -9.609 1 16.05 415 VAL B N 1
ATOM 6563 C CA . VAL B 1 415 ? 67 -37.438 -9.906 1 16.05 415 VAL B CA 1
ATOM 6564 C C . VAL B 1 415 ? 66.375 -38 -8.602 1 16.05 415 VAL B C 1
ATOM 6566 O O . VAL B 1 415 ? 65.25 -38.438 -8.562 1 16.05 415 VAL B O 1
ATOM 6569 N N . THR B 1 416 ? 67.062 -37.969 -7.32 1 14.59 416 THR B N 1
ATOM 6570 C CA . THR B 1 416 ? 67.188 -39.312 -6.801 1 14.59 416 THR B CA 1
ATOM 6571 C C . THR B 1 416 ? 65.875 -39.844 -6.227 1 14.59 416 THR B C 1
ATOM 6573 O O . THR B 1 416 ? 64.938 -39.062 -5.98 1 14.59 416 THR B O 1
ATOM 6576 N N . SER B 1 417 ? 65.875 -40.938 -5.047 1 14.33 417 SER B N 1
ATOM 6577 C CA . SER B 1 417 ? 65.75 -42.375 -4.805 1 14.33 417 SER B CA 1
ATOM 6578 C C . SER B 1 417 ? 64.688 -42.688 -3.779 1 14.33 417 SER B C 1
ATOM 6580 O O . SER B 1 417 ? 64.062 -43.719 -3.834 1 14.33 417 SER B O 1
ATOM 6582 N N . HIS B 1 418 ? 64.25 -41.969 -2.617 1 15.23 418 HIS B N 1
ATOM 6583 C CA . HIS B 1 418 ? 64.438 -42.875 -1.471 1 15.23 418 HIS B CA 1
ATOM 6584 C C . HIS B 1 418 ? 63.375 -43.938 -1.405 1 15.23 418 HIS B C 1
ATOM 6586 O O . HIS B 1 418 ? 62.281 -43.75 -1.973 1 15.23 418 HIS B O 1
ATOM 6592 N N . GLY B 1 419 ? 63.531 -44.938 -0.22 1 14.54 419 GLY B N 1
ATOM 6593 C CA . GLY B 1 419 ? 63.562 -46.312 0.269 1 14.54 419 GLY B CA 1
ATOM 6594 C C . GLY B 1 419 ? 62.25 -46.781 0.871 1 14.54 419 GLY B C 1
ATOM 6595 O O . GLY B 1 419 ? 61.406 -45.938 1.246 1 14.54 419 GLY B O 1
ATOM 6596 N N . ALA B 1 420 ? 61.969 -48.25 1.111 1 16.59 420 ALA B N 1
ATOM 6597 C CA . ALA B 1 420 ? 61.156 -49.469 1.135 1 16.59 420 ALA B CA 1
ATOM 6598 C C . ALA B 1 420 ? 60.625 -49.75 2.543 1 16.59 420 ALA B C 1
ATOM 6600 O O . ALA B 1 420 ? 59.531 -50.281 2.715 1 16.59 420 ALA B O 1
ATOM 6601 N N . GLN B 1 421 ? 61.406 -49.469 3.75 1 15.2 421 GLN B N 1
ATOM 6602 C CA . GLN B 1 421 ? 61.562 -50.719 4.512 1 15.2 421 GLN B CA 1
ATOM 6603 C C . GLN B 1 421 ? 60.312 -51 5.324 1 15.2 421 GLN B C 1
ATOM 6605 O O . GLN B 1 421 ? 59.5 -50.094 5.578 1 15.2 421 GLN B O 1
ATOM 6610 N N . PRO B 1 422 ? 60.531 -51.844 6.621 1 16.2 422 PRO B N 1
ATOM 6611 C CA . PRO B 1 422 ? 60.281 -53.188 7.172 1 16.2 422 PRO B CA 1
ATOM 6612 C C . PRO B 1 422 ? 59.25 -53.156 8.297 1 16.2 422 PRO B C 1
ATOM 6614 O O . PRO B 1 422 ? 58.25 -53.844 8.227 1 16.2 422 PRO B O 1
ATOM 6617 N N . SER B 1 423 ? 59.719 -53 9.695 1 15.44 423 SER B N 1
ATOM 6618 C CA . SER B 1 423 ? 59.875 -54.125 10.633 1 15.44 423 SER B CA 1
ATOM 6619 C C . SER B 1 423 ? 58.75 -54.125 11.664 1 15.44 423 SER B C 1
ATOM 6621 O O . SER B 1 423 ? 58.031 -53.156 11.789 1 15.44 423 SER B O 1
ATOM 6623 N N . PRO B 1 424 ? 59.188 -54.156 13.102 1 17.12 424 PRO B N 1
ATOM 6624 C CA . PRO B 1 424 ? 59.125 -55.25 14.086 1 17.12 424 PRO B CA 1
ATOM 6625 C C . PRO B 1 424 ? 57.938 -55.094 15.031 1 17.12 424 PRO B C 1
ATOM 6627 O O . PRO B 1 424 ? 57.312 -54.031 15.102 1 17.12 424 PRO B O 1
ATOM 6630 N N . CYS B 1 425 ? 58.062 -55.906 16.266 1 17.86 425 CYS B N 1
ATOM 6631 C CA . CYS B 1 425 ? 57.625 -56.938 17.203 1 17.86 425 CYS B CA 1
ATOM 6632 C C . CYS B 1 425 ? 57.094 -56.312 18.484 1 17.86 425 CYS B C 1
ATOM 6634 O O . CYS B 1 425 ? 56.219 -56.875 19.156 1 17.86 425 CYS B O 1
ATOM 6636 N N . PRO B 1 426 ? 57.906 -55.312 19.172 1 18.25 426 PRO B N 1
ATOM 6637 C CA . PRO B 1 426 ? 58.156 -55.812 20.516 1 18.25 426 PRO B CA 1
ATOM 6638 C C . PRO B 1 426 ? 56.969 -55.594 21.453 1 18.25 426 PRO B C 1
ATOM 6640 O O . PRO B 1 426 ? 56.094 -54.812 21.141 1 18.25 426 PRO B O 1
ATOM 6643 N N . PRO B 1 427 ? 57.438 -55.469 22.766 1 19.42 427 PRO B N 1
ATOM 6644 C CA . PRO B 1 427 ? 57.312 -56.156 24.062 1 19.42 427 PRO B CA 1
ATOM 6645 C C . PRO B 1 427 ? 56.219 -55.531 24.953 1 19.42 427 PRO B C 1
ATOM 6647 O O . PRO B 1 427 ? 55.688 -54.469 24.625 1 19.42 427 PRO B O 1
ATOM 6650 N N . PRO B 1 428 ? 56.781 -55.281 26.266 1 21.67 428 PRO B N 1
ATOM 6651 C CA . PRO B 1 428 ? 56.625 -55.594 27.688 1 21.67 428 PRO B CA 1
ATOM 6652 C C . PRO B 1 428 ? 55.781 -54.562 28.422 1 21.67 428 PRO B C 1
ATOM 6654 O O . PRO B 1 428 ? 54.906 -54.938 29.234 1 21.67 428 PRO B O 1
ATOM 6657 N N . SER B 1 429 ? 56.406 -53.25 28.781 1 21.3 429 SER B N 1
ATOM 6658 C CA . SER B 1 429 ? 56.25 -52.719 30.125 1 21.3 429 SER B CA 1
ATOM 6659 C C . SER B 1 429 ? 54.844 -52.125 30.328 1 21.3 429 SER B C 1
ATOM 6661 O O . SER B 1 429 ? 54.344 -51.406 29.438 1 21.3 429 SER B O 1
#

InterPro domains:
  IPR000749 ATP:guanido phosphotransferase [PTHR11547] (13-323)
  IPR014746 Glutamine synthetase/guanido kinase, catalytic domain [SSF55931] (104-325)
  IPR022413 ATP:guanido phosphotransferase, N-terminal [PF02807] (25-94)
  IPR022413 ATP:guanido phosphotransferase, N-terminal [PS51509] (11-98)
  IPR022414 ATP:guanido phosphotransferase, catalytic domain [PF00217] (154-324)
  IPR022414 ATP:guanido phosphotransferase, catalytic domain [PS51510] (125-326)
  IPR022415 ATP:guanido phosphotransferase active site [PS00112] (283-289)
  IPR036802 ATP:guanido phosphotransferase, N-terminal domain superfamily [G3DSA:1.10.135.10] (1-102)
  IPR036802 ATP:guanido phosphotransferase, N-terminal domain superfamily [SSF48034] (7-107)

Solvent-accessible surface area (backbone atoms only — not comparable to full-atom values): 48012 Å² total; per-residue (Å²): 42,20,11,52,35,60,59,28,62,58,46,76,79,41,55,56,79,51,49,52,78,84,52,90,79,42,33,24,37,36,56,72,51,59,40,74,67,56,44,56,71,39,62,85,45,58,38,94,49,47,49,36,45,47,55,24,39,30,28,23,54,62,43,35,60,41,97,86,43,77,44,59,28,46,45,31,34,34,80,54,36,63,62,76,44,27,88,53,46,41,56,31,42,14,61,74,28,79,63,44,51,88,83,43,59,33,51,79,70,69,58,54,82,66,46,53,71,41,67,73,46,57,65,88,32,25,56,25,25,37,39,33,30,60,45,23,48,42,94,49,54,29,42,38,32,29,29,59,34,52,40,39,48,51,40,52,52,47,50,56,49,51,60,66,38,58,80,88,48,27,50,52,75,46,49,54,73,74,53,47,70,67,56,48,49,48,30,52,75,65,18,66,42,69,51,76,71,74,46,60,58,36,11,22,36,8,37,42,49,50,62,51,61,52,24,34,41,29,33,17,78,81,66,35,39,35,34,39,34,51,54,73,31,48,29,35,42,36,14,32,46,80,26,28,47,39,44,60,35,44,37,52,35,35,54,51,50,50,54,52,47,50,47,32,40,74,72,73,30,35,63,32,64,47,62,52,51,20,34,46,51,30,41,70,67,42,23,17,69,22,54,34,55,35,47,37,32,57,37,83,68,40,70,71,35,87,57,40,65,58,51,26,56,74,62,51,26,41,84,49,77,71,50,94,30,57,55,43,65,84,47,55,88,81,60,37,46,47,37,38,44,47,77,42,48,50,50,62,56,71,52,55,61,78,75,74,76,77,74,78,77,68,74,74,81,64,86,76,83,81,73,84,66,72,70,58,79,67,64,82,66,71,79,69,68,73,76,81,76,68,80,76,82,88,87,82,76,86,90,88,89,78,82,90,80,87,92,79,79,90,93,80,86,94,82,92,82,90,93,84,89,74,91,93,72,94,85,77,136,13,19,14,59,30,58,59,29,64,58,47,77,79,40,54,56,79,52,49,53,76,86,52,89,80,41,33,25,39,36,55,73,52,59,40,74,65,56,45,55,71,38,63,84,44,59,36,96,48,48,49,33,45,48,52,26,40,35,28,23,56,61,43,35,60,40,99,86,44,77,43,58,28,43,45,34,34,36,82,56,35,63,62,77,44,27,88,51,46,40,57,30,41,12,62,73,29,77,63,44,52,89,83,44,58,33,51,79,70,68,59,53,84,67,44,49,69,42,67,73,46,56,64,89,32,26,56,25,25,37,37,33,31,60,46,24,51,42,95,50,53,28,42,35,27,34,30,57,32,52,39,40,48,50,39,51,52,48,50,57,49,51,61,65,38,59,80,86,48,27,48,51,78,44,49,54,73,74,52,48,70,68,54,49,49,50,32,52,75,64,19,64,43,70,50,76,71,75,43,60,58,38,7,28,38,8,37,40,46,52,61,51,61,52,24,33,42,29,34,18,78,80,65,35,40,37,34,40,34,51,54,74,30,47,28,34,44,34,14,32,46,78,28,27,47,38,43,60,34,43,35,50,36,35,53,52,50,50,53,51,47,52,47,32,40,73,72,73,32,36,64,31,66,47,61,52,52,21,35,47,51,30,40,68,66,41,23,16,67,22,53,34,55,34,43,35,32,57,36,83,66,40,72,71,35,88,58,40,64,59,51,27,56,75,62,51,28,42,84,49,76,69,50,95,29,58,55,44,67,80,43,54,88,81,58,36,42,49,36,38,45,46,77,41,49,50,49,61,55,71,54,54,59,78,74,76,76,76,76,76,81,67,72,72,82,63,87,79,82,80,73,84,65,69,74,55,81,68,72,74,67,68,80,69,70,75,76,81,71,72,80,73,90,88,87,85,78,91,83,92,78,91,75,94,77,88,93,81,87,86,92,90,91,89,83,89,81,92,93,85,88,90,88,91,82,83,90,84,133

pLDDT: mean 72.59, std 31.44, range [12.75, 98.81]

Secondary structure (DSSP, 8-state):
--------GGGGGS-HHHHS---TT--BHHHHH--HHHHHHHTT-B-TT--BHHHHHHHHHH----SS--B-----SSTTHHHHTHHHHHHHHHHHTTS--TT---B----GGG--S-S---TTTEEEEEEEEEE-BTTS--TTT--HHHHHHHHHHHHHHHHT--GGG-EEEEESTT--HHHHHHHHHTT-PPPP--SHHHHHTTTTTTTTTT-EEEEETTSSEEEEESSSSSEEEEEEEESS-HHHHHHHHHHHHHHHHHHHHHTT-PBPEETTTEE--SSGGG-BT--EEEEEEE-TTTTTSTTHHHHHHHTT-------TTS------TTS-EE---PPP-SSB-----------------S---------------------------------------------------------------/-----TT-TTGGGS-HHHHS---TT-BBHHHHH--HHHHHHHTT-B-TT--BHHHHHHHHHH--B-SS--B-----SSTTHHHHTHHHHHHHHHHHTTS--TT---B----GGG--S-S---TTTEEEEEEEEEE-BTTS--TTT--HHHHHHHHHHHHHHHHT--GGG-EEEEESTT--HHHHHHHHHTT-PPPP--SHHHHHTTTTTTTTTT-EEEEETTSSEEEEESSSSSEEEEEEEESS-HHHHHHHHHHHHHHHHHHHHHTT-PBPEETTTEE--SSGGG-BT--EEEEEEE-TTTTTSTTHHHHHHHTT-------TTS------TTS-EE---PPP-SSB-----------------S---------------------------------------------------------------

Nearest PDB structures (foldseek):
  8ci4-assembly1_A-2  TM=9.517E-01  e=3.283E-61  Oryctolagus cuniculus
  1qh4-assembly1_A  TM=9.447E-01  e=9.471E-56  Gallus gallus
  3dre-assembly1_B  TM=9.560E-01  e=6.243E-55  Homo sapiens
  3drb-assembly1_A  TM=9.532E-01  e=5.896E-55  Homo sapiens
  4q2r-assembly2_B  TM=9.558E-01  e=1.171E-54  Bos taurus

Sequence (858 aa):
MPFGNTHNKFKLNYKPEEEYPDLTKHNNHMAKALTPEIYKKLRDKETPSGFTLDDVIQTGVDNPGHPFIMTVGCVAGDEESYQVFKDLFDPIIQDRHGGYKPTDKHKTDLNHENLKGGDDLDPNYVLSSRVRTGRSIKGYTLPPHCSRGERRAVEKLSIEALNSLTGEFKGKYYPLKSMTEQEQQQLIDDHFLFDKPVSPLLLASGMARDWPDARGIWHNDNKTFLVWVNEEDHLRVISMQKGGNMKEVFRRFCVGLQKIEEIFKKAGHPFMWNEHLGYVLTCPSNLGTGLRGGVHVKLAHLSKHPKFEEILTRLRLQKRGTGPGEPKMGMSAGEGTTRPIPPPSMGRTPPTPNHQACEDNTPDLRPAQGRGGISVVGEHAPPTPPPLSVHEGGTASRGLVATGAPAVGPGMGTVTSHGAQPSPCPPPSMPFGNTHNKFKLNYKPEEEYPDLTKHNNHMAKALTPEIYKKLRDKETPSGFTLDDVIQTGVDNPGHPFIMTVGCVAGDEESYQVFKDLFDPIIQDRHGGYKPTDKHKTDLNHENLKGGDDLDPNYVLSSRVRTGRSIKGYTLPPHCSRGERRAVEKLSIEALNSLTGEFKGKYYPLKSMTEQEQQQLIDDHFLFDKPVSPLLLASGMARDWPDARGIWHNDNKTFLVWVNEEDHLRVISMQKGGNMKEVFRRFCVGLQKIEEIFKKAGHPFMWNEHLGYVLTCPSNLGTGLRGGVHVKLAHLSKHPKFEEILTRLRLQKRGTGPGEPKMGMSAGEGTTRPIPPPSMGRTPPTPNHQACEDNTPDLRPAQGRGGISVVGEHAPPTPPPLSVHEGGTASRGLVATGAPAVGPGMGTVTSHGAQPSPCPPPS

Foldseek 3Di:
DDDQPLVPPCLVVDDLVVNPADLVQAAALLSVQDDSVLCNVFSPDADPLGHGPSLFQQLRRVDRDDPVDYHHRGWFFALCRCVSSVSRLQSSLCVLQVRQHQPAFFDDDLPLVPFDDQQDDPQVWFWKKKKKAFWAWPPATWLLHGDLVRLQVLLVLLQVLQCVDDDQSHKDKDQPVPHDPVRVVVCVVQLNFADQPPDSSCVRSNLNPPPPRSWTKMGHPVRQWIWTASHQGRIMIMGMDTGRRNSVSSVCRSVVVVSSQVSSVVVVIHTDADGRFGGDGTGSQCTHRSMKIKTKTFDACLLVPPCNVVLCVVLQFDFDDLDPGRSRPPPDVPTPIGIGIHGDHGHYDPSYPSPPPPPPPPPPPDPPDDDDPPPPVDDPDPPPPPDPDPDDDDDDDDYDDDDDDDDDDDDDDDDDDDDDDDDDDDDDD/DDDQPLPPPCLVVDDLVVNPADLPQAAALLSVQDDSVLCNVFSPDADPLGHGPSLFQQLRRVDRDDPVDYHHRGWFFALCRCVSSVSRLQSSLCVLQVRQHQVAFFDDDLPLVPEDDQQDDPQVWFWKKKKKAFWAWPPATWLLHGDLVRLQVLLVLLQVLQCPDDDQSHKDKDQPVPHDPVRVVVCVVQLNFADQPPDSSCVRSNLNPPPPRSWTKMGHPVRQWIWTASHQGRIMIMGMDTGRRNSVSSVCRSVVVVSSQVSSVVVVIHTDADGRFGGDGTGSQCTHRSMKIKTKTFDACLVVPPCNVVVCVVLQFDFDDLDPGRSRPDPDVPTPIGIGIHGDHGHYDPSYPSPPPPPPPPPPPPPPDDDDPPVPVDDPDPPDPPDPPPPDDDDDDDDDDDDDDDDDDDDDDDDDDDDDDDYDDDDDD